Protein AF-0000000070617615 (afdb_homodimer)

Nearest PDB structures (foldseek):
  7n6g-assembly1_6L  TM=9.332E-01  e=1.010E-73  Chlamydomonas reinhardtii
  1yuw-assembly1_A  TM=6.501E-01  e=6.260E-68  Bos taurus
  7fgm-assembly1_A  TM=9.144E-01  e=6.901E-53  Homo sapiens
  7kw7-assembly1_C  TM=7.126E-01  e=1.526E-61  Homo sapiens
  5obu-assembly1_A  TM=6.734E-01  e=2.261E-53  Mycoplasmoides genitalium G37

Organism: Helianthus annuus (NCBI:txid4232)

InterPro domains:
  IPR013126 Heat shock protein 70 family [PF00012] (10-591)
  IPR013126 Heat shock protein 70 family [PTHR19375] (10-581)
  IPR018181 Heat shock protein 70, conserved site [PS00297] (13-20)
  IPR018181 Heat shock protein 70, conserved site [PS00329] (204-217)
  IPR029047 Heat shock protein 70kD, peptide-binding domain superfamily [G3DSA:2.60.34.10] (394-545)
  IPR029047 Heat shock protein 70kD, peptide-binding domain superfamily [SSF100920] (395-550)
  IPR029048 Heat shock protein 70kD, C-terminal domain superfamily [G3DSA:1.20.1270.10] (546-614)
  IPR029048 Heat shock protein 70kD, C-terminal domain superfamily [SSF100934] (544-613)
  IPR043129 ATPase, nucleotide binding domain [SSF53067] (10-191)
  IPR043129 ATPase, nucleotide binding domain [SSF53067] (201-387)

pLDDT: mean 89.24, std 10.09, range [20.23, 98.62]

Foldseek 3Di:
DCCVDPPFFEKEKELAQFKIWIWACDPNAIDTFAFPVRHSIFTLKWFADQQAIDGTPVLLVCCLVRQQGMDGRLLLQFLDFQPPPLNVVVQLVGNYDWDQDPLRRIWTWHQHNNDIDTDGSLLSSLVNVLSSQVSVCVVVVGHHAEYEYEDAQQDAQSSLQSNCLSCVLNRHDHLFYYYLQQLLVLLVCLVCLVVDAAKAWEWEWAAAAAWTKIWIWIDGRQAEIETLAIFIDRGAHNVVLLSLVLVVQQVVCCVVPVDGCSPPSSLSSLSSVLSSVQQLVLLPPQKDWRWDACSDPRDTGIDIDGLVNSCVSCVVSLVVSVVRVVVRCVSSVHDLQRHDAYEYAYDRCSRVVSLVVVCVVSPNDDHDPPGDRDCSSSSSRNLQRCQSSPPPDSSSVSHHYKFWRNWFKAKQDPPQFGDTQGHGRHTPQDKTKDKAWAAAFQDFKDKIWMFIHDDGRRVVTHTQAIDMDGGDGGDGTRPWMKMWMWGAHNNRHIFIWIQIVVPDGGGPGRPSPSNHQDPVRSVVSSVVSVVSVVSNVQVVLQVVLLVVLVVLLVVLVVLLPDPVLVVQDDPVLSVVLVVLSVVLVVVCVVCVPDGNVCSNVSSVVSCVSSVSSD/DPCVDPPFFEKEKELAQFKIWIWACDPNAIDTFAFPVRHSIFTLKWFADQQAIDGTPVLLVCCLVRQQGMDGRLLLQFLDFQPPPLNVVVQLVGNYDWDQDPLRRIWTWHQHNNDIDTDGSLLSSLVNVLSSQVSVCVVVVGHHAEYEYEDAQQDAQSSLVSNCLSCVLSRHDHLFYYYLQQLLVLLVCLVCLVVDAAKAWEWEWAAAAAWTKIWIWIDGRQAEIETLAIFIDRGAHNVVLLSLVLVVQQVVCCVVPVDGCSVPSSLSSLSSVLSSVQQLVLLPPQKDWRWDACSDPRDTGIDIDGLVNSCVSCVVSLVVSVVRVVVRCVSSVHDLQRHDAYEYAYDRCSRVVSLVVVCVVSVNDDHDPPGDRDCSSSSSRNLQRCQSSPPPDSSSVSHHYKFWRNWFKAKQDPPQFGDTQGHGRHTPQDKGKDKDWAAAFQDFKDKIWMFIHDDGRRVVTHTQAIDMDGGDGGDGTRPDMKMWMWGAHNNRHIFIWIQTVVPDGGGPGRPSPSNHQDPVRSVVSSVVSVVSVVSNVQVVLQVVLLVVLVVLLVVLVVLLPDPVLVVQDDPVLSVVLVVLSVVLVVVCVVCVPDGNVCSNVSSVVSCVSSVSSD

Secondary structure (DSSP, 8-state):
---------EEEEE--SSEEEEEEEETTEEEEPP-TTS-SSEE-EEEE-SS-EEETHHHHTTTTT-GGGEEE-GGGTTT--TT-HHHHHHHTT-SSEEEE-GGG-EEEEEEETTEEEEEEHHHHHHHHHHHHHHHHHHHHTS---EEEEEE-TT--HHHHHHHHHHHHHTT-EEEEEEEHHHHHHHHHHHHTGGG--SEEEEEEEEE-SS-EEEEEEEEETTTEEEEEEEEEETT-SHHHHHHHHHHHHHHHHHHHH----TT-HHHHHHHHHHHHHHHHHHTTSSEEEEEEEEEETTEEEEEEEEHHHHHHHTHHHHHHHHHHHHHHHHHHT--GGG--EEEEESGGGGSHHHHHHHHHHTTTPPPB-SS-TTTHHHHHHHHHHHHHTT---HHHHT-EEEEE-SS-EEEEETTTEEEEEE-TT-EESEEEEEEEE--STT--EEEEEEEESS-SBGGGSEEEEEEEEE-PPP--TT-SEEEEEEEE-TTS-EEEEEEETTS-EE-------TTSPPHHHHHHHHHHHHHHHHHHHHHHHHHHHHHHHHHHHHHHHHHHH-HHHHHHS-HHHHHHHHHHHHHHHHHHHH-TT--HHHHHHHHHHHHHHTGGG-/---------EEEEE--SSEEEEEEEETTEEEEPP-TTS-SSEE-EEEE-SS-EEETHHHHTTTTT-GGGEEE-GGGTTT--TT-HHHHHHHTT-SSEEEE-GGG-EEEEEEETTEEEEEEHHHHHHHHHHHHHHHHHHHHTS---EEEEEE-TT--HHHHHHHHHHHHHTT-EEEEEEEHHHHHHHHHHHHTGGG--SEEEEEEEEE-SS-EEEEEEEEETTTEEEEEEEEEETT-SHHHHHHHHHHHHHHHHHHHH----TT-HHHHHHHHHHHHHHHHHHTTSSEEEEEEEEEETTEEEEEEEEHHHHHHHTHHHHHHHHHHHHHHHHHHT--GGG--EEEEESGGGGSHHHHHHHHHHTTTPPPB-SS-TTTHHHHHHHHHHHHHTT---HHHHT-EEEEE-SS-EEEEETTTEEEEEE-TT-EESEEEEEEEE--STT--EEEEEEEESS-SBGGGSEEEEEEEEE-PPP--TT-SEEEEEEEE-TTS-EEEEEEETTS-EE-------SSSPPHHHHHHHHHHHHHHHHHHHHHHHHHHHHHHHHHHHHHHHHHHH-HHHHHHS-HHHHHHHHHHHHHHHHHHHH-TT--HHHHHHHHHHHHHHTGGG-

Structure (mmCIF, N/CA/C/O backbone):
data_AF-0000000070617615-model_v1
#
loop_
_entity.id
_entity.type
_entity.pdbx_description
1 polymer 'Heat shock protein 70 family'
#
loop_
_atom_site.group_PDB
_atom_site.id
_atom_site.type_symbol
_atom_site.label_atom_id
_atom_site.label_alt_id
_atom_site.label_comp_id
_atom_site.label_asym_id
_atom_site.label_entity_id
_atom_site.label_seq_id
_atom_site.pdbx_PDB_ins_code
_atom_site.Cartn_x
_atom_site.Cartn_y
_atom_site.Cartn_z
_atom_site.occupancy
_atom_site.B_iso_or_equiv
_atom_site.auth_seq_id
_atom_site.auth_comp_id
_atom_site.auth_asym_id
_atom_site.auth_atom_id
_atom_site.pdbx_PDB_model_num
ATOM 1 N N . MET A 1 1 ? -36.094 -12.492 24 1 20.7 1 MET A N 1
ATOM 2 C CA . MET A 1 1 ? -36.438 -12.078 22.641 1 20.7 1 MET A CA 1
ATOM 3 C C . MET A 1 1 ? -35.406 -11.133 22.078 1 20.7 1 MET A C 1
ATOM 5 O O . MET A 1 1 ? -35.219 -10.031 22.578 1 20.7 1 MET A O 1
ATOM 9 N N . ALA A 1 2 ? -34.188 -11.594 21.703 1 25.62 2 ALA A N 1
ATOM 10 C CA . ALA A 1 2 ? -32.812 -11.117 21.656 1 25.62 2 ALA A CA 1
ATOM 11 C C . ALA A 1 2 ? -32.688 -9.883 20.766 1 25.62 2 ALA A C 1
ATOM 13 O O . ALA A 1 2 ? -32.719 -9.992 19.547 1 25.62 2 ALA A O 1
ATOM 14 N N . GLY A 1 3 ? -33.469 -8.812 20.75 1 29.61 3 GLY A N 1
ATOM 15 C CA . GLY A 1 3 ? -33.781 -7.625 19.969 1 29.61 3 GLY A CA 1
ATOM 16 C C . GLY A 1 3 ? -32.531 -6.844 19.562 1 29.61 3 GLY A C 1
ATOM 17 O O . GLY A 1 3 ? -32.094 -5.961 20.297 1 29.61 3 GLY A O 1
ATOM 18 N N . SER A 1 4 ? -31.391 -7.289 19.078 1 36.94 4 SER A N 1
ATOM 19 C CA . SER A 1 4 ? -30.031 -7.039 18.609 1 36.94 4 SER A CA 1
ATOM 20 C C . SER A 1 4 ? -30 -5.875 17.625 1 36.94 4 SER A C 1
ATOM 22 O O . SER A 1 4 ? -30.391 -6.016 16.469 1 36.94 4 SER A O 1
ATOM 24 N N . GLY A 1 5 ? -30.531 -4.648 17.797 1 38 5 GLY A N 1
ATOM 25 C CA . GLY A 1 5 ? -30.984 -3.463 17.094 1 38 5 GLY A CA 1
ATOM 26 C C . GLY A 1 5 ? -30.062 -3.027 15.984 1 38 5 GLY A C 1
ATOM 27 O O . GLY A 1 5 ? -28.844 -3.199 16.078 1 38 5 GLY A O 1
ATOM 28 N N . ASN A 1 6 ? -30.406 -3.018 14.68 1 46.53 6 ASN A N 1
ATOM 29 C CA . ASN A 1 6 ? -30 -2.691 13.32 1 46.53 6 ASN A CA 1
ATOM 30 C C . ASN A 1 6 ? -29.203 -1.387 13.281 1 46.53 6 ASN A C 1
ATOM 32 O O . ASN A 1 6 ? -29.719 -0.361 12.828 1 46.53 6 ASN A O 1
ATOM 36 N N . HIS A 1 7 ? -28.594 -0.811 14.281 1 60.88 7 HIS A N 1
ATOM 37 C CA . HIS A 1 7 ? -27.906 0.478 14.25 1 60.88 7 HIS A CA 1
ATOM 38 C C . HIS A 1 7 ? -26.844 0.511 13.164 1 60.88 7 HIS A C 1
ATOM 40 O O . HIS A 1 7 ? -26.156 -0.483 12.938 1 60.88 7 HIS A O 1
ATOM 46 N N . ALA A 1 8 ? -27 1.493 12.227 1 75.06 8 ALA A N 1
ATOM 47 C CA . ALA A 1 8 ? -26.047 1.765 11.156 1 75.06 8 ALA A CA 1
ATOM 48 C C . ALA A 1 8 ? -24.625 1.781 11.688 1 75.06 8 ALA A C 1
ATOM 50 O O . ALA A 1 8 ? -24.359 2.35 12.75 1 75.06 8 ALA A O 1
ATOM 51 N N . PRO A 1 9 ? -23.75 0.992 11.094 1 89.31 9 PRO A N 1
ATOM 52 C CA . PRO A 1 9 ? -22.359 0.94 11.547 1 89.31 9 PRO A CA 1
ATOM 53 C C . PRO A 1 9 ? -21.688 2.312 11.562 1 89.31 9 PRO A C 1
ATOM 55 O O . PRO A 1 9 ? -22.016 3.17 10.734 1 89.31 9 PRO A O 1
ATOM 58 N N . ALA A 1 10 ? -20.938 2.566 12.625 1 95.62 10 ALA A N 1
ATOM 59 C CA . ALA A 1 10 ? -20.125 3.775 12.727 1 95.62 10 ALA A CA 1
ATOM 60 C C . ALA A 1 10 ? -18.672 3.496 12.359 1 95.62 10 ALA A C 1
ATOM 62 O O . ALA A 1 10 ? -18.125 2.457 12.727 1 95.62 10 ALA A O 1
ATOM 63 N N . ILE A 1 11 ? -18.141 4.398 11.547 1 97.81 11 ILE A N 1
ATOM 64 C CA . ILE A 1 11 ? -16.781 4.172 11.078 1 97.81 11 ILE A CA 1
ATOM 65 C C . ILE A 1 11 ? -15.867 5.27 11.617 1 97.81 11 ILE A C 1
ATOM 67 O O . ILE A 1 11 ? -16.328 6.328 12.039 1 97.81 11 ILE A O 1
ATOM 71 N N . GLY A 1 12 ? -14.648 4.949 11.75 1 98.44 12 GLY A N 1
ATOM 72 C CA . GLY A 1 12 ? -13.609 5.922 12.047 1 98.44 12 GLY A CA 1
ATOM 73 C C . GLY A 1 12 ? -12.797 6.316 10.828 1 98.44 12 GLY A C 1
ATOM 74 O O . GLY A 1 12 ? -12.305 5.453 10.094 1 98.44 12 GLY A O 1
ATOM 75 N N . ILE A 1 13 ? -12.664 7.66 10.609 1 98.62 13 ILE A N 1
ATOM 76 C CA . ILE A 1 13 ? -11.969 8.141 9.422 1 98.62 13 ILE A CA 1
ATOM 77 C C . ILE A 1 13 ? -10.797 9.031 9.836 1 98.62 13 ILE A C 1
ATOM 79 O O . ILE A 1 13 ? -10.969 9.969 10.617 1 98.62 13 ILE A O 1
ATOM 83 N N . ASP A 1 14 ? -9.625 8.711 9.398 1 98.25 14 ASP A N 1
ATOM 84 C CA . ASP A 1 14 ? -8.484 9.617 9.406 1 98.25 14 ASP A CA 1
ATOM 85 C C . ASP A 1 14 ? -8.438 10.453 8.133 1 98.25 14 ASP A C 1
ATOM 87 O O . ASP A 1 14 ? -8 9.969 7.082 1 98.25 14 ASP A O 1
ATOM 91 N N . LEU A 1 15 ? -8.945 11.641 8.219 1 97.31 15 LEU A N 1
ATOM 92 C CA . LEU A 1 15 ? -8.828 12.547 7.086 1 97.31 15 LEU A CA 1
ATOM 93 C C . LEU A 1 15 ? -7.43 13.156 7.027 1 97.31 15 LEU A C 1
ATOM 95 O O . LEU A 1 15 ? -7.207 14.258 7.539 1 97.31 15 LEU A O 1
ATOM 99 N N . GLY A 1 16 ? -6.523 12.461 6.359 1 94.31 16 GLY A N 1
ATOM 100 C CA . GLY A 1 16 ? -5.152 12.938 6.27 1 94.31 16 GLY A CA 1
ATOM 101 C C . GLY A 1 16 ? -4.941 13.953 5.164 1 94.31 16 GLY A C 1
ATOM 102 O O . GLY A 1 16 ? -5.754 14.055 4.242 1 94.31 16 GLY A O 1
ATOM 103 N N . THR A 1 17 ? -3.861 14.688 5.27 1 94.5 17 THR A N 1
ATOM 104 C CA . THR A 1 17 ? -3.535 15.68 4.25 1 94.5 17 THR A CA 1
ATOM 105 C C . THR A 1 17 ? -3.148 15 2.939 1 94.5 17 THR A C 1
ATOM 107 O O . THR A 1 17 ? -3.604 15.406 1.867 1 94.5 17 THR A O 1
ATOM 110 N N . THR A 1 18 ? -2.348 13.953 3.027 1 94.56 18 THR A N 1
ATOM 111 C CA . THR A 1 18 ? -1.855 13.281 1.829 1 94.56 18 THR A CA 1
ATOM 112 C C . THR A 1 18 ? -2.555 11.938 1.632 1 94.56 18 THR A C 1
ATOM 114 O O . THR A 1 18 ? -2.854 11.547 0.501 1 94.56 18 THR A O 1
ATOM 117 N N . TYR A 1 19 ? -2.771 11.242 2.734 1 95.56 19 TYR A N 1
ATOM 118 C CA . TYR A 1 19 ? -3.455 9.953 2.693 1 95.56 19 TYR A CA 1
ATOM 119 C C . TYR A 1 19 ? -4.531 9.867 3.771 1 95.56 19 TYR A C 1
ATOM 121 O O . TYR A 1 19 ? -4.332 10.344 4.891 1 95.56 19 TYR A O 1
ATOM 129 N N . SER A 1 20 ? -5.641 9.289 3.4 1 97.75 20 SER A N 1
ATOM 130 C CA . SER A 1 20 ? -6.738 9.047 4.328 1 97.75 20 SER A CA 1
ATOM 131 C C . SER A 1 20 ? -6.93 7.555 4.586 1 97.75 20 SER A C 1
ATOM 133 O O . SER A 1 20 ? -6.445 6.723 3.82 1 97.75 20 SER A O 1
ATOM 135 N N . CYS A 1 21 ? -7.508 7.27 5.715 1 97.5 21 CYS A N 1
ATOM 136 C CA . CYS A 1 21 ? -7.703 5.887 6.145 1 97.5 21 CYS A CA 1
ATOM 137 C C . CYS A 1 21 ? -9.047 5.719 6.84 1 97.5 21 CYS A C 1
ATOM 139 O O . CYS A 1 21 ? -9.516 6.633 7.52 1 97.5 21 CYS A O 1
ATOM 141 N N . VAL A 1 22 ? -9.719 4.586 6.621 1 98 22 VAL A N 1
ATOM 142 C CA . VAL A 1 22 ? -11.008 4.312 7.246 1 98 22 VAL A CA 1
ATOM 143 C C . VAL A 1 22 ? -10.969 2.961 7.957 1 98 22 VAL A C 1
ATOM 145 O O . VAL A 1 22 ? -10.32 2.023 7.477 1 98 22 VAL A O 1
ATOM 148 N N . ALA A 1 23 ? -11.539 2.895 9.133 1 97.12 23 ALA A N 1
ATOM 149 C CA . ALA A 1 23 ? -11.57 1.69 9.961 1 97.12 23 ALA A CA 1
ATOM 150 C C . ALA A 1 23 ? -12.945 1.495 10.594 1 97.12 23 ALA A C 1
ATOM 152 O O . ALA A 1 23 ? -13.742 2.43 10.648 1 97.12 23 ALA A O 1
ATOM 153 N N . VAL A 1 24 ? -13.188 0.275 11.031 1 94.94 24 VAL A N 1
ATOM 154 C CA . VAL A 1 24 ? -14.477 -0.041 11.641 1 94.94 24 VAL A CA 1
ATOM 155 C C . VAL A 1 24 ? -14.281 -1.073 12.75 1 94.94 24 VAL A C 1
ATOM 157 O O . VAL A 1 24 ? -13.312 -1.842 12.727 1 94.94 24 VAL A O 1
ATOM 160 N N . TRP A 1 25 ? -15.094 -0.958 13.75 1 91.38 25 TRP A N 1
ATOM 161 C CA . TRP A 1 25 ? -15.156 -1.97 14.797 1 91.38 25 TRP A CA 1
ATOM 162 C C . TRP A 1 25 ? -16.062 -3.125 14.383 1 91.38 25 TRP A C 1
ATOM 164 O O . TRP A 1 25 ? -17.266 -2.936 14.172 1 91.38 25 TRP A O 1
ATOM 174 N N . LYS A 1 26 ? -15.445 -4.309 14.148 1 81.06 26 LYS A N 1
ATOM 175 C CA . LYS A 1 26 ? -16.172 -5.496 13.711 1 81.06 26 LYS A CA 1
ATOM 176 C C . LYS A 1 26 ? -15.664 -6.746 14.43 1 81.06 26 LYS A C 1
ATOM 178 O O . LYS A 1 26 ? -14.461 -6.988 14.477 1 81.06 26 LYS A O 1
ATOM 183 N N . HIS A 1 27 ? -16.547 -7.547 14.992 1 74.94 27 HIS A N 1
ATOM 184 C CA . HIS A 1 27 ? -16.234 -8.805 15.664 1 74.94 27 HIS A CA 1
ATOM 185 C C . HIS A 1 27 ? -15.234 -8.594 16.797 1 74.94 27 HIS A C 1
ATOM 187 O O . HIS A 1 27 ? -14.234 -9.305 16.875 1 74.94 27 HIS A O 1
ATOM 193 N N . ASN A 1 28 ? -15.453 -7.516 17.578 1 75.88 28 ASN A N 1
ATOM 194 C CA . ASN A 1 28 ? -14.688 -7.188 18.781 1 75.88 28 ASN A CA 1
ATOM 195 C C . ASN A 1 28 ? -13.234 -6.863 18.453 1 75.88 28 ASN A C 1
ATOM 197 O O . ASN A 1 28 ? -12.344 -7.102 19.266 1 75.88 28 ASN A O 1
ATOM 201 N N . ARG A 1 29 ? -13.109 -6.461 17.297 1 80.81 29 ARG A N 1
ATOM 202 C CA . ARG A 1 29 ? -11.781 -6.008 16.891 1 80.81 29 ARG A CA 1
ATOM 203 C C . ARG A 1 29 ? -11.867 -4.883 15.875 1 80.81 29 ARG A C 1
ATOM 205 O O . ARG A 1 29 ? -12.922 -4.664 15.266 1 80.81 29 ARG A O 1
ATOM 212 N N . ILE A 1 30 ? -10.75 -4.191 15.703 1 88.38 30 ILE A N 1
ATOM 213 C CA . ILE A 1 30 ? -10.711 -3.109 14.727 1 88.38 30 ILE A CA 1
ATOM 214 C C . ILE A 1 30 ? -10.188 -3.639 13.391 1 88.38 30 ILE A C 1
ATOM 216 O O . ILE A 1 30 ? -9.203 -4.387 13.352 1 88.38 30 ILE A O 1
ATOM 220 N N . GLU A 1 31 ? -10.883 -3.279 12.422 1 88.62 31 GLU A N 1
ATOM 221 C CA . GLU A 1 31 ? -10.445 -3.631 11.07 1 88.62 31 GLU A CA 1
ATOM 222 C C . GLU A 1 31 ? -10.188 -2.385 10.227 1 88.62 31 GLU A C 1
ATOM 224 O O . GLU A 1 31 ? -11.078 -1.54 10.078 1 88.62 31 GLU A O 1
ATOM 229 N N . ILE A 1 32 ? -8.93 -2.246 9.727 1 93 32 ILE A N 1
ATOM 230 C CA . ILE A 1 32 ? -8.656 -1.228 8.719 1 93 32 ILE A CA 1
ATOM 231 C C . ILE A 1 32 ? -9.188 -1.683 7.367 1 93 32 ILE A C 1
ATOM 233 O O . ILE A 1 32 ? -8.852 -2.77 6.891 1 93 32 ILE A O 1
ATOM 237 N N . ILE A 1 33 ? -9.984 -0.924 6.719 1 92.88 33 ILE A N 1
ATOM 238 C CA . ILE A 1 33 ? -10.672 -1.334 5.496 1 92.88 33 ILE A CA 1
ATOM 239 C C . ILE A 1 33 ? -9.812 -0.986 4.281 1 92.88 33 ILE A C 1
ATOM 241 O O . ILE A 1 33 ? -9.508 0.185 4.047 1 92.88 33 ILE A O 1
ATOM 245 N N . PRO A 1 34 ? -9.43 -2 3.564 1 90.62 34 PRO A N 1
ATOM 246 C CA . PRO A 1 34 ? -8.664 -1.713 2.344 1 90.62 34 PRO A CA 1
ATOM 247 C C . PRO A 1 34 ? -9.523 -1.068 1.256 1 90.62 34 PRO A C 1
ATOM 249 O O . PRO A 1 34 ? -10.719 -1.344 1.163 1 90.62 34 PRO A O 1
ATOM 252 N N . ASN A 1 35 ? -8.961 -0.217 0.431 1 91.06 35 ASN A N 1
ATOM 253 C CA . ASN A 1 35 ? -9.695 0.403 -0.671 1 91.06 35 ASN A CA 1
ATOM 254 C C . ASN A 1 35 ? -9.805 -0.538 -1.866 1 91.06 35 ASN A C 1
ATOM 256 O O . ASN A 1 35 ? -9.469 -1.72 -1.767 1 91.06 35 ASN A O 1
ATOM 260 N N . ASP A 1 36 ? -10.344 -0.05 -2.967 1 84.25 36 ASP A N 1
ATOM 261 C CA . ASP A 1 36 ? -10.641 -0.854 -4.148 1 84.25 36 ASP A CA 1
ATOM 262 C C . ASP A 1 36 ? -9.367 -1.421 -4.766 1 84.25 36 ASP A C 1
ATOM 264 O O . ASP A 1 36 ? -9.414 -2.41 -5.5 1 84.25 36 ASP A O 1
ATOM 268 N N . GLN A 1 37 ? -8.227 -0.822 -4.391 1 85.56 37 GLN A N 1
ATOM 269 C CA . GLN A 1 37 ? -6.953 -1.287 -4.926 1 85.56 37 GLN A CA 1
ATOM 270 C C . GLN A 1 37 ? -6.242 -2.205 -3.934 1 85.56 37 GLN A C 1
ATOM 272 O O . GLN A 1 37 ? -5.148 -2.695 -4.207 1 85.56 37 GLN A O 1
ATOM 277 N N . GLY A 1 38 ? -6.871 -2.367 -2.766 1 84.25 38 GLY A N 1
ATOM 278 C CA . GLY A 1 38 ? -6.32 -3.262 -1.762 1 84.25 38 GLY A CA 1
ATOM 279 C C . GLY A 1 38 ? -5.395 -2.562 -0.782 1 84.25 38 GLY A C 1
ATOM 280 O O . GLY A 1 38 ? -4.844 -3.197 0.118 1 84.25 38 GLY A O 1
ATOM 281 N N . ASN A 1 39 ? -5.227 -1.306 -0.927 1 88.25 39 ASN A N 1
ATOM 282 C CA . ASN A 1 39 ? -4.387 -0.541 -0.01 1 88.25 39 ASN A CA 1
ATOM 283 C C . ASN A 1 39 ? -5.164 -0.114 1.233 1 88.25 39 ASN A C 1
ATOM 285 O O . ASN A 1 39 ? -6.363 0.161 1.158 1 88.25 39 ASN A O 1
ATOM 289 N N . ARG A 1 40 ? -4.469 -0.018 2.316 1 90.62 40 ARG A N 1
ATOM 290 C CA . ARG A 1 40 ? -5.148 0.353 3.555 1 90.62 40 ARG A CA 1
ATOM 291 C C . ARG A 1 40 ? -5.219 1.868 3.709 1 90.62 40 ARG A C 1
ATOM 293 O O . ARG A 1 40 ? -5.914 2.375 4.59 1 90.62 40 ARG A O 1
ATOM 300 N N . THR A 1 41 ? -4.469 2.572 2.916 1 93.81 41 THR A N 1
ATOM 301 C CA . THR A 1 41 ? -4.57 4.027 2.867 1 93.81 41 THR A CA 1
ATOM 302 C C . THR A 1 41 ? -4.984 4.492 1.475 1 93.81 41 THR A C 1
ATOM 304 O O . THR A 1 41 ? -4.738 3.803 0.484 1 93.81 41 THR A O 1
ATOM 307 N N . THR A 1 42 ? -5.688 5.59 1.412 1 96.12 42 THR A N 1
ATOM 308 C CA . THR A 1 42 ? -6.168 6.191 0.173 1 96.12 42 THR A CA 1
ATOM 309 C C . THR A 1 42 ? -5.629 7.609 0.011 1 96.12 42 THR A C 1
ATOM 311 O O . THR A 1 42 ? -5.73 8.43 0.928 1 96.12 42 THR A O 1
ATOM 314 N N . PRO A 1 43 ? -5.031 7.891 -1.16 1 95.94 43 PRO A N 1
ATOM 315 C CA . PRO A 1 43 ? -4.578 9.266 -1.371 1 95.94 43 PRO A CA 1
ATOM 316 C C . PRO A 1 43 ? -5.699 10.289 -1.208 1 95.94 43 PRO A C 1
ATOM 318 O O . PRO A 1 43 ? -6.812 10.078 -1.697 1 95.94 43 PRO A O 1
ATOM 321 N N . SER A 1 44 ? -5.398 11.359 -0.474 1 97.5 44 SER A N 1
ATOM 322 C CA . SER A 1 44 ? -6.352 12.453 -0.302 1 97.5 44 SER A CA 1
ATOM 323 C C . SER A 1 44 ? -6.312 13.406 -1.485 1 97.5 44 SER A C 1
ATOM 325 O O . SER A 1 44 ? -5.977 14.586 -1.327 1 97.5 44 SER A O 1
ATOM 327 N N . SER A 1 45 ? -6.703 12.906 -2.654 1 96.75 45 SER A N 1
ATOM 328 C CA . SER A 1 45 ? -6.641 13.672 -3.895 1 96.75 45 SER A CA 1
ATOM 329 C C . SER A 1 45 ? -7.926 13.516 -4.707 1 96.75 45 SER A C 1
ATOM 331 O O . SER A 1 45 ? -8.578 12.469 -4.652 1 96.75 45 SER A O 1
ATOM 333 N N . VAL A 1 46 ? -8.289 14.562 -5.359 1 97.38 46 VAL A N 1
ATOM 334 C CA . VAL A 1 46 ? -9.438 14.609 -6.262 1 97.38 46 VAL A CA 1
ATOM 335 C C . VAL A 1 46 ? -9 15.148 -7.625 1 97.38 46 VAL A C 1
ATOM 337 O O . VAL A 1 46 ? -8.406 16.219 -7.711 1 97.38 46 VAL A O 1
ATOM 340 N N . ALA A 1 47 ? -9.273 14.422 -8.68 1 95.69 47 ALA A N 1
ATOM 341 C CA . ALA A 1 47 ? -8.938 14.859 -10.023 1 95.69 47 ALA A CA 1
ATOM 342 C C . ALA A 1 47 ? -10.188 15 -10.891 1 95.69 47 ALA A C 1
ATOM 344 O O . ALA A 1 47 ? -11.086 14.164 -10.828 1 95.69 47 ALA A O 1
ATOM 345 N N . PHE A 1 48 ? -10.273 16.109 -11.57 1 94.81 48 PHE A N 1
ATOM 346 C CA . PHE A 1 48 ? -11.352 16.359 -12.516 1 94.81 48 PHE A CA 1
ATOM 347 C C . PHE A 1 48 ? -10.891 16.109 -13.945 1 94.81 48 PHE A C 1
ATOM 349 O O . PHE A 1 48 ? -10.047 16.859 -14.469 1 94.81 48 PHE A O 1
ATOM 356 N N . VAL A 1 49 ? -11.391 15.023 -14.477 1 88.44 49 VAL A N 1
ATOM 357 C CA . VAL A 1 49 ? -11.07 14.703 -15.867 1 88.44 49 VAL A CA 1
ATOM 358 C C . VAL A 1 49 ? -12.281 14.984 -16.75 1 88.44 49 VAL A C 1
ATOM 360 O O . VAL A 1 49 ? -13.328 15.414 -16.266 1 88.44 49 VAL A O 1
ATOM 363 N N . ASP A 1 50 ? -12.227 14.977 -17.984 1 79.81 50 ASP A N 1
ATOM 364 C CA . ASP A 1 50 ? -13.188 15.484 -18.953 1 79.81 50 ASP A CA 1
ATOM 365 C C . ASP A 1 50 ? -14.617 15.07 -18.594 1 79.81 50 ASP A C 1
ATOM 367 O O . ASP A 1 50 ? -15.508 15.914 -18.516 1 79.81 50 ASP A O 1
ATOM 371 N N . GLU A 1 51 ? -14.812 13.742 -18.281 1 79.69 51 GLU A N 1
ATOM 372 C CA . GLU A 1 51 ? -16.219 13.375 -18.078 1 79.69 51 GLU A CA 1
ATOM 373 C C . GLU A 1 51 ? -16.422 12.758 -16.688 1 79.69 51 GLU A C 1
ATOM 375 O O . GLU A 1 51 ? -17.547 12.352 -16.359 1 79.69 51 GLU A O 1
ATOM 380 N N . GLU A 1 52 ? -15.391 12.742 -15.922 1 87.25 52 GLU A N 1
ATOM 381 C CA . GLU A 1 52 ? -15.594 12.094 -14.633 1 87.25 52 GLU A CA 1
ATOM 382 C C . GLU A 1 52 ? -14.688 12.695 -13.562 1 87.25 52 GLU A C 1
ATOM 384 O O . GLU A 1 52 ? -13.719 13.391 -13.883 1 87.25 52 GLU A O 1
ATOM 389 N N . ARG A 1 53 ? -15.102 12.484 -12.328 1 91.38 53 ARG A N 1
ATOM 390 C CA . ARG A 1 53 ? -14.305 12.844 -11.156 1 91.38 53 ARG A CA 1
ATOM 391 C C . ARG A 1 53 ? -13.664 11.609 -10.531 1 91.38 53 ARG A C 1
ATOM 393 O O . ARG A 1 53 ? -14.336 10.609 -10.289 1 91.38 53 ARG A O 1
ATOM 400 N N . LEU A 1 54 ? -12.32 11.727 -10.375 1 91.75 54 LEU A N 1
ATOM 401 C CA . LEU A 1 54 ? -11.578 10.625 -9.766 1 91.75 54 LEU A CA 1
ATOM 402 C C . LEU A 1 54 ? -11.133 10.984 -8.352 1 91.75 54 LEU A C 1
ATOM 404 O O . LEU A 1 54 ? -10.727 12.125 -8.102 1 91.75 54 LEU A O 1
ATOM 408 N N . ILE A 1 55 ? -11.281 10.102 -7.438 1 94.25 55 ILE A N 1
ATOM 409 C CA . ILE A 1 55 ? -10.859 10.312 -6.055 1 94.25 55 ILE A CA 1
ATOM 410 C C . ILE A 1 55 ? -9.906 9.195 -5.633 1 94.25 55 ILE A C 1
ATOM 412 O O . ILE A 1 55 ? -10.031 8.055 -6.082 1 94.25 55 ILE A O 1
ATOM 416 N N . GLY A 1 56 ? -8.914 9.469 -4.777 1 93.75 56 GLY A N 1
ATOM 417 C CA . GLY A 1 56 ? -7.996 8.461 -4.266 1 93.75 56 GLY A CA 1
ATOM 418 C C . GLY A 1 56 ? -6.883 8.117 -5.242 1 93.75 56 GLY A C 1
ATOM 419 O O . GLY A 1 56 ? -6.238 9.008 -5.793 1 93.75 56 GLY A O 1
ATOM 420 N N . ASP A 1 57 ? -6.656 6.836 -5.512 1 89.81 57 ASP A N 1
ATOM 421 C CA . ASP A 1 57 ? -5.559 6.363 -6.348 1 89.81 57 ASP A CA 1
ATOM 422 C C . ASP A 1 57 ? -5.73 6.824 -7.793 1 89.81 57 ASP A C 1
ATOM 424 O O . ASP A 1 57 ? -4.762 7.211 -8.445 1 89.81 57 ASP A O 1
ATOM 428 N N . GLY A 1 58 ? -6.957 6.793 -8.266 1 87.38 58 GLY A N 1
ATOM 429 C CA . GLY A 1 58 ? -7.223 7.277 -9.617 1 87.38 58 GLY A CA 1
ATOM 430 C C . GLY A 1 58 ? -6.848 8.734 -9.812 1 87.38 58 GLY A C 1
ATOM 431 O O . GLY A 1 58 ? -6.312 9.109 -10.859 1 87.38 58 GLY A O 1
ATOM 432 N N . ALA A 1 59 ? -7.137 9.508 -8.766 1 93.25 59 ALA A N 1
ATOM 433 C CA . ALA A 1 59 ? -6.812 10.93 -8.828 1 93.25 59 ALA A CA 1
ATOM 434 C C . ALA A 1 59 ? -5.305 11.156 -8.766 1 93.25 59 ALA A C 1
ATOM 436 O O . ALA A 1 59 ? -4.758 11.953 -9.531 1 93.25 59 ALA A O 1
ATOM 437 N N . LYS A 1 60 ? -4.629 10.461 -7.887 1 91.19 60 LYS A N 1
ATOM 438 C CA . LYS A 1 60 ? -3.188 10.609 -7.723 1 91.19 60 LYS A CA 1
ATOM 439 C C . LYS A 1 60 ? -2.447 10.273 -9.016 1 91.19 60 LYS A C 1
ATOM 441 O O . LYS A 1 60 ? -1.458 10.93 -9.352 1 91.19 60 LYS A O 1
ATOM 446 N N . ASN A 1 61 ? -2.926 9.344 -9.742 1 84.5 61 ASN A N 1
ATOM 447 C CA . ASN A 1 61 ? -2.303 8.914 -10.992 1 84.5 61 ASN A CA 1
ATOM 448 C C . ASN A 1 61 ? -2.461 9.969 -12.086 1 84.5 61 ASN A C 1
ATOM 450 O O . ASN A 1 61 ? -1.718 9.961 -13.07 1 84.5 61 ASN A O 1
ATOM 454 N N . GLN A 1 62 ? -3.396 10.906 -11.945 1 85.62 62 GLN A N 1
ATOM 455 C CA . GLN A 1 62 ? -3.648 11.961 -12.922 1 85.62 62 GLN A CA 1
ATOM 456 C C . GLN A 1 62 ? -2.723 13.148 -12.703 1 85.62 62 GLN A C 1
ATOM 458 O O . GLN A 1 62 ? -2.551 13.984 -13.594 1 85.62 62 GLN A O 1
ATOM 463 N N . ALA A 1 63 ? -2.09 13.211 -11.57 1 86.25 63 ALA A N 1
ATOM 464 C CA . ALA A 1 63 ? -1.406 14.422 -11.102 1 86.25 63 ALA A CA 1
ATOM 465 C C . ALA A 1 63 ? -0.342 14.859 -12.102 1 86.25 63 ALA A C 1
ATOM 467 O O . ALA A 1 63 ? -0.257 16.047 -12.445 1 86.25 63 ALA A O 1
ATOM 468 N N . PRO A 1 64 ? 0.454 13.922 -12.703 1 78.62 64 PRO A N 1
ATOM 469 C CA . PRO A 1 64 ? 1.496 14.367 -13.625 1 78.62 64 PRO A CA 1
ATOM 470 C C . PRO A 1 64 ? 0.931 14.867 -14.953 1 78.62 64 PRO A C 1
ATOM 472 O O . PRO A 1 64 ? 1.464 15.812 -15.539 1 78.62 64 PRO A O 1
ATOM 475 N N . MET A 1 65 ? -0.192 14.375 -15.398 1 81.69 65 MET A N 1
ATOM 476 C CA . MET A 1 65 ? -0.731 14.672 -16.719 1 81.69 65 MET A CA 1
ATOM 477 C C . MET A 1 65 ? -1.774 15.781 -16.641 1 81.69 65 MET A C 1
ATOM 479 O O . MET A 1 65 ? -2.031 16.469 -17.641 1 81.69 65 MET A O 1
ATOM 483 N N . ASN A 1 66 ? -2.4 15.883 -15.508 1 89.5 66 ASN A N 1
ATOM 484 C CA . ASN A 1 66 ? -3.484 16.844 -15.281 1 89.5 66 ASN A CA 1
ATOM 485 C C . ASN A 1 66 ? -3.289 17.609 -13.984 1 89.5 66 ASN A C 1
ATOM 487 O O . ASN A 1 66 ? -4.172 17.625 -13.125 1 89.5 66 ASN A O 1
ATOM 491 N N . PRO A 1 67 ? -2.15 18.312 -13.953 1 91.19 67 PRO A N 1
ATOM 492 C CA . PRO A 1 67 ? -1.805 18.953 -12.68 1 91.19 67 PRO A CA 1
ATOM 493 C C . PRO A 1 67 ? -2.783 20.062 -12.297 1 91.19 67 PRO A C 1
ATOM 495 O O . PRO A 1 67 ? -3.082 20.234 -11.109 1 91.19 67 PRO A O 1
ATOM 498 N N . ALA A 1 68 ? -3.385 20.797 -13.203 1 93.06 68 ALA A N 1
ATOM 499 C CA . ALA A 1 68 ? -4.242 21.938 -12.93 1 93.06 68 ALA A CA 1
ATOM 500 C C . ALA A 1 68 ? -5.59 21.5 -12.375 1 93.06 68 ALA A C 1
ATOM 502 O O . ALA A 1 68 ? -6.27 22.266 -11.688 1 93.06 68 ALA A O 1
ATOM 503 N N . ASN A 1 69 ? -5.926 20.234 -12.672 1 95.75 69 ASN A N 1
ATOM 504 C CA . ASN A 1 69 ? -7.25 19.781 -12.273 1 95.75 69 ASN A CA 1
ATOM 505 C C . ASN A 1 69 ? -7.164 18.609 -11.289 1 95.75 69 ASN A C 1
ATOM 507 O O . ASN A 1 69 ? -8.133 17.875 -11.117 1 95.75 69 ASN A O 1
ATOM 511 N N . THR A 1 70 ? -6.012 18.375 -10.742 1 96 70 THR A N 1
ATOM 512 C CA . THR A 1 70 ? -5.832 17.391 -9.68 1 96 70 THR A CA 1
ATOM 513 C C . THR A 1 70 ? -5.523 18.078 -8.352 1 96 70 THR A C 1
ATOM 515 O O . THR A 1 70 ? -4.441 18.625 -8.164 1 96 70 THR A O 1
ATOM 518 N N . ILE A 1 71 ? -6.473 18.016 -7.438 1 97.44 71 ILE A N 1
ATOM 519 C CA . ILE A 1 71 ? -6.398 18.75 -6.184 1 97.44 71 ILE A CA 1
ATOM 520 C C . ILE A 1 71 ? -5.895 17.828 -5.07 1 97.44 71 ILE A C 1
ATOM 522 O O . ILE A 1 71 ? -6.43 16.734 -4.867 1 97.44 71 ILE A O 1
ATOM 526 N N . PHE A 1 72 ? -4.863 18.297 -4.445 1 94.94 72 PHE A N 1
ATOM 527 C CA . PHE A 1 72 ? -4.328 17.594 -3.277 1 94.94 72 PHE A CA 1
ATOM 528 C C . PHE A 1 72 ? -4.043 18.578 -2.15 1 94.94 72 PHE A C 1
ATOM 530 O O . PHE A 1 72 ? -4.09 19.797 -2.354 1 94.94 72 PHE A O 1
ATOM 537 N N . ASP A 1 73 ? -3.93 18.156 -0.874 1 94.12 73 ASP A N 1
ATOM 538 C CA . ASP A 1 73 ? -3.607 18.922 0.322 1 94.12 73 ASP A CA 1
ATOM 539 C C . ASP A 1 73 ? -4.711 19.938 0.635 1 94.12 73 ASP A C 1
ATOM 541 O O . ASP A 1 73 ? -4.43 21.047 1.101 1 94.12 73 ASP A O 1
ATOM 545 N N . ALA A 1 74 ? -5.926 19.625 0.274 1 95 74 ALA A N 1
ATOM 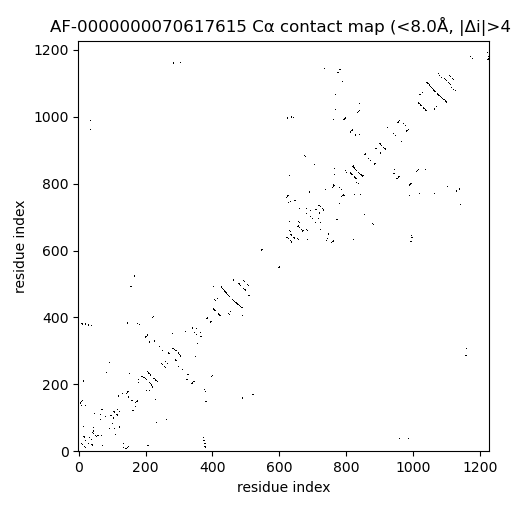546 C CA . ALA A 1 74 ? -7.043 20.531 0.521 1 95 74 ALA A CA 1
ATOM 547 C C . ALA A 1 74 ? -7.234 20.766 2.016 1 95 74 ALA A C 1
ATOM 549 O O . ALA A 1 74 ? -7.738 21.812 2.424 1 95 74 ALA A O 1
ATOM 550 N N . LYS A 1 75 ? -6.801 19.812 2.791 1 93.94 75 LYS A N 1
ATOM 551 C CA . LYS A 1 75 ? -6.93 19.906 4.242 1 93.94 75 LYS A CA 1
ATOM 552 C C . LYS A 1 75 ? -6.18 21.125 4.785 1 93.94 75 LYS A C 1
ATOM 554 O O . LYS A 1 75 ? -6.566 21.688 5.812 1 93.94 75 LYS A O 1
ATOM 559 N N . ARG A 1 76 ? -5.184 21.625 4.125 1 93.44 76 ARG A N 1
ATOM 560 C CA . ARG A 1 76 ? -4.41 22.781 4.562 1 93.44 76 ARG A CA 1
ATOM 561 C C . ARG A 1 76 ? -5.195 24.062 4.363 1 93.44 76 ARG A C 1
ATOM 563 O O . ARG A 1 76 ? -4.852 25.109 4.934 1 93.44 76 ARG A O 1
ATOM 570 N N . LEU A 1 77 ? -6.238 23.938 3.564 1 94.5 77 LEU A N 1
ATOM 571 C CA . LEU A 1 77 ? -7.027 25.125 3.223 1 94.5 77 LEU A CA 1
ATOM 572 C C . LEU A 1 77 ? -8.312 25.172 4.043 1 94.5 77 LEU A C 1
ATOM 574 O O . LEU A 1 77 ? -8.945 26.219 4.148 1 94.5 77 LEU A O 1
ATOM 578 N N . ILE A 1 78 ? -8.625 24.078 4.621 1 93.31 78 ILE A N 1
ATOM 579 C CA . ILE A 1 78 ? -9.953 23.938 5.203 1 93.31 78 ILE A CA 1
ATOM 580 C C . ILE A 1 78 ? -10.109 24.906 6.371 1 93.31 78 ILE A C 1
ATOM 582 O O . ILE A 1 78 ? -9.266 24.953 7.27 1 93.31 78 ILE A O 1
ATOM 586 N N . GLY A 1 79 ? -11.18 25.734 6.32 1 90.88 79 GLY A N 1
ATOM 587 C CA . GLY A 1 79 ? -11.523 26.641 7.398 1 90.88 79 GLY A CA 1
ATOM 588 C C . GLY A 1 79 ? -10.617 27.859 7.461 1 90.88 79 GLY A C 1
ATOM 589 O O . GLY A 1 79 ? -10.688 28.641 8.406 1 90.88 79 GLY A O 1
ATOM 590 N N . ARG A 1 80 ? -9.781 28.047 6.441 1 91.38 80 ARG A N 1
ATOM 591 C CA . ARG A 1 80 ? -8.852 29.172 6.438 1 91.38 80 ARG A CA 1
ATOM 592 C C . ARG A 1 80 ? -9.336 30.281 5.52 1 91.38 80 ARG A C 1
ATOM 594 O O . ARG A 1 80 ? -10.242 30.078 4.707 1 91.38 80 ARG A O 1
ATOM 601 N N . ARG A 1 81 ? -8.742 31.438 5.695 1 90.06 81 ARG A N 1
ATOM 602 C CA . ARG A 1 81 ? -9.031 32.594 4.84 1 90.06 81 ARG A CA 1
ATOM 603 C C . ARG A 1 81 ? -8.016 32.688 3.711 1 90.06 81 ARG A C 1
ATOM 605 O O . ARG A 1 81 ? -6.852 32.344 3.877 1 90.06 81 ARG A O 1
ATOM 612 N N . PHE A 1 82 ? -8.461 33.219 2.594 1 93.44 82 PHE A N 1
ATOM 613 C CA . PHE A 1 82 ? -7.598 33.406 1.429 1 93.44 82 PHE A CA 1
ATOM 614 C C . PHE A 1 82 ? -6.438 34.344 1.747 1 93.44 82 PHE A C 1
ATOM 616 O O . PHE A 1 82 ? -5.316 34.125 1.282 1 93.44 82 PHE A O 1
ATOM 623 N N . SER A 1 83 ? -6.672 35.281 2.584 1 91.38 83 SER A N 1
ATOM 624 C CA . SER A 1 83 ? -5.691 36.312 2.861 1 91.38 83 SER A CA 1
ATOM 625 C C . SER A 1 83 ? -4.664 35.875 3.893 1 91.38 83 SER A C 1
ATOM 627 O O . SER A 1 83 ? -3.666 36.531 4.133 1 91.38 83 SER A O 1
ATOM 629 N N . ASP A 1 84 ? -4.953 34.719 4.504 1 88.81 84 ASP A N 1
ATOM 630 C CA . ASP A 1 84 ? -3.98 34.188 5.453 1 88.81 84 ASP A CA 1
ATOM 631 C C . ASP A 1 84 ? -2.607 34.031 4.805 1 88.81 84 ASP A C 1
ATOM 633 O O . ASP A 1 84 ? -2.498 33.531 3.68 1 88.81 84 ASP A O 1
ATOM 637 N N . SER A 1 85 ? -1.6 34.531 5.492 1 89.56 85 SER A N 1
ATOM 638 C CA . SER A 1 85 ? -0.244 34.5 4.953 1 89.56 85 SER A CA 1
ATOM 639 C C . SER A 1 85 ? 0.183 33.062 4.613 1 89.56 85 SER A C 1
ATOM 641 O O . SER A 1 85 ? 0.842 32.844 3.596 1 89.56 85 SER A O 1
ATOM 643 N N . LYS A 1 86 ? -0.192 32.125 5.461 1 88.94 86 LYS A N 1
ATOM 644 C CA . LYS A 1 86 ? 0.182 30.734 5.219 1 88.94 86 LYS A CA 1
ATOM 645 C C . LYS A 1 86 ? -0.498 30.203 3.963 1 88.94 86 LYS A C 1
ATOM 647 O O . LYS A 1 86 ? 0.094 29.406 3.221 1 88.94 86 LYS A O 1
ATOM 652 N N . VAL A 1 87 ? -1.702 30.578 3.734 1 92.25 87 VAL A N 1
ATOM 653 C CA . VAL A 1 87 ? -2.434 30.141 2.545 1 92.25 87 VAL A CA 1
ATOM 654 C C . VAL A 1 87 ? -1.777 30.734 1.297 1 92.25 87 VAL A C 1
ATOM 656 O O . VAL A 1 87 ? -1.608 30.031 0.293 1 92.25 87 VAL A O 1
ATOM 659 N N . GLN A 1 88 ? -1.367 31.969 1.393 1 93.88 88 GLN A N 1
ATOM 660 C CA . GLN A 1 88 ? -0.711 32.625 0.269 1 93.88 88 GLN A CA 1
ATOM 661 C C . GLN A 1 88 ? 0.612 31.938 -0.073 1 93.88 88 GLN A C 1
ATOM 663 O O . GLN A 1 88 ? 0.968 31.828 -1.246 1 93.88 88 GLN A O 1
ATOM 668 N N . GLU A 1 89 ? 1.263 31.516 0.93 1 90.69 89 GLU A N 1
ATOM 669 C CA . GLU A 1 89 ? 2.516 30.797 0.716 1 90.69 89 GLU A CA 1
ATOM 670 C C . GLU A 1 89 ? 2.27 29.438 0.069 1 90.69 89 GLU A C 1
ATOM 672 O O . GLU A 1 89 ? 3.016 29.016 -0.82 1 90.69 89 GLU A O 1
ATOM 677 N N . ASP A 1 90 ? 1.269 28.75 0.437 1 91.25 90 ASP A N 1
ATOM 678 C CA . ASP A 1 90 ? 0.936 27.438 -0.087 1 91.25 90 ASP A CA 1
ATOM 679 C C . ASP A 1 90 ? 0.54 27.516 -1.56 1 91.25 90 ASP A C 1
ATOM 681 O O . ASP A 1 90 ? 0.852 26.609 -2.34 1 91.25 90 ASP A O 1
ATOM 685 N N . ILE A 1 91 ? -0.139 28.547 -1.895 1 92.38 91 ILE A N 1
ATOM 686 C CA . ILE A 1 91 ? -0.675 28.719 -3.24 1 92.38 91 ILE A CA 1
ATOM 687 C C . ILE A 1 91 ? 0.464 28.703 -4.258 1 92.38 91 ILE A C 1
ATOM 689 O O . ILE A 1 91 ? 0.303 28.188 -5.363 1 92.38 91 ILE A O 1
ATOM 693 N N . LYS A 1 92 ? 1.607 29.125 -3.812 1 87.38 92 LYS A N 1
ATOM 694 C CA . LYS A 1 92 ? 2.754 29.188 -4.715 1 87.38 92 LYS A CA 1
ATOM 695 C C . LYS A 1 92 ? 3.271 27.797 -5.059 1 87.38 92 LYS A C 1
ATOM 697 O O . LYS A 1 92 ? 3.986 27.625 -6.043 1 87.38 92 LYS A O 1
ATOM 702 N N . LEU A 1 93 ? 2.834 26.906 -4.301 1 85.38 93 LEU A N 1
ATOM 703 C CA . LEU A 1 93 ? 3.41 25.578 -4.438 1 85.38 93 LEU A CA 1
ATOM 704 C C . LEU A 1 93 ? 2.461 24.641 -5.191 1 85.38 93 LEU A C 1
ATOM 706 O O . LEU A 1 93 ? 2.871 23.594 -5.668 1 85.38 93 LEU A O 1
ATOM 710 N N . TRP A 1 94 ? 1.239 25 -5.336 1 90.19 94 TRP A N 1
ATOM 711 C CA . TRP A 1 94 ? 0.244 24.125 -5.949 1 90.19 94 TRP A CA 1
ATOM 712 C C . TRP A 1 94 ? 0.097 24.438 -7.438 1 90.19 94 TRP A C 1
ATOM 714 O O . TRP A 1 94 ? 0.187 25.594 -7.852 1 90.19 94 TRP A O 1
ATOM 724 N N . PRO A 1 95 ? -0.128 23.391 -8.242 1 91.19 95 PRO A N 1
ATOM 725 C CA . PRO A 1 95 ? -0.295 23.594 -9.68 1 91.19 95 PRO A CA 1
ATOM 726 C C . PRO A 1 95 ? -1.691 24.094 -10.047 1 91.19 95 PRO A C 1
ATOM 728 O O . PRO A 1 95 ? -1.902 24.609 -11.148 1 91.19 95 PRO A O 1
ATOM 731 N N . PHE A 1 96 ? -2.65 23.953 -9.156 1 93.69 96 PHE A N 1
ATOM 732 C CA . PHE A 1 96 ? -4.012 24.391 -9.445 1 93.69 96 PHE A CA 1
ATOM 733 C C . PHE A 1 96 ? -4.254 25.797 -8.938 1 93.69 96 PHE A C 1
ATOM 735 O O . PHE A 1 96 ? -3.516 26.297 -8.086 1 93.69 96 PHE A O 1
ATOM 742 N N . LYS A 1 97 ? -5.277 26.391 -9.492 1 95.12 97 LYS A N 1
ATOM 743 C CA . LYS A 1 97 ? -5.543 27.812 -9.242 1 95.12 97 LYS A CA 1
ATOM 744 C C . LYS A 1 97 ? -6.461 28 -8.031 1 95.12 97 LYS A C 1
ATOM 746 O O . LYS A 1 97 ? -7.426 27.25 -7.863 1 95.12 97 LYS A O 1
ATOM 751 N N . ILE A 1 98 ? -6.094 28.922 -7.152 1 97 98 ILE A N 1
ATOM 752 C CA . ILE A 1 98 ? -6.91 29.297 -6.004 1 97 98 ILE A CA 1
ATOM 753 C C . ILE A 1 98 ? -7.207 30.797 -6.062 1 97 98 ILE A C 1
ATOM 755 O O . ILE A 1 98 ? -6.309 31.609 -6.285 1 97 98 ILE A O 1
ATOM 759 N N . ILE A 1 99 ? -8.477 31.125 -5.891 1 96.88 99 ILE A N 1
ATOM 760 C CA . ILE A 1 99 ? -8.867 32.531 -5.945 1 96.88 99 ILE A CA 1
ATOM 761 C C . ILE A 1 99 ? -9.602 32.906 -4.664 1 96.88 99 ILE A C 1
ATOM 763 O O . ILE A 1 99 ? -9.984 32.031 -3.873 1 96.88 99 ILE A O 1
ATOM 767 N N . GLN A 1 100 ? -9.758 34.188 -4.477 1 95.62 100 GLN A N 1
ATOM 768 C CA . GLN A 1 100 ? -10.484 34.719 -3.328 1 95.62 100 GLN A CA 1
ATOM 769 C C . GLN A 1 100 ? -11.992 34.656 -3.57 1 95.62 100 GLN A C 1
ATOM 771 O O . GLN A 1 100 ? -12.492 35.25 -4.535 1 95.62 100 GLN A O 1
ATOM 776 N N . GLY A 1 101 ? -12.664 33.906 -2.74 1 91.12 101 GLY A N 1
ATOM 777 C CA . GLY A 1 101 ? -14.117 33.844 -2.822 1 91.12 101 GLY A CA 1
ATOM 778 C C . GLY A 1 101 ? -14.82 34.812 -1.888 1 91.12 101 GLY A C 1
ATOM 779 O O . GLY A 1 101 ? -14.195 35.719 -1.346 1 91.12 101 GLY A O 1
ATOM 780 N N . PRO A 1 102 ? -16.125 34.594 -1.805 1 85.94 102 PRO A N 1
ATOM 781 C CA . PRO A 1 102 ? -16.891 35.438 -0.882 1 85.94 102 PRO A CA 1
ATOM 782 C C . PRO A 1 102 ? -16.438 35.312 0.565 1 85.94 102 PRO A C 1
ATOM 784 O O . PRO A 1 102 ? -16.078 34.219 1.003 1 85.94 102 PRO A O 1
ATOM 787 N N . ALA A 1 103 ? -16.391 36.406 1.334 1 81.88 103 ALA A N 1
ATOM 788 C CA . ALA A 1 103 ? -16.016 36.469 2.742 1 81.88 103 ALA A CA 1
ATOM 789 C C . ALA A 1 103 ? -14.57 35.969 2.928 1 81.88 103 ALA A C 1
ATOM 791 O O . ALA A 1 103 ? -14.258 35.281 3.898 1 81.88 103 ALA A O 1
ATOM 792 N N . ASP A 1 104 ? -13.695 36.125 1.921 1 89.94 104 ASP A N 1
ATOM 793 C CA . ASP A 1 104 ? -12.266 35.875 1.961 1 89.94 104 ASP A CA 1
ATOM 794 C C . ASP A 1 104 ? -11.977 34.375 2.072 1 89.94 104 ASP A C 1
ATOM 796 O O . ASP A 1 104 ? -10.969 33.969 2.656 1 89.94 104 ASP A O 1
ATOM 800 N N . THR A 1 105 ? -12.969 33.625 1.557 1 90.94 105 THR A N 1
ATOM 801 C CA . THR A 1 105 ? -12.766 32.188 1.562 1 90.94 105 THR A CA 1
ATOM 802 C C . THR A 1 105 ? -11.969 31.734 0.343 1 90.94 105 THR A C 1
ATOM 804 O O . THR A 1 105 ? -12.156 32.25 -0.756 1 90.94 105 THR A O 1
ATOM 807 N N . PRO A 1 106 ? -11.031 30.797 0.524 1 94.88 106 PRO A N 1
ATOM 808 C CA . PRO A 1 106 ? -10.312 30.297 -0.645 1 94.88 106 PRO A CA 1
ATOM 809 C C . PRO A 1 106 ? -11.172 29.359 -1.502 1 94.88 106 PRO A C 1
ATOM 811 O O . PRO A 1 106 ? -11.859 28.484 -0.972 1 94.88 106 PRO A O 1
ATOM 814 N N . LYS A 1 107 ? -11.172 29.625 -2.818 1 96.62 107 LYS A N 1
ATOM 815 C CA . LYS A 1 107 ? -11.898 28.781 -3.768 1 96.62 107 LYS A CA 1
ATOM 816 C C . LYS A 1 107 ? -10.945 28.156 -4.777 1 96.62 107 LYS A C 1
ATOM 818 O O . LYS A 1 107 ? -10.094 28.828 -5.348 1 96.62 107 LYS A O 1
ATOM 823 N N . ILE A 1 108 ? -11.07 26.875 -4.941 1 97.38 108 ILE A N 1
ATOM 824 C CA . ILE A 1 108 ? -10.258 26.109 -5.891 1 97.38 108 ILE A CA 1
ATOM 825 C C . ILE A 1 108 ? -10.938 26.109 -7.258 1 97.38 108 ILE A C 1
ATOM 827 O O . ILE A 1 108 ? -12.102 25.734 -7.383 1 97.38 108 ILE A O 1
ATOM 831 N N . VAL A 1 109 ? -10.18 26.547 -8.258 1 97.38 109 VAL A N 1
ATOM 832 C CA . VAL A 1 109 ? -10.727 26.656 -9.602 1 97.38 109 VAL A CA 1
ATOM 833 C C . VAL A 1 109 ? -10.273 25.469 -10.445 1 97.38 109 VAL A C 1
ATOM 835 O O . VAL A 1 109 ? -9.078 25.172 -10.516 1 97.38 109 VAL A O 1
ATOM 838 N N . VAL A 1 110 ? -11.227 24.734 -11.055 1 96.12 110 VAL A N 1
ATOM 839 C CA . VAL A 1 110 ? -10.898 23.609 -11.93 1 96.12 110 VAL A CA 1
ATOM 840 C C . VAL A 1 110 ? -11.742 23.688 -13.203 1 96.12 110 VAL A C 1
ATOM 842 O O . VAL A 1 110 ? -12.75 24.391 -13.242 1 96.12 110 VAL A O 1
ATOM 845 N N . THR A 1 111 ? -11.25 23.109 -14.234 1 94.56 111 THR A N 1
ATOM 846 C CA . THR A 1 111 ? -12.031 22.922 -15.453 1 94.56 111 THR A CA 1
ATOM 847 C C . THR A 1 111 ? -12.672 21.547 -15.477 1 94.56 111 THR A C 1
ATOM 849 O O . THR A 1 111 ? -11.977 20.531 -15.453 1 94.56 111 THR A O 1
ATOM 852 N N . TYR A 1 112 ? -13.961 21.516 -15.398 1 90.19 112 TYR A N 1
ATOM 853 C CA . TYR A 1 112 ? -14.711 20.266 -15.398 1 90.19 112 TYR A CA 1
ATOM 854 C C . TYR A 1 112 ? -15.836 20.297 -16.422 1 90.19 112 TYR A C 1
ATOM 856 O O . TYR A 1 112 ? -16.672 21.203 -16.406 1 90.19 112 TYR A O 1
ATOM 864 N N . LYS A 1 113 ? -15.82 19.406 -17.391 1 87.88 113 LYS A N 1
ATOM 865 C CA . LYS A 1 113 ? -16.797 19.328 -18.484 1 87.88 113 LYS A CA 1
ATOM 866 C C . LYS A 1 113 ? -16.812 20.594 -19.312 1 87.88 113 LYS A C 1
ATOM 868 O O . LYS A 1 113 ? -17.875 21.141 -19.609 1 87.88 113 LYS A O 1
ATOM 873 N N . GLY A 1 114 ? -15.664 21.141 -19.516 1 88.44 114 GLY A N 1
ATOM 874 C CA . GLY A 1 114 ? -15.484 22.312 -20.359 1 88.44 114 GLY A CA 1
ATOM 875 C C . GLY A 1 114 ? -15.844 23.609 -19.672 1 88.44 114 GLY A C 1
ATOM 876 O O . GLY A 1 114 ? -15.828 24.672 -20.312 1 88.44 114 GLY A O 1
ATOM 877 N N . LYS A 1 115 ? -16.172 23.469 -18.453 1 92.75 115 LYS A N 1
ATOM 878 C CA . LYS A 1 115 ? -16.547 24.672 -17.719 1 92.75 115 LYS A CA 1
ATOM 879 C C . LYS A 1 115 ? -15.641 24.906 -16.516 1 92.75 115 LYS A C 1
ATOM 881 O O . LYS A 1 115 ? -15.141 23.938 -15.93 1 92.75 115 LYS A O 1
ATOM 886 N N . GLU A 1 116 ? -15.531 26.109 -16.188 1 95.06 116 GLU A N 1
ATOM 887 C CA . GLU A 1 116 ? -14.789 26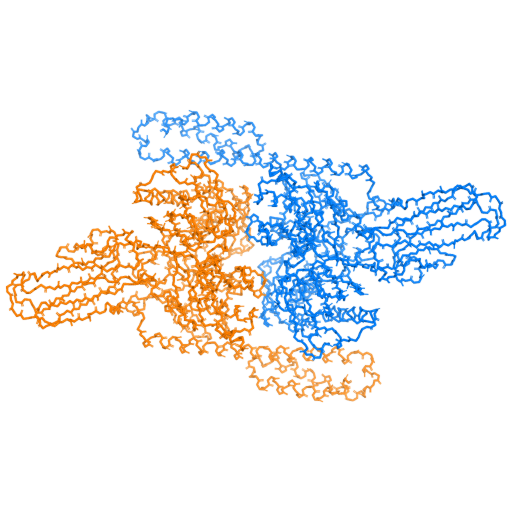.469 -14.984 1 95.06 116 GLU A CA 1
ATOM 888 C C . GLU A 1 116 ? -15.656 26.328 -13.734 1 95.06 116 GLU A C 1
ATOM 890 O O . GLU A 1 116 ? -16.766 26.844 -13.688 1 95.06 116 GLU A O 1
ATOM 895 N N . LYS A 1 117 ? -15.234 25.578 -12.875 1 94.44 117 LYS A N 1
ATOM 896 C CA . LYS A 1 117 ? -15.945 25.375 -11.617 1 94.44 117 LYS A CA 1
ATOM 897 C C . LYS A 1 117 ? -15.102 25.797 -10.422 1 94.44 117 LYS A C 1
ATOM 899 O O . LYS A 1 117 ? -13.867 25.719 -10.469 1 94.44 117 LYS A O 1
ATOM 904 N N . LYS A 1 118 ? -15.805 26.266 -9.422 1 96 118 LYS A N 1
ATOM 905 C CA . LYS A 1 118 ? -15.148 26.688 -8.18 1 96 118 LYS A CA 1
ATOM 906 C C . LYS A 1 118 ? -15.617 25.844 -7 1 96 118 LYS A C 1
ATOM 908 O O . LYS A 1 118 ? -16.812 25.656 -6.805 1 96 118 LYS A O 1
ATOM 913 N N . PHE A 1 119 ? -14.688 25.297 -6.297 1 95.5 119 PHE A N 1
ATOM 914 C CA . PHE A 1 119 ? -15 24.453 -5.141 1 95.5 119 PHE A CA 1
ATOM 915 C C . PHE A 1 119 ? -14.352 25.016 -3.879 1 95.5 119 PHE A C 1
ATOM 917 O O . PHE A 1 119 ? -13.25 25.562 -3.934 1 95.5 119 PHE A O 1
ATOM 924 N N . SER A 1 120 ? -15.039 24.922 -2.768 1 95 120 SER A N 1
ATOM 925 C CA . SER A 1 120 ? -14.422 25.188 -1.473 1 95 120 SER A CA 1
ATOM 926 C C . SER A 1 120 ? -13.578 24 -1.009 1 95 120 SER A C 1
ATOM 928 O O . SER A 1 120 ? -13.695 22.906 -1.554 1 95 120 SER A O 1
ATOM 930 N N . ALA A 1 121 ? -12.664 24.266 -0.046 1 95.69 121 ALA A N 1
ATOM 931 C CA . ALA A 1 121 ? -11.875 23.188 0.538 1 95.69 121 ALA A CA 1
ATOM 932 C C . ALA A 1 121 ? -12.773 22.141 1.207 1 95.69 121 ALA A C 1
ATOM 934 O O . ALA A 1 121 ? -12.469 20.953 1.199 1 95.69 121 ALA A O 1
ATOM 935 N N . GLU A 1 122 ? -13.891 22.594 1.775 1 95.81 122 GLU A N 1
ATOM 936 C CA . GLU A 1 122 ? -14.867 21.719 2.408 1 95.81 122 GLU A CA 1
ATOM 937 C C . GLU A 1 122 ? -15.477 20.75 1.394 1 95.81 122 GLU A C 1
ATOM 939 O O . GLU A 1 122 ? -15.633 19.562 1.675 1 95.81 122 GLU A O 1
ATOM 944 N N . GLU A 1 123 ? -15.719 21.266 0.24 1 96.12 123 GLU A N 1
ATOM 945 C CA . GLU A 1 123 ? -16.297 20.453 -0.814 1 96.12 123 GLU A CA 1
ATOM 946 C C . GLU A 1 123 ? -15.32 19.375 -1.287 1 96.12 123 GLU A C 1
ATOM 948 O O . GLU A 1 123 ? -15.695 18.219 -1.45 1 96.12 123 GLU A O 1
ATOM 953 N N . ILE A 1 124 ? -14.117 19.781 -1.5 1 97.5 124 ILE A N 1
ATOM 954 C CA . ILE A 1 124 ? -13.094 18.828 -1.945 1 97.5 124 ILE A CA 1
ATOM 955 C C . ILE A 1 124 ? -12.891 17.766 -0.883 1 97.5 124 ILE A C 1
ATOM 957 O O . ILE A 1 124 ? -12.828 16.562 -1.199 1 97.5 124 ILE A O 1
ATOM 961 N N . SER A 1 125 ? -12.758 18.188 0.341 1 97.88 125 SER A N 1
ATOM 962 C CA . SER A 1 125 ? -12.578 17.25 1.441 1 97.88 125 SER A CA 1
ATOM 963 C C . SER A 1 125 ? -13.773 16.312 1.57 1 97.88 125 SER A C 1
ATOM 965 O O . SER A 1 125 ? -13.617 15.148 1.941 1 97.88 125 SER A O 1
ATOM 967 N N . SER A 1 126 ? -14.977 16.875 1.294 1 97.69 126 SER A N 1
ATOM 968 C CA . SER A 1 126 ? -16.172 16.047 1.357 1 97.69 126 SER A CA 1
ATOM 969 C C . SER A 1 126 ? -16.141 14.93 0.315 1 97.69 126 SER A C 1
ATOM 971 O O . SER A 1 126 ? -16.656 13.836 0.548 1 97.69 126 SER A O 1
ATOM 973 N N . MET A 1 127 ? -15.531 15.219 -0.821 1 97.44 127 MET A N 1
ATOM 974 C CA . MET A 1 127 ? -15.383 14.188 -1.844 1 97.44 127 MET A CA 1
ATOM 975 C C . MET A 1 127 ? -14.508 13.047 -1.34 1 97.44 127 MET A C 1
ATOM 977 O O . MET A 1 127 ? -14.82 11.875 -1.563 1 97.44 127 MET A O 1
ATOM 981 N N . VAL A 1 128 ? -13.43 13.336 -0.643 1 97.81 128 VAL A N 1
ATOM 982 C CA . VAL A 1 128 ? -12.547 12.328 -0.063 1 97.81 128 VAL A CA 1
ATOM 983 C C . VAL A 1 128 ? -13.289 11.555 1.02 1 97.81 128 VAL A C 1
ATOM 985 O O . VAL A 1 128 ? -13.219 10.32 1.069 1 97.81 128 VAL A O 1
ATOM 988 N N . LEU A 1 129 ? -14.008 12.289 1.867 1 98.19 129 LEU A N 1
ATOM 989 C CA . LEU A 1 129 ? -14.797 11.656 2.914 1 98.19 129 LEU A CA 1
ATOM 990 C C . LEU A 1 129 ? -15.867 10.742 2.312 1 98.19 129 LEU A C 1
ATOM 992 O O . LEU A 1 129 ? -16.141 9.672 2.852 1 98.19 129 LEU A O 1
ATOM 996 N N . GLY A 1 130 ? -16.469 11.258 1.253 1 96.56 130 GLY A N 1
ATOM 997 C CA . GLY A 1 130 ? -17.422 10.422 0.545 1 96.56 130 GLY A CA 1
ATOM 998 C C . GLY A 1 130 ? -16.828 9.117 0.048 1 96.56 130 GLY A C 1
ATOM 999 O O . GLY A 1 130 ? -17.469 8.07 0.116 1 96.56 130 GLY A O 1
ATOM 1000 N N . LYS A 1 131 ? -15.633 9.203 -0.457 1 96.19 131 LYS A N 1
ATOM 1001 C CA . LYS A 1 131 ? -14.938 8.008 -0.914 1 96.19 131 LYS A CA 1
ATOM 1002 C C . LYS A 1 131 ? -14.695 7.039 0.241 1 96.19 131 LYS A C 1
ATOM 1004 O O . LYS A 1 131 ? -14.797 5.82 0.071 1 96.19 131 LYS A O 1
ATOM 1009 N N . MET A 1 132 ? -14.297 7.547 1.411 1 97.69 132 MET A N 1
ATOM 1010 C CA . MET A 1 132 ? -14.133 6.715 2.6 1 97.69 132 MET A CA 1
ATOM 1011 C C . MET A 1 132 ? -15.438 6.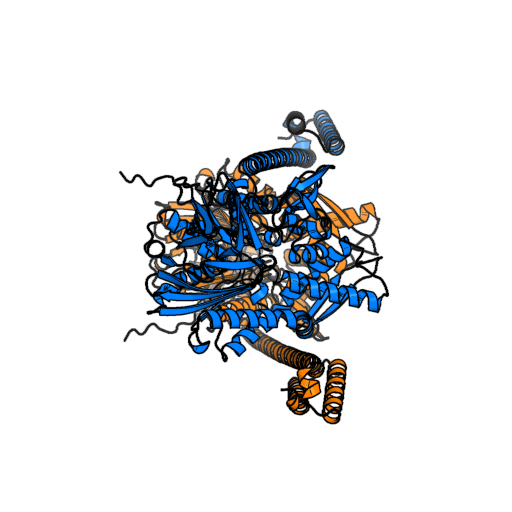02 2.969 1 97.69 132 MET A C 1
ATOM 1013 O O . MET A 1 132 ? -15.438 4.832 3.299 1 97.69 132 MET A O 1
ATOM 1017 N N . LYS A 1 133 ? -16.5 6.762 2.924 1 96.94 133 LYS A N 1
ATOM 1018 C CA . LYS A 1 133 ? -17.828 6.227 3.209 1 96.94 133 LYS A CA 1
ATOM 1019 C C . LYS A 1 133 ? -18.188 5.102 2.242 1 96.94 133 LYS A C 1
ATOM 1021 O O . LYS A 1 133 ? -18.625 4.031 2.662 1 96.94 133 LYS A O 1
ATOM 1026 N N . GLU A 1 134 ? -17.969 5.383 0.984 1 94.25 134 GLU A N 1
ATOM 1027 C CA . GLU A 1 134 ? -18.25 4.387 -0.045 1 94.25 134 GLU A CA 1
ATOM 1028 C C . GLU A 1 134 ? -17.453 3.113 0.173 1 94.25 134 GLU A C 1
ATOM 1030 O O . GLU A 1 134 ? -17.969 2.006 0.01 1 94.25 134 GLU A O 1
ATOM 1035 N N . THR A 1 135 ? -16.188 3.24 0.473 1 93.44 135 THR A N 1
ATOM 1036 C CA . THR A 1 135 ? -15.312 2.105 0.725 1 93.44 135 THR A CA 1
ATOM 1037 C C . THR A 1 135 ? -15.82 1.276 1.901 1 93.44 135 THR A C 1
ATOM 1039 O O . THR A 1 135 ? -15.844 0.046 1.836 1 93.44 135 THR A O 1
ATOM 1042 N N . ALA A 1 136 ? -16.234 1.926 2.941 1 95.25 136 ALA A N 1
ATOM 1043 C CA . ALA A 1 136 ? -16.75 1.24 4.121 1 95.25 136 ALA A CA 1
ATOM 1044 C C . ALA A 1 136 ? -18.062 0.521 3.809 1 95.25 136 ALA A C 1
ATOM 1046 O O . ALA A 1 136 ? -18.281 -0.606 4.258 1 95.25 136 ALA A O 1
ATOM 1047 N N . GLU A 1 137 ? -18.906 1.16 3.057 1 93.88 137 GLU A N 1
ATOM 1048 C CA . GLU A 1 137 ? -20.188 0.558 2.693 1 93.88 137 GLU A CA 1
ATOM 1049 C C . GLU A 1 137 ? -20 -0.69 1.839 1 93.88 137 GLU A C 1
ATOM 1051 O O . GLU A 1 137 ? -20.688 -1.695 2.027 1 93.88 137 GLU A O 1
ATOM 1056 N N . ALA A 1 138 ? -19.094 -0.564 0.933 1 86.75 138 ALA A N 1
ATOM 1057 C CA . ALA A 1 138 ? -18.797 -1.716 0.086 1 86.75 138 ALA A CA 1
ATOM 1058 C C . ALA A 1 138 ? -18.281 -2.887 0.916 1 86.75 138 ALA A C 1
ATOM 1060 O O . ALA A 1 138 ? -18.641 -4.039 0.668 1 86.75 138 ALA A O 1
ATOM 1061 N N . TYR A 1 139 ? -17.438 -2.711 1.875 1 86.12 139 TYR A N 1
ATOM 1062 C CA . TYR A 1 139 ? -16.828 -3.727 2.732 1 86.12 139 TYR A CA 1
ATOM 1063 C C . TYR A 1 139 ? -17.875 -4.332 3.67 1 86.12 139 TYR A C 1
ATOM 1065 O O . TYR A 1 139 ? -17.891 -5.543 3.889 1 86.12 139 TYR A O 1
ATOM 1073 N N . LEU A 1 140 ? -18.781 -3.434 4.188 1 86.81 140 LEU A N 1
ATOM 1074 C CA . LEU A 1 140 ? -19.734 -3.857 5.207 1 86.81 140 LEU A CA 1
ATOM 1075 C C . LEU A 1 140 ? -21.016 -4.395 4.566 1 86.81 140 LEU A C 1
ATOM 1077 O O . LEU A 1 140 ? -21.766 -5.125 5.207 1 86.81 140 LEU A O 1
ATOM 1081 N N . GLY A 1 141 ? -21.312 -3.969 3.32 1 84.19 141 GLY A N 1
ATOM 1082 C CA . GLY A 1 141 ? -22.562 -4.332 2.672 1 84.19 141 GLY A CA 1
ATOM 1083 C C . GLY A 1 141 ? -23.781 -3.627 3.262 1 84.19 141 GLY A C 1
ATOM 1084 O O . GLY A 1 141 ? -24.906 -4.117 3.15 1 84.19 141 GLY A O 1
ATOM 1085 N N . LYS A 1 142 ? -23.484 -2.57 4.055 1 90 142 LYS A N 1
ATOM 1086 C CA . LYS A 1 142 ? -24.516 -1.778 4.703 1 90 142 LYS A CA 1
ATOM 1087 C C . LYS A 1 142 ? -24.266 -0.285 4.512 1 90 142 LYS A C 1
ATOM 1089 O O . LYS A 1 142 ? -23.156 0.132 4.219 1 90 142 LYS A O 1
ATOM 1094 N N . VAL A 1 143 ? -25.312 0.448 4.609 1 93.12 143 VAL A N 1
ATOM 1095 C CA . VAL A 1 143 ? -25.219 1.899 4.508 1 93.12 143 VAL A CA 1
ATOM 1096 C C . VAL A 1 143 ? -24.562 2.461 5.766 1 93.12 143 VAL A C 1
ATOM 1098 O O . VAL A 1 143 ? -24.875 2.039 6.879 1 93.12 143 VAL A O 1
ATOM 1101 N N . VAL A 1 144 ? -23.641 3.332 5.594 1 95.25 144 VAL A N 1
ATOM 1102 C CA . VAL A 1 144 ? -22.938 3.98 6.691 1 95.25 144 VAL A CA 1
ATOM 1103 C C . VAL A 1 144 ? -23.406 5.426 6.832 1 95.25 144 VAL A C 1
ATOM 1105 O O . VAL A 1 144 ? -23.391 6.188 5.859 1 95.25 144 VAL A O 1
ATOM 1108 N N . LYS A 1 145 ? -23.766 5.785 8.016 1 95.12 145 LYS A N 1
ATOM 1109 C CA . LYS A 1 145 ? -24.25 7.145 8.234 1 95.12 145 LYS A CA 1
ATOM 1110 C C . LYS A 1 145 ? -23.422 7.867 9.281 1 95.12 145 LYS A C 1
ATOM 1112 O O . LYS A 1 145 ? -23.25 9.086 9.211 1 95.12 145 LYS A O 1
ATOM 1117 N N . ASN A 1 146 ? -22.984 7.129 10.297 1 96.94 146 ASN A N 1
ATOM 1118 C CA . ASN A 1 146 ? -22.281 7.73 11.43 1 96.94 146 ASN A CA 1
ATOM 1119 C C . ASN A 1 146 ? -20.766 7.57 11.297 1 96.94 146 ASN A C 1
ATOM 1121 O O . ASN A 1 146 ? -20.281 6.527 10.852 1 96.94 146 ASN A O 1
ATOM 1125 N N . ALA A 1 147 ? -20.047 8.672 11.625 1 97.88 147 ALA A N 1
ATOM 1126 C CA . ALA A 1 147 ? -18.594 8.609 11.523 1 97.88 147 ALA A CA 1
ATOM 1127 C C . ALA A 1 147 ? -17.938 9.469 12.594 1 97.88 147 ALA A C 1
ATOM 1129 O O . ALA A 1 147 ? -18.516 10.461 13.047 1 97.88 147 ALA A O 1
ATOM 1130 N N . VAL A 1 148 ? -16.859 9.016 13.078 1 98.06 148 VAL A N 1
ATOM 1131 C CA . VAL A 1 148 ? -15.898 9.828 13.828 1 98.06 148 VAL A CA 1
ATOM 1132 C C . VAL A 1 148 ? -14.766 10.273 12.906 1 98.06 148 VAL A C 1
ATOM 1134 O O . VAL A 1 148 ? -14.141 9.445 12.242 1 98.06 148 VAL A O 1
ATOM 1137 N N . ILE A 1 149 ? -14.523 11.531 12.812 1 98.19 149 ILE A N 1
ATOM 1138 C CA . ILE A 1 149 ? -13.492 12.078 11.93 1 98.19 149 ILE A CA 1
ATOM 1139 C C . ILE A 1 149 ? -12.383 12.703 12.773 1 98.19 149 ILE A C 1
ATOM 1141 O O . ILE A 1 149 ? -12.648 13.375 13.773 1 98.19 149 ILE A O 1
ATOM 1145 N N . THR A 1 150 ? -11.195 12.43 12.391 1 97.5 150 THR A N 1
ATOM 1146 C CA . THR A 1 150 ? -10.055 12.953 13.141 1 97.5 150 THR A CA 1
ATOM 1147 C C . THR A 1 150 ? -9.609 14.297 12.57 1 97.5 150 THR A C 1
ATOM 1149 O O . THR A 1 150 ? -9.836 14.586 11.398 1 97.5 150 THR A O 1
ATOM 1152 N N . VAL A 1 151 ? -9.031 15.102 13.391 1 95.81 151 VAL A N 1
ATOM 1153 C CA . VAL A 1 151 ? -8.484 16.391 13.008 1 95.81 151 VAL A CA 1
ATOM 1154 C C . VAL A 1 151 ? -7.148 16.625 13.719 1 95.81 151 VAL A C 1
ATOM 1156 O O . VAL A 1 151 ? -6.902 16.047 14.781 1 95.81 151 VAL A O 1
ATOM 1159 N N . PRO A 1 152 ? -6.258 17.422 13.07 1 94.12 152 PRO A N 1
ATOM 1160 C CA . PRO A 1 152 ? -5.039 17.781 13.797 1 94.12 152 PRO A CA 1
ATOM 1161 C C . PRO A 1 152 ? -5.336 18.453 15.141 1 94.12 152 PRO A C 1
ATOM 1163 O O . PRO A 1 152 ? -6.305 19.203 15.266 1 94.12 152 PRO A O 1
ATOM 1166 N N . ALA A 1 153 ? -4.539 18.219 16.156 1 91.06 153 ALA A N 1
ATOM 1167 C CA . ALA A 1 153 ? -4.762 18.766 17.484 1 91.06 153 ALA A CA 1
ATOM 1168 C C . ALA A 1 153 ? -4.684 20.297 17.484 1 91.06 153 ALA A C 1
ATOM 1170 O O . ALA A 1 153 ? -5.348 20.953 18.281 1 91.06 153 ALA A O 1
ATOM 1171 N N . TYR A 1 154 ? -3.941 20.844 16.562 1 88.38 154 TYR A N 1
ATOM 1172 C CA . TYR A 1 154 ? -3.678 22.281 16.578 1 88.38 154 TYR A CA 1
ATOM 1173 C C . TYR A 1 154 ? -4.645 23.016 15.656 1 88.38 154 TYR A C 1
ATOM 1175 O O . TYR A 1 154 ? -4.461 24.203 15.375 1 88.38 154 TYR A O 1
ATOM 1183 N N . PHE A 1 155 ? -5.68 22.344 15.133 1 89.69 155 PHE A N 1
ATOM 1184 C CA . PHE A 1 155 ? -6.734 22.984 14.359 1 89.69 155 PHE A CA 1
ATOM 1185 C C . PHE A 1 155 ? -7.5 24 15.219 1 89.69 155 PHE A C 1
ATOM 1187 O O . PHE A 1 155 ? -7.809 23.719 16.375 1 89.69 155 PHE A O 1
ATOM 1194 N N . ASN A 1 156 ? -7.828 25.094 14.688 1 86.31 156 ASN A N 1
ATOM 1195 C CA . ASN A 1 156 ? -8.656 26.078 15.383 1 86.31 156 ASN A CA 1
ATOM 1196 C C . ASN A 1 156 ? -10.141 25.781 15.203 1 86.31 156 ASN A C 1
ATOM 1198 O O . ASN A 1 156 ? -10.516 24.766 14.602 1 86.31 156 ASN A O 1
ATOM 1202 N N . ASP A 1 157 ? -10.922 26.578 15.781 1 86.94 157 ASP A N 1
ATOM 1203 C CA . ASP A 1 157 ? -12.367 26.375 15.797 1 86.94 157 ASP A CA 1
ATOM 1204 C C . ASP A 1 157 ? -12.938 26.359 14.383 1 86.94 157 ASP A C 1
ATOM 1206 O O . ASP A 1 157 ? -13.766 25.516 14.039 1 86.94 157 ASP A O 1
ATOM 1210 N N . SER A 1 158 ? -12.523 27.297 13.578 1 85.94 158 SER A N 1
ATOM 1211 C CA . SER A 1 158 ? -13.023 27.391 12.211 1 85.94 158 SER A CA 1
ATOM 1212 C C . SER A 1 158 ? -12.672 26.156 11.398 1 85.94 158 SER A C 1
ATOM 1214 O O . SER A 1 158 ? -13.484 25.672 10.602 1 85.94 158 SER A O 1
ATOM 1216 N N . GLN A 1 159 ? -11.523 25.719 11.547 1 91.06 159 GLN A N 1
ATOM 1217 C CA . GLN A 1 159 ? -11.055 24.531 10.836 1 91.06 159 GLN A CA 1
ATOM 1218 C C . GLN A 1 159 ? -11.828 23.281 11.273 1 91.06 159 GLN A C 1
ATOM 1220 O O . GLN A 1 159 ? -12.172 22.438 10.445 1 91.06 159 GLN A O 1
ATOM 1225 N N . ARG A 1 160 ? -12.078 23.172 12.5 1 92.19 160 ARG A N 1
ATOM 1226 C CA . ARG A 1 160 ? -12.852 22.062 13.039 1 92.19 160 ARG A CA 1
ATOM 1227 C C . ARG A 1 160 ? -14.281 22.078 12.5 1 92.19 160 ARG A C 1
ATOM 1229 O O . ARG A 1 160 ? -14.781 21.047 12.039 1 92.19 160 ARG A O 1
ATOM 1236 N N . GLN A 1 161 ? -14.875 23.219 12.617 1 90.06 161 GLN A N 1
ATOM 1237 C CA . GLN A 1 161 ? -16.234 23.344 12.109 1 90.06 161 GLN A CA 1
ATOM 1238 C C . GLN A 1 161 ? -16.297 23.016 10.617 1 90.06 161 GLN A C 1
ATOM 1240 O O . GLN A 1 161 ? -17.219 22.328 10.164 1 90.06 161 GLN A O 1
ATOM 1245 N N . ALA A 1 162 ? -15.336 23.578 9.875 1 93.62 162 ALA A N 1
ATOM 1246 C CA . ALA A 1 162 ? -15.297 23.328 8.438 1 93.62 162 ALA A CA 1
ATOM 1247 C C . ALA A 1 162 ? -15.156 21.844 8.141 1 93.62 162 ALA A C 1
ATOM 1249 O O . ALA A 1 162 ? -15.719 21.328 7.172 1 93.62 162 ALA A O 1
ATOM 1250 N N . THR A 1 163 ? -14.359 21.125 8.922 1 95.75 163 THR A N 1
ATOM 1251 C CA . THR A 1 163 ? -14.203 19.672 8.758 1 95.75 163 THR A CA 1
ATOM 1252 C C . THR A 1 163 ? -15.523 18.953 9.023 1 95.75 163 THR A C 1
ATOM 1254 O O . THR A 1 163 ? -15.883 18.031 8.305 1 95.75 163 THR A O 1
ATOM 1257 N N . LYS A 1 164 ? -16.188 19.359 10.094 1 94.38 164 LYS A N 1
ATOM 1258 C CA . LYS A 1 164 ? -17.5 18.781 10.398 1 94.38 164 LYS A CA 1
ATOM 1259 C C . LYS A 1 164 ? -18.469 19.016 9.25 1 94.38 164 LYS A C 1
ATOM 1261 O O . LYS A 1 164 ? -19.219 18.109 8.875 1 94.38 164 LYS A O 1
ATOM 1266 N N . ASP A 1 165 ? -18.438 20.25 8.711 1 94.56 165 ASP A N 1
ATOM 1267 C CA . ASP A 1 165 ? -19.297 20.578 7.566 1 94.56 165 ASP A CA 1
ATOM 1268 C C . ASP A 1 165 ? -18.969 19.672 6.371 1 94.56 165 ASP A C 1
ATOM 1270 O O . ASP A 1 165 ? -19.875 19.234 5.664 1 94.56 165 ASP A O 1
ATOM 1274 N N . ALA A 1 166 ? -17.703 19.484 6.102 1 96.88 166 ALA A N 1
ATOM 1275 C CA . ALA A 1 166 ? -17.312 18.594 5.023 1 96.88 166 ALA A CA 1
ATOM 1276 C C . ALA A 1 166 ? -17.906 17.203 5.211 1 96.88 166 ALA A C 1
ATOM 1278 O O . ALA A 1 166 ? -18.328 16.562 4.246 1 96.88 166 ALA A O 1
ATOM 1279 N N . GLY A 1 167 ? -17.906 16.734 6.453 1 97.25 167 GLY A N 1
ATOM 1280 C CA . GLY A 1 167 ? -18.547 15.461 6.754 1 97.25 167 GLY A CA 1
ATOM 1281 C C . GLY A 1 167 ? -20.016 15.445 6.422 1 97.25 167 GLY A C 1
ATOM 1282 O O . GLY A 1 167 ? -20.516 14.492 5.82 1 97.25 167 GLY A O 1
ATOM 1283 N N . THR A 1 168 ? -20.656 16.5 6.793 1 94.94 168 THR A N 1
ATOM 1284 C CA . THR A 1 168 ? -22.094 16.625 6.52 1 94.94 168 THR A CA 1
ATOM 1285 C C . THR A 1 168 ? -22.359 16.641 5.02 1 94.94 168 THR A C 1
ATOM 1287 O O . THR A 1 168 ? -23.281 15.992 4.539 1 94.94 168 THR A O 1
ATOM 1290 N N . ILE A 1 169 ? -21.562 17.406 4.293 1 95.44 169 ILE A N 1
ATOM 1291 C CA . ILE A 1 169 ? -21.688 17.5 2.844 1 95.44 169 ILE A CA 1
ATOM 1292 C C . ILE A 1 169 ? -21.531 16.109 2.221 1 95.44 169 ILE A C 1
ATOM 1294 O O . ILE A 1 169 ? -22.203 15.789 1.238 1 95.44 169 ILE A O 1
ATOM 1298 N N . ALA A 1 170 ? -20.703 15.266 2.82 1 96.31 170 ALA A N 1
ATOM 1299 C CA . ALA A 1 170 ? -20.438 13.922 2.318 1 96.31 170 ALA A CA 1
ATOM 1300 C C . ALA A 1 170 ? -21.578 12.969 2.668 1 96.31 170 ALA A C 1
ATOM 1302 O O . ALA A 1 170 ? -21.562 11.797 2.277 1 96.31 170 ALA A O 1
ATOM 1303 N N . GLY A 1 171 ? -22.547 13.445 3.428 1 93.69 171 GLY A N 1
ATOM 1304 C CA . GLY A 1 171 ? -23.672 12.609 3.85 1 93.69 171 GLY A CA 1
ATOM 1305 C C . GLY A 1 171 ? -23.391 11.844 5.129 1 93.69 171 GLY A C 1
ATOM 1306 O O . GLY A 1 171 ? -24 10.812 5.387 1 93.69 171 GLY A O 1
ATOM 1307 N N . LEU A 1 172 ? -22.469 12.289 5.879 1 96.38 172 LEU A N 1
ATOM 1308 C CA . LEU A 1 172 ? -22.109 11.641 7.141 1 96.38 172 LEU A CA 1
ATOM 1309 C C . LEU A 1 172 ? -22.625 12.438 8.328 1 96.38 172 LEU A C 1
ATOM 1311 O O . LEU A 1 172 ? -22.641 13.672 8.305 1 96.38 172 LEU A O 1
ATOM 1315 N N . ASN A 1 173 ? -23.109 11.703 9.242 1 96.31 173 ASN A N 1
ATOM 1316 C CA . ASN A 1 173 ? -23.359 12.273 10.562 1 96.31 173 ASN A CA 1
ATOM 1317 C C . ASN A 1 173 ? -22.109 12.188 11.445 1 96.31 173 ASN A C 1
ATOM 1319 O O . ASN A 1 173 ? -21.797 11.125 11.984 1 96.31 173 ASN A O 1
ATOM 1323 N N . VAL A 1 174 ? -21.484 13.32 11.594 1 96.19 174 VAL A N 1
ATOM 1324 C CA . VAL A 1 174 ? -20.266 13.328 12.391 1 96.19 174 VAL A CA 1
ATOM 1325 C C . VAL A 1 174 ? -20.609 13.305 13.875 1 96.19 174 VAL A C 1
ATOM 1327 O O . VAL A 1 174 ? -20.875 14.352 14.477 1 96.19 174 VAL A O 1
ATOM 1330 N N . ILE A 1 175 ? -20.484 12.195 14.469 1 95.25 175 ILE A N 1
ATOM 1331 C CA . ILE A 1 175 ? -20.969 12.008 15.828 1 95.25 175 ILE A CA 1
ATOM 1332 C C . ILE A 1 175 ? -19.938 12.516 16.828 1 95.25 175 ILE A C 1
ATOM 1334 O O . ILE A 1 175 ? -20.266 12.836 17.969 1 95.25 175 ILE A O 1
ATOM 1338 N N . ARG A 1 176 ? -18.703 12.508 16.344 1 95 176 ARG A N 1
ATOM 1339 C CA . ARG A 1 176 ? -17.625 13 17.188 1 95 176 ARG A CA 1
ATOM 1340 C C . ARG A 1 176 ? -16.391 13.344 16.344 1 95 176 ARG A C 1
ATOM 1342 O O . ARG A 1 176 ? -16.141 12.711 15.328 1 95 176 ARG A O 1
ATOM 1349 N N . MET A 1 177 ? -15.742 14.367 16.75 1 95.25 177 MET A N 1
ATOM 1350 C CA . MET A 1 177 ? -14.406 14.664 16.234 1 95.25 177 MET A CA 1
ATOM 1351 C C . MET A 1 177 ? -13.344 14.391 17.297 1 95.25 177 MET A C 1
ATOM 1353 O O . MET A 1 177 ? -13.555 14.656 18.469 1 95.25 177 MET A O 1
ATOM 1357 N N . ILE A 1 178 ? -12.258 13.859 16.875 1 95.12 178 ILE A N 1
ATOM 1358 C CA . ILE A 1 178 ? -11.195 13.531 17.828 1 95.12 178 ILE A CA 1
ATOM 1359 C C . ILE A 1 178 ? -9.852 14 17.281 1 95.12 178 ILE A C 1
ATOM 1361 O O . ILE A 1 178 ? -9.648 14.023 16.062 1 95.12 178 ILE A O 1
ATOM 1365 N N . ASN A 1 179 ? -9 14.461 18.203 1 95.12 179 ASN A N 1
ATOM 1366 C CA . ASN A 1 179 ? -7.66 14.859 17.781 1 95.12 179 ASN A CA 1
ATOM 1367 C C . ASN A 1 179 ? -6.844 13.664 17.297 1 95.12 179 ASN A C 1
ATOM 1369 O O . ASN A 1 179 ? -6.875 12.602 17.906 1 95.12 179 ASN A O 1
ATOM 1373 N N . GLU A 1 180 ? -6.129 13.867 16.203 1 96.06 180 GLU A N 1
ATOM 1374 C CA . GLU A 1 180 ? -5.336 12.812 15.57 1 96.06 180 GLU A CA 1
ATOM 1375 C C . GLU A 1 180 ? -4.375 12.18 16.562 1 96.06 180 GLU A C 1
ATOM 1377 O O . GLU A 1 180 ? -4.363 10.961 16.734 1 96.06 180 GLU A O 1
ATOM 1382 N N . PRO A 1 181 ? -3.549 12.914 17.328 1 95.31 181 PRO A N 1
ATOM 1383 C CA . PRO A 1 181 ? -2.645 12.266 18.281 1 95.31 181 PRO A CA 1
ATOM 1384 C C . PRO A 1 181 ? -3.391 11.508 19.375 1 95.31 181 PRO A C 1
ATOM 1386 O O . PRO A 1 181 ? -2.922 10.461 19.844 1 95.31 181 PRO A O 1
ATOM 1389 N N . THR A 1 182 ? -4.555 12.039 19.812 1 94.81 182 THR A N 1
ATOM 1390 C CA . THR A 1 182 ? -5.355 11.359 20.828 1 94.81 182 THR A CA 1
ATOM 1391 C C . THR A 1 182 ? -5.844 10.008 20.312 1 94.81 182 THR A C 1
ATOM 1393 O O . THR A 1 182 ? -5.793 9.008 21.016 1 94.81 182 THR A O 1
ATOM 1396 N N . ALA A 1 183 ? -6.316 10.047 19.078 1 96 183 ALA A N 1
ATOM 1397 C CA . ALA A 1 183 ? -6.746 8.797 18.453 1 96 183 ALA A CA 1
ATOM 1398 C C . ALA A 1 183 ? -5.609 7.781 18.422 1 96 183 ALA A C 1
ATOM 1400 O O . ALA A 1 183 ? -5.816 6.602 18.719 1 96 183 ALA A O 1
ATOM 1401 N N . ALA A 1 184 ? -4.441 8.203 18.062 1 95 184 ALA A N 1
ATOM 1402 C CA . ALA A 1 184 ? -3.273 7.324 18 1 95 184 ALA A CA 1
ATOM 1403 C C . ALA A 1 184 ? -2.93 6.77 19.375 1 95 184 ALA A C 1
ATOM 1405 O O . ALA A 1 184 ? -2.533 5.605 19.5 1 95 184 ALA A O 1
ATOM 1406 N N . ALA A 1 185 ? -3.078 7.586 20.391 1 93.31 185 ALA A N 1
ATOM 1407 C CA . ALA A 1 185 ? -2.803 7.148 21.75 1 93.31 185 ALA A CA 1
ATOM 1408 C C . ALA A 1 185 ? -3.789 6.074 22.188 1 93.31 185 ALA A C 1
ATOM 1410 O O . ALA A 1 185 ? -3.418 5.141 22.906 1 93.31 185 ALA A O 1
ATOM 1411 N N . ILE A 1 186 ? -5.016 6.301 21.828 1 92.31 186 ILE A N 1
ATOM 1412 C CA . ILE A 1 186 ? -6.043 5.312 22.141 1 92.31 186 ILE A CA 1
ATOM 1413 C C . ILE A 1 186 ? -5.672 3.969 21.516 1 92.31 186 ILE A C 1
ATOM 1415 O O . ILE A 1 186 ? -5.797 2.924 22.156 1 92.31 186 ILE A O 1
ATOM 1419 N N . ALA A 1 187 ? -5.242 3.986 20.281 1 89.69 187 ALA A N 1
ATOM 1420 C CA . ALA A 1 187 ? -4.809 2.766 19.609 1 89.69 187 ALA A CA 1
ATOM 1421 C C . ALA A 1 187 ? -3.693 2.072 20.375 1 89.69 187 ALA A C 1
ATOM 1423 O O . ALA A 1 187 ? -3.736 0.858 20.594 1 89.69 187 ALA A O 1
ATOM 1424 N N . TYR A 1 188 ? -2.727 2.824 20.797 1 87.88 188 TYR A N 1
ATOM 1425 C CA . TYR A 1 188 ? -1.616 2.295 21.594 1 87.88 188 TYR A CA 1
ATOM 1426 C C . TYR A 1 188 ? -2.109 1.713 22.906 1 87.88 188 TYR A C 1
ATOM 1428 O O . TYR A 1 188 ? -1.699 0.619 23.297 1 87.88 188 TYR A O 1
ATOM 1436 N N . GLY A 1 189 ? -2.932 2.391 23.641 1 84.5 189 GLY A N 1
ATOM 1437 C CA . GLY A 1 189 ? -3.414 1.997 24.953 1 84.5 189 GLY A CA 1
ATOM 1438 C C . GLY A 1 189 ? -4.211 0.706 24.938 1 84.5 189 GLY A C 1
ATOM 1439 O O . GLY A 1 189 ? -4.078 -0.123 25.828 1 84.5 189 GLY A O 1
ATOM 1440 N N . LEU A 1 190 ? -4.961 0.58 23.984 1 78.25 190 LEU A N 1
ATOM 1441 C CA . LEU A 1 190 ? -5.801 -0.611 23.891 1 78.25 190 LEU A CA 1
ATOM 1442 C C . LEU A 1 190 ? -4.961 -1.848 23.594 1 78.25 190 LEU A C 1
ATOM 1444 O O . LEU A 1 190 ? -5.215 -2.924 24.141 1 78.25 190 LEU A O 1
ATOM 1448 N N . ASP A 1 191 ? -4.043 -1.685 22.75 1 73.38 191 ASP A N 1
ATOM 1449 C CA . ASP A 1 191 ? -3.205 -2.812 22.344 1 73.38 191 ASP A CA 1
ATOM 1450 C C . ASP A 1 191 ? -2.287 -3.242 23.484 1 73.38 191 ASP A C 1
ATOM 1452 O O . ASP A 1 191 ? -1.904 -4.41 23.578 1 73.38 191 ASP A O 1
ATOM 1456 N N . ASN A 1 192 ? -1.974 -2.279 24.359 1 73.69 192 ASN A N 1
ATOM 1457 C CA . ASN A 1 192 ? -1.021 -2.562 25.422 1 73.69 192 ASN A CA 1
ATOM 1458 C C . ASN A 1 192 ? -1.678 -2.465 26.797 1 73.69 192 ASN A C 1
ATOM 1460 O O . ASN A 1 192 ? -0.995 -2.264 27.812 1 73.69 192 ASN A O 1
ATOM 1464 N N . GLN A 1 193 ? -2.865 -2.525 26.859 1 71.75 193 GLN A N 1
ATOM 1465 C CA . GLN A 1 193 ? -3.615 -2.311 28.094 1 71.75 193 GLN A CA 1
ATOM 1466 C C . GLN A 1 193 ? -3.082 -3.188 29.219 1 71.75 193 GLN A C 1
ATOM 1468 O O . GLN A 1 193 ? -2.941 -2.73 30.359 1 71.75 193 GLN A O 1
ATOM 1473 N N . SER A 1 194 ? -2.752 -4.379 28.859 1 68 194 SER A N 1
ATOM 1474 C CA . SER A 1 194 ? -2.293 -5.316 29.875 1 68 194 SER A CA 1
ATOM 1475 C C . SER A 1 194 ? -0.919 -4.926 30.406 1 68 194 SER A C 1
ATOM 1477 O O . SER A 1 194 ? -0.562 -5.281 31.531 1 68 194 SER A O 1
ATOM 1479 N N . ASP A 1 195 ? -0.293 -4.133 29.672 1 70.25 195 ASP A N 1
ATOM 1480 C CA . ASP A 1 195 ? 1.081 -3.799 30.031 1 70.25 195 ASP A CA 1
ATOM 1481 C C . ASP A 1 195 ? 1.145 -2.48 30.797 1 70.25 195 ASP A C 1
ATOM 1483 O O . ASP A 1 195 ? 2.152 -2.178 31.438 1 70.25 195 ASP A O 1
ATOM 1487 N N . ILE A 1 196 ? 0.074 -1.797 30.734 1 76.75 196 ILE A N 1
ATOM 1488 C CA . ILE A 1 196 ? 0.079 -0.487 31.375 1 76.75 196 ILE A CA 1
ATOM 1489 C C . ILE A 1 196 ? -0.381 -0.62 32.812 1 76.75 196 ILE A C 1
ATOM 1491 O O . ILE A 1 196 ? -1.548 -0.921 33.094 1 76.75 196 ILE A O 1
ATOM 1495 N N . VAL A 1 197 ? 0.658 -0.609 33.719 1 79.12 197 VAL A N 1
ATOM 1496 C CA . VAL A 1 197 ? 0.394 -0.658 35.125 1 79.12 197 VAL A CA 1
ATOM 1497 C C . VAL A 1 197 ? 0.466 0.75 35.719 1 79.12 197 VAL A C 1
ATOM 1499 O O . VAL A 1 197 ? 1.503 1.413 35.625 1 79.12 197 VAL A O 1
ATOM 1502 N N . GLY A 1 198 ? -0.632 1.312 36.219 1 84.44 198 GLY A N 1
ATOM 1503 C CA . GLY A 1 198 ? -0.678 2.648 36.812 1 84.44 198 GLY A CA 1
ATOM 1504 C C . GLY A 1 198 ? -0.793 3.742 35.75 1 84.44 198 GLY A C 1
ATOM 1505 O O . GLY A 1 198 ? -1.646 3.67 34.875 1 84.44 198 GLY A O 1
ATOM 1506 N N . LYS A 1 199 ? 0.02 4.832 36 1 91.12 199 LYS A N 1
ATOM 1507 C CA . LYS A 1 199 ? 0 5.98 35.125 1 91.12 199 LYS A CA 1
ATOM 1508 C C . LYS A 1 199 ? 1.288 6.062 34.312 1 91.12 199 LYS A C 1
ATOM 1510 O O . LYS A 1 199 ? 2.379 5.844 34.844 1 91.12 199 LYS A O 1
ATOM 1515 N N . ILE A 1 200 ? 1.072 6.238 33.031 1 93.38 200 ILE A N 1
ATOM 1516 C CA . ILE A 1 200 ? 2.248 6.418 32.188 1 93.38 200 ILE A CA 1
ATOM 1517 C C . ILE A 1 200 ? 2.084 7.676 31.344 1 93.38 200 ILE A C 1
ATOM 1519 O O . ILE A 1 200 ? 0.98 7.988 30.891 1 93.38 200 ILE A O 1
ATOM 1523 N N . ASN A 1 201 ? 3.164 8.438 31.234 1 95.38 201 ASN A N 1
ATOM 1524 C CA . ASN A 1 201 ? 3.18 9.594 30.344 1 95.38 201 ASN A CA 1
ATOM 1525 C C . ASN A 1 201 ? 3.682 9.227 28.953 1 95.38 201 ASN A C 1
ATOM 1527 O O . ASN A 1 201 ? 4.742 8.617 28.812 1 95.38 201 ASN A O 1
ATOM 1531 N N . VAL A 1 202 ? 2.826 9.578 28.016 1 94.88 202 VAL A N 1
ATOM 1532 C CA . VAL A 1 202 ? 3.129 9.227 26.641 1 94.88 202 VAL A CA 1
ATOM 1533 C C . VAL A 1 202 ? 3.164 10.492 25.781 1 94.88 202 VAL A C 1
ATOM 1535 O O . VAL A 1 202 ? 2.311 11.367 25.922 1 94.88 202 VAL A O 1
ATOM 1538 N N . LEU A 1 203 ? 4.195 10.617 24.969 1 97.19 203 LEU A N 1
ATOM 1539 C CA . LEU A 1 203 ? 4.27 11.688 23.984 1 97.19 203 LEU A CA 1
ATOM 1540 C C . LEU A 1 203 ? 3.949 11.156 22.594 1 97.19 203 LEU A C 1
ATOM 1542 O O . LEU A 1 203 ? 4.566 10.195 22.125 1 97.19 203 LEU A O 1
ATOM 1546 N N . VAL A 1 204 ? 2.945 11.742 21.984 1 96.81 204 VAL A N 1
ATOM 1547 C CA . VAL A 1 204 ? 2.6 11.383 20.609 1 96.81 204 VAL A CA 1
ATOM 1548 C C . VAL A 1 204 ? 3.188 12.406 19.641 1 96.81 204 VAL A C 1
ATOM 1550 O O . VAL A 1 204 ? 2.836 13.586 19.688 1 96.81 204 VAL A O 1
ATOM 1553 N N . PHE A 1 205 ? 4.148 11.984 18.875 1 97.5 205 PHE A N 1
ATOM 1554 C CA . PHE A 1 205 ? 4.797 12.789 17.859 1 97.5 205 PHE A CA 1
ATOM 1555 C C . PHE A 1 205 ? 4.211 12.492 16.484 1 97.5 205 PHE A C 1
ATOM 1557 O O . PHE A 1 205 ? 4.535 11.469 15.875 1 97.5 205 PHE A O 1
ATOM 1564 N N . ASP A 1 206 ? 3.334 13.398 15.969 1 96.81 206 ASP A N 1
ATOM 1565 C CA . ASP A 1 206 ? 2.58 13.172 14.742 1 96.81 206 ASP A CA 1
ATOM 1566 C C . ASP A 1 206 ? 3.086 14.07 13.617 1 96.81 206 ASP A C 1
ATOM 1568 O O . ASP A 1 206 ? 2.719 15.25 13.539 1 96.81 206 ASP A O 1
ATOM 1572 N N . LEU A 1 207 ? 3.934 13.523 12.812 1 97.12 207 LEU A N 1
ATOM 1573 C CA . LEU A 1 207 ? 4.477 14.227 11.648 1 97.12 207 LEU A CA 1
ATOM 1574 C C . LEU A 1 207 ? 3.977 13.602 10.352 1 97.12 207 LEU A C 1
ATOM 1576 O O . LEU A 1 207 ? 4.586 12.664 9.836 1 97.12 207 LEU A O 1
ATOM 1580 N N . GLY A 1 208 ? 2.938 14.242 9.773 1 95 208 GLY A N 1
ATOM 1581 C CA . GLY A 1 208 ? 2.297 13.711 8.578 1 95 208 GLY A CA 1
ATOM 1582 C C . GLY A 1 208 ? 2.73 14.406 7.305 1 95 208 GLY A C 1
ATOM 1583 O O . GLY A 1 208 ? 3.879 14.836 7.188 1 95 208 GLY A O 1
ATOM 1584 N N . GLY A 1 209 ? 1.821 14.398 6.379 1 93.19 209 GLY A N 1
ATOM 1585 C CA . GLY A 1 209 ? 2.125 15.008 5.094 1 93.19 209 GLY A CA 1
ATOM 1586 C C . GLY A 1 209 ? 2.094 16.516 5.133 1 93.19 209 GLY A C 1
ATOM 1587 O O . GLY A 1 209 ? 2.91 17.188 4.484 1 93.19 209 GLY A O 1
ATOM 1588 N N . GLY A 1 210 ? 1.091 17.016 5.891 1 93.19 210 GLY A N 1
ATOM 1589 C CA . GLY A 1 210 ? 0.964 18.453 5.812 1 93.19 210 GLY A CA 1
ATOM 1590 C C . GLY A 1 210 ? 0.939 19.141 7.172 1 93.19 210 GLY A C 1
ATOM 1591 O O . GLY A 1 210 ? 1.002 20.359 7.266 1 93.19 210 GLY A O 1
ATOM 1592 N N . THR A 1 211 ? 0.848 18.375 8.18 1 94.06 211 THR A N 1
ATOM 1593 C CA . THR A 1 211 ? 0.718 18.953 9.516 1 94.06 211 THR A CA 1
ATOM 1594 C C . THR A 1 211 ? 1.655 18.25 10.492 1 94.06 211 THR A C 1
ATOM 1596 O O . THR A 1 211 ? 2.082 17.109 10.258 1 94.06 211 THR A O 1
ATOM 1599 N N . PHE A 1 212 ? 2.012 19.016 11.516 1 96.25 212 PHE A N 1
ATOM 1600 C CA . PHE A 1 212 ? 2.812 18.5 12.617 1 96.25 212 PHE A CA 1
ATOM 1601 C C . PHE A 1 212 ? 2.152 18.812 13.953 1 96.25 212 PHE A C 1
ATOM 1603 O O . PHE A 1 212 ? 1.755 19.938 14.211 1 96.25 212 PHE A O 1
ATOM 1610 N N . ASP A 1 213 ? 1.976 17.672 14.758 1 95.38 213 ASP A N 1
ATOM 1611 C CA . ASP A 1 213 ? 1.384 17.797 16.078 1 95.38 213 ASP A CA 1
ATOM 1612 C C . ASP A 1 213 ? 2.195 17.031 17.125 1 95.38 213 ASP A C 1
ATOM 1614 O O . ASP A 1 213 ? 2.74 15.961 16.812 1 95.38 213 ASP A O 1
ATOM 1618 N N . VAL A 1 214 ? 2.285 17.625 18.25 1 96.56 214 VAL A N 1
ATOM 1619 C CA . VAL A 1 214 ? 2.82 16.922 19.422 1 96.56 214 VAL A CA 1
ATOM 1620 C C . VAL A 1 214 ? 1.832 17.016 20.578 1 96.56 214 VAL A C 1
ATOM 1622 O O . VAL A 1 214 ? 1.31 18.094 20.875 1 96.56 214 VAL A O 1
ATOM 1625 N N . SER A 1 215 ? 1.522 15.891 21.125 1 96.88 215 SER A N 1
ATOM 1626 C CA . SER A 1 215 ? 0.623 15.844 22.266 1 96.88 215 SER A CA 1
ATOM 1627 C C . SER A 1 215 ? 1.226 15.023 23.406 1 96.88 215 SER A C 1
ATOM 1629 O O . SER A 1 215 ? 1.738 13.93 23.188 1 96.88 215 SER A O 1
ATOM 1631 N N . LEU A 1 216 ? 1.226 15.625 24.531 1 96.69 216 LEU A N 1
ATOM 1632 C CA . LEU A 1 216 ? 1.61 14.914 25.734 1 96.69 216 LEU A CA 1
ATOM 1633 C C . LEU A 1 216 ? 0.379 14.438 26.5 1 96.69 216 LEU A C 1
ATOM 1635 O O . LEU A 1 216 ? -0.515 15.227 26.812 1 96.69 216 LEU A O 1
ATOM 1639 N N . MET A 1 217 ? 0.407 13.125 26.766 1 95.62 217 MET A N 1
ATOM 1640 C CA . MET A 1 217 ? -0.771 12.539 27.406 1 95.62 217 MET A CA 1
ATOM 1641 C C . MET A 1 217 ? -0.37 11.641 28.562 1 95.62 217 MET A C 1
ATOM 1643 O O . MET A 1 217 ? 0.736 11.094 28.594 1 95.62 217 MET A O 1
ATOM 1647 N N . THR A 1 218 ? -1.29 11.547 29.5 1 94.94 218 THR A N 1
ATOM 1648 C CA . THR A 1 218 ? -1.185 10.578 30.578 1 94.94 218 THR A CA 1
ATOM 1649 C C . THR A 1 218 ? -2.238 9.484 30.438 1 94.94 218 THR A C 1
ATOM 1651 O O . THR A 1 218 ? -3.426 9.773 30.281 1 94.94 218 THR A O 1
ATOM 1654 N N . ILE A 1 219 ? -1.799 8.305 30.328 1 92.56 219 ILE A N 1
ATOM 1655 C CA . ILE A 1 219 ? -2.682 7.145 30.25 1 92.56 219 ILE A CA 1
ATOM 1656 C C . ILE A 1 219 ? -2.721 6.426 31.594 1 92.56 219 ILE A C 1
ATOM 1658 O O . ILE A 1 219 ? -1.675 6.082 32.156 1 92.56 219 ILE A O 1
ATOM 1662 N N . GLU A 1 220 ? -3.818 6.312 32.156 1 89.25 220 GLU A N 1
ATOM 1663 C CA . GLU A 1 220 ? -3.992 5.59 33.406 1 89.25 220 GLU A CA 1
ATOM 1664 C C . GLU A 1 220 ? -4.582 4.203 33.156 1 89.25 220 GLU A C 1
ATOM 1666 O O . GLU A 1 220 ? -5.426 4.023 32.281 1 89.25 220 GLU A O 1
ATOM 1671 N N . GLY A 1 221 ? -4.082 3.279 34.062 1 79.69 221 GLY A N 1
ATOM 1672 C CA . GLY A 1 221 ? -4.598 1.923 34 1 79.69 221 GLY A CA 1
ATOM 1673 C C . GLY A 1 221 ? -6.109 1.854 34.062 1 79.69 221 GLY A C 1
ATOM 1674 O O . GLY A 1 221 ? -6.73 2.643 34.781 1 79.69 221 GLY A O 1
ATOM 1675 N N . GLY A 1 222 ? -6.953 1.357 33.156 1 75.75 222 GLY A N 1
ATOM 1676 C CA . GLY A 1 222 ? -8.406 1.281 33.125 1 75.75 222 GLY A CA 1
ATOM 1677 C C . GLY A 1 222 ? -9.023 1.965 31.922 1 75.75 222 GLY A C 1
ATOM 1678 O O . GLY A 1 222 ? -10.242 1.92 31.734 1 75.75 222 GLY A O 1
ATOM 1679 N N . GLY A 1 223 ? -8.219 2.662 31.281 1 82.62 223 GLY A N 1
ATOM 1680 C CA . GLY A 1 223 ? -8.727 3.197 30.031 1 82.62 223 GLY A CA 1
ATOM 1681 C C . GLY A 1 223 ? -8.953 4.699 30.078 1 82.62 223 GLY A C 1
ATOM 1682 O O . GLY A 1 223 ? -9.844 5.215 29.391 1 82.62 223 GLY A O 1
ATOM 1683 N N . ILE A 1 224 ? -8.266 5.469 30.984 1 88.94 224 ILE A N 1
ATOM 1684 C CA . ILE A 1 224 ? -8.398 6.918 31.078 1 88.94 224 ILE A CA 1
ATOM 1685 C C . ILE A 1 224 ? -7.266 7.598 30.312 1 88.94 224 ILE A C 1
ATOM 1687 O O . ILE A 1 224 ? -6.09 7.328 30.562 1 88.94 224 ILE A O 1
ATOM 1691 N N . PHE A 1 225 ? -7.629 8.461 29.422 1 92.69 225 PHE A N 1
ATOM 1692 C CA . PHE A 1 225 ? -6.684 9.219 28.609 1 92.69 225 PHE A CA 1
ATOM 1693 C C . PHE A 1 225 ? -6.824 10.719 28.859 1 92.69 225 PHE A C 1
ATOM 1695 O O . PHE A 1 225 ? -7.891 11.289 28.641 1 92.69 225 PHE A O 1
ATOM 1702 N N . GLU A 1 226 ? -5.766 11.289 29.344 1 93.5 226 GLU A N 1
ATOM 1703 C CA . GLU A 1 226 ? -5.789 12.711 29.641 1 93.5 226 GLU A CA 1
ATOM 1704 C C . GLU A 1 226 ? -4.711 13.461 28.875 1 93.5 226 GLU A C 1
ATOM 1706 O O . GLU A 1 226 ? -3.521 13.172 29.016 1 93.5 226 GLU A O 1
ATOM 1711 N N . VAL A 1 227 ? -5.141 14.445 28.109 1 94.44 227 VAL A N 1
ATOM 1712 C CA . VAL A 1 227 ? -4.191 15.281 27.391 1 94.44 227 VAL A CA 1
ATOM 1713 C C . VAL A 1 227 ? -3.67 16.375 28.312 1 94.44 227 VAL A C 1
ATOM 1715 O O . VAL A 1 227 ? -4.453 17.109 28.922 1 94.44 227 VAL A O 1
ATOM 1718 N N . LYS A 1 228 ? -2.375 16.5 28.375 1 94.44 228 LYS A N 1
ATOM 1719 C CA . LYS A 1 228 ? -1.753 17.484 29.266 1 94.44 228 LYS A CA 1
ATOM 1720 C C . LYS A 1 228 ? -1.399 18.766 28.5 1 94.44 228 LYS A C 1
ATOM 1722 O O . LYS A 1 228 ? -1.506 19.859 29.047 1 94.44 228 LYS A O 1
ATOM 1727 N N . ALA A 1 229 ? -0.93 18.578 27.344 1 94.56 229 ALA A N 1
ATOM 1728 C CA . ALA A 1 229 ? -0.538 19.719 26.531 1 94.56 229 ALA A CA 1
ATOM 1729 C C . ALA A 1 229 ? -0.501 19.359 25.047 1 94.56 229 ALA A C 1
ATOM 1731 O O . ALA A 1 229 ? -0.291 18.188 24.688 1 94.56 229 ALA A O 1
ATOM 1732 N N . VAL A 1 230 ? -0.709 20.344 24.266 1 94.19 230 VAL A N 1
ATOM 1733 C CA . VAL A 1 230 ? -0.681 20.172 22.812 1 94.19 230 VAL A CA 1
ATOM 1734 C C . VAL A 1 230 ? 0.073 21.328 22.156 1 94.19 230 VAL A C 1
ATOM 1736 O O . VAL A 1 230 ? -0.01 22.469 22.625 1 94.19 230 VAL A O 1
ATOM 1739 N N . ALA A 1 231 ? 0.868 21.031 21.172 1 93.94 231 ALA A N 1
ATOM 1740 C CA . ALA A 1 231 ? 1.525 22.016 20.312 1 93.94 231 ALA A CA 1
ATOM 1741 C C . ALA A 1 231 ? 1.577 21.516 18.859 1 93.94 231 ALA A C 1
ATOM 1743 O O . ALA A 1 231 ? 1.424 20.312 18.609 1 93.94 231 ALA A O 1
ATOM 1744 N N . GLY A 1 232 ? 1.704 22.469 17.953 1 93.38 232 GLY A N 1
ATOM 1745 C CA . GLY A 1 232 ? 1.743 21.984 16.578 1 93.38 232 GLY A CA 1
ATOM 1746 C C . GLY A 1 232 ? 1.92 23.094 15.562 1 93.38 232 GLY A C 1
ATOM 1747 O O . GLY A 1 232 ? 2.129 24.25 15.93 1 93.38 232 GLY A O 1
ATOM 1748 N N . ASP A 1 233 ? 2.053 22.672 14.328 1 91.19 233 ASP A N 1
ATOM 1749 C CA . ASP A 1 233 ? 2.156 23.5 13.125 1 91.19 233 ASP A CA 1
ATOM 1750 C C . ASP A 1 233 ? 1.353 22.906 11.977 1 91.19 233 ASP A C 1
ATOM 1752 O O . ASP A 1 233 ? 1.658 21.797 11.508 1 91.19 233 ASP A O 1
ATOM 1756 N N . THR A 1 234 ? 0.389 23.625 11.5 1 87 234 THR A N 1
ATOM 1757 C CA . THR A 1 234 ? -0.542 23.078 10.516 1 87 234 THR A CA 1
ATOM 1758 C C . THR A 1 234 ? 0.037 23.188 9.109 1 87 234 THR A C 1
ATOM 1760 O O . THR A 1 234 ? -0.61 22.812 8.133 1 87 234 THR A O 1
ATOM 1763 N N . HIS A 1 235 ? 1.264 23.766 8.891 1 90.19 235 HIS A N 1
ATOM 1764 C CA . HIS A 1 235 ? 1.917 23.875 7.59 1 90.19 235 HIS A CA 1
ATOM 1765 C C . HIS A 1 235 ? 3.342 23.328 7.645 1 90.19 235 HIS A C 1
ATOM 1767 O O . HIS A 1 235 ? 4.27 23.969 7.129 1 90.19 235 HIS A O 1
ATOM 1773 N N . LEU A 1 236 ? 3.484 22.328 8.289 1 93.56 236 LEU A N 1
ATOM 1774 C CA . LEU A 1 236 ? 4.754 21.609 8.383 1 93.56 236 LEU A CA 1
ATOM 1775 C C . LEU A 1 236 ? 4.551 20.109 8.258 1 93.56 236 LEU A C 1
ATOM 1777 O O . LEU A 1 236 ? 3.824 19.5 9.055 1 93.56 236 LEU A O 1
ATOM 1781 N N . GLY A 1 237 ? 5.176 19.562 7.254 1 94.94 237 GLY A N 1
ATOM 1782 C CA . GLY A 1 237 ? 5.062 18.125 7.066 1 94.94 237 GLY A CA 1
ATOM 1783 C C . GLY A 1 237 ? 5.809 17.625 5.848 1 94.94 237 GLY A C 1
ATOM 1784 O O . GLY A 1 237 ? 6.688 18.312 5.324 1 94.94 237 GLY A O 1
ATOM 1785 N N . GLY A 1 238 ? 5.508 16.422 5.441 1 95.38 238 GLY A N 1
ATOM 1786 C CA . GLY A 1 238 ? 6.207 15.758 4.352 1 95.38 238 GLY A CA 1
ATOM 1787 C C . GLY A 1 238 ? 6.148 16.531 3.049 1 95.38 238 GLY A C 1
ATOM 1788 O O . GLY A 1 238 ? 7.09 16.484 2.254 1 95.38 238 GLY A O 1
ATOM 1789 N N . GLU A 1 239 ? 5.055 17.219 2.812 1 93.94 239 GLU A N 1
ATOM 1790 C CA . GLU A 1 239 ? 4.895 18 1.593 1 93.94 239 GLU A CA 1
ATOM 1791 C C . GLU A 1 239 ? 5.926 19.125 1.521 1 93.94 239 GLU A C 1
ATOM 1793 O O . GLU A 1 239 ? 6.398 19.469 0.437 1 93.94 239 GLU A O 1
ATOM 1798 N N . ASP A 1 240 ? 6.199 19.641 2.615 1 95.69 240 ASP A N 1
ATOM 1799 C CA . ASP A 1 240 ? 7.195 20.703 2.66 1 95.69 240 ASP A CA 1
ATOM 1800 C C . ASP A 1 240 ? 8.594 20.172 2.35 1 95.69 240 ASP A C 1
ATOM 1802 O O . ASP A 1 240 ? 9.391 20.828 1.687 1 95.69 240 ASP A O 1
ATOM 1806 N N . PHE A 1 241 ? 8.828 18.953 2.816 1 97.38 241 PHE A N 1
ATOM 1807 C CA . PHE A 1 241 ? 10.102 18.312 2.518 1 97.38 241 PHE A CA 1
ATOM 1808 C C . PHE A 1 241 ? 10.234 18.031 1.025 1 97.38 241 PHE A C 1
ATOM 1810 O O . PHE A 1 241 ? 11.297 18.234 0.442 1 97.38 241 PHE A O 1
ATOM 1817 N N . ASP A 1 242 ? 9.141 17.594 0.446 1 95.88 242 ASP A N 1
ATOM 1818 C CA . ASP A 1 242 ? 9.117 17.328 -0.989 1 95.88 242 ASP A CA 1
ATOM 1819 C C . ASP A 1 242 ? 9.406 18.594 -1.79 1 95.88 242 ASP A C 1
ATOM 1821 O O . ASP A 1 242 ? 10.172 18.562 -2.76 1 95.88 242 ASP A O 1
ATOM 1825 N N . ASN A 1 243 ? 8.82 19.656 -1.359 1 94.38 243 ASN A N 1
ATOM 1826 C CA . ASN A 1 243 ? 8.969 20.906 -2.088 1 94.38 243 ASN A CA 1
ATOM 1827 C C . ASN A 1 243 ? 10.414 21.406 -2.066 1 94.38 243 ASN A C 1
ATOM 1829 O O . ASN A 1 243 ? 10.898 21.953 -3.057 1 94.38 243 ASN A O 1
ATOM 1833 N N . ARG A 1 244 ? 11.07 21.25 -0.969 1 96.38 244 ARG A N 1
ATOM 1834 C CA . ARG A 1 244 ? 12.469 21.672 -0.893 1 96.38 244 ARG A CA 1
ATOM 1835 C C . ARG A 1 244 ? 13.336 20.828 -1.817 1 96.38 244 ARG A C 1
ATOM 1837 O O . ARG A 1 244 ? 14.297 21.328 -2.402 1 96.38 244 ARG A O 1
ATOM 1844 N N . MET A 1 245 ? 13.008 19.578 -1.897 1 96.5 245 MET A N 1
ATOM 1845 C CA . MET A 1 245 ? 13.727 18.703 -2.824 1 96.5 245 MET A CA 1
ATOM 1846 C C . MET A 1 245 ? 13.453 19.109 -4.27 1 96.5 245 MET A C 1
ATOM 1848 O O . MET A 1 245 ? 14.359 19.094 -5.105 1 96.5 245 MET A O 1
ATOM 1852 N N . VAL A 1 246 ? 12.219 19.422 -4.574 1 95.69 246 VAL A N 1
ATOM 1853 C CA . VAL A 1 246 ? 11.852 19.875 -5.91 1 95.69 246 VAL A CA 1
ATOM 1854 C C . VAL A 1 246 ? 12.641 21.125 -6.262 1 95.69 246 VAL A C 1
ATOM 1856 O O . VAL A 1 246 ? 13.203 21.234 -7.355 1 95.69 246 VAL A O 1
ATOM 1859 N N . ASP A 1 247 ? 12.703 22.047 -5.297 1 95.5 247 ASP A N 1
ATOM 1860 C CA . ASP A 1 247 ? 13.453 23.281 -5.504 1 95.5 247 ASP A CA 1
ATOM 1861 C C . ASP A 1 247 ? 14.922 22.984 -5.797 1 95.5 247 ASP A C 1
ATOM 1863 O O . ASP A 1 247 ? 15.516 23.609 -6.676 1 95.5 247 ASP A O 1
ATOM 1867 N N . HIS A 1 248 ? 15.445 22.094 -5.062 1 96.69 248 HIS A N 1
ATOM 1868 C CA . HIS A 1 248 ? 16.828 21.703 -5.27 1 96.69 248 HIS A CA 1
ATOM 1869 C C . HIS A 1 248 ? 17.047 21.141 -6.668 1 96.69 248 HIS A C 1
ATOM 1871 O O . HIS A 1 248 ? 18.016 21.484 -7.344 1 96.69 248 HIS A O 1
ATOM 1877 N N . CYS A 1 249 ? 16.156 20.281 -7.102 1 96.81 249 CYS A N 1
ATOM 1878 C CA . CYS A 1 249 ? 16.266 19.656 -8.422 1 96.81 249 CYS A CA 1
ATOM 1879 C C . CYS A 1 249 ? 16.125 20.703 -9.523 1 96.81 249 CYS A C 1
ATOM 1881 O O . CYS A 1 249 ? 16.812 20.641 -10.539 1 96.81 249 CYS A O 1
ATOM 1883 N N . VAL A 1 250 ? 15.242 21.688 -9.312 1 95.94 250 VAL A N 1
ATOM 1884 C CA . VAL A 1 250 ? 15.039 22.75 -10.281 1 95.94 250 VAL A CA 1
ATOM 1885 C C . VAL A 1 250 ? 16.312 23.578 -10.422 1 95.94 250 VAL A C 1
ATOM 1887 O O . VAL A 1 250 ? 16.719 23.906 -11.531 1 95.94 250 VAL A O 1
ATOM 1890 N N . GLN A 1 251 ? 16.922 23.875 -9.297 1 96.25 251 GLN A N 1
ATOM 1891 C CA . GLN A 1 251 ? 18.172 24.641 -9.305 1 96.25 251 GLN A CA 1
ATOM 1892 C C . GLN A 1 251 ? 19.281 23.859 -9.992 1 96.25 251 GLN A C 1
ATOM 1894 O O . GLN A 1 251 ? 20.062 24.438 -10.766 1 96.25 251 GLN A O 1
ATOM 1899 N N . GLU A 1 252 ? 19.359 22.594 -9.703 1 96.19 252 GLU A N 1
ATOM 1900 C CA . GLU A 1 252 ? 20.344 21.734 -10.344 1 96.19 252 GLU A CA 1
ATOM 1901 C C . GLU A 1 252 ? 20.141 21.672 -11.852 1 96.19 252 GLU A C 1
ATOM 1903 O O . GLU A 1 252 ? 21.094 21.688 -12.617 1 96.19 252 GLU A O 1
ATOM 1908 N N . PHE A 1 253 ? 18.938 21.578 -12.25 1 95.94 253 PHE A N 1
ATOM 1909 C CA . PHE A 1 253 ? 18.609 21.547 -13.672 1 95.94 253 PHE A CA 1
ATOM 1910 C C . PHE A 1 253 ? 19.031 22.844 -14.359 1 95.94 253 PHE A C 1
ATOM 1912 O O . PHE A 1 253 ? 19.609 22.812 -15.445 1 95.94 253 PHE A O 1
ATOM 1919 N N . LYS A 1 254 ? 18.734 23.969 -13.711 1 95.5 254 LYS A N 1
ATOM 1920 C CA . LYS A 1 254 ? 19.094 25.281 -14.242 1 95.5 254 LYS A CA 1
ATOM 1921 C C . LYS A 1 254 ? 20.609 25.422 -14.344 1 95.5 254 LYS A C 1
ATOM 1923 O O . LYS A 1 254 ? 21.125 25.953 -15.344 1 95.5 254 LYS A O 1
ATOM 1928 N N . MET A 1 255 ? 21.297 24.969 -13.375 1 95.44 255 MET A N 1
ATOM 1929 C CA . MET A 1 255 ? 22.75 25.078 -13.344 1 95.44 255 MET A CA 1
ATOM 1930 C C . MET A 1 255 ? 23.391 24.219 -14.438 1 95.44 255 MET A C 1
ATOM 1932 O O . MET A 1 255 ? 24.344 24.656 -15.102 1 95.44 255 MET A O 1
ATOM 1936 N N . ARG A 1 256 ? 22.906 23.016 -14.688 1 93.81 256 ARG A N 1
ATOM 1937 C CA . ARG A 1 256 ? 23.516 22.078 -15.617 1 93.81 256 ARG A CA 1
ATOM 1938 C C . ARG A 1 256 ? 23.156 22.422 -17.062 1 93.81 256 ARG A C 1
ATOM 1940 O O . ARG A 1 256 ? 23.984 22.281 -17.969 1 93.81 256 ARG A O 1
ATOM 1947 N N . TRP A 1 257 ? 21.938 22.922 -17.25 1 94.69 257 TRP A N 1
ATOM 1948 C CA . TRP A 1 257 ? 21.484 23.062 -18.641 1 94.69 257 TRP A CA 1
ATOM 1949 C C . TRP A 1 257 ? 21.078 24.516 -18.922 1 94.69 257 TRP A C 1
ATOM 1951 O O . TRP A 1 257 ? 20.734 24.844 -20.062 1 94.69 257 TRP A O 1
ATOM 1961 N N . ASN A 1 258 ? 21.141 25.406 -17.984 1 93.75 258 ASN A N 1
ATOM 1962 C CA . ASN A 1 258 ? 20.797 26.828 -18.109 1 93.75 258 ASN A CA 1
ATOM 1963 C C . ASN A 1 258 ? 19.375 27.016 -18.625 1 93.75 258 ASN A C 1
ATOM 1965 O O . ASN A 1 258 ? 19.141 27.828 -19.531 1 93.75 258 ASN A O 1
ATOM 1969 N N . LYS A 1 259 ? 18.484 26.141 -18.188 1 93.81 259 LYS A N 1
ATOM 1970 C CA . LYS A 1 259 ? 17.062 26.219 -18.516 1 93.81 259 LYS A CA 1
ATOM 1971 C C . LYS A 1 259 ? 16.203 26.203 -17.266 1 93.81 259 LYS A C 1
ATOM 1973 O O . LYS A 1 259 ? 16.516 25.516 -16.297 1 93.81 259 LYS A O 1
ATOM 1978 N N . ASP A 1 260 ? 15.18 27.047 -17.328 1 91.75 260 ASP A N 1
ATOM 1979 C CA . ASP A 1 260 ? 14.289 27.156 -16.172 1 91.75 260 ASP A CA 1
ATOM 1980 C C . ASP A 1 260 ? 13.031 26.328 -16.359 1 91.75 260 ASP A C 1
ATOM 1982 O O . ASP A 1 260 ? 12.25 26.562 -17.281 1 91.75 260 ASP A O 1
ATOM 1986 N N . LEU A 1 261 ? 12.836 25.375 -15.508 1 90.31 261 LEU A N 1
ATOM 1987 C CA . LEU A 1 261 ? 11.703 24.469 -15.641 1 90.31 261 LEU A CA 1
ATOM 1988 C C . LEU A 1 261 ? 10.531 24.938 -14.789 1 90.31 261 LEU A C 1
ATOM 1990 O O . LEU A 1 261 ? 9.461 24.312 -14.805 1 90.31 261 LEU A O 1
ATOM 1994 N N . SER A 1 262 ? 10.555 26.078 -14.141 1 87.19 262 SER A N 1
ATOM 1995 C CA . SER A 1 262 ? 9.547 26.531 -13.188 1 87.19 262 SER A CA 1
ATOM 1996 C C . SER A 1 262 ? 8.242 26.891 -13.891 1 87.19 262 SER A C 1
ATOM 1998 O O . SER A 1 262 ? 7.168 26.859 -13.289 1 87.19 262 SER A O 1
ATOM 2000 N N . GLY A 1 263 ? 8.328 27.172 -15.172 1 85.31 263 GLY A N 1
ATOM 2001 C CA . GLY A 1 263 ? 7.145 27.547 -15.922 1 85.31 263 GLY A CA 1
ATOM 2002 C C . GLY A 1 263 ? 6.406 26.375 -16.516 1 85.31 263 GLY A C 1
ATOM 2003 O O . GLY A 1 263 ? 5.297 26.516 -17.031 1 85.31 263 GLY A O 1
ATOM 2004 N N . ASN A 1 264 ? 6.98 25.219 -16.453 1 89.5 264 ASN A N 1
ATOM 2005 C CA . ASN A 1 264 ? 6.395 24 -17 1 89.5 264 ASN A CA 1
ATOM 2006 C C . ASN A 1 264 ? 5.711 23.172 -15.914 1 89.5 264 ASN A C 1
ATOM 2008 O O . ASN A 1 264 ? 6.344 22.328 -15.281 1 89.5 264 ASN A O 1
ATOM 2012 N N . GLN A 1 265 ? 4.363 23.266 -15.836 1 86.38 265 GLN A N 1
ATOM 2013 C CA . GLN A 1 265 ? 3.607 22.641 -14.758 1 86.38 265 GLN A CA 1
ATOM 2014 C C . GLN A 1 265 ? 3.668 21.109 -14.852 1 86.38 265 GLN A C 1
ATOM 2016 O O . GLN A 1 265 ? 3.691 20.422 -13.828 1 86.38 265 GLN A O 1
ATOM 2021 N N . ARG A 1 266 ? 3.666 20.688 -16 1 86.25 266 ARG A N 1
ATOM 2022 C CA . ARG A 1 266 ? 3.746 19.234 -16.172 1 86.25 266 ARG A CA 1
ATOM 2023 C C . ARG A 1 266 ? 5.086 18.703 -15.68 1 86.25 266 ARG A C 1
ATOM 2025 O O . ARG A 1 266 ? 5.129 17.688 -14.984 1 86.25 266 ARG A O 1
ATOM 2032 N N . ALA A 1 267 ? 6.145 19.359 -16.078 1 91.44 267 ALA A N 1
ATOM 2033 C CA . ALA A 1 267 ? 7.477 18.969 -15.641 1 91.44 267 ALA A CA 1
ATOM 2034 C C . ALA A 1 267 ? 7.594 19.031 -14.125 1 91.44 267 ALA A C 1
ATOM 2036 O O . ALA A 1 267 ? 8.156 18.125 -13.5 1 91.44 267 ALA A O 1
ATOM 2037 N N . LEU A 1 268 ? 7.02 20.031 -13.562 1 91.31 268 LEU A N 1
ATOM 2038 C CA . LEU A 1 268 ? 7.07 20.203 -12.109 1 91.31 268 LEU A CA 1
ATOM 2039 C C . LEU A 1 268 ? 6.27 19.109 -11.406 1 91.31 268 LEU A C 1
ATOM 2041 O O . LEU A 1 268 ? 6.668 18.625 -10.344 1 91.31 268 LEU A O 1
ATOM 2045 N N . GLY A 1 269 ? 5.125 18.828 -12.016 1 88.38 269 GLY A N 1
ATOM 2046 C CA . GLY A 1 269 ? 4.328 17.75 -11.453 1 88.38 269 GLY A CA 1
ATOM 2047 C C . GLY A 1 269 ? 5.051 16.406 -11.43 1 88.38 269 GLY A C 1
ATOM 2048 O O . GLY A 1 269 ? 5.02 15.703 -10.422 1 88.38 269 GLY A O 1
ATOM 2049 N N . ARG A 1 270 ? 5.691 16.062 -12.516 1 89.88 270 ARG A N 1
ATOM 2050 C CA . ARG A 1 270 ? 6.465 14.836 -12.609 1 89.88 270 ARG A CA 1
ATOM 2051 C C . ARG A 1 270 ? 7.621 14.836 -11.609 1 89.88 270 ARG A C 1
ATOM 2053 O O . ARG A 1 270 ? 7.898 13.82 -10.969 1 89.88 270 ARG A O 1
ATOM 2060 N N . LEU A 1 271 ? 8.219 15.961 -11.555 1 93.44 271 LEU A N 1
ATOM 2061 C CA . LEU A 1 271 ? 9.344 16.109 -10.641 1 93.44 271 LEU A CA 1
ATOM 2062 C C . LEU A 1 271 ? 8.891 15.938 -9.195 1 93.44 271 LEU A C 1
ATOM 2064 O O . LEU A 1 271 ? 9.586 15.312 -8.391 1 93.44 271 LEU A O 1
ATOM 2068 N N . ARG A 1 272 ? 7.773 16.484 -8.836 1 92.19 272 ARG A N 1
ATOM 2069 C CA . ARG A 1 272 ? 7.238 16.375 -7.48 1 92.19 272 ARG A CA 1
ATOM 2070 C C . ARG A 1 272 ? 6.98 14.914 -7.117 1 92.19 272 ARG A C 1
ATOM 2072 O O . ARG A 1 272 ? 7.312 14.477 -6.016 1 92.19 272 ARG A O 1
ATOM 2079 N N . PHE A 1 273 ? 6.426 14.219 -8 1 89.38 273 PHE A N 1
ATOM 2080 C CA . PHE A 1 273 ? 6.152 12.805 -7.777 1 89.38 273 PHE A CA 1
ATOM 2081 C C . PHE A 1 273 ? 7.449 12.031 -7.574 1 89.38 273 PHE A C 1
ATOM 2083 O O . PHE A 1 273 ? 7.539 11.18 -6.684 1 89.38 273 PHE A O 1
ATOM 2090 N N . ALA A 1 274 ? 8.391 12.289 -8.367 1 91.62 274 ALA A N 1
ATOM 2091 C CA . ALA A 1 274 ? 9.68 11.617 -8.273 1 91.62 274 ALA A CA 1
ATOM 2092 C C . ALA A 1 274 ? 10.375 11.953 -6.953 1 91.62 274 ALA A C 1
ATOM 2094 O O . ALA A 1 274 ? 11.039 11.094 -6.363 1 91.62 274 ALA A O 1
ATOM 2095 N N . CYS A 1 275 ? 10.227 13.195 -6.527 1 95.25 275 CYS A N 1
ATOM 2096 C CA . CYS A 1 275 ? 10.859 13.633 -5.285 1 95.25 275 CYS A CA 1
ATOM 2097 C C . CYS A 1 275 ? 10.195 12.977 -4.078 1 95.25 275 CYS A C 1
ATOM 2099 O O . CYS A 1 275 ? 10.875 12.609 -3.117 1 95.25 275 CYS A O 1
ATOM 2101 N N . GLU A 1 276 ? 8.891 12.898 -4.098 1 92.81 276 GLU A N 1
ATOM 2102 C CA . GLU A 1 276 ? 8.203 12.188 -3.025 1 92.81 276 GLU A CA 1
ATOM 2103 C C . GLU A 1 276 ? 8.688 10.742 -2.916 1 92.81 276 GLU A C 1
ATOM 2105 O O . GLU A 1 276 ? 8.945 10.25 -1.814 1 92.81 276 GLU A O 1
ATOM 2110 N N . LYS A 1 277 ? 8.789 10.117 -4.039 1 90.25 277 LYS A N 1
ATOM 2111 C CA . LYS A 1 277 ? 9.281 8.742 -4.066 1 90.25 277 LYS A CA 1
ATOM 2112 C C . LYS A 1 277 ? 10.703 8.656 -3.52 1 90.25 277 LYS A C 1
ATOM 2114 O O . LYS A 1 277 ? 11.031 7.746 -2.754 1 90.25 277 LYS A O 1
ATOM 2119 N N . ALA A 1 278 ? 11.547 9.516 -3.957 1 94.25 278 ALA A N 1
ATOM 2120 C CA . ALA A 1 278 ? 12.938 9.555 -3.498 1 94.25 278 ALA A CA 1
ATOM 2121 C C . ALA A 1 278 ? 13.008 9.711 -1.982 1 94.25 278 ALA A C 1
ATOM 2123 O O . ALA A 1 278 ? 13.82 9.062 -1.32 1 94.25 278 ALA A O 1
ATOM 2124 N N . LYS A 1 279 ? 12.195 10.633 -1.472 1 95.31 279 LYS A N 1
ATOM 2125 C CA . LYS A 1 279 ? 12.141 10.836 -0.027 1 95.31 279 LYS A CA 1
ATOM 2126 C C . LYS A 1 279 ? 11.82 9.539 0.703 1 95.31 279 LYS A C 1
ATOM 2128 O O . LYS A 1 279 ? 12.469 9.203 1.699 1 95.31 279 LYS A O 1
ATOM 2133 N N . ARG A 1 280 ? 10.852 8.836 0.256 1 92.19 280 ARG A N 1
ATOM 2134 C CA . ARG A 1 280 ? 10.461 7.582 0.889 1 92.19 280 ARG A CA 1
ATOM 2135 C C . ARG A 1 280 ? 11.586 6.559 0.826 1 92.19 280 ARG A C 1
ATOM 2137 O O . ARG A 1 280 ? 11.859 5.863 1.808 1 92.19 280 ARG A O 1
ATOM 2144 N N . ILE A 1 281 ? 12.25 6.508 -0.276 1 89.44 281 ILE A N 1
ATOM 2145 C CA . ILE A 1 281 ? 13.344 5.559 -0.461 1 89.44 281 ILE A CA 1
ATOM 2146 C C . ILE A 1 281 ? 14.5 5.914 0.474 1 89.44 281 ILE A C 1
ATOM 2148 O O . ILE A 1 281 ? 15.125 5.027 1.063 1 89.44 281 ILE A O 1
ATOM 2152 N N . LEU A 1 282 ? 14.734 7.164 0.6 1 93.19 282 LEU A N 1
ATOM 2153 C CA . LEU A 1 282 ? 15.836 7.645 1.424 1 93.19 282 LEU A CA 1
ATOM 2154 C C . LEU A 1 282 ? 15.594 7.34 2.898 1 93.19 282 LEU A C 1
ATOM 2156 O O . LEU A 1 282 ? 16.516 7.402 3.713 1 93.19 282 LEU A O 1
ATOM 2160 N N . SER A 1 283 ? 14.359 7.055 3.25 1 91 283 SER A N 1
ATOM 2161 C CA . SER A 1 283 ? 14.055 6.68 4.629 1 91 283 SER A CA 1
ATOM 2162 C C . SER A 1 283 ? 14.594 5.289 4.953 1 91 283 SER A C 1
ATOM 2164 O O . SER A 1 283 ? 14.758 4.945 6.125 1 91 283 SER A O 1
ATOM 2166 N N . CYS A 1 284 ? 14.961 4.523 3.902 1 83.69 284 CYS A N 1
ATOM 2167 C CA . CYS A 1 284 ? 15.445 3.168 4.141 1 83.69 284 CYS A CA 1
ATOM 2168 C C . CYS A 1 284 ? 16.828 2.965 3.537 1 83.69 284 CYS A C 1
ATOM 2170 O O . CYS A 1 284 ? 17.531 2.029 3.904 1 83.69 284 CYS A O 1
ATOM 2172 N N . THR A 1 285 ? 17.203 3.867 2.66 1 84.5 285 THR A N 1
ATOM 2173 C CA . THR A 1 285 ? 18.516 3.799 2.029 1 84.5 285 THR A CA 1
ATOM 2174 C C . THR A 1 285 ? 19.25 5.125 2.174 1 84.5 285 THR A C 1
ATOM 2176 O O . THR A 1 285 ? 18.641 6.156 2.467 1 84.5 285 THR A O 1
ATOM 2179 N N . THR A 1 286 ? 20.547 5.055 1.969 1 89.56 286 THR A N 1
ATOM 2180 C CA . THR A 1 286 ? 21.344 6.246 2.211 1 89.56 286 THR A CA 1
ATOM 2181 C C . THR A 1 286 ? 21.453 7.098 0.948 1 89.56 286 THR A C 1
ATOM 2183 O O . THR A 1 286 ? 21.859 8.258 1.005 1 89.56 286 THR A O 1
ATOM 2186 N N . HIS A 1 287 ? 21.156 6.512 -0.142 1 88.94 287 HIS A N 1
ATOM 2187 C CA . HIS A 1 287 ? 21.188 7.277 -1.384 1 88.94 287 HIS A CA 1
ATOM 2188 C C . HIS A 1 287 ? 20.156 6.742 -2.385 1 88.94 287 HIS A C 1
ATOM 2190 O O . HIS A 1 287 ? 19.703 5.605 -2.264 1 88.94 287 HIS A O 1
ATOM 2196 N N . THR A 1 288 ? 19.719 7.566 -3.26 1 90.25 288 THR A N 1
ATOM 2197 C CA . THR A 1 288 ? 18.844 7.223 -4.367 1 90.25 288 THR A CA 1
ATOM 2198 C C . THR A 1 288 ? 19.031 8.188 -5.535 1 90.25 288 THR A C 1
ATOM 2200 O O . THR A 1 288 ? 19.938 9.023 -5.508 1 90.25 288 THR A O 1
ATOM 2203 N N . SER A 1 289 ? 18.359 7.918 -6.652 1 90 289 SER A N 1
ATOM 2204 C CA . SER A 1 289 ? 18.453 8.805 -7.809 1 90 289 SER A CA 1
ATOM 2205 C C . SER A 1 289 ? 17.078 9.234 -8.289 1 90 289 SER A C 1
ATOM 2207 O O . SER A 1 289 ? 16.125 8.453 -8.234 1 90 289 SER A O 1
ATOM 2209 N N . VAL A 1 290 ? 16.922 10.453 -8.602 1 92.75 290 VAL A N 1
ATOM 2210 C CA . VAL A 1 290 ? 15.75 10.992 -9.281 1 92.75 290 VAL A CA 1
ATOM 2211 C C . VAL A 1 290 ? 15.977 11 -10.789 1 92.75 290 VAL A C 1
ATOM 2213 O O . VAL A 1 290 ? 16.812 11.75 -11.289 1 92.75 290 VAL A O 1
ATOM 2216 N N . GLU A 1 291 ? 15.289 10.102 -11.492 1 89.06 291 GLU A N 1
ATOM 2217 C CA . GLU A 1 291 ? 15.469 9.969 -12.938 1 89.06 291 GLU A CA 1
ATOM 2218 C C . GLU A 1 291 ? 14.156 10.227 -13.68 1 89.06 291 GLU A C 1
ATOM 2220 O O . GLU A 1 291 ? 13.164 9.539 -13.453 1 89.06 291 GLU A O 1
ATOM 2225 N N . LEU A 1 292 ? 14.156 11.188 -14.57 1 89.94 292 LEU A N 1
ATOM 2226 C CA . LEU A 1 292 ? 13 11.531 -15.375 1 89.94 292 LEU A CA 1
ATOM 2227 C C . LEU A 1 292 ? 13.391 11.742 -16.828 1 89.94 292 LEU A C 1
ATOM 2229 O O . LEU A 1 292 ? 14.188 12.633 -17.141 1 89.94 292 LEU A O 1
ATOM 2233 N N . ASP A 1 293 ? 12.812 10.984 -17.703 1 86.19 293 ASP A N 1
ATOM 2234 C CA . ASP A 1 293 ? 13.094 11.125 -19.125 1 86.19 293 ASP A CA 1
ATOM 2235 C C . ASP A 1 293 ? 12.367 12.328 -19.719 1 86.19 293 ASP A C 1
ATOM 2237 O O . ASP A 1 293 ? 11.227 12.609 -19.344 1 86.19 293 ASP A O 1
ATOM 2241 N N . CYS A 1 294 ? 13.047 13.07 -20.562 1 87.56 294 CYS A N 1
ATOM 2242 C CA . CYS A 1 294 ? 12.469 14.195 -21.281 1 87.56 294 CYS A CA 1
ATOM 2243 C C . CYS A 1 294 ? 11.688 15.109 -20.344 1 87.56 294 CYS A C 1
ATOM 2245 O O . CYS A 1 294 ? 10.516 15.391 -20.578 1 87.56 294 CYS A O 1
ATOM 2247 N N . LEU A 1 295 ? 12.32 15.531 -19.312 1 90.62 295 LEU A N 1
ATOM 2248 C CA . LEU A 1 295 ? 11.664 16.328 -18.281 1 90.62 295 LEU A CA 1
ATOM 2249 C C . LEU A 1 295 ? 11.258 17.703 -18.828 1 90.62 295 LEU A C 1
ATOM 2251 O O . LEU A 1 295 ? 10.148 18.172 -18.578 1 90.62 295 LEU A O 1
ATOM 2255 N N . HIS A 1 296 ? 12.234 18.328 -19.578 1 90.19 296 HIS A N 1
ATOM 2256 C CA . HIS A 1 296 ? 11.984 19.656 -20.125 1 90.19 296 HIS A CA 1
ATOM 2257 C C . HIS A 1 296 ? 12.742 19.844 -21.438 1 90.19 296 HIS A C 1
ATOM 2259 O O . HIS A 1 296 ? 13.969 19.719 -21.484 1 90.19 296 HIS A O 1
ATOM 2265 N N . GLU A 1 297 ? 12.023 20.141 -22.484 1 88.44 297 GLU A N 1
ATOM 2266 C CA . GLU A 1 297 ? 12.594 20.422 -23.812 1 88.44 297 GLU A CA 1
ATOM 2267 C C . GLU A 1 297 ? 13.477 19.266 -24.266 1 88.44 297 GLU A C 1
ATOM 2269 O O . GLU A 1 297 ? 14.594 19.484 -24.734 1 88.44 297 GLU A O 1
ATOM 2274 N N . GLY A 1 298 ? 13.031 18.016 -23.969 1 85 298 GLY A N 1
ATOM 2275 C CA . GLY A 1 298 ? 13.703 16.844 -24.484 1 85 298 GLY A CA 1
ATOM 2276 C C . GLY A 1 298 ? 14.914 16.438 -23.656 1 85 298 GLY A C 1
ATOM 2277 O O . GLY A 1 298 ? 15.602 15.477 -23.984 1 85 298 GLY A O 1
ATOM 2278 N N . ILE A 1 299 ? 15.195 17.141 -22.594 1 90.75 299 ILE A N 1
ATOM 2279 C CA . ILE A 1 299 ? 16.375 16.875 -21.781 1 90.75 299 ILE A CA 1
ATOM 2280 C C . ILE A 1 299 ? 16.016 15.891 -20.656 1 90.75 299 ILE A C 1
ATOM 2282 O O . ILE A 1 299 ? 15.039 16.078 -19.938 1 90.75 299 ILE A O 1
ATOM 2286 N N . ASP A 1 300 ? 16.828 14.844 -20.547 1 89.88 300 ASP A N 1
ATOM 2287 C CA . ASP A 1 300 ? 16.703 13.891 -19.453 1 89.88 300 ASP A CA 1
ATOM 2288 C C . ASP A 1 300 ? 17.312 14.438 -18.156 1 89.88 300 ASP A C 1
ATOM 2290 O O . ASP A 1 300 ? 18.312 15.164 -18.203 1 89.88 300 ASP A O 1
ATOM 2294 N N . PHE A 1 301 ? 16.656 14.156 -17.141 1 92.81 301 PHE A N 1
ATOM 2295 C CA . PHE A 1 301 ? 17.156 14.617 -15.844 1 92.81 301 PHE A CA 1
ATOM 2296 C C . PHE A 1 301 ? 17.547 13.43 -14.969 1 92.81 301 PHE A C 1
ATOM 2298 O O . PHE A 1 301 ? 16.797 12.461 -14.844 1 92.81 301 PHE A O 1
ATOM 2305 N N . SER A 1 302 ? 18.75 13.398 -14.469 1 92.06 302 SER A N 1
ATOM 2306 C CA . SER A 1 302 ? 19.234 12.406 -13.516 1 92.06 302 SER A CA 1
ATOM 2307 C C . SER A 1 302 ? 20.062 13.062 -12.414 1 92.06 302 SER A C 1
ATOM 2309 O O . SER A 1 302 ? 21.031 13.766 -12.688 1 92.06 302 SER A O 1
ATOM 2311 N N . LEU A 1 303 ? 19.641 12.867 -11.188 1 94.56 303 LEU A N 1
ATOM 2312 C CA . LEU A 1 303 ? 20.344 13.438 -10.039 1 94.56 303 LEU A CA 1
ATOM 2313 C C . LEU A 1 303 ? 20.453 12.43 -8.906 1 94.56 303 LEU A C 1
ATOM 2315 O O . LEU A 1 303 ? 19.438 11.906 -8.438 1 94.56 303 LEU A O 1
ATOM 2319 N N . LYS A 1 304 ? 21.641 12.164 -8.516 1 91.62 304 LYS A N 1
ATOM 2320 C CA . LYS A 1 304 ? 21.859 11.344 -7.332 1 91.62 304 LYS A CA 1
ATOM 2321 C C . LYS A 1 304 ? 21.688 12.156 -6.055 1 91.62 304 LYS A C 1
ATOM 2323 O O . LYS A 1 304 ? 22.234 13.266 -5.941 1 91.62 304 LYS A O 1
ATOM 2328 N N . ILE A 1 305 ? 20.875 11.688 -5.176 1 94.69 305 ILE A N 1
ATOM 2329 C CA . ILE A 1 305 ? 20.625 12.391 -3.924 1 94.69 305 ILE A CA 1
ATOM 2330 C C . ILE A 1 305 ? 20.922 11.469 -2.746 1 94.69 305 ILE A C 1
ATOM 2332 O O . ILE A 1 305 ? 20.531 10.305 -2.742 1 94.69 305 ILE A O 1
ATOM 2336 N N . THR A 1 306 ? 21.688 12.008 -1.807 1 94.31 306 THR A N 1
ATOM 2337 C CA . THR A 1 306 ? 22 11.25 -0.6 1 94.31 306 THR A CA 1
ATOM 2338 C C . THR A 1 306 ? 21.047 11.625 0.533 1 94.31 306 THR A C 1
ATOM 2340 O O . THR A 1 306 ? 20.422 12.688 0.505 1 94.31 306 THR A O 1
ATOM 2343 N N . ARG A 1 307 ? 20.875 10.75 1.497 1 94.94 307 ARG A N 1
ATOM 2344 C CA . ARG A 1 307 ? 20.078 11.047 2.688 1 94.94 307 ARG A CA 1
ATOM 2345 C C . ARG A 1 307 ? 20.609 12.281 3.402 1 94.94 307 ARG A C 1
ATOM 2347 O O . ARG A 1 307 ? 19.828 13.117 3.869 1 94.94 307 ARG A O 1
ATOM 2354 N N . ALA A 1 308 ? 21.953 12.43 3.467 1 95.38 308 ALA A N 1
ATOM 2355 C CA . ALA A 1 308 ? 22.562 13.578 4.121 1 95.38 308 ALA A CA 1
ATOM 2356 C C . ALA A 1 308 ? 22.156 14.883 3.445 1 95.38 308 ALA A C 1
ATOM 2358 O O . ALA A 1 308 ? 21.844 15.867 4.117 1 95.38 308 ALA A O 1
ATOM 2359 N N . LYS A 1 309 ? 22.234 14.844 2.135 1 95.12 309 LYS A N 1
ATOM 2360 C CA . LYS A 1 309 ? 21.844 16.031 1.397 1 95.12 309 LYS A CA 1
ATOM 2361 C C . LYS A 1 309 ? 20.375 16.375 1.654 1 95.12 309 LYS A C 1
ATOM 2363 O O . LYS A 1 309 ? 20.031 17.531 1.896 1 95.12 309 LYS A O 1
ATOM 2368 N N . PHE A 1 310 ? 19.5 15.359 1.589 1 97.25 310 PHE A N 1
ATOM 2369 C CA . PHE A 1 310 ? 18.094 15.547 1.861 1 97.25 310 PHE A CA 1
ATOM 2370 C C . PHE A 1 310 ? 17.875 16.125 3.254 1 97.25 310 PHE A C 1
ATOM 2372 O O . PHE A 1 310 ? 17.094 17.062 3.43 1 97.25 310 PHE A O 1
ATOM 2379 N N . GLU A 1 311 ? 18.5 15.531 4.238 1 96.44 311 GLU A N 1
ATOM 2380 C CA . GLU A 1 311 ? 18.359 15.977 5.621 1 96.44 311 GLU A CA 1
ATOM 2381 C C . GLU A 1 311 ? 18.859 17.406 5.789 1 96.44 311 GLU A C 1
ATOM 2383 O O . GLU A 1 311 ? 18.25 18.203 6.5 1 96.44 311 GLU A O 1
ATOM 2388 N N . ASN A 1 312 ? 19.922 17.734 5.094 1 95.69 312 ASN A N 1
ATOM 2389 C CA . ASN A 1 312 ? 20.438 19.094 5.156 1 95.69 312 ASN A CA 1
ATOM 2390 C C . ASN A 1 312 ? 19.469 20.109 4.574 1 95.69 312 ASN A C 1
ATOM 2392 O O . ASN A 1 312 ? 19.297 21.203 5.113 1 95.69 312 ASN A O 1
ATOM 2396 N N . LEU A 1 313 ? 18.859 19.719 3.459 1 96.25 313 LEU A N 1
ATOM 2397 C CA . LEU A 1 313 ? 17.891 20.578 2.812 1 96.25 313 LEU A CA 1
ATOM 2398 C C . LEU A 1 313 ? 16.734 20.891 3.756 1 96.25 313 LEU A C 1
ATOM 2400 O O . LEU A 1 313 ? 16.109 21.953 3.648 1 96.25 313 LEU A O 1
ATOM 2404 N N . ASN A 1 314 ? 16.469 19.969 4.723 1 96.62 314 ASN A N 1
ATOM 2405 C CA . ASN A 1 314 ? 15.266 20.094 5.535 1 96.62 314 ASN A CA 1
ATOM 2406 C C . ASN A 1 314 ? 15.602 20.281 7.012 1 96.62 314 ASN A C 1
ATOM 2408 O O . ASN A 1 314 ? 14.734 20.141 7.871 1 96.62 314 ASN A O 1
ATOM 2412 N N . MET A 1 315 ? 16.781 20.656 7.352 1 95.44 315 MET A N 1
ATOM 2413 C CA . MET A 1 315 ? 17.234 20.734 8.734 1 95.44 315 MET A CA 1
ATOM 2414 C C . MET A 1 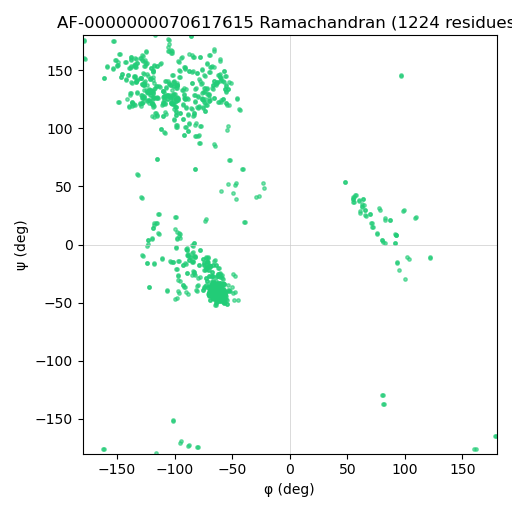315 ? 16.453 21.797 9.5 1 95.44 315 MET A C 1
ATOM 2416 O O . MET A 1 315 ? 16.141 21.609 10.68 1 95.44 315 MET A O 1
ATOM 2420 N N . GLY A 1 316 ? 16.234 22.906 8.812 1 94.69 316 GLY A N 1
ATOM 2421 C CA . GLY A 1 316 ? 15.453 23.953 9.445 1 94.69 316 GLY A CA 1
ATOM 2422 C C . GLY A 1 316 ? 14.094 23.453 9.914 1 94.69 316 GLY A C 1
ATOM 2423 O O . GLY A 1 316 ? 13.664 23.766 11.031 1 94.69 316 GLY A O 1
ATOM 2424 N N . SER A 1 317 ? 13.445 22.703 9.094 1 95.94 317 SER A N 1
ATOM 2425 C CA . SER A 1 317 ? 12.133 22.156 9.414 1 95.94 317 SER A CA 1
ATOM 2426 C C . SER A 1 317 ? 12.219 21.125 10.539 1 95.94 317 SER A C 1
ATOM 2428 O O . SER A 1 317 ? 11.336 21.062 11.398 1 95.94 317 SER A O 1
ATOM 2430 N N . PHE A 1 318 ? 13.258 20.281 10.539 1 96.81 318 PHE A N 1
ATOM 2431 C CA . PHE A 1 318 ? 13.438 19.297 11.594 1 96.81 318 PHE A CA 1
ATOM 2432 C C . PHE A 1 318 ? 13.641 19.969 12.945 1 96.81 318 PHE A C 1
ATOM 2434 O O . PHE A 1 318 ? 13.07 19.547 13.953 1 96.81 318 PHE A O 1
ATOM 2441 N N . ASN A 1 319 ? 14.398 21.016 12.938 1 95.62 319 ASN A N 1
ATOM 2442 C CA . ASN A 1 319 ? 14.633 21.766 14.164 1 95.62 319 ASN A CA 1
ATOM 2443 C C . ASN A 1 319 ? 13.344 22.406 14.695 1 95.62 319 ASN A C 1
ATOM 2445 O O . ASN A 1 319 ? 13.133 22.469 15.906 1 95.62 319 ASN A O 1
ATOM 2449 N N . LYS A 1 320 ? 12.547 22.844 13.766 1 96.19 320 LYS A N 1
ATOM 2450 C CA . LYS A 1 320 ? 11.266 23.422 14.156 1 96.19 320 LYS A CA 1
ATOM 2451 C C . LYS A 1 320 ? 10.398 22.406 14.883 1 96.19 320 LYS A C 1
ATOM 2453 O O . LYS A 1 320 ? 9.641 22.75 15.789 1 96.19 320 LYS A O 1
ATOM 2458 N N . CYS A 1 321 ? 10.469 21.172 14.469 1 96.75 321 CYS A N 1
ATOM 2459 C CA . CYS A 1 321 ? 9.719 20.109 15.141 1 96.75 321 CYS A CA 1
ATOM 2460 C C . CYS A 1 321 ? 10.172 19.938 16.578 1 96.75 321 CYS A C 1
ATOM 2462 O O . CYS A 1 321 ? 9.344 19.797 17.484 1 96.75 321 CYS A O 1
ATOM 2464 N N . ILE A 1 322 ? 11.492 20.031 16.797 1 96.69 322 ILE A N 1
ATOM 2465 C CA . ILE A 1 322 ? 12.047 19.844 18.141 1 96.69 322 ILE A CA 1
ATOM 2466 C C . ILE A 1 322 ? 11.68 21.047 19.016 1 96.69 322 ILE A C 1
ATOM 2468 O O . ILE A 1 322 ? 11.375 20.875 20.203 1 96.69 322 ILE A O 1
ATOM 2472 N N . GLU A 1 323 ? 11.68 22.172 18.391 1 96.31 323 GLU A N 1
ATOM 2473 C CA . GLU A 1 323 ? 11.281 23.375 19.125 1 96.31 323 GLU A CA 1
ATOM 2474 C C . GLU A 1 323 ? 9.828 23.266 19.594 1 96.31 323 GLU A C 1
ATOM 2476 O O . GLU A 1 323 ? 9.492 23.672 20.703 1 96.31 323 GLU A O 1
ATOM 2481 N N . THR A 1 324 ? 9.008 22.781 18.75 1 95.81 324 THR A N 1
ATOM 2482 C CA . THR A 1 324 ? 7.594 22.594 19.078 1 95.81 324 THR A CA 1
ATOM 2483 C C . THR A 1 324 ? 7.426 21.578 20.203 1 95.81 324 THR A C 1
ATOM 2485 O O . THR A 1 324 ? 6.582 21.75 21.078 1 95.81 324 THR A O 1
ATOM 2488 N N . LEU A 1 325 ? 8.234 20.562 20.125 1 96.94 325 LEU A N 1
ATOM 2489 C CA . LEU A 1 325 ? 8.234 19.547 21.156 1 96.94 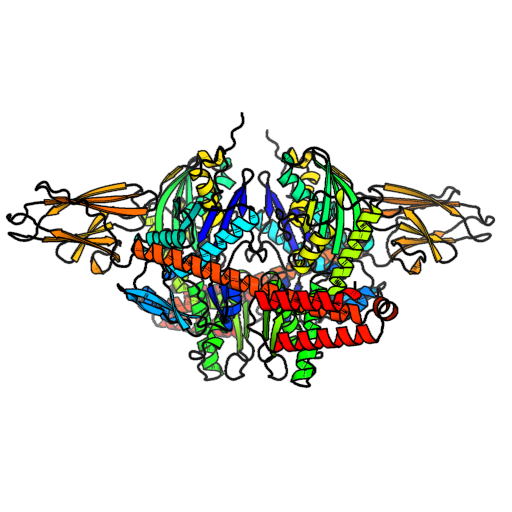325 LEU A CA 1
ATOM 2490 C C . LEU A 1 325 ? 8.625 20.156 22.516 1 96.94 325 LEU A C 1
ATOM 2492 O O . LEU A 1 325 ? 7.996 19.859 23.531 1 96.94 325 LEU A O 1
ATOM 2496 N N . LYS A 1 326 ? 9.617 21.016 22.547 1 96.62 326 LYS A N 1
ATOM 2497 C CA . LYS A 1 326 ? 10.039 21.688 23.781 1 96.62 326 LYS A CA 1
ATOM 2498 C C . LYS A 1 326 ? 8.93 22.562 24.344 1 96.62 326 LYS A C 1
ATOM 2500 O O . LYS A 1 326 ? 8.719 22.609 25.547 1 96.62 326 LYS A O 1
ATOM 2505 N N . THR A 1 327 ? 8.266 23.203 23.422 1 94.5 327 THR A N 1
ATOM 2506 C CA . THR A 1 327 ? 7.145 24.047 23.828 1 94.5 327 THR A CA 1
ATOM 2507 C C . THR A 1 327 ? 6.062 23.219 24.516 1 94.5 327 THR A C 1
ATOM 2509 O O . THR A 1 327 ? 5.508 23.625 25.531 1 94.5 327 THR A O 1
ATOM 2512 N N . CYS A 1 328 ? 5.801 22.062 23.953 1 95.38 328 CYS A N 1
ATOM 2513 C CA . CYS A 1 328 ? 4.781 21.188 24.516 1 95.38 328 CYS A CA 1
ATOM 2514 C C . CYS A 1 328 ? 5.168 20.703 25.906 1 95.38 328 CYS A C 1
ATOM 2516 O O . CYS A 1 328 ? 4.348 20.734 26.828 1 95.38 328 CYS A O 1
ATOM 2518 N N . LEU A 1 329 ? 6.387 20.312 26.094 1 96.69 329 LEU A N 1
ATOM 2519 C CA . LEU A 1 329 ? 6.875 19.859 27.406 1 96.69 329 LEU A CA 1
ATOM 2520 C C . LEU A 1 329 ? 6.863 21 28.406 1 96.69 329 LEU A C 1
ATOM 2522 O O . LEU A 1 329 ? 6.504 20.797 29.578 1 96.69 329 LEU A O 1
ATOM 2526 N N . GLY A 1 330 ? 7.297 22.156 27.938 1 95.62 330 GLY A N 1
ATOM 2527 C CA . GLY A 1 330 ? 7.266 23.328 28.797 1 95.62 330 GLY A CA 1
ATOM 2528 C C . GLY A 1 330 ? 5.867 23.688 29.266 1 95.62 330 GLY A C 1
ATOM 2529 O O . GLY A 1 330 ? 5.664 24.016 30.438 1 95.62 330 GLY A O 1
ATOM 2530 N N . ASP A 1 331 ? 4.898 23.594 28.375 1 92.81 331 ASP A N 1
ATOM 2531 C CA . ASP A 1 331 ? 3.508 23.906 28.688 1 92.81 331 ASP A CA 1
ATOM 2532 C C . ASP A 1 331 ? 2.945 22.922 29.719 1 92.81 331 ASP A C 1
ATOM 2534 O O . ASP A 1 331 ? 2.127 23.297 30.547 1 92.81 331 ASP A O 1
ATOM 2538 N N . ALA A 1 332 ? 3.385 21.703 29.609 1 94.62 332 ALA A N 1
ATOM 2539 C CA . ALA A 1 332 ? 2.928 20.672 30.531 1 94.62 332 ALA A CA 1
ATOM 2540 C C . ALA A 1 332 ? 3.715 20.719 31.844 1 94.62 332 ALA A C 1
ATOM 2542 O O . ALA A 1 332 ? 3.352 20.047 32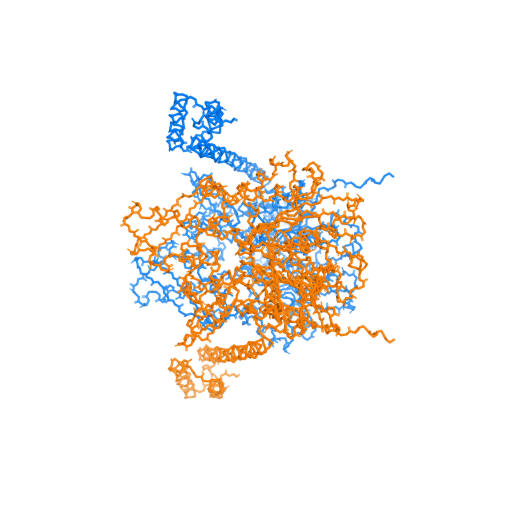.812 1 94.62 332 ALA A O 1
ATOM 2543 N N . LYS A 1 333 ? 4.766 21.484 31.891 1 95.06 333 LYS A N 1
ATOM 2544 C CA . LYS A 1 333 ? 5.664 21.547 33.031 1 95.06 333 LYS A CA 1
ATOM 2545 C C . LYS A 1 333 ? 6.188 20.156 33.375 1 95.06 333 LYS A C 1
ATOM 2547 O O . LYS A 1 333 ? 6.164 19.75 34.562 1 95.06 333 LYS A O 1
ATOM 2552 N N . MET A 1 334 ? 6.484 19.453 32.406 1 94.81 334 MET A N 1
ATOM 2553 C CA . MET A 1 334 ? 6.988 18.094 32.562 1 94.81 334 MET A CA 1
ATOM 2554 C C . MET A 1 334 ? 8.422 17.984 32.062 1 94.81 334 MET A C 1
ATOM 2556 O O . MET A 1 334 ? 8.758 18.547 31.016 1 94.81 334 MET A O 1
ATOM 2560 N N . LYS A 1 335 ? 9.203 17.312 32.812 1 94.94 335 LYS A N 1
ATOM 2561 C CA . LYS A 1 335 ? 10.562 17.016 32.375 1 94.94 335 LYS A CA 1
ATOM 2562 C C . LYS A 1 335 ? 10.578 15.898 31.344 1 94.94 335 LYS A C 1
ATOM 2564 O O . LYS A 1 335 ? 9.711 15.023 31.359 1 94.94 335 LYS A O 1
ATOM 2569 N N . LYS A 1 336 ? 11.555 15.969 30.516 1 94.5 336 LYS A N 1
ATOM 2570 C CA . LYS A 1 336 ? 11.648 14.961 29.453 1 94.5 336 LYS A CA 1
ATOM 2571 C C . LYS A 1 336 ? 11.828 13.562 30.047 1 94.5 336 LYS A C 1
ATOM 2573 O O . LYS A 1 336 ? 11.398 12.57 29.469 1 94.5 336 LYS A O 1
ATOM 2578 N N . SER A 1 337 ? 12.406 13.461 31.25 1 94.88 337 SER A N 1
ATOM 2579 C CA . SER A 1 337 ? 12.641 12.18 31.906 1 94.88 337 SER A CA 1
ATOM 2580 C C . SER A 1 337 ? 11.336 11.539 32.344 1 94.88 337 SER A C 1
ATOM 2582 O O . SER A 1 337 ? 11.281 10.328 32.562 1 94.88 337 SER A O 1
ATOM 2584 N N . CYS A 1 338 ? 10.312 12.305 32.438 1 94.69 338 CYS A N 1
ATOM 2585 C CA . CYS A 1 338 ? 9.023 11.805 32.906 1 94.69 338 CYS A CA 1
ATOM 2586 C C . CYS A 1 338 ? 8.242 11.156 31.766 1 94.69 338 CYS A C 1
ATOM 2588 O O . CYS A 1 338 ? 7.258 10.461 32 1 94.69 338 CYS A O 1
ATOM 2590 N N . VAL A 1 339 ? 8.656 11.398 30.609 1 95.94 339 VAL A N 1
ATOM 2591 C CA . VAL A 1 339 ? 8 10.781 29.453 1 95.94 339 VAL A CA 1
ATOM 2592 C C . VAL A 1 339 ? 8.461 9.336 29.297 1 95.94 339 VAL A C 1
ATOM 2594 O O . VAL A 1 339 ? 9.633 9.078 29.031 1 95.94 339 VAL A O 1
ATOM 2597 N N . GLU A 1 340 ? 7.605 8.414 29.375 1 92.88 340 GLU A N 1
ATOM 2598 C CA . GLU A 1 340 ? 7.961 6.996 29.391 1 92.88 340 GLU A CA 1
ATOM 2599 C C . GLU A 1 340 ? 7.969 6.422 27.969 1 92.88 340 GLU A C 1
ATOM 2601 O O . GLU A 1 340 ? 8.742 5.508 27.672 1 92.88 340 GLU A O 1
ATOM 2606 N N . GLN A 1 341 ? 7.02 6.914 27.188 1 93.38 341 GLN A N 1
ATOM 2607 C CA . GLN A 1 341 ? 6.914 6.391 25.828 1 93.38 341 GLN A CA 1
ATOM 2608 C C . GLN A 1 341 ? 6.762 7.52 24.812 1 93.38 341 GLN A C 1
ATOM 2610 O O . GLN A 1 341 ? 6.078 8.508 25.078 1 93.38 341 GLN A O 1
ATOM 2615 N N . VAL A 1 342 ? 7.406 7.355 23.688 1 96.31 342 VAL A N 1
ATOM 2616 C CA . VAL A 1 342 ? 7.266 8.258 22.547 1 96.31 342 VAL A CA 1
ATOM 2617 C C . VAL A 1 342 ? 6.676 7.504 21.359 1 96.31 342 VAL A C 1
ATOM 2619 O O . VAL A 1 342 ? 7.324 6.621 20.797 1 96.31 342 VAL A O 1
ATOM 2622 N N . ILE A 1 343 ? 5.484 7.883 21.016 1 94.81 343 ILE A N 1
ATOM 2623 C CA . ILE A 1 343 ? 4.773 7.207 19.922 1 94.81 343 ILE A CA 1
ATOM 2624 C C . ILE A 1 343 ? 4.902 8.023 18.641 1 94.81 343 ILE A C 1
ATOM 2626 O O . ILE A 1 343 ? 4.574 9.211 18.609 1 94.81 343 ILE A O 1
ATOM 2630 N N . LEU A 1 344 ? 5.414 7.379 17.625 1 95.69 344 LEU A N 1
ATOM 2631 C CA . LEU A 1 344 ? 5.559 8.023 16.312 1 95.69 344 LEU A CA 1
ATOM 2632 C C . LEU A 1 344 ? 4.328 7.781 15.453 1 95.69 344 LEU A C 1
ATOM 2634 O O . LEU A 1 344 ? 3.906 6.633 15.273 1 95.69 344 LEU A O 1
ATOM 2638 N N . VAL A 1 345 ? 3.742 8.852 14.969 1 95.19 345 VAL A N 1
ATOM 2639 C CA . VAL A 1 345 ? 2.561 8.789 14.109 1 95.19 345 VAL A CA 1
ATOM 2640 C C . VAL A 1 345 ? 2.793 9.625 12.852 1 95.19 345 VAL A C 1
ATOM 2642 O O . VAL A 1 345 ? 3.439 10.672 12.906 1 95.19 345 VAL A O 1
ATOM 2645 N N . GLY A 1 346 ? 2.279 9.133 11.719 1 94.69 346 GLY A N 1
ATOM 2646 C CA . GLY A 1 346 ? 2.48 9.828 10.461 1 94.69 346 GLY A CA 1
ATOM 2647 C C . GLY A 1 346 ? 3.643 9.273 9.656 1 94.69 346 GLY A C 1
ATOM 2648 O O . GLY A 1 346 ? 4.688 8.93 10.211 1 94.69 346 GLY A O 1
ATOM 2649 N N . GLY A 1 347 ? 3.537 9.289 8.438 1 93.38 347 GLY A N 1
ATOM 2650 C CA . GLY A 1 347 ? 4.508 8.656 7.562 1 93.38 347 GLY A CA 1
ATOM 2651 C C . GLY A 1 347 ? 5.871 9.32 7.605 1 93.38 347 GLY A C 1
ATOM 2652 O O . GLY A 1 347 ? 6.898 8.648 7.453 1 93.38 347 GLY A O 1
ATOM 2653 N N . SER A 1 348 ? 5.93 10.578 7.789 1 96.19 348 SER A N 1
ATOM 2654 C CA . SER A 1 348 ? 7.188 11.32 7.734 1 96.19 348 SER A CA 1
ATOM 2655 C C . SER A 1 348 ? 8.047 11.047 8.961 1 96.19 348 SER A C 1
ATOM 2657 O O . SER A 1 348 ? 9.234 11.391 8.984 1 96.19 348 SER A O 1
ATOM 2659 N N . THR A 1 349 ? 7.496 10.398 9.992 1 95.94 349 THR A N 1
ATOM 2660 C CA . THR A 1 349 ? 8.281 10.031 11.164 1 95.94 349 THR A CA 1
ATOM 2661 C C . THR A 1 349 ? 9.266 8.914 10.828 1 95.94 349 THR A C 1
ATOM 2663 O O . THR A 1 349 ? 10.172 8.625 11.609 1 95.94 349 THR A O 1
ATOM 2666 N N . ARG A 1 350 ? 9.133 8.305 9.688 1 93.62 350 ARG A N 1
ATOM 2667 C CA . ARG A 1 350 ? 10.039 7.246 9.258 1 93.62 350 ARG A CA 1
ATOM 2668 C C . ARG A 1 350 ? 11.391 7.816 8.836 1 93.62 350 ARG A C 1
ATOM 2670 O O . ARG A 1 350 ? 12.375 7.082 8.711 1 93.62 350 ARG A O 1
ATOM 2677 N N . ILE A 1 351 ? 11.422 9.141 8.578 1 96 351 ILE A N 1
ATOM 2678 C CA . ILE A 1 351 ? 12.688 9.773 8.219 1 96 351 ILE A CA 1
ATOM 2679 C C . ILE A 1 351 ? 13.711 9.562 9.328 1 96 351 ILE A C 1
ATOM 2681 O O . ILE A 1 351 ? 13.477 9.938 10.477 1 96 351 ILE A O 1
ATOM 2685 N N . PRO A 1 352 ? 14.828 9.023 9.023 1 94.75 352 PRO A N 1
ATOM 2686 C CA . PRO A 1 352 ? 15.812 8.641 10.047 1 94.75 352 PRO A CA 1
ATOM 2687 C C . PRO A 1 352 ? 16.281 9.836 10.883 1 94.75 352 PRO A C 1
ATOM 2689 O O . PRO A 1 352 ? 16.438 9.719 12.102 1 94.75 352 PRO A O 1
ATOM 2692 N N . LYS A 1 353 ? 16.484 10.953 10.266 1 95.94 353 LYS A N 1
ATOM 2693 C CA . LYS A 1 353 ? 16.953 12.125 10.984 1 95.94 353 LYS A CA 1
ATOM 2694 C C . LYS A 1 353 ? 15.969 12.531 12.078 1 95.94 353 LYS A C 1
ATOM 2696 O O . LYS A 1 353 ? 16.375 12.93 13.172 1 95.94 353 LYS A O 1
ATOM 2701 N N . VAL A 1 354 ? 14.68 12.445 11.812 1 96.38 354 VAL A N 1
ATOM 2702 C CA . VAL A 1 354 ? 13.648 12.773 12.781 1 96.38 354 VAL A CA 1
ATOM 2703 C C . VAL A 1 354 ? 13.734 11.82 13.969 1 96.38 354 VAL A C 1
ATOM 2705 O O . VAL A 1 354 ? 13.695 12.25 15.125 1 96.38 354 VAL A O 1
ATOM 2708 N N . GLN A 1 355 ? 13.875 10.594 13.727 1 95.81 355 GLN A N 1
ATOM 2709 C CA . GLN A 1 355 ? 13.977 9.586 14.781 1 95.81 355 GLN A CA 1
ATOM 2710 C C . GLN A 1 355 ? 15.234 9.797 15.625 1 95.81 355 GLN A C 1
ATOM 2712 O O . GLN A 1 355 ? 15.18 9.719 16.844 1 95.81 355 GLN A O 1
ATOM 2717 N N . HIS A 1 356 ? 16.328 10.094 14.945 1 95.06 356 HIS A N 1
ATOM 2718 C CA . HIS A 1 356 ? 17.594 10.312 15.641 1 95.06 356 HIS A CA 1
ATOM 2719 C C . HIS A 1 356 ? 17.516 11.523 16.562 1 95.06 356 HIS A C 1
ATOM 2721 O O . HIS A 1 356 ? 17.984 11.477 17.703 1 95.06 356 HIS A O 1
ATOM 2727 N N . MET A 1 357 ? 16.969 12.531 16.047 1 96.06 357 MET A N 1
ATOM 2728 C CA . MET A 1 357 ? 16.844 13.758 16.828 1 96.06 357 MET A CA 1
ATOM 2729 C C . MET A 1 357 ? 15.961 13.539 18.047 1 96.06 357 MET A C 1
ATOM 2731 O O . MET A 1 357 ? 16.25 14.055 19.141 1 96.06 357 MET A O 1
ATOM 2735 N N . LEU A 1 358 ? 14.891 12.789 17.891 1 96.88 358 LEU A N 1
ATOM 2736 C CA . LEU A 1 358 ? 14.008 12.469 19.016 1 96.88 358 LEU A CA 1
ATOM 2737 C C . LEU A 1 358 ? 14.734 11.617 20.047 1 96.88 358 LEU A C 1
ATOM 2739 O O . LEU A 1 358 ? 14.602 11.852 21.25 1 96.88 358 LEU A O 1
ATOM 2743 N N . GLN A 1 359 ? 15.461 10.602 19.609 1 96.25 359 GLN A N 1
ATOM 2744 C CA . GLN A 1 359 ? 16.219 9.75 20.516 1 96.25 359 GLN A CA 1
ATOM 2745 C C . GLN A 1 359 ? 17.266 10.562 21.297 1 96.25 359 GLN A C 1
ATOM 2747 O O . GLN A 1 359 ? 17.438 10.359 22.5 1 96.25 359 GLN A O 1
ATOM 2752 N N . GLU A 1 360 ? 17.906 11.406 20.562 1 95.06 360 GLU A N 1
ATOM 2753 C CA . GLU A 1 360 ? 18.891 12.273 21.203 1 95.06 360 GLU A CA 1
ATOM 2754 C C . GLU A 1 360 ? 18.234 13.195 22.234 1 95.06 360 GLU A C 1
ATOM 2756 O O . GLU A 1 360 ? 18.75 13.375 23.328 1 95.06 360 GLU A O 1
ATOM 2761 N N . PHE A 1 361 ? 17.141 13.773 21.859 1 96.44 361 PHE A N 1
ATOM 2762 C CA . PHE A 1 361 ? 16.422 14.688 22.75 1 96.44 361 PHE A CA 1
ATOM 2763 C C . PHE A 1 361 ? 16 13.984 24.031 1 96.44 361 PHE A C 1
ATOM 2765 O O . PHE A 1 361 ? 16.062 14.562 25.109 1 96.44 361 PHE A O 1
ATOM 2772 N N . PHE A 1 362 ? 15.648 12.758 23.891 1 96.81 362 PHE A N 1
ATOM 2773 C CA . PHE A 1 362 ? 15.172 12.008 25.047 1 96.81 362 PHE A CA 1
ATOM 2774 C C . PHE A 1 362 ? 16.281 11.133 25.609 1 96.81 362 PHE A C 1
ATOM 2776 O O . PHE A 1 362 ? 16.016 10.07 26.172 1 96.81 362 PHE A O 1
ATOM 2783 N N . ASP A 1 363 ? 17.484 11.406 25.422 1 94.56 363 ASP A N 1
ATOM 2784 C CA . ASP A 1 363 ? 18.672 10.82 26.047 1 94.56 363 ASP A CA 1
ATOM 2785 C C . ASP A 1 363 ? 18.797 9.344 25.688 1 94.56 363 ASP A C 1
ATOM 2787 O O . ASP A 1 363 ? 19.047 8.508 26.547 1 94.56 363 ASP A O 1
ATOM 2791 N N . GLY A 1 364 ? 18.484 9.039 24.484 1 91.62 364 GLY A N 1
ATOM 2792 C CA . GLY A 1 364 ? 18.734 7.699 23.969 1 91.62 364 GLY A CA 1
ATOM 2793 C C . GLY A 1 364 ? 17.547 6.758 24.172 1 91.62 364 GLY A C 1
ATOM 2794 O O . GLY A 1 364 ? 17.656 5.559 23.906 1 91.62 364 GLY A O 1
ATOM 2795 N N . ARG A 1 365 ? 16.5 7.277 24.562 1 90.81 365 ARG A N 1
ATOM 2796 C CA . ARG A 1 365 ? 15.312 6.445 24.766 1 90.81 365 ARG A CA 1
ATOM 2797 C C . ARG A 1 365 ? 14.852 5.832 23.438 1 90.81 365 ARG A C 1
ATOM 2799 O O . ARG A 1 365 ? 14.859 6.492 22.406 1 90.81 365 ARG A O 1
ATOM 2806 N N . GLU A 1 366 ? 14.461 4.547 23.562 1 89.44 366 GLU A N 1
ATOM 2807 C CA . GLU A 1 366 ? 13.945 3.871 22.375 1 89.44 366 GLU A CA 1
ATOM 2808 C C . GLU A 1 366 ? 12.539 4.359 22.016 1 89.44 366 GLU A C 1
ATOM 2810 O O . GLU A 1 366 ? 11.711 4.574 22.906 1 89.44 366 GLU A O 1
ATOM 2815 N N . LEU A 1 367 ? 12.328 4.621 20.797 1 92.38 367 LEU A N 1
ATOM 2816 C CA . LEU A 1 367 ? 11.031 5.074 20.312 1 92.38 367 LEU A CA 1
ATOM 2817 C C . LEU A 1 367 ? 10.07 3.9 20.125 1 92.38 367 LEU A C 1
ATOM 2819 O O . LEU A 1 367 ? 10.508 2.777 19.859 1 92.38 367 LEU A O 1
ATOM 2823 N N . CYS A 1 368 ? 8.836 4.172 20.344 1 87.5 368 CYS A N 1
ATOM 2824 C CA . CYS A 1 368 ? 7.824 3.125 20.234 1 87.5 368 CYS A CA 1
ATOM 2825 C C . CYS A 1 368 ? 7.617 2.717 18.781 1 87.5 368 CYS A C 1
ATOM 2827 O O . CYS A 1 368 ? 7.281 3.551 17.938 1 87.5 368 CYS A O 1
ATOM 2829 N N . LYS A 1 369 ? 7.781 1.455 18.438 1 76.25 369 LYS A N 1
ATOM 2830 C CA . LYS A 1 369 ? 7.645 0.957 17.078 1 76.25 369 LYS A CA 1
ATOM 2831 C C . LYS A 1 369 ? 6.449 0.011 16.953 1 76.25 369 LYS A C 1
ATOM 2833 O O . LYS A 1 369 ? 6.199 -0.542 15.883 1 76.25 369 LYS A O 1
ATOM 2838 N N . SER A 1 370 ? 5.629 -0.102 17.938 1 75.5 370 SER A N 1
ATOM 2839 C CA . SER A 1 370 ? 4.57 -1.105 17.969 1 75.5 370 SER A CA 1
ATOM 2840 C C . SER A 1 370 ? 3.314 -0.605 17.266 1 75.5 370 SER A C 1
ATOM 2842 O O . SER A 1 370 ? 2.391 -1.38 17 1 75.5 370 SER A O 1
ATOM 2844 N N . VAL A 1 371 ? 3.273 0.616 16.953 1 83.44 371 VAL A N 1
ATOM 2845 C CA . VAL A 1 371 ? 2.102 1.2 16.312 1 83.44 371 VAL A CA 1
ATOM 2846 C C . VAL A 1 371 ? 2.43 1.556 14.859 1 83.44 371 VAL A C 1
ATOM 2848 O O . VAL A 1 371 ? 3.5 2.096 14.57 1 83.44 371 VAL A O 1
ATOM 2851 N N . ASN A 1 372 ? 1.521 1.145 13.891 1 86.88 372 ASN A N 1
ATOM 2852 C CA . ASN A 1 372 ? 1.703 1.562 12.5 1 86.88 372 ASN A CA 1
ATOM 2853 C C . ASN A 1 372 ? 1.359 3.037 12.312 1 86.88 372 ASN A C 1
ATOM 2855 O O . ASN A 1 372 ? 0.194 3.424 12.406 1 86.88 372 ASN A O 1
ATOM 2859 N N . PRO A 1 373 ? 2.307 3.807 11.977 1 92.19 373 PRO A N 1
ATOM 2860 C CA . PRO A 1 373 ? 2.107 5.258 11.922 1 92.19 373 PRO A CA 1
ATOM 2861 C C . PRO A 1 373 ? 1.05 5.664 10.898 1 92.19 373 PRO A C 1
ATOM 2863 O O . PRO A 1 373 ? 0.481 6.754 10.992 1 92.19 373 PRO A O 1
ATOM 2866 N N . ASP A 1 374 ? 0.729 4.852 9.953 1 92.62 374 ASP A N 1
ATOM 2867 C CA . ASP A 1 374 ? -0.193 5.23 8.883 1 92.62 374 ASP A CA 1
ATOM 2868 C C . ASP A 1 374 ? -1.627 4.832 9.234 1 92.62 374 ASP A C 1
ATOM 2870 O O . ASP A 1 374 ? -2.578 5.344 8.641 1 92.62 374 ASP A O 1
ATOM 2874 N N . GLU A 1 375 ? -1.781 3.957 10.18 1 93.88 375 GLU A N 1
ATOM 2875 C CA . GLU A 1 375 ? -3.102 3.385 10.438 1 93.88 375 GLU A CA 1
ATOM 2876 C C . GLU A 1 375 ? -3.594 3.73 11.836 1 93.88 375 GLU A C 1
ATOM 2878 O O . GLU A 1 375 ? -4.789 3.631 12.125 1 93.88 375 GLU A O 1
ATOM 2883 N N . ALA A 1 376 ? -2.742 4.156 12.727 1 94.12 376 ALA A N 1
ATOM 2884 C CA . ALA A 1 376 ? -3.025 4.328 14.156 1 94.12 376 ALA A CA 1
ATOM 2885 C C . ALA A 1 376 ? -4.176 5.309 14.367 1 94.12 376 ALA A C 1
ATOM 2887 O O . ALA A 1 376 ? -5.02 5.098 15.242 1 94.12 376 ALA A O 1
ATOM 2888 N N . VAL A 1 377 ? -4.172 6.312 13.547 1 97 377 VAL A N 1
ATOM 2889 C CA . VAL A 1 377 ? -5.156 7.375 13.727 1 97 377 VAL A CA 1
ATOM 2890 C C . VAL A 1 377 ? -6.551 6.852 13.398 1 97 377 VAL A C 1
ATOM 2892 O O . VAL A 1 377 ? -7.492 7.043 14.18 1 97 377 VAL A O 1
ATOM 2895 N N . ALA A 1 378 ? -6.668 6.184 12.273 1 97.62 378 ALA A N 1
ATOM 2896 C CA . ALA A 1 378 ? -7.957 5.598 11.906 1 97.62 378 ALA A CA 1
ATOM 2897 C C . ALA A 1 378 ? -8.375 4.527 12.906 1 97.62 378 ALA A C 1
ATOM 2899 O O . ALA A 1 378 ? -9.562 4.387 13.211 1 97.62 378 ALA A O 1
ATOM 2900 N N . TYR A 1 379 ? -7.414 3.762 13.406 1 94.88 379 TYR A N 1
ATOM 2901 C CA . TYR A 1 379 ? -7.652 2.73 14.414 1 94.88 379 TYR A CA 1
ATOM 2902 C C . TYR A 1 379 ? -8.297 3.324 15.656 1 94.88 379 TYR A C 1
ATOM 2904 O O . TYR A 1 379 ? -9.328 2.836 16.125 1 94.88 379 TYR A O 1
ATOM 2912 N N . GLY A 1 380 ? -7.73 4.387 16.172 1 95.88 380 GLY A N 1
ATOM 2913 C CA . GLY A 1 380 ? -8.273 5.055 17.344 1 95.88 380 GLY A CA 1
ATOM 2914 C C . GLY A 1 380 ? -9.633 5.676 17.094 1 95.88 380 GLY A C 1
ATOM 2915 O O . GLY A 1 380 ? -10.5 5.637 17.969 1 95.88 380 GLY A O 1
ATOM 2916 N N . ALA A 1 381 ? -9.773 6.27 15.922 1 97.5 381 ALA A N 1
ATOM 2917 C CA . ALA A 1 381 ? -11.055 6.871 15.578 1 97.5 381 ALA A CA 1
ATOM 2918 C C . ALA A 1 381 ? -12.164 5.824 15.562 1 97.5 381 ALA A C 1
ATOM 2920 O O . ALA A 1 381 ? -13.297 6.105 15.969 1 97.5 381 ALA A O 1
ATOM 2921 N N . ALA A 1 382 ? -11.859 4.637 15.078 1 96.81 382 ALA A N 1
ATOM 2922 C CA . ALA A 1 382 ? -12.844 3.557 15.031 1 96.81 382 ALA A CA 1
ATOM 2923 C C . ALA A 1 382 ? -13.227 3.105 16.438 1 96.81 382 ALA A C 1
ATOM 2925 O O . ALA A 1 382 ? -14.383 2.748 16.688 1 96.81 382 ALA A O 1
ATOM 2926 N N . ILE A 1 383 ? -12.289 3.08 17.344 1 94.19 383 ILE A N 1
ATOM 2927 C CA . ILE A 1 383 ? -12.578 2.746 18.734 1 94.19 383 ILE A CA 1
ATOM 2928 C C . ILE A 1 383 ? -13.547 3.77 19.312 1 94.19 383 ILE A C 1
ATOM 2930 O O . ILE A 1 383 ? -14.523 3.402 19.984 1 94.19 383 ILE A O 1
ATOM 2934 N N . MET A 1 384 ? -13.273 5.004 19.047 1 94.81 384 MET A N 1
ATOM 2935 C CA . MET A 1 384 ? -14.148 6.062 19.531 1 94.81 384 MET A CA 1
ATOM 2936 C C . MET A 1 384 ? -15.547 5.934 18.922 1 94.81 384 MET A C 1
ATOM 2938 O O . MET A 1 384 ? -16.547 6.172 19.594 1 94.81 384 MET A O 1
ATOM 2942 N N . ALA A 1 385 ? -15.531 5.621 17.641 1 96.12 385 ALA A N 1
ATOM 2943 C CA . ALA A 1 385 ? -16.812 5.43 16.984 1 96.12 385 ALA A CA 1
ATOM 2944 C C . ALA A 1 385 ? -17.625 4.309 17.641 1 96.12 385 ALA A C 1
ATOM 2946 O O . ALA A 1 385 ? -18.828 4.43 17.828 1 96.12 385 ALA A O 1
ATOM 2947 N N . ALA A 1 386 ? -16.953 3.264 17.969 1 93.56 386 ALA A N 1
ATOM 2948 C CA . ALA A 1 386 ? -17.609 2.146 18.641 1 93.56 386 ALA A CA 1
ATOM 2949 C C . ALA A 1 386 ? -18.125 2.566 20.016 1 93.56 386 ALA A C 1
ATOM 2951 O O . ALA A 1 386 ? -19.234 2.193 20.406 1 93.56 386 ALA A O 1
ATOM 2952 N N . LYS A 1 387 ? -17.422 3.305 20.719 1 91.94 387 LYS A N 1
ATOM 2953 C CA . LYS A 1 387 ? -17.797 3.758 22.047 1 91.94 387 LYS A CA 1
ATOM 2954 C C . LYS A 1 387 ? -19.031 4.648 22 1 91.94 387 LYS A C 1
ATOM 2956 O O . LYS A 1 387 ? -20 4.426 22.734 1 91.94 387 LYS A O 1
ATOM 2961 N N . VAL A 1 388 ? -18.938 5.648 21.141 1 92.19 388 VAL A N 1
ATOM 2962 C CA . VAL A 1 388 ? -20 6.637 21.062 1 92.19 388 VAL A CA 1
ATOM 2963 C C . VAL A 1 388 ? -21.266 5.988 20.531 1 92.19 388 VAL A C 1
ATOM 2965 O O . VAL A 1 388 ? -22.375 6.418 20.859 1 92.19 388 VAL A O 1
ATOM 2968 N N . SER A 1 389 ? -21.047 4.922 19.734 1 90.38 389 SER A N 1
ATOM 2969 C CA . SER A 1 389 ? -22.203 4.23 19.156 1 90.38 389 SER A CA 1
ATOM 2970 C C . SER A 1 389 ? -22.766 3.203 20.141 1 90.38 389 SER A C 1
ATOM 2972 O O . SER A 1 389 ? -23.766 2.547 19.844 1 90.38 389 SER A O 1
ATOM 2974 N N . GLY A 1 390 ? -22.172 2.932 21.234 1 84.62 390 GLY A N 1
ATOM 2975 C CA . GLY A 1 390 ? -22.75 2.109 22.281 1 84.62 390 GLY A CA 1
ATOM 2976 C C . GLY A 1 390 ? -22.25 0.678 22.266 1 84.62 390 GLY A C 1
ATOM 2977 O O . GLY A 1 390 ? -22.984 -0.248 22.609 1 84.62 390 GLY A O 1
ATOM 2978 N N . SER A 1 391 ? -21.062 0.505 21.812 1 81.81 391 SER A N 1
ATOM 2979 C CA . SER A 1 391 ? -20.5 -0.843 21.844 1 81.81 391 SER A CA 1
ATOM 2980 C C . SER A 1 391 ? -20.422 -1.365 23.281 1 81.81 391 SER A C 1
ATOM 2982 O O . SER A 1 391 ? -20.125 -0.608 24.203 1 81.81 391 SER A O 1
ATOM 2984 N N . ASN A 1 392 ? -20.672 -2.715 23.438 1 78.81 392 ASN A N 1
ATOM 2985 C CA . ASN A 1 392 ? -20.703 -3.324 24.766 1 78.81 392 ASN A CA 1
ATOM 2986 C C . ASN A 1 392 ? -19.375 -4.004 25.109 1 78.81 392 ASN A C 1
ATOM 2988 O O . ASN A 1 392 ? -19.234 -4.609 26.172 1 78.81 392 ASN A O 1
ATOM 2992 N N . ASP A 1 393 ? -18.531 -3.867 24.312 1 79.31 393 ASP A N 1
ATOM 2993 C CA . ASP A 1 393 ? -17.234 -4.473 24.609 1 79.31 393 ASP A CA 1
ATOM 2994 C C . ASP A 1 393 ? -16.531 -3.748 25.766 1 79.31 393 ASP A C 1
ATOM 2996 O O . ASP A 1 393 ? -16.469 -2.518 25.766 1 79.31 393 ASP A O 1
ATOM 3000 N N . LYS A 1 394 ? -16.156 -4.523 26.828 1 73.5 394 LYS A N 1
ATOM 3001 C CA . LYS A 1 394 ? -15.633 -3.975 28.078 1 73.5 394 LYS A CA 1
ATOM 3002 C C . LYS A 1 394 ? -14.453 -3.033 27.828 1 73.5 394 LYS A C 1
ATOM 3004 O O . LYS A 1 394 ? -14.352 -1.975 28.438 1 73.5 394 LYS A O 1
ATOM 3009 N N . GLY A 1 395 ? -13.477 -3.375 26.797 1 75.5 395 GLY A N 1
ATOM 3010 C CA . GLY A 1 395 ? -12.32 -2.549 26.5 1 75.5 395 GLY A CA 1
ATOM 3011 C C . GLY A 1 395 ? -12.68 -1.212 25.875 1 75.5 395 GLY A C 1
ATOM 3012 O O . GLY A 1 395 ? -11.969 -0.222 26.078 1 75.5 395 GLY A O 1
ATOM 3013 N N . VAL A 1 396 ? -13.766 -1.102 25.281 1 84.12 396 VAL A N 1
ATOM 3014 C CA . VAL A 1 396 ? -14.227 0.106 24.609 1 84.12 396 VAL A CA 1
ATOM 3015 C C . VAL A 1 396 ? -15.07 0.949 25.562 1 84.12 396 VAL A C 1
ATOM 3017 O O . VAL A 1 396 ? -14.961 2.178 25.578 1 84.12 396 VAL A O 1
ATOM 3020 N N . GLN A 1 397 ? -15.766 0.342 26.375 1 83.69 397 GLN A N 1
ATOM 3021 C CA . GLN A 1 397 ? -16.688 1.041 27.266 1 83.69 397 GLN A CA 1
ATOM 3022 C C . GLN A 1 397 ? -15.938 1.805 28.359 1 83.69 397 GLN A C 1
ATOM 3024 O O . GLN A 1 397 ? -16.391 2.865 28.797 1 83.69 397 GLN A O 1
ATOM 3029 N N . ASN A 1 398 ? -14.859 1.345 28.766 1 84.31 398 ASN A N 1
ATOM 3030 C CA . ASN A 1 398 ? -14.117 1.943 29.875 1 84.31 398 ASN A CA 1
ATOM 3031 C C . ASN A 1 398 ? -13.266 3.117 29.406 1 84.31 398 ASN A C 1
ATOM 3033 O O . ASN A 1 398 ? -12.664 3.814 30.219 1 84.31 398 ASN A O 1
ATOM 3037 N N . LEU A 1 399 ? -13.336 3.404 28.203 1 88.94 399 LEU A N 1
ATOM 3038 C CA . LEU A 1 399 ? -12.508 4.473 27.656 1 88.94 399 LEU A CA 1
ATOM 3039 C C . LEU A 1 399 ? -13.047 5.84 28.062 1 88.94 399 LEU A C 1
ATOM 3041 O O . LEU A 1 399 ? -14.227 6.129 27.859 1 88.94 399 LEU A O 1
ATOM 3045 N N . VAL A 1 400 ? -12.25 6.605 28.797 1 88.44 400 VAL A N 1
ATOM 3046 C CA . VAL A 1 400 ? -12.57 7.98 29.172 1 88.44 400 VAL A CA 1
ATOM 3047 C C . VAL A 1 400 ? -11.516 8.93 28.609 1 88.44 400 VAL A C 1
ATOM 3049 O O . VAL A 1 400 ? -10.312 8.75 28.844 1 88.44 400 VAL A O 1
ATOM 3052 N N . LEU A 1 401 ? -11.992 9.922 27.859 1 91.06 401 LEU A N 1
ATOM 3053 C CA . LEU A 1 401 ? -11.086 10.859 27.203 1 91.06 401 LEU A CA 1
ATOM 3054 C C . LEU A 1 401 ? -11.266 12.266 27.766 1 91.06 401 LEU A C 1
ATOM 3056 O O . LEU A 1 401 ? -12.391 12.766 27.844 1 91.06 401 LEU A O 1
ATOM 3060 N N . ARG A 1 402 ? -10.195 12.805 28.172 1 89.19 402 ARG A N 1
ATOM 3061 C CA . ARG A 1 402 ? -10.148 14.211 28.562 1 89.19 402 ARG A CA 1
ATOM 3062 C C . ARG A 1 402 ? -9.25 15.008 27.625 1 89.19 402 ARG A C 1
ATOM 3064 O O . ARG A 1 402 ? -8.023 14.906 27.703 1 89.19 402 ARG A O 1
ATOM 3071 N N . GLU A 1 403 ? -9.883 15.906 26.797 1 91 403 GLU A N 1
ATOM 3072 C CA . GLU A 1 403 ? -9.156 16.703 25.828 1 91 403 GLU A CA 1
ATOM 3073 C C . GLU A 1 403 ? -8.953 18.141 26.312 1 91 403 GLU A C 1
ATOM 3075 O O . GLU A 1 403 ? -9.531 18.531 27.312 1 91 403 GLU A O 1
ATOM 3080 N N . VAL A 1 404 ? -8.078 18.812 25.625 1 89.88 404 VAL A N 1
ATOM 3081 C CA . VAL A 1 404 ? -7.832 20.203 25.969 1 89.88 404 VAL A CA 1
ATOM 3082 C C . VAL A 1 404 ? -7.938 21.078 24.719 1 89.88 404 VAL A C 1
ATOM 3084 O O . VAL A 1 404 ? -7.895 20.578 23.594 1 89.88 404 VAL A O 1
ATOM 3087 N N . THR A 1 405 ? -8.141 22.375 24.859 1 89.44 405 THR A N 1
ATOM 3088 C CA . THR A 1 405 ? -8.117 23.312 23.734 1 89.44 405 THR A CA 1
ATOM 3089 C C . THR A 1 405 ? -6.68 23.688 23.375 1 89.44 405 THR A C 1
ATOM 3091 O O . THR A 1 405 ? -5.875 23.984 24.25 1 89.44 405 THR A O 1
ATOM 3094 N N . PRO A 1 406 ? -6.355 23.688 22.156 1 86.31 406 PRO A N 1
ATOM 3095 C CA . PRO A 1 406 ? -4.961 23.906 21.766 1 86.31 406 PRO A CA 1
ATOM 3096 C C . PRO A 1 406 ? -4.57 25.375 21.797 1 86.31 406 PRO A C 1
ATOM 3098 O O . PRO A 1 406 ? -3.387 25.703 21.906 1 86.31 406 PRO A O 1
ATOM 3101 N N . LEU A 1 407 ? -5.555 26.25 21.562 1 88.88 407 LEU A N 1
ATOM 3102 C CA . LEU A 1 407 ? -5.293 27.688 21.469 1 88.88 407 LEU A CA 1
ATOM 3103 C C . LEU A 1 407 ? -6.172 28.469 22.438 1 88.88 407 LEU A C 1
ATOM 3105 O O . LEU A 1 407 ? -7.262 28.016 22.797 1 88.88 407 LEU A O 1
ATOM 3109 N N . SER A 1 408 ? -5.68 29.594 22.812 1 91.25 408 SER A N 1
ATOM 3110 C CA . SER A 1 408 ? -6.445 30.469 23.703 1 91.25 408 SER A CA 1
ATOM 3111 C C . SER A 1 408 ? -7.598 31.141 22.969 1 91.25 408 SER A C 1
ATOM 3113 O O . SER A 1 408 ? -7.504 31.406 21.766 1 91.25 408 SER A O 1
ATOM 3115 N N . LEU A 1 409 ? -8.656 31.312 23.703 1 91.94 409 LEU A N 1
ATOM 3116 C CA . LEU A 1 409 ? -9.828 32.031 23.188 1 91.94 409 LEU A CA 1
ATOM 3117 C C . LEU A 1 409 ? -10.094 33.281 23.984 1 91.94 409 LEU A C 1
ATOM 3119 O O . LEU A 1 409 ? -9.922 33.312 25.203 1 91.94 409 LEU A O 1
ATOM 3123 N N . GLY A 1 410 ? -10.352 34.344 23.25 1 92 410 GLY A N 1
ATOM 3124 C CA . GLY A 1 410 ? -10.57 35.625 23.953 1 92 410 GLY A CA 1
ATOM 3125 C C . GLY A 1 410 ? -11.273 36.656 23.109 1 92 410 GLY A C 1
ATOM 3126 O O . GLY A 1 410 ? -11.773 36.344 22.016 1 92 410 GLY A O 1
ATOM 3127 N N . VAL A 1 411 ? -11.422 37.906 23.703 1 91.94 411 VAL A N 1
ATOM 3128 C CA . VAL A 1 411 ? -12.102 39 23.062 1 91.94 411 VAL A CA 1
ATOM 3129 C C . VAL A 1 411 ? -11.133 40.188 22.906 1 91.94 411 VAL A C 1
ATOM 3131 O O . VAL A 1 411 ? -10.203 40.344 23.703 1 91.94 411 VAL A O 1
ATOM 3134 N N . GLU A 1 412 ? -11.352 40.812 21.781 1 92.19 412 GLU A N 1
ATOM 3135 C CA . GLU A 1 412 ? -10.57 42.031 21.578 1 92.19 412 GLU A CA 1
ATOM 3136 C C . GLU A 1 412 ? -11.031 43.156 22.516 1 92.19 412 GLU A C 1
ATOM 3138 O O . GLU A 1 412 ? -12.234 43.438 22.609 1 92.19 412 GLU A O 1
ATOM 3143 N N . VAL A 1 413 ? -10.117 43.781 23.25 1 90.69 413 VAL A N 1
ATOM 3144 C CA . VAL A 1 413 ? -10.422 44.906 24.125 1 90.69 413 VAL A CA 1
ATOM 3145 C C . VAL A 1 413 ? -9.695 46.156 23.625 1 90.69 413 VAL A C 1
ATOM 3147 O O . VAL A 1 413 ? -9.062 46.125 22.562 1 90.69 413 VAL A O 1
ATOM 3150 N N . ARG A 1 414 ? -9.914 47.188 24.359 1 86 414 ARG A N 1
ATOM 3151 C CA . ARG A 1 414 ? -9.328 48.469 23.953 1 86 414 ARG A CA 1
ATOM 3152 C C . ARG A 1 414 ? -7.824 48.344 23.734 1 86 414 ARG A C 1
ATOM 3154 O O . ARG A 1 414 ? -7.129 47.688 24.516 1 86 414 ARG A O 1
ATOM 3161 N N . GLY A 1 415 ? -7.359 48.875 22.672 1 85 415 GLY A N 1
ATOM 3162 C CA . GLY A 1 415 ? -5.945 48.812 22.328 1 85 415 GLY A CA 1
ATOM 3163 C C . GLY A 1 415 ? -5.594 47.625 21.453 1 85 415 GLY A C 1
ATOM 3164 O O . GLY A 1 415 ? -4.418 47.312 21.266 1 85 415 GLY A O 1
ATOM 3165 N N . GLU A 1 416 ? -6.566 46.906 20.984 1 90.56 416 GLU A N 1
ATOM 3166 C CA . GLU A 1 416 ? -6.371 45.781 20.094 1 90.56 416 GLU A CA 1
ATOM 3167 C C . GLU A 1 416 ? -5.594 44.656 20.797 1 90.56 416 GLU A C 1
ATOM 3169 O O . GLU A 1 416 ? -4.656 44.094 20.219 1 90.56 416 GLU A O 1
ATOM 3174 N N . VAL A 1 417 ? -5.945 44.656 22.031 1 91.06 417 VAL A N 1
ATOM 3175 C CA . VAL A 1 417 ? -5.32 43.594 22.844 1 91.06 417 VAL A CA 1
ATOM 3176 C C . VAL A 1 417 ? -6.297 42.438 23.031 1 91.06 417 VAL A C 1
ATOM 3178 O O . VAL A 1 417 ? -7.5 42.656 23.188 1 91.06 417 VAL A O 1
ATOM 3181 N N . LEU A 1 418 ? -5.754 41.25 22.953 1 92.5 418 LEU A N 1
ATOM 3182 C CA . LEU A 1 418 ? -6.57 40.062 23.172 1 92.5 418 LEU A CA 1
ATOM 3183 C C . LEU A 1 418 ? -6.707 39.75 24.672 1 92.5 418 LEU A C 1
ATOM 3185 O O . LEU A 1 418 ? -5.711 39.531 25.344 1 92.5 418 LEU A O 1
ATOM 3189 N N . ASP A 1 419 ? -7.879 39.875 25.188 1 94 419 ASP A N 1
ATOM 3190 C CA . ASP A 1 419 ? -8.172 39.438 26.547 1 94 419 ASP A CA 1
ATOM 3191 C C . ASP A 1 419 ? -8.594 37.969 26.578 1 94 419 ASP A C 1
ATOM 3193 O O . ASP A 1 419 ? -9.703 37.656 26.156 1 94 419 ASP A O 1
ATOM 3197 N N . ILE A 1 420 ? -7.762 37.125 27.156 1 94.25 420 ILE A N 1
ATOM 3198 C CA . ILE A 1 420 ? -7.965 35.688 27.125 1 94.25 420 ILE A CA 1
ATOM 3199 C C . ILE A 1 420 ? -9.055 35.281 28.109 1 94.25 420 ILE A C 1
ATOM 3201 O O . ILE A 1 420 ? -8.984 35.656 29.297 1 94.25 420 ILE A O 1
ATOM 3205 N N . VAL A 1 421 ? -10.109 34.562 27.672 1 94.75 421 VAL A N 1
ATOM 3206 C CA . VAL A 1 421 ? -11.188 34.062 28.5 1 94.75 421 VAL A CA 1
ATOM 3207 C C . VAL A 1 421 ? -10.93 32.594 28.812 1 94.75 421 VAL A C 1
ATOM 3209 O O . VAL A 1 421 ? -11.055 32.156 29.969 1 94.75 421 VAL A O 1
ATOM 3212 N N . ILE A 1 422 ? -10.586 31.844 27.797 1 94.12 422 ILE A N 1
ATOM 3213 C CA . ILE A 1 422 ? -10.203 30.453 27.953 1 94.12 422 ILE A CA 1
ATOM 3214 C C . ILE A 1 422 ? -8.758 30.25 27.5 1 94.12 422 ILE A C 1
ATOM 3216 O O . ILE A 1 422 ? -8.469 30.312 26.297 1 94.12 422 ILE A O 1
ATOM 3220 N N . PRO A 1 423 ? -7.867 30 28.375 1 92.38 423 PRO A N 1
ATOM 3221 C CA . PRO A 1 423 ? -6.465 29.812 28 1 92.38 423 PRO A CA 1
ATOM 3222 C C . PRO A 1 423 ? -6.223 28.484 27.281 1 92.38 423 PRO A C 1
ATOM 3224 O O . PRO A 1 423 ? -6.988 27.531 27.453 1 92.38 423 PRO A O 1
ATOM 3227 N N . ARG A 1 424 ? -5.172 28.5 26.516 1 90.19 424 ARG A N 1
ATOM 3228 C CA . ARG A 1 424 ? -4.766 27.266 25.828 1 90.19 424 ARG A CA 1
ATOM 3229 C C . ARG A 1 424 ? -4.531 26.156 26.844 1 90.19 424 ARG A C 1
ATOM 3231 O O . ARG A 1 424 ? -4.141 26.406 27.984 1 90.19 424 ARG A O 1
ATOM 3238 N N . ASN A 1 425 ? -4.781 24.875 26.453 1 88.5 425 ASN A N 1
ATOM 3239 C CA . ASN A 1 425 ? -4.586 23.625 27.203 1 88.5 425 ASN A CA 1
ATOM 3240 C C . ASN A 1 425 ? -5.602 23.484 28.328 1 88.5 425 ASN A C 1
ATOM 3242 O O . ASN A 1 425 ? -5.398 22.703 29.25 1 88.5 425 ASN A O 1
ATOM 3246 N N . THR A 1 426 ? -6.711 24.234 28.266 1 91.81 426 THR A N 1
ATOM 3247 C CA . THR A 1 426 ? -7.832 24.062 29.188 1 91.81 426 THR A CA 1
ATOM 3248 C C . THR A 1 426 ? -8.641 22.812 28.812 1 91.81 426 THR A C 1
ATOM 3250 O O . THR A 1 426 ? -8.953 22.609 27.641 1 91.81 426 THR A O 1
ATOM 3253 N N . PRO A 1 427 ? -8.914 22 29.797 1 91.56 427 PRO A N 1
ATOM 3254 C CA . PRO A 1 427 ? -9.719 20.812 29.5 1 91.56 427 PRO A CA 1
ATOM 3255 C C . PRO A 1 427 ? -11.078 21.156 28.891 1 91.56 427 PRO A C 1
ATOM 3257 O O . PRO A 1 427 ? -11.703 22.141 29.297 1 91.56 427 PRO A O 1
ATOM 3260 N N . ILE A 1 428 ? -11.492 20.438 27.984 1 90.69 428 ILE A N 1
ATOM 3261 C CA . ILE A 1 428 ? -12.797 20.625 27.375 1 90.69 428 ILE A CA 1
ATOM 3262 C C . ILE A 1 428 ? -13.664 19.391 27.594 1 90.69 428 ILE A C 1
ATOM 3264 O O . ILE A 1 428 ? -13.148 18.281 27.719 1 90.69 428 ILE A O 1
ATOM 3268 N N . PRO A 1 429 ? -14.93 19.453 27.625 1 91.75 429 PRO A N 1
ATOM 3269 C CA . PRO A 1 429 ? -15.711 20.688 27.484 1 91.75 429 PRO A CA 1
ATOM 3270 C C . PRO A 1 429 ? -15.562 21.625 28.672 1 91.75 429 PRO A C 1
ATOM 3272 O O . PRO A 1 429 ? -15.211 21.188 29.766 1 91.75 429 PRO A O 1
ATOM 3275 N N . THR A 1 430 ? -15.742 22.891 28.406 1 93.38 430 THR A N 1
ATOM 3276 C CA . THR A 1 430 ? -15.602 23.875 29.469 1 93.38 430 THR A CA 1
ATOM 3277 C C . THR A 1 430 ? -16.438 25.109 29.156 1 93.38 430 THR A C 1
ATOM 3279 O O . THR A 1 430 ? -16.859 25.328 28.016 1 93.38 430 THR A O 1
ATOM 3282 N N . SER A 1 431 ? -16.875 25.797 30.219 1 93.31 431 SER A N 1
ATOM 3283 C CA . SER A 1 431 ? -17.609 27.047 30.125 1 93.31 431 SER A CA 1
ATOM 3284 C C . SER A 1 431 ? -16.984 28.109 31.031 1 93.31 431 SER A C 1
ATOM 3286 O O . SER A 1 431 ? -16.703 27.859 32.219 1 93.31 431 SER A O 1
ATOM 3288 N N . ARG A 1 432 ? -16.594 29.203 30.422 1 94.31 432 ARG A N 1
ATOM 3289 C CA . ARG A 1 432 ? -16.047 30.328 31.172 1 94.31 432 ARG A CA 1
ATOM 3290 C C . ARG A 1 432 ? -16.734 31.641 30.781 1 94.31 432 ARG A C 1
ATOM 3292 O O . ARG A 1 432 ? -17.109 31.812 29.625 1 94.31 432 ARG A O 1
ATOM 3299 N N . SER A 1 433 ? -16.922 32.469 31.766 1 91.94 433 SER A N 1
ATOM 3300 C CA . SER A 1 433 ? -17.562 33.75 31.5 1 91.94 433 SER A CA 1
ATOM 3301 C C . SER A 1 433 ? -16.719 34.906 32.031 1 91.94 433 SER A C 1
ATOM 3303 O O . SER A 1 433 ? -15.984 34.75 33 1 91.94 433 SER A O 1
ATOM 3305 N N . LYS A 1 434 ? -16.781 35.969 31.359 1 91.5 434 LYS A N 1
ATOM 3306 C CA . LYS A 1 434 ? -16.078 37.219 31.75 1 91.5 434 LYS A CA 1
ATOM 3307 C C . LYS A 1 434 ? -16.953 38.438 31.484 1 91.5 434 LYS A C 1
ATOM 3309 O O . LYS A 1 434 ? -17.703 38.469 30.516 1 91.5 434 LYS A O 1
ATOM 3314 N N . GLN A 1 435 ? -16.797 39.375 32.344 1 88.75 435 GLN A N 1
ATOM 3315 C CA . GLN A 1 435 ? -17.578 40.594 32.25 1 88.75 435 GLN A CA 1
ATOM 3316 C C . GLN A 1 435 ? -16.781 41.719 31.562 1 88.75 435 GLN A C 1
ATOM 3318 O O . GLN A 1 435 ? -15.594 41.875 31.828 1 88.75 435 GLN A O 1
ATOM 3323 N N . TYR A 1 436 ? -17.438 42.406 30.703 1 88.06 436 TYR A N 1
ATOM 3324 C CA . TYR A 1 436 ? -16.844 43.531 30.016 1 88.06 436 TYR A CA 1
ATOM 3325 C C . TYR A 1 436 ? -17.719 44.781 30.156 1 88.06 436 TYR A C 1
ATOM 3327 O O . TYR A 1 436 ? -18.922 44.656 30.375 1 88.06 436 TYR A O 1
ATOM 3335 N N . TYR A 1 437 ? -17.062 45.875 29.969 1 84 437 TYR A N 1
ATOM 3336 C CA . TYR A 1 437 ? -17.781 47.125 30.234 1 84 437 TYR A CA 1
ATOM 3337 C C . TYR A 1 437 ? -17.719 48.062 29.016 1 84 437 TYR A C 1
ATOM 3339 O O . TYR A 1 437 ? -16.859 47.906 28.156 1 84 437 TYR A O 1
ATOM 3347 N N . THR A 1 438 ? -18.656 48.969 28.984 1 84.12 438 THR A N 1
ATOM 3348 C CA . THR A 1 438 ? -18.688 49.938 27.906 1 84.12 438 THR A CA 1
ATOM 3349 C C . THR A 1 438 ? -17.484 50.875 28 1 84.12 438 THR A C 1
ATOM 3351 O O . THR A 1 438 ? -16.969 51.125 29.094 1 84.12 438 THR A O 1
AT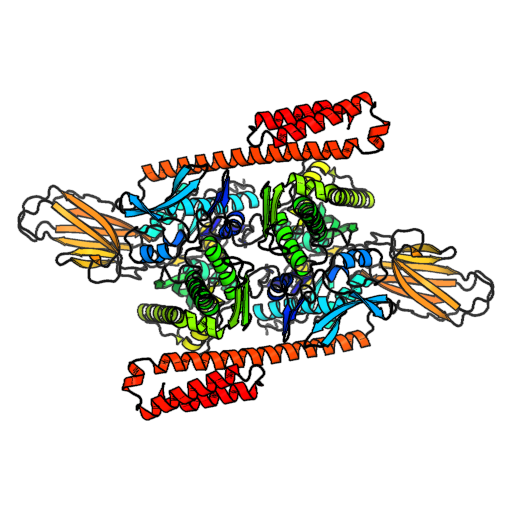OM 3354 N N . ILE A 1 439 ? -17.078 51.406 26.938 1 82.5 439 ILE A N 1
ATOM 3355 C CA . ILE A 1 439 ? -15.82 52.156 26.922 1 82.5 439 ILE A CA 1
ATOM 3356 C C . ILE A 1 439 ? -16.109 53.656 26.719 1 82.5 439 ILE A C 1
ATOM 3358 O O . ILE A 1 439 ? -15.203 54.469 26.828 1 82.5 439 ILE A O 1
ATOM 3362 N N . CYS A 1 440 ? -17.328 53.969 26.359 1 83.94 440 CYS A N 1
ATOM 3363 C CA . CYS A 1 440 ? -17.688 55.375 26.188 1 83.94 440 CYS A CA 1
ATOM 3364 C C . CYS A 1 440 ? -19.047 55.688 26.766 1 83.94 440 CYS A C 1
ATOM 3366 O O . CYS A 1 440 ? -19.844 54.781 27 1 83.94 440 CYS A O 1
ATOM 3368 N N . ASP A 1 441 ? -19.203 57 27.016 1 86.56 441 ASP A N 1
ATOM 3369 C CA . ASP A 1 441 ? -20.5 57.438 27.531 1 86.56 441 ASP A CA 1
ATOM 3370 C C . ASP A 1 441 ? -21.594 57.281 26.484 1 86.56 441 ASP A C 1
ATOM 3372 O O . ASP A 1 441 ? -21.406 57.625 25.328 1 86.56 441 ASP A O 1
ATOM 3376 N N . ASN A 1 442 ? -22.703 56.75 26.922 1 86.81 442 ASN A N 1
ATOM 3377 C CA . ASN A 1 442 ? -23.891 56.594 26.078 1 86.81 442 ASN A CA 1
ATOM 3378 C C . ASN A 1 442 ? -23.625 55.656 24.891 1 86.81 442 ASN A C 1
ATOM 3380 O O . ASN A 1 442 ? -24.109 55.906 23.797 1 86.81 442 ASN A O 1
ATOM 3384 N N . GLN A 1 443 ? -22.766 54.719 25.156 1 84.38 443 GLN A N 1
ATOM 3385 C CA . GLN A 1 443 ? -22.484 53.719 24.125 1 84.38 443 GLN A CA 1
ATOM 3386 C C . GLN A 1 443 ? -23.734 52.938 23.766 1 84.38 443 GLN A C 1
ATOM 3388 O O . GLN A 1 443 ? -24.344 52.281 24.641 1 84.38 443 GLN A O 1
ATOM 3393 N N . SER A 1 444 ? -24.156 52.938 22.469 1 81.25 444 SER A N 1
ATOM 3394 C CA . SER A 1 444 ? -25.406 52.312 22.062 1 81.25 444 SER A CA 1
ATOM 3395 C C . SER A 1 444 ? -25.172 50.906 21.469 1 81.25 444 SER A C 1
ATOM 3397 O O . SER A 1 444 ? -26.109 50.125 21.344 1 81.25 444 SER A O 1
ATOM 3399 N N . VAL A 1 445 ? -23.953 50.719 21.047 1 82.88 445 VAL A N 1
ATOM 3400 C CA . VAL A 1 445 ? -23.656 49.406 20.438 1 82.88 445 VAL A CA 1
ATOM 3401 C C . VAL A 1 445 ? -22.375 48.844 21.016 1 82.88 445 VAL A C 1
ATOM 3403 O O . VAL A 1 445 ? -21.391 49.594 21.234 1 82.88 445 VAL A O 1
ATOM 3406 N N . ILE A 1 446 ? -22.406 47.656 21.422 1 81.25 446 ILE A N 1
ATOM 3407 C CA . ILE A 1 446 ? -21.203 46.938 21.844 1 81.25 446 ILE A CA 1
ATOM 3408 C C . ILE A 1 446 ? -20.828 45.875 20.797 1 81.25 446 ILE A C 1
ATOM 3410 O O . ILE A 1 446 ? -21.578 44.938 20.578 1 81.25 446 ILE A O 1
ATOM 3414 N N . THR A 1 447 ? -19.719 46.125 20.156 1 82.88 447 THR A N 1
ATOM 3415 C CA . THR A 1 447 ? -19.203 45.156 19.172 1 82.88 447 THR A CA 1
ATOM 3416 C C . THR A 1 447 ? -18.094 44.312 19.766 1 82.88 447 THR A C 1
ATOM 3418 O O . THR A 1 447 ? -17.125 44.844 20.312 1 82.88 447 THR A O 1
ATOM 3421 N N . THR A 1 448 ? -18.344 43.031 19.75 1 85.62 448 THR A N 1
ATOM 3422 C CA . THR A 1 448 ? -17.375 42.094 20.297 1 85.62 448 THR A CA 1
ATOM 3423 C C . THR A 1 448 ? -16.719 41.281 19.188 1 85.62 448 THR A C 1
ATOM 3425 O O . THR A 1 448 ? -17.422 40.656 18.375 1 85.62 448 THR A O 1
ATOM 3428 N N . LYS A 1 449 ? -15.453 41.25 19.156 1 87.19 449 LYS A N 1
ATOM 3429 C CA . LYS A 1 449 ? -14.664 40.438 18.266 1 87.19 449 LYS A CA 1
ATOM 3430 C C . LYS A 1 449 ? -13.984 39.281 19.016 1 87.19 449 LYS A C 1
ATOM 3432 O O . LYS A 1 449 ? -13.203 39.531 19.938 1 87.19 449 LYS A O 1
ATOM 3437 N N . VAL A 1 450 ? -14.281 38.094 18.609 1 88.56 450 VAL A N 1
ATOM 3438 C CA . VAL A 1 450 ? -13.734 36.938 19.266 1 88.56 450 VAL A CA 1
ATOM 3439 C C . VAL A 1 450 ? -12.555 36.375 18.453 1 88.56 450 VAL A C 1
ATOM 3441 O O . VAL A 1 450 ? -12.656 36.219 17.25 1 88.56 450 VAL A O 1
ATOM 3444 N N . TYR A 1 451 ? -11.43 36.156 19.141 1 87.19 451 TYR A N 1
ATOM 3445 C CA . TYR A 1 451 ? -10.211 35.656 18.5 1 87.19 451 TYR A CA 1
ATOM 3446 C C . TYR A 1 451 ? -9.719 34.375 19.156 1 87.19 451 TYR A C 1
ATOM 3448 O O . TYR A 1 451 ? -10.094 34.094 20.297 1 87.19 451 TYR A O 1
ATOM 3456 N N . GLN A 1 452 ? -9 33.656 18.406 1 89.38 452 GLN A N 1
ATOM 3457 C CA . GLN A 1 452 ? -8.297 32.469 18.891 1 89.38 452 GLN A CA 1
ATOM 3458 C C . GLN A 1 452 ? -6.82 32.5 18.516 1 89.38 452 GLN A C 1
ATOM 3460 O O . GLN A 1 452 ? -6.484 32.75 17.344 1 89.38 452 GLN A O 1
ATOM 3465 N N . GLY A 1 453 ? -5.941 32.438 19.438 1 88.44 453 GLY A N 1
ATOM 3466 C CA . GLY A 1 453 ? -4.512 32.5 19.172 1 88.44 453 GLY A CA 1
ATOM 3467 C C . GLY A 1 453 ? -3.697 32.844 20.406 1 88.44 453 GLY A C 1
ATOM 3468 O O . GLY A 1 453 ? -4.242 32.938 21.5 1 88.44 453 GLY A O 1
ATOM 3469 N N . GLU A 1 454 ? -2.395 33 20.25 1 87.44 454 GLU A N 1
ATOM 3470 C CA . GLU A 1 454 ? -1.51 33.156 21.406 1 87.44 454 GLU A CA 1
ATOM 3471 C C . GLU A 1 454 ? -0.79 34.5 21.344 1 87.44 454 GLU A C 1
ATOM 3473 O O . GLU A 1 454 ? 0.023 34.812 22.219 1 87.44 454 GLU A O 1
ATOM 3478 N N . ARG A 1 455 ? -1.139 35.281 20.375 1 86.44 455 ARG A N 1
ATOM 3479 C CA . ARG A 1 455 ? -0.483 36.594 20.25 1 86.44 455 ARG A CA 1
ATOM 3480 C C . ARG A 1 455 ? -1.203 37.656 21.078 1 86.44 455 ARG A C 1
ATOM 3482 O O . ARG A 1 455 ? -2.418 37.562 21.266 1 86.44 455 ARG A O 1
ATOM 3489 N N . SER A 1 456 ? -0.488 38.594 21.547 1 88 456 SER A N 1
ATOM 3490 C CA . SER A 1 456 ? -1.06 39.625 22.391 1 88 456 SER A CA 1
ATOM 3491 C C . SER A 1 456 ? -1.955 40.562 21.594 1 88 456 SER A C 1
ATOM 3493 O O . SER A 1 456 ? -3.039 40.938 22.047 1 88 456 SER A O 1
ATOM 3495 N N . LYS A 1 457 ? -1.465 40.906 20.453 1 88.44 457 LYS A N 1
ATOM 3496 C CA . LYS A 1 457 ? -2.264 41.75 19.562 1 88.44 457 LYS A CA 1
ATOM 3497 C C . LYS A 1 457 ? -3.393 40.938 18.906 1 88.44 457 LYS A C 1
ATOM 3499 O O . LYS A 1 457 ? -3.15 39.906 18.281 1 88.44 457 LYS A O 1
ATOM 3504 N N . SER A 1 458 ? -4.621 41.375 19.094 1 88.12 458 SER A N 1
ATOM 3505 C CA . SER A 1 458 ? -5.789 40.625 18.625 1 88.12 458 SER A CA 1
ATOM 3506 C C . SER A 1 458 ? -5.727 40.375 17.125 1 88.12 458 SER A C 1
ATOM 3508 O O . SER A 1 458 ? -6.062 39.281 16.656 1 88.12 458 SER A O 1
ATOM 3510 N N . THR A 1 459 ? -5.168 41.312 16.359 1 83.19 459 THR A N 1
ATOM 3511 C CA . THR A 1 459 ? -5.188 41.219 14.906 1 83.19 459 THR A CA 1
ATOM 3512 C C . THR A 1 459 ? -4.195 40.188 14.398 1 83.19 459 THR A C 1
ATOM 3514 O O . THR A 1 459 ? -4.262 39.781 13.242 1 83.19 459 THR A O 1
ATOM 3517 N N . ASP A 1 460 ? -3.355 39.781 15.32 1 82.12 460 ASP A N 1
ATOM 3518 C CA . ASP A 1 460 ? -2.361 38.781 14.945 1 82.12 460 ASP A CA 1
ATOM 3519 C C . ASP A 1 460 ? -2.898 37.344 15.164 1 82.12 460 ASP A C 1
ATOM 3521 O O . ASP A 1 460 ? -2.223 36.375 14.844 1 82.12 460 ASP A O 1
ATOM 3525 N N . ASN A 1 461 ? -4.047 37.312 15.672 1 86.75 461 ASN A N 1
ATOM 3526 C CA . ASN A 1 461 ? -4.695 36.031 15.93 1 86.75 461 ASN A CA 1
ATOM 3527 C C . ASN A 1 461 ? -5.805 35.75 14.922 1 86.75 461 ASN A C 1
ATOM 3529 O O . ASN A 1 461 ? -6.035 36.562 14.008 1 86.75 461 ASN A O 1
ATOM 3533 N N . HIS A 1 462 ? -6.367 34.625 15.039 1 83 462 HIS A N 1
ATOM 3534 C CA . HIS A 1 462 ? -7.418 34.219 14.117 1 83 462 HIS A CA 1
ATOM 3535 C C . HIS A 1 462 ? -8.781 34.719 14.57 1 83 462 HIS A C 1
ATOM 3537 O O . HIS A 1 462 ? -9.258 34.375 15.648 1 83 462 HIS A O 1
ATOM 3543 N N . LEU A 1 463 ? -9.352 35.562 13.734 1 83.38 463 LEU A N 1
ATOM 3544 C CA . LEU A 1 463 ? -10.688 36.062 14.039 1 83.38 463 LEU A CA 1
ATOM 3545 C C . LEU A 1 463 ? -11.734 34.969 13.828 1 83.38 463 LEU A C 1
ATOM 3547 O O . LEU A 1 463 ? -11.836 34.406 12.734 1 83.38 463 LEU A O 1
ATOM 3551 N N . LEU A 1 464 ? -12.43 34.625 14.836 1 82.31 464 LEU A N 1
ATOM 3552 C CA . LEU A 1 464 ? -13.438 33.594 14.75 1 82.31 464 LEU A CA 1
ATOM 3553 C C . LEU A 1 464 ? -14.789 34.188 14.344 1 82.31 464 LEU A C 1
ATOM 3555 O O . LEU A 1 464 ? -15.547 33.562 13.594 1 82.31 464 LEU A O 1
ATOM 3559 N N . GLY A 1 465 ? -15.07 35.312 14.953 1 81 465 GLY A N 1
ATOM 3560 C CA . GLY A 1 465 ? -16.344 35.938 14.641 1 81 465 GLY A CA 1
ATOM 3561 C C . GLY A 1 465 ? -16.562 37.25 15.359 1 81 465 GLY A C 1
ATOM 3562 O O . GLY A 1 465 ? -15.789 37.594 16.266 1 81 465 GLY A O 1
ATOM 3563 N N . THR A 1 466 ? -17.516 38.094 14.789 1 81.81 466 THR A N 1
ATOM 3564 C CA . THR A 1 466 ? -17.891 39.375 15.359 1 81.81 466 THR A CA 1
ATOM 3565 C C . THR A 1 466 ? -19.391 39.469 15.586 1 81.81 466 THR A C 1
ATOM 3567 O O . THR A 1 466 ? -20.172 39 14.758 1 81.81 466 THR A O 1
ATOM 3570 N N . PHE A 1 467 ? -19.734 39.906 16.703 1 78.62 467 PHE A N 1
ATOM 3571 C CA . PHE A 1 467 ? -21.156 40.156 16.922 1 78.62 467 PHE A CA 1
ATOM 3572 C C . PHE A 1 467 ? -21.359 41.469 17.672 1 78.62 467 PHE A C 1
ATOM 3574 O O . PHE A 1 467 ? -20.438 41.938 18.328 1 78.62 467 PHE A O 1
ATOM 3581 N N . SER A 1 468 ? -22.578 42.031 17.406 1 80.31 468 SER A N 1
ATOM 3582 C CA . SER A 1 468 ? -22.875 43.312 18 1 80.31 468 SER A CA 1
ATOM 3583 C C . SER A 1 468 ? -24.188 43.281 18.781 1 80.31 468 SER A C 1
ATOM 3585 O O . SER A 1 468 ? -25.141 42.594 18.375 1 80.31 468 SER A O 1
ATOM 3587 N N . ILE A 1 469 ? -24.156 43.875 19.906 1 77.75 469 ILE A N 1
ATOM 3588 C CA . ILE A 1 469 ? -25.344 44.094 20.719 1 77.75 469 ILE A CA 1
ATOM 3589 C C . ILE A 1 469 ? -25.828 45.531 20.578 1 77.75 469 ILE A C 1
ATOM 3591 O O . ILE A 1 469 ? -25.078 46.469 20.859 1 77.75 469 ILE A O 1
ATOM 3595 N N . TYR A 1 470 ? -27.031 45.531 20.141 1 77.06 470 TYR A N 1
ATOM 3596 C CA . TYR A 1 470 ? -27.578 46.875 19.891 1 77.06 470 TYR A CA 1
ATOM 3597 C C . TYR A 1 470 ? -28.578 47.25 20.969 1 77.06 470 TYR A C 1
ATOM 3599 O O . TYR A 1 470 ? -29.062 46.406 21.719 1 77.06 470 TYR A O 1
ATOM 3607 N N . GLY A 1 471 ? -28.984 48.531 21.078 1 75.06 471 GLY A N 1
ATOM 3608 C CA . GLY A 1 471 ? -30.062 49.031 21.922 1 75.06 471 GLY A CA 1
ATOM 3609 C C . GLY A 1 471 ? -29.656 49.156 23.375 1 75.06 471 GLY A C 1
ATOM 3610 O O . GLY A 1 471 ? -30.469 48.906 24.281 1 75.06 471 GLY A O 1
ATOM 3611 N N . ILE A 1 472 ? -28.406 49.406 23.578 1 77.19 472 ILE A N 1
ATOM 3612 C CA . ILE A 1 472 ? -27.922 49.594 24.953 1 77.19 472 ILE A CA 1
ATOM 3613 C C . ILE A 1 472 ? -28.375 50.938 25.484 1 77.19 472 ILE A C 1
ATOM 3615 O O . ILE A 1 472 ? -28.188 51.969 24.844 1 77.19 472 ILE A O 1
ATOM 3619 N N . PRO A 1 473 ? -29.047 50.906 26.641 1 78.38 473 PRO A N 1
ATOM 3620 C CA . PRO A 1 473 ? -29.5 52.188 27.219 1 78.38 473 PRO A CA 1
ATOM 3621 C C . PRO A 1 473 ? -28.344 53.125 27.531 1 78.38 473 PRO A C 1
ATOM 3623 O O . PRO A 1 473 ? -27.266 52.688 27.906 1 78.38 473 PRO A O 1
ATOM 3626 N N . PRO A 1 474 ? -28.656 54.406 27.359 1 83.19 474 PRO A N 1
ATOM 3627 C CA . PRO A 1 474 ? -27.594 55.375 27.672 1 83.19 474 PRO A CA 1
ATOM 3628 C C . PRO A 1 474 ? -27.141 55.281 29.125 1 83.19 474 PRO A C 1
ATOM 3630 O O . PRO A 1 474 ? -27.984 55.25 30.031 1 83.19 474 PRO A O 1
ATOM 3633 N N . ALA A 1 475 ? -25.953 55.094 29.375 1 83.19 475 ALA A N 1
ATOM 3634 C CA . ALA A 1 475 ? -25.344 55 30.703 1 83.19 475 ALA A CA 1
ATOM 3635 C C . ALA A 1 475 ? -23.906 55.5 30.672 1 83.19 475 ALA A C 1
ATOM 3637 O O . ALA A 1 475 ? -23.297 55.625 29.609 1 83.19 475 ALA A O 1
ATOM 3638 N N . PRO A 1 476 ? -23.438 55.969 31.859 1 86.44 476 PRO A N 1
ATOM 3639 C CA . PRO A 1 476 ? -22.031 56.375 31.891 1 86.44 476 PRO A CA 1
ATOM 3640 C C . PRO A 1 476 ? -21.078 55.219 31.547 1 86.44 476 PRO A C 1
ATOM 3642 O O . PRO A 1 476 ? -21.438 54.062 31.656 1 86.44 476 PRO A O 1
ATOM 3645 N N . LYS A 1 477 ? -19.906 55.656 31.125 1 86.62 477 LYS A N 1
ATOM 3646 C CA . LYS A 1 477 ? -18.859 54.656 30.859 1 86.62 477 LYS A CA 1
ATOM 3647 C C . LYS A 1 477 ? -18.672 53.719 32.031 1 86.62 477 LYS A C 1
ATOM 3649 O O . LYS A 1 477 ? -18.719 54.156 33.188 1 86.62 477 LYS A O 1
ATOM 3654 N N . GLY A 1 478 ? -18.5 52.469 31.797 1 80.31 478 GLY A N 1
ATOM 3655 C CA . GLY A 1 478 ? -18.328 51.469 32.844 1 80.31 478 GLY A CA 1
ATOM 3656 C C . GLY A 1 478 ? -19.641 50.812 33.25 1 80.31 478 GLY A C 1
ATOM 3657 O O . GLY A 1 478 ? -19.641 49.812 33.938 1 80.31 478 GLY A O 1
ATOM 3658 N N . ALA A 1 479 ? -20.781 51.375 32.875 1 72.56 479 ALA A N 1
ATOM 3659 C CA . ALA A 1 479 ? -22.125 50.844 33.094 1 72.56 479 ALA A CA 1
ATOM 3660 C C . ALA A 1 479 ? -23.031 51.094 31.891 1 72.56 479 ALA A C 1
ATOM 3662 O O . ALA A 1 479 ? -22.984 52.156 31.297 1 72.56 479 ALA A O 1
ATOM 3663 N N . PRO A 1 480 ? -23.688 49.969 31.312 1 72.69 480 PRO A N 1
ATOM 3664 C CA . PRO A 1 480 ? -23.906 48.594 31.781 1 72.69 480 PRO A CA 1
ATOM 3665 C C . PRO A 1 480 ? -22.75 47.656 31.422 1 72.69 480 PRO A C 1
ATOM 3667 O O . PRO A 1 480 ? -21.891 48 30.609 1 72.69 480 PRO A O 1
ATOM 3670 N N . SER A 1 481 ? -22.766 46.594 32.062 1 79.62 481 SER A N 1
ATOM 3671 C CA . SER A 1 481 ? -21.75 45.594 31.812 1 79.62 481 SER A CA 1
ATOM 3672 C C . SER A 1 481 ? -22.344 44.438 31.016 1 79.62 481 SER A C 1
ATOM 3674 O O . SER A 1 481 ? -23.562 44.219 30.984 1 79.62 481 SER A O 1
ATOM 3676 N N . SER A 1 482 ? -21.562 43.938 30.078 1 82.62 482 SER A N 1
ATOM 3677 C CA . SER A 1 482 ? -21.953 42.75 29.328 1 82.62 482 SER A CA 1
ATOM 3678 C C . SER A 1 482 ? -21.172 41.531 29.766 1 82.62 482 SER A C 1
ATOM 3680 O O . SER A 1 482 ? -19.953 41.594 29.953 1 82.62 482 SER A O 1
ATOM 3682 N N . MET A 1 483 ? -21.953 40.5 30.062 1 86.19 483 MET A N 1
ATOM 3683 C CA . MET A 1 483 ? -21.344 39.219 30.391 1 86.19 483 MET A CA 1
ATOM 3684 C C . MET A 1 483 ? -21.203 38.344 29.156 1 86.19 483 MET A C 1
ATOM 3686 O O . MET A 1 483 ? -22.172 38.125 28.438 1 86.19 483 MET A O 1
ATOM 3690 N N . LYS A 1 484 ? -20 38 28.875 1 87.81 484 LYS A N 1
ATOM 3691 C CA . LYS A 1 484 ? -19.75 37.094 27.766 1 87.81 484 LYS A CA 1
ATOM 3692 C C . LYS A 1 484 ? -19.375 35.688 28.25 1 87.81 484 LYS A C 1
ATOM 3694 O O . LYS A 1 484 ? -18.453 35.531 29.047 1 87.81 484 LYS A O 1
ATOM 3699 N N . CYS A 1 485 ? -20.141 34.719 27.75 1 89.12 485 CYS A N 1
ATOM 3700 C CA . CYS A 1 485 ? -19.922 33.344 28.141 1 89.12 485 CYS A CA 1
ATOM 3701 C C . CYS A 1 485 ? -19.344 32.531 26.969 1 89.12 485 CYS A C 1
ATOM 3703 O O . CYS A 1 485 ? -19.938 32.5 25.891 1 89.12 485 CYS A O 1
ATOM 3705 N N . PHE A 1 486 ? -18.188 31.938 27.188 1 90.62 486 PHE A N 1
ATOM 3706 C CA . PHE A 1 486 ? -17.516 31.062 26.234 1 90.62 486 PHE A CA 1
ATOM 3707 C C . PHE A 1 486 ? -17.766 29.609 26.578 1 90.62 486 PHE A C 1
ATOM 3709 O O . PHE A 1 486 ? -17.359 29.141 27.641 1 90.62 486 PHE A O 1
ATOM 3716 N N . ASP A 1 487 ? -18.422 28.938 25.609 1 90.31 487 ASP A N 1
ATOM 3717 C CA . ASP A 1 487 ? -18.688 27.516 25.797 1 90.31 487 ASP A CA 1
ATOM 3718 C C . ASP A 1 487 ? -18.031 26.688 24.703 1 90.31 487 ASP A C 1
ATOM 3720 O O . ASP A 1 487 ? -18.312 26.859 23.516 1 90.31 487 ASP A O 1
ATOM 3724 N N . ILE A 1 488 ? -17.125 25.75 25.094 1 89.19 488 ILE A N 1
ATOM 3725 C CA . ILE A 1 488 ? -16.516 24.812 24.172 1 89.19 488 ILE A CA 1
ATOM 3726 C C . ILE A 1 488 ? -17.047 23.406 24.438 1 89.19 488 ILE A C 1
ATOM 3728 O O . ILE A 1 488 ? -17 22.906 25.562 1 89.19 488 ILE A O 1
ATOM 3732 N N . ASP A 1 489 ? -17.531 22.781 23.453 1 89.38 489 ASP A N 1
ATOM 3733 C CA . ASP A 1 489 ? -18.109 21.438 23.625 1 89.38 489 ASP A CA 1
ATOM 3734 C C . ASP A 1 489 ? -17.031 20.359 23.484 1 89.38 489 ASP A C 1
ATOM 3736 O O . ASP A 1 489 ? -15.836 20.672 23.438 1 89.38 489 ASP A O 1
ATOM 3740 N N . ALA A 1 490 ? -17.5 19.094 23.469 1 85.88 490 ALA A N 1
ATOM 3741 C CA . ALA A 1 490 ? -16.594 17.953 23.438 1 85.88 490 ALA A CA 1
ATOM 3742 C C . ALA A 1 490 ? -15.867 17.844 22.109 1 85.88 490 ALA A C 1
ATOM 3744 O O . ALA A 1 490 ? -14.828 17.203 22 1 85.88 490 ALA A O 1
ATOM 3745 N N . ASN A 1 491 ? -16.375 18.5 21.078 1 85.38 491 ASN A N 1
ATOM 3746 C CA . ASN A 1 491 ? -15.75 18.484 19.75 1 85.38 491 ASN A CA 1
ATOM 3747 C C . ASN A 1 491 ? -14.75 19.625 19.594 1 85.38 491 ASN A C 1
ATOM 3749 O O . ASN A 1 491 ? -14.094 19.734 18.562 1 85.38 491 ASN A O 1
ATOM 3753 N N . GLY A 1 492 ? -14.672 20.469 20.609 1 82.69 492 GLY A N 1
ATOM 3754 C CA . GLY A 1 492 ? -13.773 21.609 20.547 1 82.69 492 GLY A CA 1
ATOM 3755 C C . GLY A 1 492 ? -14.359 22.797 19.797 1 82.69 492 GLY A C 1
ATOM 3756 O O . GLY A 1 492 ? -13.617 23.625 19.281 1 82.69 492 GLY A O 1
ATOM 3757 N N . ILE A 1 493 ? -15.578 22.812 19.703 1 83.56 493 ILE A N 1
ATOM 3758 C CA . ILE A 1 493 ? -16.234 23.891 18.969 1 83.56 493 ILE A CA 1
ATOM 3759 C C . ILE A 1 493 ? -16.781 24.922 19.953 1 83.56 493 ILE A C 1
ATOM 3761 O O . ILE A 1 493 ? -17.438 24.578 20.938 1 83.56 493 ILE A O 1
ATOM 3765 N N . LEU A 1 494 ? -16.625 26.156 19.703 1 87.06 494 LEU A N 1
ATOM 3766 C CA . LEU A 1 494 ? -16.906 27.266 20.609 1 87.06 494 LEU A CA 1
ATOM 3767 C C . LEU A 1 494 ? -18.281 27.859 20.312 1 87.06 494 LEU A C 1
ATOM 3769 O O . LEU A 1 494 ? -18.656 28 19.156 1 87.06 494 LEU A O 1
ATOM 3773 N N . THR A 1 495 ? -18.969 28.109 21.391 1 85.12 495 THR A N 1
ATOM 3774 C CA . THR A 1 495 ? -20.172 28.953 21.344 1 85.12 495 THR A CA 1
ATOM 3775 C C . THR A 1 495 ? -20.047 30.125 22.312 1 85.12 495 THR A C 1
ATOM 3777 O O . THR A 1 495 ? -19.734 29.938 23.5 1 85.12 495 THR A O 1
ATOM 3780 N N . VAL A 1 496 ? -20.188 31.344 21.828 1 87.56 496 VAL A N 1
ATOM 3781 C CA . VAL A 1 496 ? -20.078 32.531 22.672 1 87.56 496 VAL A CA 1
ATOM 3782 C C . VAL A 1 496 ? -21.469 33.156 22.844 1 87.56 496 VAL A C 1
ATOM 3784 O O . VAL A 1 496 ? -22.156 33.438 21.844 1 87.56 496 VAL A O 1
ATOM 3787 N N . THR A 1 497 ? -21.844 33.312 24.062 1 85.38 497 THR A N 1
ATOM 3788 C CA . THR A 1 497 ? -23.109 33.969 24.391 1 85.38 497 THR A CA 1
ATOM 3789 C C . THR A 1 497 ? -22.859 35.25 25.203 1 85.38 497 THR A C 1
ATOM 3791 O O . THR A 1 497 ? -21.953 35.281 26.031 1 85.38 497 THR A O 1
ATOM 3794 N N . ALA A 1 498 ? -23.625 36.344 24.875 1 83.81 498 ALA A N 1
ATOM 3795 C CA . ALA A 1 498 ? -23.469 37.594 25.594 1 83.81 498 ALA A CA 1
ATOM 3796 C C . ALA A 1 498 ? -24.781 38 26.266 1 83.81 498 ALA A C 1
ATOM 3798 O O . ALA A 1 498 ? -25.859 37.781 25.703 1 83.81 498 ALA A O 1
ATOM 3799 N N . ALA A 1 499 ? -24.703 38.344 27.516 1 78.62 499 ALA A N 1
ATOM 3800 C CA . ALA A 1 499 ? -25.859 38.844 28.266 1 78.62 499 ALA A CA 1
ATOM 3801 C C . ALA A 1 499 ? -25.578 40.25 28.797 1 78.62 499 ALA A C 1
ATOM 3803 O O . ALA A 1 499 ? -24.453 40.531 29.234 1 78.62 499 ALA A O 1
ATOM 3804 N N . ILE A 1 500 ? -26.625 41.125 28.547 1 76.38 500 ILE A N 1
ATOM 3805 C CA . ILE A 1 500 ? -26.469 42.469 29.062 1 76.38 500 ILE A CA 1
ATOM 3806 C C . ILE A 1 500 ? -27.328 42.656 30.312 1 76.38 500 ILE A C 1
ATOM 3808 O O . ILE A 1 500 ? -28.406 42.094 30.422 1 76.38 500 ILE A O 1
ATOM 3812 N N . SER A 1 501 ? -26.828 43.125 31.391 1 66.56 501 SER A N 1
ATOM 3813 C CA . SER A 1 501 ? -27.5 43.344 32.656 1 66.56 501 SER A CA 1
ATOM 3814 C C . SER A 1 501 ? -28.812 44.094 32.469 1 66.56 501 SER A C 1
ATOM 3816 O O . SER A 1 501 ? -29.609 44.219 33.406 1 66.56 501 SER A O 1
ATOM 3818 N N . THR A 1 502 ? -29.016 44.875 31.453 1 57.69 502 THR A N 1
ATOM 3819 C CA . THR A 1 502 ? -30.281 45.594 31.406 1 57.69 502 THR A CA 1
ATOM 3820 C C . THR A 1 502 ? -31.438 44.656 31.062 1 57.69 502 THR A C 1
ATOM 3822 O O . THR A 1 502 ? -32.531 45.094 30.703 1 57.69 502 THR A O 1
ATOM 3825 N N . GLY A 1 503 ? -31.234 43.375 31.312 1 53.44 503 GLY A N 1
ATOM 3826 C CA . GLY A 1 503 ? -32.312 42.406 31.203 1 53.44 503 GLY A CA 1
ATOM 3827 C C . GLY A 1 503 ? -32.281 41.625 29.891 1 53.44 503 GLY A C 1
ATOM 3828 O O . GLY A 1 503 ? -33.031 40.656 29.719 1 53.44 503 GLY A O 1
ATOM 3829 N N . LYS A 1 504 ? -31.812 42.156 28.828 1 50.69 504 LYS A N 1
ATOM 3830 C CA . LYS A 1 504 ? -32 41.438 27.578 1 50.69 504 LYS A CA 1
ATOM 3831 C C . LYS A 1 504 ? -30.812 40.531 27.297 1 50.69 504 LYS A C 1
ATOM 3833 O O . LYS A 1 504 ? -29.656 40.969 27.297 1 50.69 504 LYS A O 1
ATOM 3838 N N . MET A 1 505 ? -30.906 39.312 27.688 1 51.38 505 MET A N 1
ATOM 3839 C CA . MET A 1 505 ? -29.922 38.281 27.375 1 51.38 505 MET A CA 1
ATOM 3840 C C . MET A 1 505 ? -29.859 38 25.891 1 51.38 505 MET A C 1
ATOM 3842 O O . MET A 1 505 ? -30.891 37.656 25.266 1 51.38 505 MET A O 1
ATOM 3846 N N . GLU A 1 506 ? -29.094 38.781 25.141 1 50.03 506 GLU A N 1
ATOM 3847 C CA . GLU A 1 506 ? -29.016 38.344 23.75 1 50.03 506 GLU A CA 1
ATOM 3848 C C . GLU A 1 506 ? -28 37.219 23.578 1 50.03 506 GLU A C 1
ATOM 3850 O O . GLU A 1 506 ? -26.875 37.312 24.078 1 50.03 506 GLU A O 1
ATOM 3855 N N . LYS A 1 507 ? -28.547 36 23.656 1 49.97 507 LYS A N 1
ATOM 3856 C CA . LYS A 1 507 ? -27.766 34.812 23.359 1 49.97 507 LYS A CA 1
ATOM 3857 C C . LYS A 1 507 ? -27.094 34.938 21.984 1 49.97 507 LYS A C 1
ATOM 3859 O O . LYS A 1 507 ? -27.766 35.125 20.969 1 49.97 507 LYS A O 1
ATOM 3864 N N . LEU A 1 508 ? -26.062 35.781 21.844 1 47.72 508 LEU A N 1
ATOM 3865 C CA . LEU A 1 508 ? -25.469 35.75 20.516 1 47.72 508 LEU A CA 1
ATOM 3866 C C . LEU A 1 508 ? -24.547 34.562 20.344 1 47.72 508 LEU A C 1
ATOM 3868 O O . LEU A 1 508 ? -23.672 34.312 21.172 1 47.72 508 LEU A O 1
ATOM 3872 N N . ILE A 1 509 ? -25.062 33.531 19.844 1 50.41 509 ILE A N 1
ATOM 3873 C CA . ILE A 1 509 ? -24.328 32.375 19.359 1 50.41 509 ILE A CA 1
ATOM 3874 C C . ILE A 1 509 ? -23.281 32.844 18.328 1 50.41 509 ILE A C 1
ATOM 3876 O O . ILE A 1 509 ? -23.594 33.562 17.406 1 50.41 509 ILE A O 1
ATOM 3880 N N . ILE A 1 510 ? -22.125 33 18.656 1 51.09 510 ILE A N 1
ATOM 3881 C CA . ILE A 1 510 ? -21.094 33.188 17.656 1 51.09 510 ILE A CA 1
ATOM 3882 C C . ILE A 1 510 ? -21.547 32.594 16.328 1 51.09 510 ILE A C 1
ATOM 3884 O O . ILE A 1 510 ? -21.688 31.375 16.219 1 51.09 510 ILE A O 1
ATOM 3888 N N . SER A 1 511 ? -22.656 32.875 15.766 1 45.41 511 SER A N 1
ATOM 3889 C CA . SER A 1 511 ? -22.812 32.5 14.367 1 45.41 511 SER A CA 1
ATOM 3890 C C . SER A 1 511 ? -21.547 32.781 13.57 1 45.41 511 SER A C 1
ATOM 3892 O O . SER A 1 511 ? -21.125 33.938 13.477 1 45.41 511 SER A O 1
ATOM 3894 N N . ASN A 1 512 ? -20.531 32.156 13.844 1 45.84 512 ASN A N 1
ATOM 3895 C CA . ASN A 1 512 ? -19.312 32.219 13.047 1 45.84 512 ASN A CA 1
ATOM 3896 C C . ASN A 1 512 ? -19.609 32.562 11.594 1 45.84 512 ASN A C 1
ATOM 3898 O O . ASN A 1 512 ? -19.75 31.672 10.75 1 45.84 512 ASN A O 1
ATOM 3902 N N . GLU A 1 513 ? -20.484 33.469 11.375 1 46.38 513 GLU A N 1
ATOM 3903 C CA . GLU A 1 513 ? -20.844 33.812 10 1 46.38 513 GLU A CA 1
ATOM 3904 C C . GLU A 1 513 ? -19.594 34.062 9.148 1 46.38 513 GLU A C 1
ATOM 3906 O O . GLU A 1 513 ? -19.578 33.719 7.961 1 46.38 513 GLU A O 1
ATOM 3911 N N . SER A 1 514 ? -18.578 34.781 9.742 1 49.28 514 SER A N 1
ATOM 3912 C CA . SER A 1 514 ? -17.594 35.25 8.766 1 49.28 514 SER A CA 1
ATOM 3913 C C . SER A 1 514 ? -16.594 34.125 8.43 1 49.28 514 SER A C 1
ATOM 3915 O O . SER A 1 514 ? -15.891 33.625 9.305 1 49.28 514 SER A O 1
ATOM 3917 N N . GLY A 1 515 ? -16.781 33.531 7.238 1 58.03 515 GLY A N 1
ATOM 3918 C CA . GLY A 1 515 ? -15.898 32.531 6.613 1 58.03 515 GLY A CA 1
ATOM 3919 C C . GLY A 1 515 ? -16.406 31.125 6.742 1 58.03 515 GLY A C 1
ATOM 3920 O O . GLY A 1 515 ? -15.844 30.203 6.148 1 5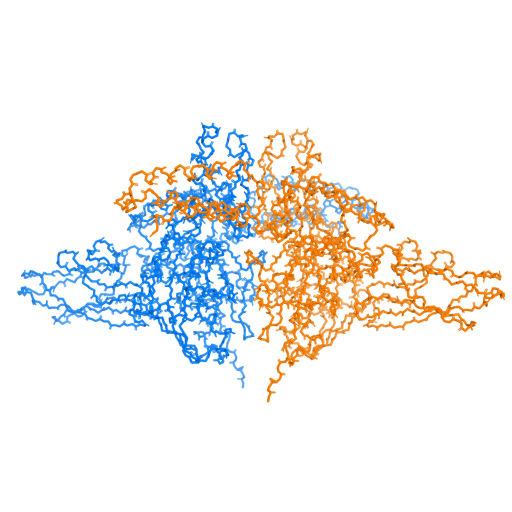8.03 515 GLY A O 1
ATOM 3921 N N . ARG A 1 516 ? -17.531 31.078 7.688 1 68.88 516 ARG A N 1
ATOM 3922 C CA . ARG A 1 516 ? -18.125 29.75 7.805 1 68.88 516 ARG A CA 1
ATOM 3923 C C . ARG A 1 516 ? -19.266 29.578 6.816 1 68.88 516 ARG A C 1
ATOM 3925 O O . ARG A 1 516 ? -19.906 30.562 6.41 1 68.88 516 ARG A O 1
ATOM 3932 N N . LEU A 1 517 ? -19.453 28.375 6.441 1 75.75 517 LEU A N 1
ATOM 3933 C CA . LEU A 1 517 ? -20.562 28.062 5.555 1 75.75 517 LEU A CA 1
ATOM 3934 C C . LEU A 1 517 ? -21.891 28.172 6.293 1 75.75 517 LEU A C 1
ATOM 3936 O O . LEU A 1 517 ? -22 27.75 7.449 1 75.75 517 LEU A O 1
ATOM 3940 N N . SER A 1 518 ? -22.812 28.891 5.723 1 76.94 518 SER A N 1
ATOM 3941 C CA . SER A 1 518 ? -24.156 28.969 6.277 1 76.94 518 SER A CA 1
ATOM 3942 C C . SER A 1 518 ? -24.906 27.641 6.121 1 76.94 518 SER A C 1
ATOM 3944 O O . SER A 1 518 ? -24.469 26.781 5.367 1 76.94 518 SER A O 1
ATOM 3946 N N . LYS A 1 519 ? -25.969 27.5 6.883 1 81.5 519 LYS A N 1
ATOM 3947 C CA . LYS A 1 519 ? -26.797 26.297 6.758 1 81.5 519 LYS A CA 1
ATOM 3948 C C . LYS A 1 519 ? -27.328 26.141 5.336 1 81.5 519 LYS A C 1
ATOM 3950 O O . LYS A 1 519 ? -27.406 25.031 4.816 1 81.5 519 LYS A O 1
ATOM 3955 N N . GLU A 1 520 ? -27.656 27.266 4.738 1 81.88 520 GLU A N 1
ATOM 3956 C CA . GLU A 1 520 ? -28.156 27.234 3.367 1 81.88 520 GLU A CA 1
ATOM 3957 C C . GLU A 1 520 ? -27.078 26.812 2.387 1 81.88 520 GLU A C 1
ATOM 3959 O O . GLU A 1 520 ? -27.328 26.047 1.455 1 81.88 520 GLU A O 1
ATOM 3964 N N . GLU A 1 521 ? -25.922 27.328 2.689 1 86 521 GLU A N 1
ATOM 3965 C CA . GLU A 1 521 ? -24.812 26.953 1.83 1 86 521 GLU A CA 1
ATOM 3966 C C . GLU A 1 521 ? -24.5 25.469 1.969 1 86 521 GLU A C 1
ATOM 3968 O O . GLU A 1 521 ? -24.219 24.781 0.976 1 86 521 GLU A O 1
ATOM 3973 N N . ILE A 1 522 ? -24.547 25.016 3.166 1 87.38 522 ILE A N 1
ATOM 3974 C CA . ILE A 1 522 ? -24.281 23.609 3.42 1 87.38 522 ILE A CA 1
ATOM 3975 C C . ILE A 1 522 ? -25.328 22.75 2.721 1 87.38 522 ILE A C 1
ATOM 3977 O O . ILE A 1 522 ? -25 21.75 2.088 1 87.38 522 ILE A O 1
ATOM 3981 N N . GLU A 1 523 ? -26.531 23.109 2.867 1 88 523 GLU A N 1
ATOM 3982 C CA . GLU A 1 523 ? -27.609 22.375 2.209 1 88 523 GLU A CA 1
ATOM 3983 C C . GLU A 1 523 ? -27.422 22.359 0.695 1 88 523 GLU A C 1
ATOM 3985 O O . GLU A 1 523 ? -27.656 21.344 0.042 1 88 523 GLU A O 1
ATOM 3990 N N . LYS A 1 524 ? -27.078 23.531 0.199 1 89.06 524 LYS A N 1
ATOM 3991 C CA . LYS A 1 524 ? -26.797 23.609 -1.233 1 89.06 524 LYS A CA 1
ATOM 3992 C C . LYS A 1 524 ? -25.656 22.672 -1.62 1 89.06 524 LYS A C 1
ATOM 3994 O O . LYS A 1 524 ? -25.719 21.984 -2.637 1 89.06 524 LYS A O 1
ATOM 3999 N N . MET A 1 525 ? -24.625 22.688 -0.81 1 88.62 525 MET A N 1
ATOM 4000 C CA . MET A 1 525 ? -23.469 21.859 -1.1 1 88.62 525 MET A CA 1
ATOM 4001 C C . MET A 1 525 ? -23.797 20.375 -0.964 1 88.62 525 MET A C 1
ATOM 4003 O O . MET A 1 525 ? -23.25 19.547 -1.683 1 88.62 525 MET A O 1
ATOM 4007 N N . VAL A 1 526 ? -24.656 20.109 -0.033 1 89.56 526 VAL A N 1
ATOM 4008 C CA . VAL A 1 526 ? -25.125 18.734 0.103 1 89.56 526 VAL A CA 1
ATOM 4009 C C . VAL A 1 526 ? -25.875 18.312 -1.16 1 89.56 526 VAL A C 1
ATOM 4011 O O . VAL A 1 526 ? -25.672 17.219 -1.681 1 89.56 526 VAL A O 1
ATOM 4014 N N . ASN A 1 527 ? -26.719 19.188 -1.638 1 89.12 527 ASN A N 1
ATOM 4015 C CA . ASN A 1 527 ? -27.469 18.906 -2.859 1 89.12 527 ASN A CA 1
ATOM 4016 C C . ASN A 1 527 ? -26.547 18.797 -4.07 1 89.12 527 ASN A C 1
ATOM 4018 O O . ASN A 1 527 ? -26.75 17.938 -4.926 1 89.12 527 ASN A O 1
ATOM 4022 N N . ASP A 1 528 ? -25.625 19.672 -4.098 1 89.5 528 ASP A N 1
ATOM 4023 C CA . ASP A 1 528 ? -24.672 19.609 -5.188 1 89.5 528 ASP A CA 1
ATOM 4024 C C . ASP A 1 528 ? -23.875 18.297 -5.145 1 89.5 528 ASP A C 1
ATOM 4026 O O . ASP A 1 528 ? -23.609 17.703 -6.188 1 89.5 528 ASP A O 1
ATOM 4030 N N . ALA A 1 529 ? -23.453 18 -3.93 1 87.69 529 ALA A N 1
ATOM 4031 C CA . ALA A 1 529 ? -22.719 16.75 -3.768 1 87.69 529 ALA A CA 1
ATOM 4032 C C . ALA A 1 529 ? -23.547 15.562 -4.242 1 87.69 529 ALA A C 1
ATOM 4034 O O . ALA A 1 529 ? -23.016 14.633 -4.863 1 87.69 529 ALA A O 1
ATOM 4035 N N . GLU A 1 530 ? -24.781 15.555 -3.945 1 89.06 530 GLU A N 1
ATOM 4036 C CA . GLU A 1 530 ? -25.672 14.492 -4.398 1 89.06 530 GLU A CA 1
ATOM 4037 C C . GLU A 1 530 ? -25.812 14.508 -5.918 1 89.06 530 GLU A C 1
ATOM 4039 O O . GLU A 1 530 ? -25.859 13.453 -6.551 1 89.06 530 GLU A O 1
ATOM 4044 N N . LYS A 1 531 ? -25.891 15.703 -6.402 1 88.88 531 LYS A N 1
ATOM 4045 C CA . LYS A 1 531 ? -25.969 15.836 -7.852 1 88.88 531 LYS A CA 1
ATOM 4046 C C . LYS A 1 531 ? -24.734 15.258 -8.523 1 88.88 531 LYS A C 1
ATOM 4048 O O . LYS A 1 531 ? -24.844 14.516 -9.508 1 88.88 531 LYS A O 1
ATOM 4053 N N . TYR A 1 532 ? -23.625 15.641 -8.008 1 86.12 532 TYR A N 1
ATOM 4054 C CA . TYR A 1 532 ? -22.375 15.109 -8.562 1 86.12 532 TYR A CA 1
ATOM 4055 C C . TYR A 1 532 ? -22.312 13.594 -8.414 1 86.12 532 TYR A C 1
ATOM 4057 O O . TYR A 1 532 ? -21.828 12.898 -9.305 1 86.12 532 TYR A O 1
ATOM 4065 N N . ARG A 1 533 ? -22.734 13.148 -7.297 1 86.25 533 ARG A N 1
ATOM 4066 C CA . ARG A 1 533 ? -22.766 11.711 -7.07 1 86.25 533 ARG A CA 1
ATOM 4067 C C . ARG A 1 533 ? -23.641 11.016 -8.117 1 86.25 533 ARG A C 1
ATOM 4069 O O . ARG A 1 533 ? -23.25 9.977 -8.664 1 86.25 533 ARG A O 1
ATOM 4076 N N . LEU A 1 534 ? -24.781 11.555 -8.391 1 87.56 534 LEU A N 1
ATOM 4077 C CA . LEU A 1 534 ? -25.688 10.992 -9.375 1 87.56 534 LEU A CA 1
ATOM 4078 C C . LEU A 1 534 ? -25.094 11.055 -10.773 1 87.56 534 LEU A C 1
ATOM 4080 O O . LEU A 1 534 ? -25.25 10.117 -11.562 1 87.56 534 LEU A O 1
ATOM 4084 N N . GLU A 1 535 ? -24.469 12.18 -11.008 1 87.12 535 GLU A N 1
ATOM 4085 C CA . GLU A 1 535 ? -23.797 12.305 -12.297 1 87.12 535 GLU A CA 1
ATOM 4086 C C . GLU A 1 535 ? -22.703 11.258 -12.453 1 87.12 535 GLU A C 1
ATOM 4088 O O . GLU A 1 535 ? -22.516 10.688 -13.531 1 87.12 535 GLU A O 1
ATOM 4093 N N . ASP A 1 536 ? -22.016 11.117 -11.391 1 86.06 536 ASP A N 1
ATOM 4094 C CA . ASP A 1 536 ? -20.969 10.102 -11.406 1 86.06 536 ASP A CA 1
ATOM 4095 C C . ASP A 1 536 ? -21.562 8.711 -11.648 1 86.06 536 ASP A C 1
ATOM 4097 O O . ASP A 1 536 ? -20.984 7.91 -12.383 1 86.06 536 ASP A O 1
ATOM 4101 N N . GLN A 1 537 ? -22.625 8.438 -11.008 1 86.75 537 GLN A N 1
ATOM 4102 C CA . GLN A 1 537 ? -23.297 7.148 -11.172 1 86.75 537 GLN A CA 1
ATOM 4103 C C . GLN A 1 537 ? -23.797 6.965 -12.609 1 86.75 537 GLN A C 1
ATOM 4105 O O . GLN A 1 537 ? -23.688 5.875 -13.172 1 86.75 537 GLN A O 1
ATOM 4110 N N . GLU A 1 538 ? -24.312 8.023 -13.102 1 87.06 538 GLU A N 1
ATOM 4111 C CA . GLU A 1 538 ? -24.781 7.969 -14.484 1 87.06 538 GLU A CA 1
ATOM 4112 C C . GLU A 1 538 ? -23.641 7.738 -15.453 1 87.06 538 GLU A C 1
ATOM 4114 O O . GLU A 1 538 ? -23.781 6.988 -16.422 1 87.06 538 GLU A O 1
ATOM 4119 N N . PHE A 1 539 ? -22.672 8.43 -15.172 1 86.44 539 PHE A N 1
ATOM 4120 C CA . PHE A 1 539 ? -21.484 8.234 -16.016 1 86.44 539 PHE A CA 1
ATOM 4121 C C . PHE A 1 539 ? -20.984 6.805 -15.922 1 86.44 539 PHE A C 1
ATOM 4123 O O . PHE A 1 539 ? -20.625 6.195 -16.938 1 86.44 539 PHE A O 1
ATOM 4130 N N . LYS A 1 540 ? -20.891 6.379 -14.734 1 86.75 540 LYS A N 1
ATOM 4131 C CA . LYS A 1 540 ? -20.438 5.012 -14.516 1 86.75 540 LYS A CA 1
ATOM 4132 C C . LYS A 1 540 ? -21.328 4.012 -15.258 1 86.75 540 LYS A C 1
ATOM 4134 O O . LYS A 1 540 ? -20.828 3.062 -15.859 1 86.75 540 LYS A O 1
ATOM 4139 N N . LYS A 1 541 ? -22.594 4.211 -15.203 1 89 541 LYS A N 1
ATOM 4140 C CA . LYS A 1 541 ? -23.531 3.344 -15.898 1 89 541 LYS A CA 1
ATOM 4141 C C . LYS A 1 541 ? -23.312 3.391 -17.406 1 89 541 LYS A C 1
ATOM 4143 O O . LYS A 1 541 ? -23.344 2.355 -18.078 1 89 541 LYS A O 1
ATOM 4148 N N . LYS A 1 542 ? -23.125 4.621 -17.828 1 90.31 542 LYS A N 1
ATOM 4149 C CA . LYS A 1 542 ? -22.875 4.805 -19.25 1 90.31 542 LYS A CA 1
ATOM 4150 C C . LYS A 1 542 ? -21.578 4.121 -19.672 1 90.31 542 LYS A C 1
ATOM 4152 O O . LYS A 1 542 ? -21.547 3.439 -20.703 1 90.31 542 LYS A O 1
ATOM 4157 N N . ALA A 1 543 ? -20.578 4.402 -18.906 1 88.75 543 ALA A N 1
ATOM 4158 C CA . ALA A 1 543 ? -19.281 3.807 -19.188 1 88.75 543 ALA A CA 1
ATOM 4159 C C . ALA A 1 543 ? -19.359 2.283 -19.141 1 88.75 543 ALA A C 1
ATOM 4161 O O . ALA A 1 543 ? -18.75 1.6 -19.969 1 88.75 543 ALA A O 1
ATOM 4162 N N . GLU A 1 544 ? -20.078 1.745 -18.188 1 91.25 544 GLU A N 1
ATOM 4163 C CA . GLU A 1 544 ? -20.266 0.302 -18.078 1 91.25 544 GLU A CA 1
ATOM 4164 C C . GLU A 1 544 ? -21.047 -0.254 -19.266 1 91.25 544 GLU A C 1
ATOM 4166 O O . GLU A 1 544 ? -20.75 -1.348 -19.75 1 91.25 544 GLU A O 1
ATOM 4171 N N . ALA A 1 545 ? -22.062 0.475 -19.656 1 92.94 545 ALA A N 1
ATOM 4172 C CA . ALA A 1 545 ? -22.828 0.056 -20.812 1 92.94 545 ALA A CA 1
ATOM 4173 C C . ALA A 1 545 ? -21.969 0.039 -22.078 1 92.94 545 ALA A C 1
ATOM 4175 O O . ALA A 1 545 ? -22.094 -0.861 -22.906 1 92.94 545 ALA A O 1
ATOM 4176 N N . ARG A 1 546 ? -21.234 1.097 -22.188 1 92.75 546 ARG A N 1
ATOM 4177 C CA . ARG A 1 546 ? -20.312 1.144 -23.328 1 92.75 546 ARG A CA 1
ATOM 4178 C C . ARG A 1 546 ? -19.344 -0.031 -23.297 1 92.75 546 ARG A C 1
ATOM 4180 O O . ARG A 1 546 ? -19.094 -0.665 -24.328 1 92.75 546 ARG A O 1
ATOM 4187 N N . ASN A 1 547 ? -18.812 -0.255 -22.172 1 92.06 547 ASN A N 1
ATOM 4188 C CA . ASN A 1 547 ? -17.906 -1.391 -22 1 92.06 547 ASN A CA 1
ATOM 4189 C C . ASN A 1 547 ? -18.609 -2.713 -22.297 1 92.06 547 ASN A C 1
ATOM 4191 O O . ASN A 1 547 ? -18.016 -3.611 -22.891 1 92.06 547 ASN A O 1
ATOM 4195 N N . ALA A 1 548 ? -19.797 -2.828 -21.859 1 93.38 548 ALA A N 1
ATOM 4196 C CA . ALA A 1 548 ? -20.562 -4.043 -22.109 1 93.38 548 ALA A CA 1
ATOM 4197 C C . ALA A 1 548 ? -20.797 -4.25 -23.609 1 93.38 548 ALA A C 1
ATOM 4199 O O . ALA A 1 548 ? -20.75 -5.379 -24.094 1 93.38 548 ALA A O 1
ATOM 4200 N N . LEU A 1 549 ? -21.125 -3.125 -24.25 1 94.81 549 LEU A N 1
ATOM 4201 C CA . LEU A 1 549 ? -21.312 -3.199 -25.703 1 94.81 549 LEU A CA 1
ATOM 4202 C C . LEU A 1 549 ? -20.016 -3.605 -26.391 1 94.81 549 LEU A C 1
ATOM 4204 O O . LEU A 1 549 ? -20.031 -4.465 -27.281 1 94.81 549 LEU A O 1
ATOM 4208 N N . GLU A 1 550 ? -18.984 -2.934 -26 1 94.31 550 GLU A N 1
ATOM 4209 C CA . GLU A 1 550 ? -17.672 -3.273 -26.562 1 94.31 550 GLU A CA 1
ATOM 4210 C C . GLU A 1 550 ? -17.328 -4.734 -26.297 1 94.31 550 GLU A C 1
ATOM 4212 O O . GLU A 1 550 ? -16.812 -5.43 -27.188 1 94.31 550 GLU A O 1
ATOM 4217 N N . ASP A 1 551 ? -17.609 -5.145 -25.172 1 93.44 551 ASP A N 1
ATOM 4218 C CA . ASP A 1 551 ? -17.375 -6.535 -24.781 1 93.44 551 ASP A CA 1
ATOM 4219 C C . ASP A 1 551 ? -18.219 -7.484 -25.641 1 93.44 551 ASP A C 1
ATOM 4221 O O . ASP A 1 551 ? -17.734 -8.547 -26.047 1 93.44 551 ASP A O 1
ATOM 4225 N N . CYS A 1 552 ? -19.422 -7.094 -25.828 1 94.38 552 CYS A N 1
ATOM 4226 C CA . CYS A 1 552 ? -20.312 -7.883 -26.672 1 94.38 552 CYS A CA 1
ATOM 4227 C C . CYS A 1 552 ? -19.766 -8 -28.094 1 94.38 552 CYS A C 1
ATOM 4229 O O . CYS A 1 552 ? -19.781 -9.086 -28.672 1 94.38 552 CYS A O 1
ATOM 4231 N N . ILE A 1 553 ? -19.312 -6.891 -28.578 1 95.12 553 ILE A N 1
ATOM 4232 C CA . ILE A 1 553 ? -18.734 -6.867 -29.922 1 95.12 553 ILE A CA 1
ATOM 4233 C C . ILE A 1 553 ? -17.562 -7.844 -30 1 95.12 553 ILE A C 1
ATOM 4235 O O . ILE A 1 553 ? -17.5 -8.68 -30.906 1 95.12 553 ILE A O 1
ATOM 4239 N N . TYR A 1 554 ? -16.688 -7.77 -29.062 1 92.81 554 TYR A N 1
ATOM 4240 C CA . TYR A 1 554 ? -15.516 -8.641 -29.047 1 92.81 554 TYR A CA 1
ATOM 4241 C C . TYR A 1 554 ? -15.93 -10.102 -28.922 1 92.81 554 TYR A C 1
ATOM 4243 O O . TYR A 1 554 ? -15.367 -10.977 -29.578 1 92.81 554 TYR A O 1
ATOM 4251 N N . ASN A 1 555 ? -16.875 -10.375 -28.078 1 91.38 555 ASN A N 1
ATOM 4252 C CA . ASN A 1 555 ? -17.359 -11.734 -27.875 1 91.38 555 ASN A CA 1
ATOM 4253 C C . ASN A 1 555 ? -17.938 -12.32 -29.172 1 91.38 555 ASN A C 1
ATOM 4255 O O . ASN A 1 555 ? -17.688 -13.477 -29.484 1 91.38 555 ASN A O 1
ATOM 4259 N N . MET A 1 556 ? -18.672 -11.477 -29.859 1 93.75 556 MET A N 1
ATOM 4260 C CA . MET A 1 556 ? -19.281 -11.914 -31.125 1 93.75 556 MET A CA 1
ATOM 4261 C C . MET A 1 556 ? -18.219 -12.125 -32.188 1 93.75 556 MET A C 1
ATOM 4263 O O . MET A 1 556 ? -18.297 -13.062 -32.969 1 93.75 556 MET A O 1
ATOM 4267 N N . LYS A 1 557 ? -17.266 -11.25 -32.188 1 92.44 557 LYS A N 1
ATOM 4268 C CA . LYS A 1 557 ? -16.172 -11.383 -33.156 1 92.44 557 LYS A CA 1
ATOM 4269 C C . LYS A 1 557 ? -15.398 -12.68 -32.938 1 92.44 557 LYS A C 1
ATOM 4271 O O . LYS A 1 557 ? -15 -13.344 -33.875 1 92.44 557 LYS A O 1
ATOM 4276 N N . ASN A 1 558 ? -15.242 -13.062 -31.688 1 89.5 558 ASN A N 1
ATOM 4277 C CA . ASN A 1 558 ? -14.508 -14.273 -31.344 1 89.5 558 ASN A CA 1
ATOM 4278 C C . ASN A 1 558 ? -15.312 -15.523 -31.656 1 89.5 558 ASN A C 1
ATOM 4280 O O . ASN A 1 558 ? -14.766 -16.531 -32.125 1 89.5 558 ASN A O 1
ATOM 4284 N N . LYS A 1 559 ? -16.594 -15.43 -31.422 1 89.94 559 LYS A N 1
ATOM 4285 C CA . LYS A 1 559 ? -17.453 -16.594 -31.625 1 89.94 559 LYS A CA 1
ATOM 4286 C C . LYS A 1 559 ? -17.656 -16.891 -33.094 1 89.94 559 LYS A C 1
ATOM 4288 O O . LYS A 1 559 ? -17.75 -18.047 -33.5 1 89.94 559 LYS A O 1
ATOM 4293 N N . ILE A 1 560 ? -17.719 -15.836 -33.906 1 90.88 560 ILE A N 1
ATOM 4294 C CA . ILE A 1 560 ? -18.016 -15.992 -35.312 1 90.88 560 ILE A CA 1
ATOM 4295 C C . ILE A 1 560 ? -16.875 -16.719 -36.031 1 90.88 560 ILE A C 1
ATOM 4297 O O . ILE A 1 560 ? -17.094 -17.406 -37.031 1 90.88 560 ILE A O 1
ATOM 4301 N N . VAL A 1 561 ? -15.656 -16.594 -35.5 1 87.75 561 VAL A N 1
ATOM 4302 C CA . VAL A 1 561 ? -14.484 -17.172 -36.156 1 87.75 561 VAL A CA 1
ATOM 4303 C C . VAL A 1 561 ? -14.281 -18.609 -35.656 1 87.75 561 VAL A C 1
ATOM 4305 O O . VAL A 1 561 ? -13.516 -19.359 -36.25 1 87.75 561 VAL A O 1
ATOM 4308 N N . GLU A 1 562 ? -15.016 -18.969 -34.656 1 88 562 GLU A N 1
ATOM 4309 C CA . GLU A 1 562 ? -14.891 -20.312 -34.125 1 88 562 GLU A CA 1
ATOM 4310 C C . GLU A 1 562 ? -15.367 -21.344 -35.156 1 88 562 GLU A C 1
ATOM 4312 O O . GLU A 1 562 ? -16.391 -21.156 -35.812 1 88 562 GLU A O 1
ATOM 4317 N N . HIS A 1 563 ? -14.703 -22.406 -35.25 1 82.5 563 HIS A N 1
ATOM 4318 C CA . HIS A 1 563 ? -14.977 -23.469 -36.219 1 82.5 563 HIS A CA 1
ATOM 4319 C C . HIS A 1 563 ? -16.328 -24.125 -35.969 1 82.5 563 HIS A C 1
ATOM 4321 O O . HIS A 1 563 ? -17.047 -24.484 -36.906 1 82.5 563 HIS A O 1
ATOM 4327 N N . SER A 1 564 ? -16.594 -24.234 -34.75 1 85.75 564 SER A N 1
ATOM 4328 C CA . SER A 1 564 ? -17.844 -24.891 -34.375 1 85.75 564 SER A CA 1
ATOM 4329 C C . SER A 1 564 ? -19.047 -24.078 -34.875 1 85.75 564 SER A C 1
ATOM 4331 O O . SER A 1 564 ? -20.062 -24.656 -35.25 1 85.75 564 SER A O 1
ATOM 4333 N N . VAL A 1 565 ? -18.906 -22.766 -34.938 1 87.75 565 VAL A N 1
ATOM 4334 C CA . VAL A 1 565 ? -20 -21.891 -35.344 1 87.75 565 VAL A CA 1
ATOM 4335 C C . VAL A 1 565 ? -20.109 -21.844 -36.844 1 87.75 565 VAL A C 1
ATOM 4337 O O . VAL A 1 565 ? -21.203 -21.844 -37.406 1 87.75 565 VAL A O 1
ATOM 4340 N N . LYS A 1 566 ? -18.953 -21.828 -37.531 1 85.62 566 LYS A N 1
ATOM 4341 C CA . LYS A 1 566 ? -18.922 -21.781 -38.969 1 85.62 566 LYS A CA 1
ATOM 4342 C C . LYS A 1 566 ? -19.594 -23.016 -39.594 1 85.62 566 LYS A C 1
ATOM 4344 O O . LYS A 1 566 ? -20.172 -22.953 -40.656 1 85.62 566 LYS A O 1
ATOM 4349 N N . LYS A 1 567 ? -19.594 -24.125 -38.812 1 85.69 567 LYS A N 1
ATOM 4350 C CA . LYS A 1 567 ? -20.203 -25.375 -39.281 1 85.69 567 LYS A CA 1
ATOM 4351 C C . LYS A 1 567 ? -21.719 -25.375 -39 1 85.69 567 LYS A C 1
ATOM 4353 O O . LYS A 1 567 ? -22.469 -26.016 -39.75 1 85.69 567 LYS A O 1
ATOM 4358 N N . ARG A 1 568 ? -22.094 -24.672 -38.062 1 88.88 568 ARG A N 1
ATOM 4359 C CA . ARG A 1 568 ? -23.469 -24.766 -37.594 1 88.88 568 ARG A CA 1
ATOM 4360 C C . ARG A 1 568 ? -24.328 -23.688 -38.25 1 88.88 568 ARG A C 1
ATOM 4362 O O . ARG A 1 568 ? -25.547 -23.828 -38.344 1 88.88 568 ARG A O 1
ATOM 4369 N N . VAL A 1 569 ? -23.75 -22.516 -38.562 1 90.06 569 VAL A N 1
ATOM 4370 C CA . VAL A 1 569 ? -24.516 -21.359 -39.031 1 90.06 569 VAL A CA 1
ATOM 4371 C C . VAL A 1 569 ? -24.359 -21.188 -40.531 1 90.06 569 VAL A C 1
ATOM 4373 O O . VAL A 1 569 ? -23.25 -21.359 -41.062 1 90.06 569 VAL A O 1
ATOM 4376 N N . GLN A 1 570 ? -25.438 -20.891 -41.219 1 90.38 570 GLN A N 1
ATOM 4377 C CA . GLN A 1 570 ? -25.422 -20.688 -42.688 1 90.38 570 GLN A CA 1
ATOM 4378 C C . GLN A 1 570 ? -24.531 -19.5 -43.062 1 90.38 570 GLN A C 1
ATOM 4380 O O . GLN A 1 570 ? -24.484 -18.5 -42.344 1 90.38 570 GLN A O 1
ATOM 4385 N N . PRO A 1 571 ? -23.891 -19.609 -44.188 1 90.38 571 PRO A N 1
ATOM 4386 C CA . PRO A 1 571 ? -22.938 -18.594 -44.625 1 90.38 571 PRO A CA 1
ATOM 4387 C C . PRO A 1 571 ? -23.578 -17.219 -44.781 1 90.38 571 PRO A C 1
ATOM 4389 O O . PRO A 1 571 ? -22.953 -16.188 -44.469 1 90.38 571 PRO A O 1
ATOM 4392 N N . ASP A 1 572 ? -24.797 -17.234 -45.281 1 90.69 572 ASP A N 1
ATOM 4393 C CA . ASP A 1 572 ? -25.484 -15.953 -45.5 1 90.69 572 ASP A CA 1
ATOM 4394 C C . ASP A 1 572 ? -25.75 -15.25 -44.156 1 90.69 572 ASP A C 1
ATOM 4396 O O . ASP A 1 572 ? -25.609 -14.031 -44.062 1 90.69 572 ASP A O 1
ATOM 4400 N N . ILE A 1 573 ? -26.156 -16.078 -43.219 1 92.69 573 ILE A N 1
ATOM 4401 C CA . ILE A 1 573 ? -26.422 -15.547 -41.875 1 92.69 573 ILE A CA 1
ATOM 4402 C C . ILE A 1 573 ? -25.125 -15.07 -41.219 1 92.69 573 ILE A C 1
ATOM 4404 O O . ILE A 1 573 ? -25.109 -14.039 -40.562 1 92.69 573 ILE A O 1
ATOM 4408 N N . LEU A 1 574 ? -24.109 -15.781 -41.5 1 93.38 574 LEU A N 1
ATOM 4409 C CA . LEU A 1 574 ? -22.797 -15.422 -40.969 1 93.38 574 LEU A CA 1
ATOM 4410 C C . LEU A 1 574 ? -22.344 -14.078 -41.531 1 93.38 574 LEU A C 1
ATOM 4412 O O . LEU A 1 574 ? -21.781 -13.258 -40.781 1 93.38 574 LEU A O 1
ATOM 4416 N N . LYS A 1 575 ? -22.547 -13.93 -42.75 1 93.06 575 LYS A N 1
ATOM 4417 C CA . LYS A 1 575 ? -22.172 -12.672 -43.406 1 93.06 575 LYS A CA 1
ATOM 4418 C C . LYS A 1 575 ? -22.984 -11.508 -42.844 1 93.06 575 LYS A C 1
ATOM 4420 O O . LYS A 1 575 ? -22.469 -10.398 -42.688 1 93.06 575 LYS A O 1
ATOM 4425 N N . GLN A 1 576 ? -24.203 -11.789 -42.562 1 93.38 576 GLN A N 1
ATOM 4426 C CA . GLN A 1 576 ? -25.062 -10.766 -42 1 93.38 576 GLN A CA 1
ATOM 4427 C C . GLN A 1 576 ? -24.578 -10.375 -40.594 1 93.38 576 GLN A C 1
ATOM 4429 O O . GLN A 1 576 ? -24.594 -9.203 -40.219 1 93.38 576 GLN A O 1
ATOM 4434 N N . MET A 1 577 ? -24.203 -11.359 -39.875 1 94.5 577 MET A N 1
ATOM 4435 C CA . MET A 1 577 ? -23.719 -11.102 -38.5 1 94.5 577 MET A CA 1
ATOM 4436 C C . MET A 1 577 ? -22.391 -10.352 -38.562 1 94.5 577 MET A C 1
ATOM 4438 O O . MET A 1 577 ? -22.156 -9.445 -37.75 1 94.5 577 MET A O 1
ATOM 4442 N N . GLU A 1 578 ? -21.547 -10.727 -39.469 1 94.69 578 GLU A N 1
ATOM 4443 C CA . GLU A 1 578 ? -20.266 -10.031 -39.625 1 94.69 578 GLU A CA 1
ATOM 4444 C C . GLU A 1 578 ? -20.484 -8.555 -39.969 1 94.69 578 GLU A C 1
ATOM 4446 O O . GLU A 1 578 ? -19.766 -7.684 -39.469 1 94.69 578 GLU A O 1
ATOM 4451 N N . LYS A 1 579 ? -21.422 -8.375 -40.812 1 94.81 579 LYS A N 1
ATOM 4452 C CA . LYS A 1 579 ? -21.75 -7.004 -41.219 1 94.81 579 LYS A CA 1
ATOM 4453 C C . LYS A 1 579 ? -22.312 -6.223 -40.031 1 94.81 579 LYS A C 1
ATOM 4455 O O . LYS A 1 579 ? -21.969 -5.055 -39.812 1 94.81 579 LYS A O 1
ATOM 4460 N N . ALA A 1 580 ? -23.188 -6.855 -39.25 1 95.38 580 ALA A N 1
ATOM 4461 C CA . ALA A 1 580 ? -23.766 -6.211 -38.062 1 95.38 580 ALA A CA 1
ATOM 4462 C C . ALA A 1 580 ? -22.688 -5.863 -37.062 1 95.38 580 ALA A C 1
ATOM 4464 O O . ALA A 1 580 ? -22.734 -4.801 -36.438 1 95.38 580 ALA A O 1
ATOM 4465 N N . ILE A 1 581 ? -21.781 -6.754 -36.844 1 96.25 581 ILE A N 1
ATOM 4466 C CA . ILE A 1 581 ? -20.688 -6.547 -35.906 1 96.25 581 ILE A CA 1
ATOM 4467 C C . ILE A 1 581 ? -19.812 -5.383 -36.375 1 96.25 581 ILE A C 1
ATOM 4469 O O . ILE A 1 581 ? -19.438 -4.523 -35.594 1 96.25 581 ILE A O 1
ATOM 4473 N N . ALA A 1 582 ? -19.562 -5.355 -37.656 1 95.5 582 ALA A N 1
ATOM 4474 C CA . ALA A 1 582 ? -18.734 -4.289 -38.219 1 95.5 582 ALA A CA 1
ATOM 4475 C C . ALA A 1 582 ? -19.438 -2.939 -38.125 1 95.5 582 ALA A C 1
ATOM 4477 O O . ALA A 1 582 ? -18.812 -1.927 -37.812 1 95.5 582 ALA A O 1
ATOM 4478 N N . GLU A 1 583 ? -20.688 -2.961 -38.406 1 95 583 GLU A N 1
ATOM 4479 C CA . GLU A 1 583 ? -21.469 -1.727 -38.312 1 95 583 GLU A CA 1
ATOM 4480 C C . GLU A 1 583 ? -21.547 -1.22 -36.875 1 95 583 GLU A C 1
ATOM 4482 O O . GLU A 1 583 ? -21.469 -0.015 -36.625 1 95 583 GLU A O 1
ATOM 4487 N N . THR A 1 584 ? -21.75 -2.141 -36 1 96.06 584 THR A N 1
ATOM 4488 C CA . THR A 1 584 ? -21.828 -1.761 -34.594 1 96.06 584 THR A CA 1
ATOM 4489 C C . THR A 1 584 ? -20.484 -1.247 -34.094 1 96.06 584 THR A C 1
ATOM 4491 O O . THR A 1 584 ? -20.422 -0.314 -33.281 1 96.06 584 THR A O 1
ATOM 4494 N N . THR A 1 585 ? -19.422 -1.879 -34.531 1 94.94 585 THR A N 1
ATOM 4495 C CA . THR A 1 585 ? -18.078 -1.441 -34.188 1 94.94 585 THR A CA 1
ATOM 4496 C C . THR A 1 585 ? -17.828 -0.022 -34.688 1 94.94 585 THR A C 1
ATOM 4498 O O . THR A 1 585 ? -17.297 0.812 -33.938 1 94.94 585 THR A O 1
ATOM 4501 N N . LYS A 1 586 ? -18.219 0.192 -35.875 1 94.56 586 LYS A N 1
ATOM 4502 C CA . LYS A 1 586 ? -18.078 1.525 -36.438 1 94.56 586 LYS A CA 1
ATOM 4503 C C . LYS A 1 586 ? -18.969 2.535 -35.719 1 94.56 586 LYS A C 1
ATOM 4505 O O . LYS A 1 586 ? -18.547 3.668 -35.469 1 94.56 586 LYS A O 1
ATOM 4510 N N . TRP A 1 587 ? -20.125 2.061 -35.406 1 94.88 587 TRP A N 1
ATOM 4511 C CA . TRP A 1 587 ? -21.047 2.926 -34.688 1 94.88 587 TRP A CA 1
ATOM 4512 C C . TRP A 1 587 ? -20.469 3.348 -33.344 1 94.88 587 TRP A C 1
ATOM 4514 O O . TRP A 1 587 ? -20.578 4.512 -32.938 1 94.88 587 TRP A O 1
ATOM 4524 N N . LEU A 1 588 ? -19.922 2.434 -32.625 1 93.94 588 LEU A N 1
ATOM 4525 C CA . LEU A 1 588 ? -19.344 2.695 -31.312 1 93.94 588 LEU A CA 1
ATOM 4526 C C . LEU A 1 588 ? -18.188 3.684 -31.406 1 93.94 588 LEU A C 1
ATOM 4528 O O . LEU A 1 588 ? -18.031 4.539 -30.531 1 93.94 588 LEU A O 1
ATOM 4532 N N . LYS A 1 589 ? -17.422 3.596 -32.438 1 90.56 589 LYS A N 1
ATOM 4533 C CA . LYS A 1 589 ? -16.297 4.5 -32.656 1 90.56 589 LYS A CA 1
ATOM 4534 C C . LYS A 1 589 ? -16.781 5.914 -32.969 1 90.56 589 LYS A C 1
ATOM 4536 O O . LYS A 1 589 ? -16.188 6.895 -32.531 1 90.56 589 LYS A O 1
ATOM 4541 N N . ASP A 1 590 ? -17.891 5.926 -33.688 1 90.5 590 ASP A N 1
ATOM 4542 C CA . ASP A 1 590 ? -18.391 7.211 -34.156 1 90.5 590 ASP A CA 1
ATOM 4543 C C . ASP A 1 590 ? -19.234 7.906 -33.094 1 90.5 590 ASP A C 1
ATOM 4545 O O . ASP A 1 590 ? -19.406 9.125 -33.125 1 90.5 590 ASP A O 1
ATOM 4549 N N . ASN A 1 591 ? -19.766 7.039 -32.156 1 89.44 591 ASN A N 1
ATOM 4550 C CA . ASN A 1 591 ? -20.641 7.594 -31.141 1 89.44 591 ASN A CA 1
ATOM 4551 C C . ASN A 1 591 ? -20.031 7.465 -29.75 1 89.44 591 ASN A C 1
ATOM 4553 O O . ASN A 1 591 ? -20.578 6.785 -28.891 1 89.44 591 ASN A O 1
ATOM 4557 N N . GLN A 1 592 ? -19.078 8.242 -29.5 1 82.25 592 GLN A N 1
ATOM 4558 C CA . GLN A 1 592 ? -18.359 8.172 -28.234 1 82.25 592 GLN A CA 1
ATOM 4559 C C . GLN A 1 592 ? -19.188 8.703 -27.078 1 82.25 592 GLN A C 1
ATOM 4561 O O . GLN A 1 592 ? -19.031 8.273 -25.938 1 82.25 592 GLN A O 1
ATOM 4566 N N . GLY A 1 593 ? -20.172 9.477 -27.422 1 82.44 593 GLY A N 1
ATOM 4567 C CA . GLY A 1 593 ? -20.969 10.078 -26.359 1 82.44 593 GLY A CA 1
ATOM 4568 C C . GLY A 1 593 ? -22.406 9.57 -26.359 1 82.44 593 GLY A C 1
ATOM 4569 O O . GLY A 1 593 ? -23.297 10.234 -25.844 1 82.44 593 GLY A O 1
ATOM 4570 N N . ALA A 1 594 ? -22.578 8.359 -26.875 1 90.81 594 ALA A N 1
ATOM 4571 C CA . ALA A 1 594 ? -23.938 7.816 -26.953 1 90.81 594 ALA A CA 1
ATOM 4572 C C . ALA A 1 594 ? -24.516 7.609 -25.562 1 90.81 594 ALA A C 1
ATOM 4574 O O . ALA A 1 594 ? -23.812 7.223 -24.625 1 90.81 594 ALA A O 1
ATOM 4575 N N . PRO A 1 595 ? -25.781 7.98 -25.438 1 91.69 595 PRO A N 1
ATOM 4576 C CA . PRO A 1 595 ? -26.438 7.785 -24.141 1 91.69 595 PRO A CA 1
ATOM 4577 C C . PRO A 1 595 ? -26.594 6.312 -23.766 1 91.69 595 PRO A C 1
ATOM 4579 O O . PRO A 1 595 ? -26.469 5.441 -24.641 1 91.69 595 PRO A O 1
ATOM 4582 N N . PHE A 1 596 ? -26.906 6.137 -22.562 1 92.19 596 PHE A N 1
ATOM 4583 C CA . PHE A 1 596 ? -27.031 4.801 -22 1 92.19 596 PHE A CA 1
ATOM 4584 C C . PHE A 1 596 ? -28.047 3.973 -22.781 1 92.19 596 PHE A C 1
ATOM 4586 O O . PHE A 1 596 ? -27.781 2.82 -23.125 1 92.19 596 PHE A O 1
ATOM 4593 N N . THR A 1 597 ? -29.172 4.52 -23.062 1 93.25 597 THR A N 1
ATOM 4594 C CA . THR A 1 597 ? -30.266 3.805 -23.688 1 93.25 597 THR A CA 1
ATOM 4595 C C . THR A 1 597 ? -29.875 3.311 -25.078 1 93.25 597 THR A C 1
ATOM 4597 O O . THR A 1 597 ? -30.188 2.178 -25.453 1 93.25 597 THR A O 1
ATOM 4600 N N . MET A 1 598 ? -29.141 4.184 -25.75 1 94 598 MET A N 1
ATOM 4601 C CA . MET A 1 598 ? -28.719 3.814 -27.094 1 94 598 MET A CA 1
ATOM 4602 C C . MET A 1 598 ? -27.672 2.701 -27.047 1 94 598 MET A C 1
ATOM 4604 O O . MET A 1 598 ? -27.688 1.803 -27.891 1 94 598 MET A O 1
ATOM 4608 N N . LEU A 1 599 ? -26.812 2.879 -26.109 1 95 599 LEU A N 1
ATOM 4609 C CA . LEU A 1 599 ? -25.781 1.855 -25.938 1 95 599 LEU A CA 1
ATOM 4610 C C . LEU A 1 599 ? -26.406 0.505 -25.609 1 95 599 LEU A C 1
ATOM 4612 O O . LEU A 1 599 ? -26.031 -0.518 -26.188 1 95 599 LEU A O 1
ATOM 4616 N N . HIS A 1 600 ? -27.375 0.552 -24.734 1 94.06 600 HIS A N 1
ATOM 4617 C CA . HIS A 1 600 ? -28.062 -0.663 -24.312 1 94.06 600 HIS A CA 1
ATOM 4618 C C . HIS A 1 600 ? -28.859 -1.276 -25.453 1 94.06 600 HIS A C 1
ATOM 4620 O O . HIS A 1 600 ? -28.828 -2.492 -25.656 1 94.06 600 HIS A O 1
ATOM 4626 N N . LEU A 1 601 ? -29.547 -0.444 -26.172 1 93.62 601 LEU A N 1
ATOM 4627 C CA . LEU A 1 601 ? -30.359 -0.915 -27.281 1 93.62 601 LEU A CA 1
ATOM 4628 C C . LEU A 1 601 ? -29.484 -1.494 -28.391 1 93.62 601 LEU A C 1
ATOM 4630 O O . LEU A 1 601 ? -29.859 -2.498 -29.016 1 93.62 601 LEU A O 1
ATOM 4634 N N . THR A 1 602 ? -28.469 -0.722 -28.656 1 95.06 602 THR A N 1
ATOM 4635 C CA . THR A 1 602 ? -27.547 -1.208 -29.688 1 95.06 602 THR A CA 1
ATOM 4636 C C . THR A 1 602 ? -26.984 -2.578 -29.297 1 95.06 602 THR A C 1
ATOM 4638 O O . THR A 1 602 ? -26.828 -3.449 -30.156 1 95.06 602 THR A O 1
ATOM 4641 N N . LYS A 1 603 ? -26.672 -2.758 -28.031 1 95.5 603 LYS A N 1
ATOM 4642 C CA . LYS A 1 603 ? -26.172 -4.039 -27.547 1 95.5 603 LYS A CA 1
ATOM 4643 C C . LYS A 1 603 ? -27.219 -5.137 -27.703 1 95.5 603 LYS A C 1
ATOM 4645 O O . LYS A 1 603 ? -26.906 -6.227 -28.203 1 95.5 603 LYS A O 1
ATOM 4650 N N . VAL A 1 604 ? -28.453 -4.824 -27.344 1 94.69 604 VAL A N 1
ATOM 4651 C CA . VAL A 1 604 ? -29.547 -5.785 -27.422 1 94.69 604 VAL A CA 1
ATOM 4652 C C . VAL A 1 604 ? -29.797 -6.16 -28.875 1 94.69 604 VAL A C 1
ATOM 4654 O O . VAL A 1 604 ? -30.047 -7.328 -29.203 1 94.69 604 VAL A O 1
ATOM 4657 N N . HIS A 1 605 ? -29.75 -5.168 -29.688 1 94.5 605 HIS A N 1
ATOM 4658 C CA . HIS A 1 605 ? -29.938 -5.395 -31.109 1 94.5 605 HIS A CA 1
ATOM 4659 C C . HIS A 1 605 ? -28.859 -6.316 -31.672 1 94.5 605 HIS A C 1
ATOM 4661 O O . HIS A 1 605 ? -29.156 -7.238 -32.438 1 94.5 605 HIS A O 1
ATOM 4667 N N . LEU A 1 606 ? -27.641 -5.996 -31.328 1 95.75 606 LEU A N 1
ATOM 4668 C CA . LEU A 1 606 ? -26.547 -6.836 -31.781 1 95.75 606 LEU A CA 1
ATOM 4669 C C . LEU A 1 606 ? -26.703 -8.266 -31.281 1 95.75 606 LEU A C 1
ATOM 4671 O O . LEU A 1 606 ? -26.453 -9.219 -32.031 1 95.75 606 LEU A O 1
ATOM 4675 N N . GLU A 1 607 ? -27.109 -8.414 -30.031 1 94.75 607 GLU A N 1
ATOM 4676 C CA . GLU A 1 607 ? -27.328 -9.734 -29.438 1 94.75 607 GLU A CA 1
ATOM 4677 C C . GLU A 1 607 ? -28.438 -10.484 -30.172 1 94.75 607 GLU A C 1
ATOM 4679 O O . GLU A 1 607 ? -28.359 -11.703 -30.344 1 94.75 607 GLU A O 1
ATOM 4684 N N . PHE A 1 608 ? -29.391 -9.664 -30.578 1 93.12 608 PHE A N 1
ATOM 4685 C CA . PHE A 1 608 ? -30.516 -10.258 -31.281 1 93.12 608 PHE A CA 1
ATOM 4686 C C . PHE A 1 608 ? -30.094 -10.758 -32.656 1 93.12 608 PHE A C 1
ATOM 4688 O O . PHE A 1 608 ? -30.438 -11.875 -33.062 1 93.12 608 PHE A O 1
ATOM 4695 N N . VAL A 1 609 ? -29.344 -9.969 -33.312 1 93.12 609 VAL A N 1
ATOM 4696 C CA . VAL A 1 609 ? -28.891 -10.312 -34.656 1 93.12 609 VAL A CA 1
ATOM 4697 C C . VAL A 1 609 ? -27.938 -11.508 -34.594 1 93.12 609 VAL A C 1
ATOM 4699 O O . VAL A 1 609 ? -27.922 -12.352 -35.5 1 93.12 609 VAL A O 1
ATOM 4702 N N . CYS A 1 610 ? -27.156 -11.609 -33.5 1 93.94 610 CYS A N 1
ATOM 4703 C CA . CYS A 1 610 ? -26.125 -12.641 -33.375 1 93.94 610 CYS A CA 1
ATOM 4704 C C . CYS A 1 610 ? -26.625 -13.82 -32.562 1 93.94 610 CYS A C 1
ATOM 4706 O O . CYS A 1 610 ? -25.828 -14.648 -32.125 1 93.94 610 CYS A O 1
ATOM 4708 N N . LYS A 1 611 ? -27.828 -13.906 -32.281 1 90.12 611 LYS A N 1
ATOM 4709 C CA . LYS A 1 611 ? -28.438 -14.969 -31.5 1 90.12 611 LYS A CA 1
ATOM 4710 C C . LYS A 1 611 ? -28.031 -16.344 -32.031 1 90.12 611 LYS A C 1
ATOM 4712 O O . LYS A 1 611 ? -27.828 -17.281 -31.25 1 90.12 611 LYS A O 1
ATOM 4717 N N . PRO A 1 612 ? -27.922 -16.422 -33.312 1 86.56 612 PRO A N 1
ATOM 4718 C CA . PRO A 1 612 ? -27.594 -17.75 -33.875 1 86.56 612 PRO A CA 1
ATOM 4719 C C . PRO A 1 612 ? -26.188 -18.219 -33.469 1 86.56 612 PRO A C 1
ATOM 4721 O O . PRO A 1 612 ? -25.859 -19.391 -33.656 1 86.56 612 PRO A O 1
ATOM 4724 N N . LEU A 1 613 ? -25.375 -17.375 -32.969 1 88 613 LEU A N 1
ATOM 4725 C CA . LEU A 1 613 ? -24.016 -17.75 -32.562 1 88 613 LEU A CA 1
ATOM 4726 C C . LEU A 1 613 ? -24.047 -18.609 -31.297 1 88 613 LEU A C 1
ATOM 4728 O O . LEU A 1 613 ? -23.062 -19.266 -30.969 1 88 613 LEU A O 1
ATOM 4732 N N . PHE A 1 614 ? -25.078 -18.609 -30.531 1 80.56 614 PHE A N 1
ATOM 4733 C CA . PHE A 1 614 ? -25.156 -19.312 -29.25 1 80.56 614 PHE A CA 1
ATOM 4734 C C . PHE A 1 614 ? -26.094 -20.516 -29.359 1 80.56 614 PHE A C 1
ATOM 4736 O O . PHE A 1 614 ? -25.828 -21.547 -28.75 1 80.56 614 PHE A O 1
ATOM 4743 N N . MET B 1 1 ? 5.984 -20.109 40.062 1 20.23 1 MET B N 1
ATOM 4744 C CA . MET B 1 1 ? 7.18 -19.75 39.312 1 20.23 1 MET B CA 1
ATOM 4745 C C . MET B 1 1 ? 6.887 -19.75 37.812 1 20.23 1 MET B C 1
ATOM 4747 O O . MET B 1 1 ? 6.668 -20.797 37.188 1 20.23 1 MET B O 1
ATOM 4751 N N . ALA B 1 2 ? 6.043 -18.859 37.281 1 25.44 2 ALA B N 1
ATOM 4752 C CA . ALA B 1 2 ? 5.23 -18.781 36.062 1 25.44 2 ALA B CA 1
ATOM 4753 C C . ALA B 1 2 ? 6.074 -19 34.812 1 25.44 2 ALA B C 1
ATOM 4755 O O . ALA B 1 2 ? 6.887 -18.141 34.438 1 25.44 2 ALA B O 1
ATOM 4756 N N . GLY B 1 3 ? 6.898 -19.984 34.562 1 29.17 3 GLY B N 1
ATOM 4757 C CA . GLY B 1 3 ? 7.941 -20.422 33.625 1 29.17 3 GLY B CA 1
ATOM 4758 C C . GLY B 1 3 ? 7.57 -20.234 32.188 1 29.17 3 GLY B C 1
ATOM 4759 O O . GLY B 1 3 ? 7.004 -21.141 31.547 1 29.17 3 GLY B O 1
ATOM 4760 N N . SER B 1 4 ? 6.934 -19.25 31.609 1 36.78 4 SER B N 1
ATOM 4761 C CA . SER B 1 4 ? 6.379 -18.656 30.391 1 36.78 4 SER B CA 1
ATOM 4762 C C . SER B 1 4 ? 7.379 -18.719 29.234 1 36.78 4 SER B C 1
ATOM 4764 O O . SER B 1 4 ? 8.359 -17.969 29.219 1 36.78 4 SER B O 1
ATOM 4766 N N . GLY B 1 5 ? 8.016 -19.812 28.781 1 37.75 5 GLY B N 1
ATOM 4767 C CA . GLY B 1 5 ? 9.18 -20.25 28.031 1 37.75 5 GLY B CA 1
ATOM 4768 C C . GLY B 1 5 ? 9.422 -19.438 26.766 1 37.75 5 GLY B C 1
ATOM 4769 O O . GLY B 1 5 ? 8.477 -18.984 26.125 1 37.75 5 GLY B O 1
ATOM 4770 N N . ASN B 1 6 ? 10.516 -18.688 26.562 1 46.25 6 ASN B N 1
ATOM 4771 C CA . ASN B 1 6 ? 11.234 -17.828 25.625 1 46.25 6 ASN B CA 1
ATOM 4772 C C . ASN B 1 6 ? 11.156 -18.359 24.203 1 46.25 6 ASN B C 1
ATOM 4774 O O . ASN B 1 6 ? 12.141 -18.891 23.672 1 46.25 6 ASN B O 1
ATOM 4778 N N . HIS B 1 7 ? 10.258 -19.219 23.75 1 60.34 7 HIS B N 1
ATOM 4779 C CA . HIS B 1 7 ? 10.242 -19.797 22.406 1 60.34 7 HIS B CA 1
ATOM 4780 C C . HIS B 1 7 ? 10.242 -18.703 21.344 1 60.34 7 HIS B C 1
ATOM 4782 O O . HIS B 1 7 ? 9.594 -17.672 21.5 1 60.34 7 HIS B O 1
ATOM 4788 N N . ALA B 1 8 ? 11.266 -18.734 20.453 1 75.25 8 ALA B N 1
ATOM 4789 C CA . ALA B 1 8 ? 11.406 -17.859 19.297 1 75.25 8 ALA B CA 1
ATOM 4790 C C . ALA B 1 8 ? 10.094 -17.75 18.531 1 75.25 8 ALA B C 1
ATOM 4792 O O . ALA B 1 8 ? 9.406 -18.75 18.312 1 75.25 8 ALA B O 1
ATOM 4793 N N . PRO B 1 9 ? 9.633 -16.547 18.328 1 89.19 9 PRO B N 1
ATOM 4794 C CA . PRO B 1 9 ? 8.375 -16.359 17.609 1 89.19 9 PRO B CA 1
ATOM 4795 C C . PRO B 1 9 ? 8.367 -17.016 16.234 1 89.19 9 PRO B C 1
ATOM 4797 O O . PRO B 1 9 ? 9.414 -17.125 15.586 1 89.19 9 PRO B O 1
ATOM 4800 N N . ALA B 1 10 ? 7.25 -17.672 15.93 1 95.62 10 ALA B N 1
ATOM 4801 C CA . ALA B 1 10 ? 7.035 -18.234 14.609 1 95.62 10 ALA B CA 1
ATOM 4802 C C . ALA B 1 10 ? 6.188 -17.312 13.742 1 95.62 10 ALA B C 1
ATOM 4804 O O . ALA B 1 10 ? 5.219 -16.719 14.219 1 95.62 10 ALA B O 1
ATOM 4805 N N . ILE B 1 11 ? 6.645 -17.156 12.516 1 97.81 11 ILE B N 1
ATOM 4806 C CA . ILE B 1 11 ? 5.941 -16.219 11.633 1 97.81 11 ILE B CA 1
ATOM 4807 C C . ILE B 1 11 ? 5.328 -16.984 10.461 1 97.81 11 ILE B C 1
ATOM 4809 O O . ILE B 1 11 ? 5.727 -18.125 10.172 1 97.81 11 ILE B O 1
ATOM 4813 N N . GLY B 1 12 ? 4.312 -16.469 9.93 1 98.44 12 GLY B N 1
ATOM 4814 C CA . GLY B 1 12 ? 3.732 -16.938 8.688 1 98.44 12 GLY B CA 1
ATOM 4815 C C . GLY B 1 12 ? 4.098 -16.094 7.488 1 98.44 12 GLY B C 1
ATOM 4816 O O . GLY B 1 12 ? 3.939 -14.867 7.523 1 98.44 12 GLY B O 1
ATOM 4817 N N . ILE B 1 13 ? 4.602 -16.766 6.41 1 98.62 13 ILE B N 1
ATOM 4818 C CA . ILE B 1 13 ? 5.055 -16.016 5.238 1 98.62 13 ILE B CA 1
ATOM 4819 C C . ILE B 1 13 ? 4.281 -16.484 4.004 1 98.62 13 ILE B C 1
ATOM 4821 O O . ILE B 1 13 ? 4.199 -17.688 3.732 1 98.62 13 ILE B O 1
ATOM 4825 N N . ASP B 1 14 ? 3.652 -15.578 3.322 1 98.25 14 ASP B N 1
ATOM 4826 C CA . ASP B 1 14 ? 3.174 -15.789 1.959 1 98.25 14 ASP B CA 1
ATOM 4827 C C . ASP B 1 14 ? 4.25 -15.43 0.938 1 98.25 14 ASP B C 1
ATOM 4829 O O . ASP B 1 14 ? 4.469 -14.25 0.65 1 98.25 14 ASP B O 1
ATOM 4833 N N . LEU B 1 15 ? 4.938 -16.422 0.479 1 97.38 15 LEU B N 1
ATOM 4834 C CA . LEU B 1 15 ? 5.898 -16.188 -0.595 1 97.38 15 LEU B CA 1
ATOM 4835 C C . LEU B 1 15 ? 5.191 -16.078 -1.94 1 97.38 15 LEU B C 1
ATOM 4837 O O . LEU B 1 15 ? 5.082 -17.062 -2.676 1 97.38 15 LEU B O 1
ATOM 4841 N N . GLY B 1 16 ? 4.758 -14.875 -2.26 1 94.38 16 GLY B N 1
ATOM 4842 C CA . GLY B 1 16 ? 4.039 -14.656 -3.508 1 94.38 16 GLY B CA 1
ATOM 4843 C C . GLY B 1 16 ? 4.957 -14.477 -4.699 1 94.38 16 GLY B C 1
ATOM 4844 O O . GLY B 1 16 ? 6.145 -14.188 -4.539 1 94.38 16 GLY B O 1
ATOM 4845 N N . THR B 1 17 ? 4.406 -14.648 -5.871 1 94.62 17 THR B N 1
ATOM 4846 C CA . THR B 1 17 ? 5.176 -14.477 -7.098 1 94.62 17 THR B CA 1
ATOM 4847 C C . THR B 1 17 ? 5.535 -13.016 -7.309 1 94.62 17 THR B C 1
ATOM 4849 O O . THR B 1 17 ? 6.68 -12.688 -7.641 1 94.62 17 THR B O 1
ATOM 4852 N N . THR B 1 18 ? 4.578 -12.133 -7.074 1 94.62 18 THR B N 1
ATOM 4853 C CA . THR B 1 18 ? 4.793 -10.711 -7.332 1 94.62 18 THR B CA 1
ATOM 4854 C C . THR B 1 18 ? 4.953 -9.945 -6.02 1 94.62 18 THR B C 1
ATOM 4856 O O . THR B 1 18 ? 5.758 -9.016 -5.93 1 94.62 18 THR B O 1
ATOM 4859 N N . TYR B 1 19 ? 4.156 -10.32 -5.035 1 95.56 19 TYR B N 1
ATOM 4860 C CA . TYR B 1 19 ? 4.219 -9.688 -3.719 1 95.56 19 TYR B CA 1
ATOM 4861 C C . TYR B 1 19 ? 4.227 -10.734 -2.613 1 95.56 19 TYR B C 1
ATOM 4863 O O . TYR B 1 19 ? 3.525 -11.75 -2.703 1 95.56 19 TYR B O 1
ATOM 4871 N N . SER B 1 20 ? 5.023 -10.484 -1.615 1 97.81 20 SER B N 1
ATOM 4872 C CA . SER B 1 20 ? 5.094 -11.336 -0.433 1 97.81 20 SER B CA 1
ATOM 4873 C C . SER B 1 20 ? 4.555 -10.617 0.799 1 97.81 20 SER B C 1
ATOM 4875 O O . SER B 1 20 ? 4.445 -9.391 0.811 1 97.81 20 SER B O 1
ATOM 4877 N N . CYS B 1 21 ? 4.121 -11.406 1.74 1 97.56 21 CYS B N 1
ATOM 4878 C CA . CYS B 1 21 ? 3.508 -10.875 2.955 1 97.56 21 CYS B CA 1
ATOM 4879 C C . CYS B 1 21 ? 3.916 -11.695 4.172 1 97.56 21 CYS B C 1
ATOM 4881 O O . CYS B 1 21 ? 4.102 -12.914 4.07 1 97.56 21 CYS B O 1
ATOM 4883 N N . VAL B 1 22 ? 4.145 -11.047 5.312 1 98.06 22 VAL B N 1
ATOM 4884 C CA . VAL B 1 22 ? 4.527 -11.734 6.539 1 98.06 22 VAL B CA 1
ATOM 4885 C C . VAL B 1 22 ? 3.586 -11.336 7.672 1 98.06 22 VAL B C 1
ATOM 4887 O O . VAL B 1 22 ? 3.143 -10.188 7.746 1 98.06 22 VAL B O 1
ATOM 4890 N N . ALA B 1 23 ? 3.193 -12.297 8.469 1 97.12 23 ALA B N 1
ATOM 4891 C CA . ALA B 1 23 ? 2.273 -12.102 9.594 1 97.12 23 ALA B CA 1
ATOM 4892 C C . ALA B 1 23 ? 2.736 -12.875 10.82 1 97.12 23 ALA B C 1
ATOM 4894 O O . ALA B 1 23 ? 3.564 -13.789 10.719 1 97.12 23 ALA B O 1
ATOM 4895 N N . VAL B 1 24 ? 2.215 -12.477 11.961 1 94.94 24 VAL B N 1
ATOM 4896 C CA . VAL B 1 24 ? 2.588 -13.125 13.211 1 94.94 24 VAL B CA 1
ATOM 4897 C C . VAL B 1 24 ? 1.388 -13.156 14.156 1 94.94 24 VAL B C 1
ATOM 4899 O O . VAL B 1 24 ? 0.487 -12.32 14.055 1 94.94 24 VAL B O 1
ATOM 4902 N N . TRP B 1 25 ? 1.33 -14.195 14.93 1 91.38 25 TRP B N 1
ATOM 4903 C CA . TRP B 1 25 ? 0.356 -14.289 16.016 1 91.38 25 TRP B CA 1
ATOM 4904 C C . TRP B 1 25 ? 0.858 -13.578 17.266 1 91.38 25 TRP B C 1
ATOM 4906 O O . TRP B 1 25 ? 1.88 -13.961 17.828 1 91.38 25 TRP B O 1
ATOM 4916 N N . LYS B 1 26 ? 0.2 -12.43 17.594 1 81.25 26 LYS B N 1
ATOM 4917 C CA . LYS B 1 26 ? 0.583 -11.625 18.75 1 81.25 26 LYS B CA 1
ATOM 4918 C C . LYS B 1 26 ? -0.646 -11.133 19.516 1 81.25 26 LYS B C 1
ATOM 4920 O O . LYS B 1 26 ? -1.585 -10.609 18.922 1 81.25 26 LYS B O 1
ATOM 4925 N N . HIS B 1 27 ? -0.679 -11.305 20.812 1 75.12 27 HIS B N 1
ATOM 4926 C CA . HIS B 1 27 ? -1.747 -10.852 21.703 1 75.12 27 HIS B CA 1
ATOM 4927 C C . HIS B 1 27 ? -3.094 -11.43 21.281 1 75.12 27 HIS B C 1
ATOM 4929 O O . HIS B 1 27 ? -4.074 -10.688 21.141 1 75.12 27 HIS B O 1
ATOM 4935 N N . ASN B 1 28 ? -3.098 -12.727 20.922 1 75.94 28 ASN B N 1
ATOM 4936 C CA . ASN B 1 28 ? -4.285 -13.508 20.609 1 75.94 28 ASN B CA 1
ATOM 4937 C C . ASN B 1 28 ? -4.957 -13 19.328 1 75.94 28 ASN B C 1
ATOM 4939 O O . ASN B 1 28 ? -6.18 -13.102 19.188 1 75.94 28 ASN B O 1
ATOM 4943 N N . ARG B 1 29 ? -4.141 -12.422 18.594 1 80.81 29 ARG B N 1
ATOM 4944 C CA . ARG B 1 29 ? -4.641 -11.992 17.281 1 80.81 29 ARG B CA 1
ATOM 4945 C C . ARG B 1 29 ? -3.541 -12.039 16.234 1 80.81 29 ARG B C 1
ATOM 4947 O O . ARG B 1 29 ? -2.357 -12.125 16.562 1 80.81 29 ARG B O 1
ATOM 4954 N N . ILE B 1 30 ? -3.979 -11.992 14.984 1 88.44 30 ILE B N 1
ATOM 4955 C CA . ILE B 1 30 ? -3.012 -12 13.891 1 88.44 30 ILE B CA 1
ATOM 4956 C C . ILE B 1 30 ? -2.676 -10.562 13.492 1 88.44 30 ILE B C 1
ATOM 4958 O O . ILE B 1 30 ? -3.57 -9.719 13.359 1 88.44 30 ILE B O 1
ATOM 4962 N N . GLU B 1 31 ? -1.448 -10.367 13.375 1 88.62 31 GLU B N 1
ATOM 4963 C CA . GLU B 1 31 ? -0.992 -9.07 12.898 1 88.62 31 GLU B CA 1
ATOM 4964 C C . GLU B 1 31 ? -0.199 -9.203 11.602 1 88.62 31 GLU B C 1
ATOM 4966 O O . GLU B 1 31 ? 0.781 -9.945 11.539 1 88.62 31 GLU B O 1
ATOM 4971 N N . ILE B 1 32 ? -0.694 -8.508 10.523 1 93 32 ILE B N 1
ATOM 4972 C CA . ILE B 1 32 ? 0.108 -8.383 9.312 1 93 32 ILE B CA 1
ATOM 4973 C C . ILE B 1 32 ? 1.202 -7.34 9.523 1 93 32 ILE B C 1
ATOM 4975 O O . ILE B 1 32 ? 0.917 -6.199 9.898 1 93 32 ILE B O 1
ATOM 4979 N N . ILE B 1 33 ? 2.436 -7.656 9.312 1 92.94 33 ILE B N 1
ATOM 4980 C CA . ILE B 1 33 ? 3.559 -6.781 9.641 1 92.94 33 ILE B CA 1
ATOM 4981 C C . ILE B 1 33 ? 3.877 -5.887 8.445 1 92.94 33 ILE B C 1
ATOM 4983 O O . ILE B 1 33 ? 4.211 -6.379 7.363 1 92.94 33 ILE B O 1
ATOM 4987 N N . PRO B 1 34 ? 3.732 -4.609 8.648 1 90.69 34 PRO B N 1
ATOM 4988 C CA . PRO B 1 34 ? 4.102 -3.705 7.555 1 90.69 34 PRO B CA 1
ATOM 4989 C C . PRO B 1 34 ? 5.609 -3.664 7.309 1 90.69 34 PRO B C 1
ATOM 4991 O O . PRO B 1 34 ? 6.395 -3.828 8.242 1 90.69 34 PRO B O 1
ATOM 4994 N N . ASN B 1 35 ? 6.043 -3.461 6.094 1 91.06 35 ASN B N 1
ATOM 4995 C CA . ASN B 1 35 ? 7.461 -3.35 5.773 1 91.06 35 ASN B CA 1
ATOM 4996 C C . ASN B 1 35 ? 8 -1.961 6.105 1 91.06 35 ASN B C 1
ATOM 4998 O O . ASN B 1 35 ? 7.316 -1.155 6.734 1 91.06 35 ASN B O 1
ATOM 5002 N N . ASP B 1 36 ? 9.242 -1.699 5.754 1 84.12 36 ASP B N 1
ATOM 5003 C CA . ASP B 1 36 ? 9.945 -0.472 6.117 1 84.12 36 ASP B CA 1
ATOM 5004 C C . ASP B 1 36 ? 9.289 0.748 5.48 1 84.12 36 ASP B C 1
ATOM 5006 O O . ASP B 1 36 ? 9.461 1.873 5.953 1 84.12 36 ASP B O 1
ATOM 5010 N N . GLN B 1 37 ? 8.477 0.498 4.457 1 85.56 37 GLN B N 1
ATOM 5011 C CA . GLN B 1 37 ? 7.793 1.596 3.777 1 85.56 37 GLN B CA 1
ATOM 5012 C C . GLN B 1 37 ? 6.355 1.742 4.27 1 85.56 37 GLN B C 1
ATOM 5014 O O . GLN B 1 37 ? 5.621 2.615 3.805 1 85.56 37 GLN B O 1
ATOM 5019 N N . GLY B 1 38 ? 5.969 0.838 5.172 1 84.12 38 GLY B N 1
ATOM 5020 C CA . GLY B 1 38 ? 4.641 0.91 5.758 1 84.12 38 GLY B CA 1
ATOM 5021 C C . GLY B 1 38 ? 3.609 0.098 4.996 1 84.12 38 GLY B C 1
ATOM 5022 O O . GLY B 1 38 ? 2.434 0.076 5.367 1 84.12 38 GLY B O 1
ATOM 5023 N N . ASN B 1 39 ? 4.008 -0.551 3.977 1 88.12 39 ASN B N 1
ATOM 5024 C CA . ASN B 1 39 ? 3.096 -1.389 3.205 1 88.12 39 ASN B CA 1
ATOM 5025 C C . ASN B 1 39 ? 2.955 -2.777 3.82 1 88.12 39 ASN B C 1
ATOM 5027 O O . ASN B 1 39 ? 3.91 -3.309 4.391 1 88.12 39 ASN B O 1
ATOM 5031 N N . ARG B 1 40 ? 1.81 -3.35 3.654 1 90.56 40 ARG B N 1
ATOM 5032 C CA . ARG B 1 40 ? 1.584 -4.664 4.246 1 90.56 40 ARG B CA 1
ATOM 5033 C C . ARG B 1 40 ? 2.043 -5.773 3.305 1 90.56 40 ARG B C 1
ATOM 5035 O O . ARG B 1 40 ? 2.115 -6.941 3.697 1 90.56 40 ARG B O 1
ATOM 5042 N N . THR B 1 41 ? 2.291 -5.438 2.078 1 93.88 41 THR B N 1
ATOM 5043 C CA . THR B 1 41 ? 2.883 -6.375 1.133 1 93.88 41 THR B CA 1
ATOM 5044 C C . THR B 1 41 ? 4.227 -5.859 0.628 1 93.88 41 THR B C 1
ATOM 5046 O O . THR B 1 41 ? 4.473 -4.652 0.623 1 93.88 41 THR B O 1
ATOM 5049 N N . THR B 1 42 ? 5.113 -6.762 0.302 1 96.19 42 THR B N 1
ATOM 5050 C CA . THR B 1 42 ? 6.449 -6.457 -0.202 1 96.19 42 THR B CA 1
ATOM 5051 C C . THR B 1 42 ? 6.66 -7.078 -1.58 1 96.19 42 THR B C 1
ATOM 5053 O O . THR B 1 42 ? 6.406 -8.273 -1.775 1 96.19 42 THR B O 1
ATOM 5056 N N . PRO B 1 43 ? 7.109 -6.258 -2.543 1 95.94 43 PRO B N 1
ATOM 5057 C CA . PRO B 1 43 ? 7.395 -6.848 -3.854 1 95.94 43 PRO B CA 1
ATOM 5058 C C . PRO B 1 43 ? 8.398 -7.996 -3.775 1 95.94 43 PRO B C 1
ATOM 5060 O O . PRO B 1 43 ? 9.406 -7.895 -3.072 1 95.94 43 PRO B O 1
ATOM 5063 N N . SER B 1 44 ? 8.07 -9.094 -4.461 1 97.56 44 SER B N 1
ATOM 5064 C CA . SER B 1 44 ? 8.977 -10.242 -4.535 1 97.56 44 SER B CA 1
ATOM 5065 C C . SER B 1 44 ? 10.039 -10.031 -5.609 1 97.56 44 SER B C 1
ATOM 5067 O O . SER B 1 44 ? 10.102 -10.789 -6.578 1 97.56 44 SER B O 1
ATOM 5069 N N . SER B 1 45 ? 10.891 -9.023 -5.391 1 96.81 45 SER B N 1
ATOM 5070 C CA . SER B 1 45 ? 11.906 -8.648 -6.367 1 96.81 45 SER B CA 1
ATOM 5071 C C . SER B 1 45 ? 13.258 -8.422 -5.695 1 96.81 45 SER B C 1
ATOM 5073 O O . SER B 1 45 ? 13.32 -8.008 -4.539 1 96.81 45 SER B O 1
ATOM 5075 N N . VAL B 1 46 ? 14.289 -8.773 -6.398 1 97.38 46 VAL B N 1
ATOM 5076 C CA . VAL B 1 46 ? 15.672 -8.562 -5.98 1 97.38 46 VAL B CA 1
ATOM 5077 C C . VAL B 1 46 ? 16.438 -7.828 -7.082 1 97.38 46 VAL B C 1
ATOM 5079 O O . VAL B 1 46 ? 16.438 -8.266 -8.234 1 97.38 46 VAL B O 1
ATOM 5082 N N . ALA B 1 47 ? 17.062 -6.73 -6.75 1 95.69 47 ALA B N 1
ATOM 5083 C CA . ALA B 1 47 ? 17.844 -5.973 -7.719 1 95.69 47 ALA B CA 1
ATOM 5084 C C . ALA B 1 47 ? 19.312 -5.891 -7.285 1 95.69 47 ALA B C 1
ATOM 5086 O O . ALA B 1 47 ? 19.609 -5.684 -6.105 1 95.69 47 ALA B O 1
ATOM 5087 N N . PHE B 1 48 ? 20.188 -6.168 -8.211 1 94.88 48 PHE B N 1
ATOM 5088 C CA . PHE B 1 48 ? 21.625 -6.043 -7.992 1 94.88 48 PHE B CA 1
ATOM 5089 C C . PHE B 1 48 ? 22.156 -4.75 -8.602 1 94.88 48 PHE B C 1
ATOM 5091 O O . PHE B 1 48 ? 22.156 -4.59 -9.82 1 94.88 48 PHE B O 1
ATOM 5098 N N . VAL B 1 49 ? 22.469 -3.844 -7.719 1 88.56 49 VAL B N 1
ATOM 5099 C CA . VAL B 1 49 ? 23.047 -2.58 -8.164 1 88.56 49 VAL B CA 1
ATOM 5100 C C . VAL B 1 49 ? 24.547 -2.568 -7.871 1 88.56 49 VAL B C 1
ATOM 5102 O O . VAL B 1 49 ? 25.094 -3.551 -7.371 1 88.56 49 VAL B O 1
ATOM 5105 N N . ASP B 1 50 ? 25.297 -1.666 -8.266 1 80.25 50 ASP B N 1
ATOM 5106 C CA . ASP B 1 50 ? 26.75 -1.652 -8.305 1 80.25 50 ASP B CA 1
ATOM 5107 C C . ASP B 1 50 ? 27.344 -2.115 -6.977 1 80.25 50 ASP B C 1
ATOM 5109 O O . ASP B 1 50 ? 28.203 -2.996 -6.945 1 80.25 50 ASP B O 1
ATOM 5113 N N . GLU B 1 51 ? 26.828 -1.542 -5.832 1 79.75 51 GLU B N 1
ATOM 5114 C CA . GLU B 1 51 ? 27.531 -1.899 -4.605 1 79.75 51 GLU B CA 1
ATOM 5115 C C . GLU B 1 51 ? 26.578 -2.533 -3.592 1 79.75 51 GLU B C 1
ATOM 5117 O O . GLU B 1 51 ? 26.984 -2.865 -2.477 1 79.75 51 GLU B O 1
ATOM 5122 N N . GLU B 1 52 ? 25.375 -2.719 -4.004 1 87.44 52 GLU B N 1
ATOM 5123 C CA . GLU B 1 52 ? 24.469 -3.271 -3.004 1 87.44 52 GLU B CA 1
ATOM 5124 C C . GLU B 1 52 ? 23.344 -4.082 -3.656 1 87.44 52 GLU B C 1
ATOM 5126 O O . GLU B 1 52 ? 23.125 -3.98 -4.867 1 87.44 52 GLU B O 1
ATOM 5131 N N . ARG B 1 53 ? 22.766 -4.945 -2.842 1 91.31 53 ARG B N 1
ATOM 5132 C CA . ARG B 1 53 ? 21.578 -5.715 -3.217 1 91.31 53 ARG B CA 1
ATOM 5133 C C . ARG B 1 53 ? 20.328 -5.133 -2.582 1 91.31 53 ARG B C 1
ATOM 5135 O O . ARG B 1 53 ? 20.297 -4.883 -1.376 1 91.31 53 ARG B O 1
ATOM 5142 N N . LEU B 1 54 ? 19.344 -4.863 -3.486 1 91.75 54 LEU B N 1
ATOM 5143 C CA . LEU B 1 54 ? 18.078 -4.32 -3.01 1 91.75 54 LEU B CA 1
ATOM 5144 C C . LEU B 1 54 ? 16.969 -5.367 -3.09 1 91.75 54 LEU B C 1
ATOM 5146 O O . LEU B 1 54 ? 16.906 -6.137 -4.051 1 91.75 54 LEU B O 1
ATOM 5150 N N . ILE B 1 55 ? 16.203 -5.48 -2.074 1 94.25 55 ILE B N 1
ATOM 5151 C CA . ILE B 1 55 ? 15.086 -6.422 -2.035 1 94.25 55 ILE B CA 1
ATOM 5152 C C . ILE B 1 55 ? 13.781 -5.676 -1.744 1 94.25 55 ILE B C 1
ATOM 5154 O O . ILE B 1 55 ? 13.781 -4.68 -1.013 1 94.25 55 ILE B O 1
ATOM 5158 N N . GLY B 1 56 ? 12.648 -6.094 -2.305 1 93.81 56 GLY B N 1
ATOM 5159 C CA . GLY B 1 56 ? 11.352 -5.492 -2.033 1 93.81 56 GLY B CA 1
ATOM 5160 C C . GLY B 1 56 ? 11.102 -4.227 -2.834 1 93.81 56 GLY B C 1
ATOM 5161 O O . GLY B 1 56 ? 11.305 -4.207 -4.051 1 93.81 56 GLY B O 1
ATOM 5162 N N . ASP B 1 57 ? 10.695 -3.141 -2.188 1 89.88 57 ASP B N 1
ATOM 5163 C CA . ASP B 1 57 ? 10.32 -1.893 -2.846 1 89.88 57 ASP B CA 1
ATOM 5164 C C . ASP B 1 57 ? 11.531 -1.252 -3.529 1 89.88 57 ASP B C 1
ATOM 5166 O O . ASP B 1 57 ? 11.414 -0.73 -4.641 1 89.88 57 ASP B O 1
ATOM 5170 N N . GLY B 1 58 ? 12.672 -1.318 -2.877 1 87.38 58 GLY B N 1
ATOM 5171 C CA . GLY B 1 58 ? 13.883 -0.793 -3.486 1 87.38 58 GLY B CA 1
ATOM 5172 C C . GLY B 1 58 ? 14.234 -1.474 -4.793 1 87.38 58 GLY B C 1
ATOM 5173 O O . GLY B 1 58 ? 14.664 -0.816 -5.746 1 87.38 58 GLY B O 1
ATOM 5174 N N . ALA B 1 59 ? 14.016 -2.781 -4.793 1 93.31 59 ALA B N 1
ATOM 5175 C CA . ALA B 1 59 ? 14.305 -3.553 -5.996 1 93.31 59 ALA B CA 1
ATOM 5176 C C . ALA B 1 59 ? 13.312 -3.234 -7.109 1 93.31 59 ALA B C 1
ATOM 5178 O O . ALA B 1 59 ? 13.695 -3.043 -8.266 1 93.31 59 ALA B O 1
ATOM 5179 N N . LYS B 1 60 ? 12.047 -3.162 -6.777 1 91.31 60 LYS B N 1
ATOM 5180 C CA . LYS B 1 60 ? 11 -2.889 -7.758 1 91.31 60 LYS B CA 1
ATOM 5181 C C . LYS B 1 60 ? 11.219 -1.537 -8.438 1 91.31 60 LYS B C 1
ATOM 5183 O O . LYS B 1 60 ? 10.977 -1.392 -9.633 1 91.31 60 LYS B O 1
ATOM 5188 N N . ASN B 1 61 ? 11.703 -0.598 -7.719 1 84.56 61 ASN B N 1
ATOM 5189 C CA . ASN B 1 61 ? 11.945 0.744 -8.242 1 84.56 61 ASN B CA 1
ATOM 5190 C C . ASN B 1 61 ? 13.109 0.764 -9.227 1 84.56 61 ASN B C 1
ATOM 5192 O O . ASN B 1 61 ? 13.234 1.693 -10.023 1 84.56 61 ASN B O 1
ATOM 5196 N N . GLN B 1 62 ? 13.984 -0.25 -9.219 1 85.94 62 GLN B N 1
ATOM 5197 C CA . GLN B 1 62 ? 15.141 -0.339 -10.102 1 85.94 62 GLN B CA 1
ATOM 5198 C C . GLN B 1 62 ? 14.766 -0.955 -11.445 1 85.94 62 GLN B C 1
ATOM 5200 O O . GLN B 1 62 ? 15.5 -0.824 -12.422 1 85.94 62 GLN B O 1
ATOM 5205 N N . ALA B 1 63 ? 13.617 -1.562 -11.523 1 86.81 63 ALA B N 1
ATOM 5206 C CA . ALA B 1 63 ? 13.25 -2.426 -12.648 1 86.81 63 ALA B CA 1
ATOM 5207 C C . ALA B 1 63 ? 13.32 -1.67 -13.969 1 86.81 63 ALA B C 1
ATOM 5209 O O . ALA B 1 63 ? 13.875 -2.17 -14.953 1 86.81 63 ALA B O 1
ATOM 5210 N N . PRO B 1 64 ? 12.844 -0.384 -14.031 1 79 64 PRO B N 1
ATOM 5211 C CA . PRO B 1 64 ? 12.875 0.313 -15.32 1 79 64 PRO B CA 1
ATOM 5212 C C . PRO B 1 64 ? 14.289 0.717 -15.734 1 79 64 PRO B C 1
ATOM 5214 O O . PRO B 1 64 ? 14.625 0.693 -16.922 1 79 64 PRO B O 1
ATOM 5217 N N . MET B 1 65 ? 15.18 0.963 -14.805 1 81.81 65 MET B N 1
ATOM 5218 C CA . MET B 1 65 ? 16.516 1.502 -15.102 1 81.81 65 MET B CA 1
ATOM 5219 C C . MET B 1 65 ? 17.547 0.387 -15.164 1 81.81 65 MET B C 1
ATOM 5221 O O . MET B 1 65 ? 18.594 0.542 -15.797 1 81.81 65 MET B O 1
ATOM 5225 N N . ASN B 1 66 ? 17.266 -0.669 -14.461 1 89.56 66 ASN B N 1
ATOM 5226 C CA . ASN B 1 66 ? 18.188 -1.796 -14.344 1 89.56 66 ASN B CA 1
ATOM 5227 C C . ASN B 1 66 ? 17.469 -3.127 -14.578 1 89.56 66 ASN B C 1
ATOM 5229 O O . ASN B 1 66 ? 17.531 -4.02 -13.734 1 89.56 66 ASN B O 1
ATOM 5233 N N . PRO B 1 67 ? 16.922 -3.221 -15.781 1 91.31 67 PRO B N 1
ATOM 5234 C CA . PRO B 1 67 ? 16.078 -4.391 -16.031 1 91.31 67 PRO B CA 1
ATOM 5235 C C . PRO B 1 67 ? 16.859 -5.699 -16.031 1 91.31 67 PRO B C 1
ATOM 5237 O O . PRO B 1 67 ? 16.359 -6.727 -15.562 1 91.31 67 PRO B O 1
ATOM 5240 N N . ALA B 1 68 ? 18.109 -5.742 -16.438 1 93.12 68 ALA B N 1
ATOM 5241 C CA . ALA B 1 68 ? 18.891 -6.961 -16.578 1 93.12 68 ALA B CA 1
ATOM 5242 C C . ALA B 1 68 ? 19.312 -7.516 -15.227 1 93.12 68 ALA B C 1
ATOM 5244 O O . ALA B 1 68 ? 19.594 -8.711 -15.094 1 93.12 68 ALA B O 1
ATOM 5245 N N . ASN B 1 69 ? 19.312 -6.609 -14.242 1 95.81 69 ASN B N 1
ATOM 5246 C CA . ASN B 1 69 ? 19.797 -7.035 -12.938 1 95.81 69 ASN B CA 1
ATOM 5247 C C . ASN B 1 69 ? 18.719 -6.93 -11.867 1 95.81 69 ASN B C 1
ATOM 5249 O O . ASN B 1 69 ? 19.016 -6.891 -10.672 1 95.81 69 ASN B O 1
ATOM 5253 N N . THR B 1 70 ? 17.5 -6.766 -12.266 1 96.06 70 THR B N 1
ATOM 5254 C CA . THR B 1 70 ? 16.359 -6.797 -11.359 1 96.06 70 THR B CA 1
ATOM 5255 C C . THR B 1 70 ? 15.516 -8.047 -11.586 1 96.06 70 THR B C 1
ATOM 5257 O O . THR B 1 70 ? 14.836 -8.164 -12.609 1 96.06 70 THR B O 1
ATOM 5260 N N . ILE B 1 71 ? 15.547 -8.953 -10.625 1 97.5 71 ILE B N 1
ATOM 5261 C CA . ILE B 1 71 ? 14.93 -10.266 -10.773 1 97.5 71 ILE B CA 1
ATOM 5262 C C . ILE B 1 71 ? 13.555 -10.273 -10.102 1 97.5 71 ILE B C 1
ATOM 5264 O O . ILE B 1 71 ? 13.422 -9.883 -8.938 1 97.5 71 ILE B O 1
ATOM 5268 N N . PHE B 1 72 ? 12.594 -10.648 -10.883 1 95 72 PHE B N 1
ATOM 5269 C CA . PHE B 1 72 ? 11.242 -10.82 -10.375 1 95 72 PHE B CA 1
ATOM 5270 C C . PHE B 1 72 ? 10.641 -12.133 -10.867 1 95 72 PHE B C 1
ATOM 5272 O O . PHE B 1 72 ? 11.211 -12.789 -11.742 1 95 72 PHE B O 1
ATOM 5279 N N . ASP B 1 73 ? 9.602 -12.688 -10.227 1 94.19 73 ASP B N 1
ATOM 5280 C CA . ASP B 1 73 ? 8.867 -13.898 -10.57 1 94.19 73 ASP B CA 1
ATOM 5281 C C . ASP B 1 73 ? 9.75 -15.133 -10.445 1 94.19 73 ASP B C 1
ATOM 5283 O O . ASP B 1 73 ? 9.625 -16.078 -11.234 1 94.19 73 ASP B O 1
ATOM 5287 N N . ALA B 1 74 ? 10.711 -15.094 -9.562 1 95.12 74 ALA B N 1
ATOM 5288 C CA . ALA B 1 74 ? 11.617 -16.219 -9.383 1 95.12 74 ALA B CA 1
ATOM 5289 C C . ALA B 1 74 ? 10.859 -17.469 -8.93 1 95.12 74 ALA B C 1
ATOM 5291 O O . ALA B 1 74 ? 11.289 -18.594 -9.195 1 95.12 74 ALA B O 1
ATOM 5292 N N . LYS B 1 75 ? 9.75 -17.234 -8.305 1 94.06 75 LYS B N 1
ATOM 5293 C CA . LYS B 1 75 ? 8.93 -18.328 -7.805 1 94.06 75 LYS B CA 1
ATOM 5294 C C . LYS B 1 75 ? 8.469 -19.234 -8.945 1 94.06 75 LYS B C 1
ATOM 5296 O O . LYS B 1 75 ? 8.258 -20.438 -8.742 1 94.06 75 LYS B O 1
ATOM 5301 N N . ARG B 1 76 ? 8.375 -18.781 -10.148 1 93.56 76 ARG B N 1
ATOM 5302 C CA . ARG B 1 76 ? 7.949 -19.562 -11.305 1 93.56 76 ARG B CA 1
ATOM 5303 C C . ARG B 1 76 ? 9.047 -20.516 -11.75 1 93.56 76 ARG B C 1
ATOM 5305 O O . ARG B 1 76 ? 8.789 -21.469 -12.492 1 93.56 76 ARG B O 1
ATOM 5312 N N . LEU B 1 77 ? 10.242 -20.234 -11.25 1 94.62 77 LEU B N 1
ATOM 5313 C CA . LEU B 1 77 ? 11.391 -21.031 -11.664 1 94.62 77 LEU B CA 1
ATOM 5314 C C . LEU B 1 77 ? 11.758 -22.062 -10.594 1 94.62 77 LEU B C 1
ATOM 5316 O O . LEU B 1 77 ? 12.469 -23.031 -10.875 1 94.62 77 LEU B O 1
ATOM 5320 N N . ILE B 1 78 ? 11.219 -21.859 -9.445 1 93.44 78 ILE B N 1
ATOM 5321 C CA . ILE B 1 78 ? 11.703 -22.609 -8.297 1 93.44 78 ILE B CA 1
ATOM 5322 C C . ILE B 1 78 ? 11.383 -24.094 -8.477 1 93.44 78 ILE B C 1
ATOM 5324 O O . ILE B 1 78 ? 10.234 -24.453 -8.758 1 93.44 78 ILE B O 1
ATOM 5328 N N . GLY B 1 79 ? 12.43 -24.953 -8.375 1 90.94 79 GLY B N 1
ATOM 5329 C CA . GLY B 1 79 ? 12.266 -26.406 -8.43 1 90.94 79 GLY B CA 1
ATOM 5330 C C . GLY B 1 79 ? 12.016 -26.922 -9.828 1 90.94 79 GLY B C 1
ATOM 5331 O O . GLY B 1 79 ? 11.727 -28.109 -10.016 1 90.94 79 GLY B O 1
ATOM 5332 N N . ARG B 1 80 ? 12.164 -26.047 -10.836 1 91.44 80 ARG B N 1
ATOM 5333 C CA . ARG B 1 80 ? 11.906 -26.453 -12.219 1 91.44 80 ARG B CA 1
ATOM 5334 C C . ARG B 1 80 ? 13.203 -26.719 -12.969 1 91.44 80 ARG B C 1
ATOM 5336 O O . ARG B 1 80 ? 14.281 -26.328 -12.5 1 91.44 80 ARG B O 1
ATOM 5343 N N . ARG B 1 81 ? 13.078 -27.375 -14.086 1 90.12 81 ARG B N 1
ATOM 5344 C CA . ARG B 1 81 ? 14.219 -27.625 -14.969 1 90.12 81 ARG B CA 1
ATOM 5345 C C . ARG B 1 81 ? 14.289 -26.578 -16.078 1 90.12 81 ARG B C 1
ATOM 5347 O O . ARG B 1 81 ? 13.266 -26.062 -16.516 1 90.12 81 ARG B O 1
ATOM 5354 N N . PHE B 1 82 ? 15.484 -26.312 -16.516 1 93.56 82 PHE B N 1
ATOM 5355 C CA . PHE B 1 82 ? 15.703 -25.344 -17.578 1 93.56 82 PHE B CA 1
ATOM 5356 C C . PHE B 1 82 ? 15.016 -25.766 -18.875 1 93.56 82 PHE B C 1
ATOM 5358 O O . PHE B 1 82 ? 14.469 -24.938 -19.594 1 93.56 82 PHE B O 1
ATOM 5365 N N . SER B 1 83 ? 14.961 -27.016 -19.094 1 91.44 83 SER B N 1
ATOM 5366 C CA . SER B 1 83 ? 14.453 -27.562 -20.344 1 91.44 83 SER B CA 1
ATOM 5367 C C . SER B 1 83 ? 12.93 -27.625 -20.344 1 91.44 83 SER B C 1
ATOM 5369 O O . SER B 1 83 ? 12.32 -27.891 -21.391 1 91.44 83 SER B O 1
ATOM 5371 N N . ASP B 1 84 ? 12.352 -27.406 -19.188 1 88.88 84 ASP B N 1
ATOM 5372 C CA . ASP B 1 84 ? 10.898 -27.391 -19.125 1 88.88 84 ASP B CA 1
ATOM 5373 C C . ASP B 1 84 ? 10.32 -26.375 -20.125 1 88.88 84 ASP B C 1
ATOM 5375 O O . ASP B 1 84 ? 10.805 -25.25 -20.219 1 88.88 84 ASP B O 1
ATOM 5379 N N . SER B 1 85 ? 9.352 -26.812 -20.875 1 89.56 85 SER B N 1
ATOM 5380 C CA . SER B 1 85 ? 8.758 -25.969 -21.906 1 89.56 85 SER B CA 1
ATOM 5381 C C . SER B 1 85 ? 8.211 -24.672 -21.312 1 89.56 85 SER B C 1
ATOM 5383 O O . SER B 1 85 ? 8.336 -23.609 -21.922 1 89.56 85 SER B O 1
ATOM 5385 N N . LYS B 1 86 ? 7.605 -24.797 -20.156 1 89 86 LYS B N 1
ATOM 5386 C CA . LYS B 1 86 ? 7.043 -23.594 -19.516 1 89 86 LYS B CA 1
ATOM 5387 C C . LYS B 1 86 ? 8.141 -22.625 -19.125 1 89 86 LYS B C 1
ATOM 5389 O O . LYS B 1 86 ? 7.957 -21.406 -19.203 1 89 86 LYS B O 1
ATOM 5394 N N . VAL B 1 87 ? 9.242 -23.109 -18.672 1 92.38 87 VAL B N 1
ATOM 5395 C CA . VAL B 1 87 ? 10.367 -22.266 -18.297 1 92.38 87 VAL B CA 1
ATOM 5396 C C . VAL B 1 87 ? 10.922 -21.562 -19.547 1 92.38 87 VAL B C 1
ATOM 5398 O O . VAL B 1 87 ? 11.227 -20.359 -19.5 1 92.38 87 VAL B O 1
ATOM 5401 N N . GLN B 1 88 ? 10.984 -22.281 -20.625 1 93.88 88 GLN B N 1
ATOM 5402 C CA . GLN B 1 88 ? 11.484 -21.719 -21.875 1 93.88 88 GLN B CA 1
ATOM 5403 C C . GLN B 1 88 ? 10.57 -20.609 -22.375 1 93.88 88 GLN B C 1
ATOM 5405 O O . GLN B 1 88 ? 11.047 -19.594 -22.906 1 93.88 88 GLN B O 1
ATOM 5410 N N . GLU B 1 89 ? 9.336 -20.797 -22.156 1 90.62 89 GLU B N 1
ATOM 5411 C CA . GLU B 1 89 ? 8.375 -19.766 -22.547 1 90.62 89 GLU B CA 1
ATOM 5412 C C . GLU B 1 89 ? 8.508 -18.531 -21.672 1 90.62 89 GLU B C 1
ATOM 5414 O O . GLU B 1 89 ? 8.438 -17.406 -22.156 1 90.62 89 GLU B O 1
ATOM 5419 N N . ASP B 1 90 ? 8.727 -18.688 -20.438 1 91.25 90 ASP B N 1
ATOM 5420 C CA . ASP B 1 90 ? 8.852 -17.578 -19.484 1 91.25 90 ASP B CA 1
ATOM 5421 C C . ASP B 1 90 ? 10.102 -16.75 -19.766 1 91.25 90 ASP B C 1
ATOM 5423 O O . ASP B 1 90 ? 10.086 -15.531 -19.594 1 91.25 90 ASP B O 1
ATOM 5427 N N . ILE B 1 91 ? 11.133 -17.406 -20.141 1 92.44 91 ILE B N 1
ATOM 5428 C CA . ILE B 1 91 ? 12.43 -16.781 -20.359 1 92.44 91 ILE B CA 1
ATOM 5429 C C . ILE B 1 91 ? 12.297 -15.68 -21.422 1 92.44 91 ILE B C 1
ATOM 5431 O O . ILE B 1 91 ? 12.953 -14.641 -21.312 1 92.44 91 ILE B O 1
ATOM 5435 N N . LYS B 1 92 ? 11.375 -15.883 -22.297 1 87.25 92 LYS B N 1
ATOM 5436 C CA . LYS B 1 92 ? 11.195 -14.922 -23.391 1 87.25 92 LYS B CA 1
ATOM 5437 C C . LYS B 1 92 ? 10.594 -13.617 -22.875 1 87.25 92 LYS B C 1
ATOM 5439 O O . LYS B 1 92 ? 10.68 -12.586 -23.547 1 87.25 92 LYS B O 1
ATOM 5444 N N . LEU B 1 93 ? 10.109 -13.711 -21.734 1 85.06 93 LEU B N 1
ATOM 5445 C CA . LEU B 1 93 ? 9.359 -12.562 -21.234 1 85.06 93 LEU B CA 1
ATOM 5446 C C . LEU B 1 93 ? 10.188 -11.773 -20.219 1 85.06 93 LEU B C 1
ATOM 5448 O O . LEU B 1 93 ? 9.859 -10.625 -19.906 1 85.06 93 LEU B O 1
ATOM 5452 N N . TRP B 1 94 ? 11.242 -12.305 -19.734 1 90.06 94 TRP B N 1
ATOM 5453 C CA . TRP B 1 94 ? 12.031 -11.656 -18.688 1 90.06 94 TRP B CA 1
ATOM 5454 C C . TRP B 1 94 ? 13.203 -10.883 -19.297 1 90.06 94 TRP B C 1
ATOM 5456 O O . TRP B 1 94 ? 13.797 -11.312 -20.281 1 90.06 94 TRP B O 1
ATOM 5466 N N . PRO B 1 95 ? 13.523 -9.727 -18.688 1 91.19 95 PRO B N 1
ATOM 5467 C CA . PRO B 1 95 ? 14.641 -8.938 -19.203 1 91.19 95 PRO B CA 1
ATOM 5468 C C . PRO B 1 95 ? 16 -9.477 -18.766 1 91.19 95 PRO B C 1
ATOM 5470 O O . PRO B 1 95 ? 17.031 -9.117 -19.344 1 91.19 95 PRO B O 1
ATOM 5473 N N . PHE B 1 96 ? 16.031 -10.312 -17.75 1 93.69 96 PHE B N 1
ATOM 5474 C CA . PHE B 1 96 ? 17.297 -10.852 -17.266 1 93.69 96 PHE B CA 1
ATOM 5475 C C . PHE B 1 96 ? 17.609 -12.188 -17.922 1 93.69 96 PHE B C 1
ATOM 5477 O O . PHE B 1 96 ? 16.719 -12.844 -18.453 1 93.69 96 PHE B O 1
ATOM 5484 N N . LYS B 1 97 ? 18.859 -12.539 -17.844 1 95.12 97 LYS B N 1
ATOM 5485 C CA . LYS B 1 97 ? 19.344 -13.711 -18.578 1 95.12 97 LYS B CA 1
ATOM 5486 C C . LYS B 1 97 ? 19.25 -14.969 -17.703 1 95.12 97 LYS B C 1
ATOM 5488 O O . LYS B 1 97 ? 19.562 -14.93 -16.516 1 95.12 97 LYS B O 1
ATOM 5493 N N . ILE B 1 98 ? 18.75 -16.047 -18.281 1 97 98 ILE B N 1
ATOM 5494 C CA . ILE B 1 98 ? 18.688 -17.344 -17.641 1 97 98 ILE B CA 1
ATOM 5495 C C . ILE B 1 98 ? 19.422 -18.375 -18.5 1 97 98 ILE B C 1
ATOM 5497 O O . ILE B 1 98 ? 19.234 -18.438 -19.719 1 97 98 ILE B O 1
ATOM 5501 N N . ILE B 1 99 ? 20.297 -19.125 -17.844 1 96.88 99 ILE B N 1
ATOM 5502 C CA . ILE B 1 99 ? 21.062 -20.125 -18.578 1 96.88 99 ILE B CA 1
ATOM 5503 C C . ILE B 1 99 ? 20.875 -21.5 -17.953 1 96.88 99 ILE B C 1
ATOM 5505 O O . ILE B 1 99 ? 20.328 -21.609 -16.844 1 96.88 99 ILE B O 1
ATOM 5509 N N . GLN B 1 100 ? 21.266 -22.5 -18.672 1 95.62 100 GLN B N 1
ATOM 5510 C CA . GLN B 1 100 ? 21.203 -23.875 -18.188 1 95.62 100 GLN B CA 1
ATOM 5511 C C . GLN B 1 100 ? 22.375 -24.188 -17.266 1 95.62 100 GLN B C 1
ATOM 5513 O O . GLN B 1 100 ? 23.531 -24.062 -17.656 1 95.62 100 GLN B O 1
ATOM 5518 N N . GLY B 1 101 ? 22.047 -24.5 -16.031 1 91.19 101 GLY B N 1
ATOM 5519 C CA . GLY B 1 101 ? 23.078 -24.875 -15.062 1 91.19 101 GLY B CA 1
ATOM 5520 C C . GLY B 1 101 ? 23.266 -26.375 -14.961 1 91.19 101 GLY B C 1
ATOM 5521 O O . GLY B 1 101 ? 22.797 -27.125 -15.812 1 91.19 101 GLY B O 1
ATOM 5522 N N . PRO B 1 102 ? 24.047 -26.75 -13.953 1 86.25 102 PRO B N 1
ATOM 5523 C CA . PRO B 1 102 ? 24.25 -28.172 -13.734 1 86.25 102 PRO B CA 1
ATOM 5524 C C . PRO B 1 102 ? 22.953 -28.922 -13.469 1 86.25 102 PRO B C 1
ATOM 5526 O O . PRO B 1 102 ? 22.062 -28.406 -12.797 1 86.25 102 PRO B O 1
ATOM 5529 N N . ALA B 1 103 ? 22.812 -30.172 -14.008 1 82.12 103 ALA B N 1
ATOM 5530 C CA . ALA B 1 103 ? 21.641 -31.031 -13.82 1 82.12 103 ALA B CA 1
ATOM 5531 C C . ALA B 1 103 ? 20.375 -30.359 -14.367 1 82.12 103 ALA B C 1
ATOM 5533 O O . ALA B 1 103 ? 19.297 -30.469 -13.766 1 82.12 103 ALA B O 1
ATOM 5534 N N . ASP B 1 104 ? 20.484 -29.469 -15.359 1 90.06 104 ASP B N 1
ATOM 5535 C CA . ASP B 1 104 ? 19.391 -28.844 -16.094 1 90.06 104 ASP B CA 1
ATOM 5536 C C . ASP B 1 104 ? 18.625 -27.859 -15.211 1 90.06 104 ASP B C 1
ATOM 5538 O O . ASP B 1 104 ? 17.422 -27.656 -15.391 1 90.06 104 ASP B O 1
ATOM 5542 N N . THR B 1 105 ? 19.391 -27.359 -14.227 1 91.06 105 THR B N 1
ATOM 5543 C CA . THR B 1 105 ? 18.766 -26.375 -13.352 1 91.06 105 THR B CA 1
ATOM 5544 C C . THR B 1 105 ? 18.859 -24.984 -13.969 1 91.06 105 THR B C 1
ATOM 5546 O O . THR B 1 105 ? 19.875 -24.625 -14.57 1 91.06 105 THR B O 1
ATOM 5549 N N . PRO B 1 106 ? 17.781 -24.188 -13.867 1 94.94 106 PRO B N 1
ATOM 5550 C CA . PRO B 1 106 ? 17.875 -22.812 -14.367 1 94.94 106 PRO B CA 1
ATOM 5551 C C . PRO B 1 106 ? 18.703 -21.922 -13.453 1 94.94 106 PRO B C 1
ATOM 5553 O O . PRO B 1 106 ? 18.547 -21.953 -12.227 1 94.94 106 PRO B O 1
ATOM 5556 N N . LYS B 1 107 ? 19.641 -21.172 -14.062 1 96.62 107 LYS B N 1
ATOM 5557 C CA . LYS B 1 107 ? 20.484 -20.234 -13.328 1 96.62 107 LYS B CA 1
ATOM 5558 C C . LYS B 1 107 ? 20.266 -18.812 -13.836 1 96.62 107 LYS B C 1
ATOM 5560 O O . LYS B 1 107 ? 20.281 -18.562 -15.047 1 96.62 107 LYS B O 1
ATOM 5565 N N . ILE B 1 108 ? 20.047 -17.922 -12.938 1 97.44 108 ILE B N 1
ATOM 5566 C CA . ILE B 1 108 ? 19.844 -16.516 -13.258 1 97.44 108 ILE B CA 1
ATOM 5567 C C . ILE B 1 108 ? 21.188 -15.789 -13.266 1 97.44 108 ILE B C 1
ATOM 5569 O O . ILE B 1 108 ? 21.953 -15.859 -12.289 1 97.44 108 ILE B O 1
ATOM 5573 N N . VAL B 1 109 ? 21.469 -15.125 -14.367 1 97.38 109 VAL B N 1
ATOM 5574 C CA . VAL B 1 109 ? 22.75 -14.453 -14.531 1 97.38 109 VAL B CA 1
ATOM 5575 C C . VAL B 1 109 ? 22.578 -12.953 -14.281 1 97.38 109 VAL B C 1
ATOM 5577 O O . VAL B 1 109 ? 21.719 -12.312 -14.867 1 97.38 109 VAL B O 1
ATOM 5580 N N . VAL B 1 110 ? 23.391 -12.391 -13.359 1 96.12 110 VAL B N 1
ATOM 5581 C CA . VAL B 1 110 ? 23.359 -10.953 -13.086 1 96.12 110 VAL B CA 1
ATOM 5582 C C . VAL B 1 110 ? 24.781 -10.414 -13.008 1 96.12 110 VAL B C 1
ATOM 5584 O O . VAL B 1 110 ? 25.734 -11.18 -12.852 1 96.12 110 VAL B O 1
ATOM 5587 N N . THR B 1 111 ? 24.922 -9.172 -13.273 1 94.62 111 THR B N 1
ATOM 5588 C CA . THR B 1 111 ? 26.188 -8.477 -13.039 1 94.62 111 THR B CA 1
ATOM 5589 C C . THR B 1 111 ? 26.172 -7.785 -11.68 1 94.62 111 THR B C 1
ATOM 5591 O O . THR B 1 111 ? 25.344 -6.906 -11.43 1 94.62 111 THR B O 1
ATOM 5594 N N . TYR B 1 112 ? 27 -8.258 -10.805 1 90.38 112 TYR B N 1
ATOM 5595 C CA . TYR B 1 112 ? 27.094 -7.699 -9.461 1 90.38 112 TYR B CA 1
ATOM 5596 C C . TYR B 1 112 ? 28.531 -7.395 -9.102 1 90.38 112 TYR B C 1
ATOM 5598 O O . TYR B 1 112 ? 29.406 -8.273 -9.172 1 90.38 112 TYR B O 1
ATOM 5606 N N . LYS B 1 113 ? 28.859 -6.148 -8.797 1 88 113 LYS B N 1
ATOM 5607 C CA . LYS B 1 113 ? 30.203 -5.672 -8.461 1 88 113 LYS B CA 1
ATOM 5608 C C . LYS B 1 113 ? 31.172 -5.926 -9.609 1 88 113 LYS B C 1
ATOM 5610 O O . LYS B 1 113 ? 32.281 -6.422 -9.398 1 88 113 LYS B O 1
ATOM 5615 N N . GLY B 1 114 ? 30.688 -5.762 -10.789 1 88.44 114 GLY B N 1
ATOM 5616 C CA . GLY B 1 114 ? 31.5 -5.863 -11.984 1 88.44 114 GLY B CA 1
ATOM 5617 C C . GLY B 1 114 ? 31.75 -7.293 -12.43 1 88.44 114 GLY B C 1
ATOM 5618 O O . GLY B 1 114 ? 32.5 -7.539 -13.375 1 88.44 114 GLY B O 1
ATOM 5619 N N . LYS B 1 115 ? 31.141 -8.148 -11.719 1 92.88 115 LYS B N 1
ATOM 5620 C CA . LYS B 1 115 ? 31.328 -9.562 -12.062 1 92.88 115 LYS B CA 1
ATOM 5621 C C . LYS B 1 115 ? 30 -10.227 -12.406 1 92.88 115 LYS B C 1
ATOM 5623 O O . LYS B 1 115 ? 28.953 -9.844 -11.875 1 92.88 115 LYS B O 1
ATOM 5628 N N . GLU B 1 116 ? 30.125 -11.203 -13.211 1 95.12 116 GLU B N 1
ATOM 5629 C CA . GLU B 1 116 ? 28.953 -12.008 -13.531 1 95.12 116 GLU B CA 1
ATOM 5630 C C . GLU B 1 116 ? 28.688 -13.062 -12.461 1 95.12 116 GLU B C 1
ATOM 5632 O O . GLU B 1 116 ? 29.609 -13.805 -12.086 1 95.12 116 GLU B O 1
ATOM 5637 N N . LYS B 1 117 ? 27.578 -13.031 -11.938 1 94.5 117 LYS B N 1
ATOM 5638 C CA . LYS B 1 117 ? 27.188 -14.008 -10.922 1 94.5 117 LYS B CA 1
ATOM 5639 C C . LYS B 1 117 ? 25.984 -14.82 -11.383 1 94.5 117 LYS B C 1
ATOM 5641 O O . LYS B 1 117 ? 25.141 -14.328 -12.141 1 94.5 117 LYS B O 1
ATOM 5646 N N . LYS B 1 118 ? 25.969 -16.047 -10.906 1 96.06 118 LYS B N 1
ATOM 5647 C CA . LYS B 1 118 ? 24.859 -16.938 -11.219 1 96.06 118 LYS B CA 1
ATOM 5648 C C . LYS B 1 118 ? 24.125 -17.375 -9.953 1 96.06 118 LYS B C 1
ATOM 5650 O O . LYS B 1 118 ? 24.75 -17.797 -8.977 1 96.06 118 LYS B O 1
ATOM 5655 N N . PHE B 1 119 ? 22.859 -17.188 -9.945 1 95.5 119 PHE B N 1
ATOM 5656 C CA . PHE B 1 119 ? 22.047 -17.547 -8.789 1 95.5 119 PHE B CA 1
ATOM 5657 C C . PHE B 1 119 ? 20.969 -18.547 -9.18 1 95.5 119 PHE B C 1
ATOM 5659 O O . PHE B 1 119 ? 20.438 -18.5 -10.297 1 95.5 119 PHE B O 1
ATOM 5666 N N . SER B 1 120 ? 20.688 -19.484 -8.305 1 95 120 SER B N 1
ATOM 5667 C CA . SER B 1 120 ? 19.516 -20.328 -8.461 1 95 120 SER B CA 1
ATOM 5668 C C . SER B 1 120 ? 18.234 -19.609 -8.039 1 95 120 SER B C 1
ATOM 5670 O O . SER B 1 120 ? 18.297 -18.562 -7.387 1 95 120 SER B O 1
ATOM 5672 N N . ALA B 1 121 ? 17.062 -20.125 -8.492 1 95.75 121 ALA B N 1
ATOM 5673 C CA . ALA B 1 121 ? 15.789 -19.562 -8.07 1 95.75 121 ALA B CA 1
ATOM 5674 C C . ALA B 1 121 ? 15.625 -19.656 -6.559 1 95.75 121 ALA B C 1
ATOM 5676 O O . ALA B 1 121 ? 15.016 -18.781 -5.938 1 95.75 121 ALA B O 1
ATOM 5677 N N . GLU B 1 122 ? 16.172 -20.719 -5.961 1 95.88 122 GLU B N 1
ATOM 5678 C CA . GLU B 1 122 ? 16.125 -20.906 -4.516 1 95.88 122 GLU B CA 1
ATOM 5679 C C . GLU B 1 122 ? 16.891 -19.797 -3.789 1 95.88 122 GLU B C 1
ATOM 5681 O O . GLU B 1 122 ? 16.406 -19.281 -2.777 1 95.88 122 GLU B O 1
ATOM 5686 N N . GLU B 1 123 ? 17.984 -19.422 -4.367 1 96.12 123 GLU B N 1
ATOM 5687 C CA . GLU B 1 123 ? 18.781 -18.359 -3.766 1 96.12 123 GLU B CA 1
ATOM 5688 C C . GLU B 1 123 ? 18.062 -17.016 -3.822 1 96.12 123 GLU B C 1
ATOM 5690 O O . GLU B 1 123 ? 18.031 -16.281 -2.836 1 96.12 123 GLU B O 1
ATOM 5695 N N . ILE B 1 124 ? 17.5 -16.734 -4.949 1 97.56 124 ILE B N 1
ATOM 5696 C CA . ILE B 1 124 ? 16.781 -15.477 -5.109 1 97.56 124 ILE B CA 1
ATOM 5697 C C . ILE B 1 124 ? 15.594 -15.445 -4.152 1 97.56 124 ILE B C 1
ATOM 5699 O O . ILE B 1 124 ? 15.352 -14.438 -3.479 1 97.56 124 ILE B O 1
ATOM 5703 N N . SER B 1 125 ? 14.852 -16.516 -4.137 1 97.94 125 SER B N 1
ATOM 5704 C CA . SER B 1 125 ? 13.703 -16.609 -3.244 1 97.94 125 SER B CA 1
ATOM 5705 C C . SER B 1 125 ? 14.125 -16.5 -1.783 1 97.94 125 SER B C 1
ATOM 5707 O O . SER B 1 125 ? 13.391 -15.953 -0.959 1 97.94 125 SER B O 1
ATOM 5709 N N . SER B 1 126 ? 15.305 -17.062 -1.475 1 97.69 126 SER B N 1
ATOM 5710 C CA . SER B 1 126 ? 15.812 -16.984 -0.108 1 97.69 126 SER B CA 1
ATOM 5711 C C . SER B 1 126 ? 16.094 -15.539 0.293 1 97.69 126 SER B C 1
ATOM 5713 O O . SER B 1 126 ? 15.922 -15.172 1.458 1 97.69 126 SER B O 1
ATOM 5715 N N . MET B 1 127 ? 16.5 -14.742 -0.672 1 97.44 127 MET B N 1
ATOM 5716 C CA . MET B 1 127 ? 16.719 -13.32 -0.394 1 97.44 127 MET B CA 1
ATOM 5717 C C . MET B 1 127 ? 15.414 -12.641 -0.007 1 97.44 127 MET B C 1
ATOM 5719 O O . MET B 1 127 ? 15.383 -11.836 0.929 1 97.44 127 MET B O 1
ATOM 5723 N N . VAL B 1 128 ? 14.32 -12.953 -0.685 1 97.81 128 VAL B N 1
ATOM 5724 C CA . VAL B 1 128 ? 13.008 -12.406 -0.376 1 97.81 128 VAL B CA 1
ATOM 5725 C C . VAL B 1 128 ? 12.547 -12.898 0.996 1 97.81 128 VAL B C 1
ATOM 5727 O O . VAL B 1 128 ? 12.055 -12.109 1.811 1 97.81 128 VAL B O 1
ATOM 5730 N N . LEU B 1 129 ? 12.742 -14.188 1.235 1 98.19 129 LEU B N 1
ATOM 5731 C CA . LEU B 1 129 ? 12.391 -14.766 2.529 1 98.19 129 LEU B CA 1
ATOM 5732 C C . LEU B 1 129 ? 13.203 -14.125 3.648 1 98.19 129 LEU B C 1
ATOM 5734 O O . LEU B 1 129 ? 12.688 -13.898 4.742 1 98.19 129 LEU B O 1
ATOM 5738 N N . GLY B 1 130 ? 14.469 -13.922 3.336 1 96.56 130 GLY B N 1
ATOM 5739 C CA . GLY B 1 130 ? 15.305 -13.227 4.297 1 96.56 130 GLY B CA 1
ATOM 5740 C C . GLY B 1 130 ? 14.781 -11.844 4.645 1 96.56 130 GLY B C 1
ATOM 5741 O O . GLY B 1 130 ? 14.828 -11.43 5.809 1 96.56 130 GLY B O 1
ATOM 5742 N N . LYS B 1 131 ? 14.32 -11.156 3.639 1 96.25 131 LYS B N 1
ATOM 5743 C CA . LYS B 1 131 ? 13.742 -9.828 3.865 1 96.25 131 LYS B CA 1
ATOM 5744 C C . LYS B 1 131 ? 12.508 -9.914 4.75 1 96.25 131 LYS B C 1
ATOM 5746 O O . LYS B 1 131 ? 12.281 -9.055 5.602 1 96.25 131 LYS B O 1
ATOM 5751 N N . MET B 1 132 ? 11.648 -10.914 4.535 1 97.69 132 MET B N 1
ATOM 5752 C CA . MET B 1 132 ? 10.484 -11.133 5.383 1 97.69 132 MET B CA 1
ATOM 5753 C C . MET B 1 132 ? 10.898 -11.383 6.828 1 97.69 132 MET B C 1
ATOM 5755 O O . MET B 1 132 ? 10.297 -10.852 7.758 1 97.69 132 MET B O 1
ATOM 5759 N N . LYS B 1 133 ? 11.906 -12.188 6.996 1 96.94 133 LYS B N 1
ATOM 5760 C CA . LYS B 1 133 ? 12.453 -12.492 8.32 1 96.94 133 LYS B CA 1
ATOM 5761 C C . LYS B 1 133 ? 12.945 -11.219 9.008 1 96.94 133 LYS B C 1
ATOM 5763 O O . LYS B 1 133 ? 12.617 -10.969 10.172 1 96.94 133 LYS B O 1
ATOM 5768 N N . GLU B 1 134 ? 13.703 -10.461 8.258 1 94.31 134 GLU B N 1
ATOM 5769 C CA . GLU B 1 134 ? 14.234 -9.211 8.797 1 94.31 134 GLU B CA 1
ATOM 5770 C C . GLU B 1 134 ? 13.117 -8.273 9.219 1 94.31 134 GLU B C 1
ATOM 5772 O O . GLU B 1 134 ? 13.203 -7.625 10.266 1 94.31 134 GLU B O 1
ATOM 5777 N N . THR B 1 135 ? 12.109 -8.141 8.422 1 93.5 135 THR B N 1
ATOM 5778 C CA . THR B 1 135 ? 10.961 -7.285 8.711 1 93.5 135 THR B CA 1
ATOM 5779 C C . THR B 1 135 ? 10.266 -7.734 9.992 1 93.5 135 THR B C 1
ATOM 5781 O O . THR B 1 135 ? 9.914 -6.906 10.836 1 93.5 135 THR B O 1
ATOM 5784 N N . ALA B 1 136 ? 10.094 -9 10.156 1 95.25 136 ALA B N 1
ATOM 5785 C CA . ALA B 1 136 ? 9.445 -9.547 11.352 1 95.25 136 ALA B CA 1
ATOM 5786 C C . ALA B 1 136 ? 10.305 -9.312 12.586 1 95.25 136 ALA B C 1
ATOM 5788 O O . ALA B 1 136 ? 9.789 -8.969 13.656 1 95.25 136 ALA B O 1
ATOM 5789 N N . GLU B 1 137 ? 11.594 -9.492 12.453 1 93.88 137 GLU B N 1
ATOM 5790 C CA . GLU B 1 137 ? 12.5 -9.289 13.578 1 93.88 137 GLU B CA 1
ATOM 5791 C C . GLU B 1 137 ? 12.5 -7.832 14.031 1 93.88 137 GLU B C 1
ATOM 5793 O O . GLU B 1 137 ? 12.508 -7.547 15.234 1 93.88 137 GLU B O 1
ATOM 5798 N N . ALA B 1 138 ? 12.523 -6.984 13.07 1 86.75 138 ALA B N 1
ATOM 5799 C CA . ALA B 1 138 ? 12.484 -5.559 13.398 1 86.75 138 ALA B CA 1
ATOM 5800 C C . ALA B 1 138 ? 11.195 -5.199 14.141 1 86.75 138 ALA B C 1
ATOM 5802 O O . ALA B 1 138 ? 11.219 -4.41 15.086 1 86.75 138 ALA B O 1
ATOM 5803 N N . TYR B 1 139 ? 10.055 -5.691 13.781 1 86.19 139 TYR B N 1
ATOM 5804 C CA . TYR B 1 139 ? 8.75 -5.422 14.375 1 86.19 139 TYR B CA 1
ATOM 5805 C C . TYR B 1 139 ? 8.648 -6.031 15.766 1 86.19 139 TYR B C 1
ATOM 5807 O O . TYR B 1 139 ? 8.117 -5.406 16.688 1 86.19 139 TYR B O 1
ATOM 5815 N N . LEU B 1 140 ? 9.234 -7.266 15.906 1 86.88 140 LEU B N 1
ATOM 5816 C CA . LEU B 1 140 ? 9.086 -8.016 17.141 1 86.88 140 LEU B CA 1
ATOM 5817 C C . LEU B 1 140 ? 10.195 -7.664 18.141 1 86.88 140 LEU B C 1
ATOM 5819 O O . LEU B 1 140 ? 10.055 -7.891 19.344 1 86.88 140 LEU B O 1
ATOM 5823 N N . GLY B 1 141 ? 11.352 -7.188 17.641 1 84.06 141 GLY B N 1
ATOM 5824 C CA . GLY B 1 141 ? 12.508 -6.934 18.484 1 84.06 141 GLY B CA 1
ATOM 5825 C C . GLY B 1 141 ? 13.18 -8.203 18.969 1 84.06 141 GLY B C 1
ATOM 5826 O O . GLY B 1 141 ? 13.867 -8.195 20 1 84.06 141 GLY B O 1
ATOM 5827 N N . LYS B 1 142 ? 12.82 -9.328 18.312 1 90 142 LYS B N 1
ATOM 5828 C CA . LYS B 1 142 ? 13.375 -10.641 18.641 1 90 142 LYS B CA 1
ATOM 5829 C C . LYS B 1 142 ? 13.828 -11.383 17.391 1 90 142 LYS B C 1
ATOM 5831 O O . LYS B 1 142 ? 13.391 -11.07 16.281 1 90 142 LYS B O 1
ATOM 5836 N N . VAL B 1 143 ? 14.719 -12.266 17.594 1 93.19 143 VAL B N 1
ATOM 5837 C CA . VAL B 1 143 ? 15.203 -13.094 16.5 1 93.19 143 VAL B CA 1
ATOM 5838 C C . VAL B 1 143 ? 14.125 -14.102 16.094 1 93.19 143 VAL B C 1
ATOM 5840 O O . VAL B 1 143 ? 13.484 -14.703 16.953 1 93.19 143 VAL B O 1
ATOM 5843 N N . VAL B 1 144 ? 13.906 -14.242 14.844 1 95.31 144 VAL B N 1
ATOM 5844 C CA . VAL B 1 144 ? 12.93 -15.172 14.297 1 95.31 144 VAL B CA 1
ATOM 5845 C C . VAL B 1 144 ? 13.641 -16.359 13.656 1 95.31 144 VAL B C 1
ATOM 5847 O O . VAL B 1 144 ? 14.516 -16.172 12.805 1 95.31 144 VAL B O 1
ATOM 5850 N N . LYS B 1 145 ? 13.242 -17.516 14.031 1 95.19 145 LYS B N 1
ATOM 5851 C CA . LYS B 1 145 ? 13.883 -18.703 13.477 1 95.19 145 LYS B CA 1
ATOM 5852 C C . LYS B 1 145 ? 12.875 -19.609 12.781 1 95.19 145 LYS B C 1
ATOM 5854 O O . LYS B 1 145 ? 13.203 -20.297 11.812 1 95.19 145 LYS B O 1
ATOM 5859 N N . ASN B 1 146 ? 11.672 -19.688 13.352 1 97 146 ASN B N 1
ATOM 5860 C CA . ASN B 1 146 ? 10.656 -20.609 12.852 1 97 146 ASN B CA 1
ATOM 5861 C C . ASN B 1 146 ? 9.656 -19.906 11.938 1 97 146 ASN B C 1
ATOM 5863 O O . ASN B 1 146 ? 9.266 -18.766 12.203 1 97 146 ASN B O 1
ATOM 5867 N N . ALA B 1 147 ? 9.328 -20.609 10.82 1 97.88 147 ALA B N 1
ATOM 5868 C CA . ALA B 1 147 ? 8.375 -20 9.891 1 97.88 147 ALA B CA 1
ATOM 5869 C C . ALA B 1 147 ? 7.516 -21.062 9.219 1 97.88 147 ALA B C 1
ATOM 5871 O O . ALA B 1 147 ? 7.945 -22.203 9.062 1 97.88 147 ALA B O 1
ATOM 5872 N N . VAL B 1 148 ? 6.312 -20.75 9 1 98.06 148 VAL B N 1
ATOM 5873 C CA . VAL B 1 148 ? 5.445 -21.453 8.07 1 98.06 148 VAL B CA 1
ATOM 5874 C C . VAL B 1 148 ? 5.422 -20.734 6.727 1 98.06 148 VAL B C 1
ATOM 5876 O O . VAL B 1 148 ? 5.152 -19.531 6.668 1 98.06 148 VAL B O 1
ATOM 5879 N N . ILE B 1 149 ? 5.738 -21.391 5.664 1 98.19 149 ILE B N 1
ATOM 5880 C CA . ILE B 1 149 ? 5.781 -20.797 4.336 1 98.19 149 ILE B CA 1
ATOM 5881 C C . ILE B 1 149 ? 4.688 -21.391 3.459 1 98.19 149 ILE B C 1
ATOM 5883 O O . ILE B 1 149 ? 4.457 -22.609 3.49 1 98.19 149 ILE B O 1
ATOM 5887 N N . THR B 1 150 ? 4.031 -20.562 2.758 1 97.5 150 THR B N 1
ATOM 5888 C CA . THR B 1 150 ? 2.947 -21.031 1.904 1 97.5 150 THR B CA 1
ATOM 5889 C C . THR B 1 150 ? 3.463 -21.359 0.504 1 97.5 150 THR B C 1
ATOM 5891 O O . THR B 1 150 ? 4.473 -20.797 0.066 1 97.5 150 THR B O 1
ATOM 5894 N N . VAL B 1 151 ? 2.805 -22.25 -0.154 1 95.81 151 VAL B N 1
ATOM 5895 C CA . VAL B 1 151 ? 3.109 -22.625 -1.53 1 95.81 151 VAL B CA 1
ATOM 5896 C C . VAL B 1 151 ? 1.812 -22.812 -2.314 1 95.81 151 VAL B C 1
ATOM 5898 O O . VAL B 1 151 ? 0.763 -23.094 -1.733 1 95.81 151 VAL B O 1
ATOM 5901 N N . PRO B 1 152 ? 1.896 -22.578 -3.648 1 94.19 152 PRO B N 1
ATOM 5902 C CA . PRO B 1 152 ? 0.715 -22.906 -4.453 1 94.19 152 PRO B CA 1
ATOM 5903 C C . PRO B 1 152 ? 0.267 -24.359 -4.277 1 94.19 152 PRO B C 1
ATOM 5905 O O . PRO B 1 152 ? 1.103 -25.25 -4.117 1 94.19 152 PRO B O 1
ATOM 5908 N N . ALA B 1 153 ? -1.008 -24.625 -4.312 1 91.19 153 ALA B N 1
ATOM 5909 C CA . ALA B 1 153 ? -1.539 -25.969 -4.102 1 91.19 153 ALA B CA 1
ATOM 5910 C C . ALA B 1 153 ? -1.075 -26.922 -5.203 1 91.19 153 ALA B C 1
ATOM 5912 O O . ALA B 1 153 ? -0.918 -28.125 -4.969 1 91.19 153 ALA B O 1
ATOM 5913 N N . TYR B 1 154 ? -0.808 -26.406 -6.363 1 88.44 154 TYR B N 1
ATOM 5914 C CA . TYR B 1 154 ? -0.513 -27.234 -7.52 1 88.44 154 TYR B CA 1
ATOM 5915 C C . TYR B 1 154 ? 0.991 -27.406 -7.699 1 88.44 154 TYR B C 1
ATOM 5917 O O . TYR B 1 154 ? 1.446 -27.906 -8.734 1 88.44 154 TYR B O 1
ATOM 5925 N N . PHE B 1 155 ? 1.811 -26.969 -6.734 1 89.69 155 PHE B N 1
ATOM 5926 C CA . PHE B 1 155 ? 3.248 -27.219 -6.746 1 89.69 155 PHE B CA 1
ATOM 5927 C C . PHE B 1 155 ? 3.553 -28.703 -6.66 1 89.69 155 PHE B C 1
ATOM 5929 O O . PHE B 1 155 ? 2.914 -29.422 -5.891 1 89.69 155 PHE B O 1
ATOM 5936 N N . ASN B 1 156 ? 4.492 -29.156 -7.371 1 86.31 156 ASN B N 1
ATOM 5937 C CA . ASN B 1 156 ? 4.934 -30.547 -7.281 1 86.31 156 ASN B CA 1
ATOM 5938 C C . ASN B 1 156 ? 5.965 -30.734 -6.172 1 86.31 156 ASN B C 1
ATOM 5940 O O . ASN B 1 156 ? 6.27 -29.797 -5.434 1 86.31 156 ASN B O 1
ATOM 5944 N N . ASP B 1 157 ? 6.387 -31.906 -6.02 1 86.75 157 ASP B N 1
ATOM 5945 C CA . ASP B 1 157 ? 7.297 -32.281 -4.934 1 86.75 157 ASP B CA 1
ATOM 5946 C C . ASP B 1 157 ? 8.602 -31.484 -5.027 1 86.75 157 ASP B C 1
ATOM 5948 O O . ASP B 1 157 ? 9.102 -30.984 -4.016 1 86.75 157 ASP B O 1
ATOM 5952 N N . SER B 1 158 ? 9.164 -31.391 -6.207 1 85.94 158 SER B N 1
ATOM 5953 C CA . SER B 1 158 ? 10.43 -30.688 -6.402 1 85.94 158 SER B CA 1
ATOM 5954 C C . SER B 1 158 ? 10.297 -29.219 -6.043 1 85.94 158 SER B C 1
ATOM 5956 O O . SER B 1 158 ? 11.203 -28.625 -5.449 1 85.94 158 SER B O 1
ATOM 5958 N N . GLN B 1 159 ? 9.266 -28.641 -6.441 1 91.06 159 GLN B N 1
ATOM 5959 C CA . GLN B 1 159 ? 9.008 -27.234 -6.164 1 91.06 159 GLN B CA 1
ATOM 5960 C C . GLN B 1 159 ? 8.836 -26.984 -4.664 1 91.06 159 GLN B C 1
ATOM 5962 O O . GLN B 1 159 ? 9.336 -26 -4.129 1 91.06 159 GLN B O 1
ATOM 5967 N N . ARG B 1 160 ? 8.172 -27.844 -4.02 1 92.25 160 ARG B N 1
ATOM 5968 C CA . ARG B 1 160 ? 7.977 -27.75 -2.574 1 92.25 160 ARG B CA 1
ATOM 5969 C C . ARG B 1 160 ? 9.305 -27.875 -1.833 1 92.25 160 ARG B C 1
ATOM 5971 O O . ARG B 1 160 ? 9.609 -27.062 -0.951 1 92.25 160 ARG B O 1
ATOM 5978 N N . GLN B 1 161 ? 10.016 -28.891 -2.197 1 90.12 161 GLN B N 1
ATOM 5979 C CA . GLN B 1 161 ? 11.32 -29.078 -1.562 1 90.12 161 GLN B CA 1
ATOM 5980 C C . GLN B 1 161 ? 12.227 -27.875 -1.791 1 90.12 161 GLN B C 1
ATOM 5982 O O . GLN B 1 161 ? 12.914 -27.438 -0.873 1 90.12 161 GLN B O 1
ATOM 5987 N N . ALA B 1 162 ? 12.242 -27.406 -3.049 1 93.62 162 ALA B N 1
ATOM 5988 C CA . ALA B 1 162 ? 13.062 -26.234 -3.375 1 93.62 162 ALA B CA 1
ATOM 5989 C C . ALA B 1 162 ? 12.656 -25.031 -2.537 1 93.62 162 ALA B C 1
ATOM 5991 O O . ALA B 1 162 ? 13.508 -24.234 -2.139 1 93.62 162 ALA B O 1
ATOM 5992 N N . THR B 1 163 ? 11.367 -24.828 -2.305 1 95.81 163 THR B N 1
ATOM 5993 C CA . THR B 1 163 ? 10.891 -23.734 -1.468 1 95.81 163 THR B CA 1
ATOM 5994 C C . THR B 1 163 ? 11.375 -23.906 -0.03 1 95.81 163 THR B C 1
ATOM 5996 O O . THR B 1 163 ? 11.773 -22.938 0.612 1 95.81 163 THR B O 1
ATOM 5999 N N . LYS B 1 164 ? 11.258 -25.125 0.484 1 94.38 164 LYS B N 1
ATOM 6000 C CA . LYS B 1 164 ? 11.766 -25.406 1.823 1 94.38 164 LYS B CA 1
ATOM 6001 C C . LYS B 1 164 ? 13.258 -25.094 1.923 1 94.38 164 LYS B C 1
ATOM 6003 O O . LYS B 1 164 ? 13.711 -24.5 2.908 1 94.38 164 LYS B O 1
ATOM 6008 N N . ASP B 1 165 ? 14.008 -25.5 0.875 1 94.62 165 ASP B N 1
ATOM 6009 C CA . ASP B 1 165 ? 15.438 -25.203 0.827 1 94.62 165 ASP B CA 1
ATOM 6010 C C . ASP B 1 165 ? 15.695 -23.703 0.846 1 94.62 165 ASP B C 1
ATOM 6012 O O . ASP B 1 165 ? 16.625 -23.234 1.507 1 94.62 165 ASP B O 1
ATOM 6016 N N . ALA B 1 166 ? 14.93 -22.969 0.063 1 96.94 166 ALA B N 1
ATOM 6017 C CA . ALA B 1 166 ? 15.055 -21.516 0.067 1 96.94 166 ALA B CA 1
ATOM 6018 C C . ALA B 1 166 ? 14.875 -20.953 1.475 1 96.94 166 ALA B C 1
ATOM 6020 O O . ALA B 1 166 ? 15.57 -20.016 1.868 1 96.94 166 ALA B O 1
ATOM 6021 N N . GLY B 1 167 ? 13.914 -21.5 2.199 1 97.25 167 GLY B N 1
ATOM 6022 C CA . GLY B 1 167 ? 13.734 -21.109 3.588 1 97.25 167 GLY B CA 1
ATOM 6023 C C . GLY B 1 167 ? 14.961 -21.375 4.445 1 97.25 167 GLY B C 1
ATOM 6024 O O . GLY B 1 167 ? 15.367 -20.516 5.227 1 97.25 167 GLY B O 1
ATOM 6025 N N . THR B 1 168 ? 15.508 -22.516 4.254 1 95.06 168 THR B N 1
ATOM 6026 C CA . THR B 1 168 ? 16.703 -22.891 5.004 1 95.06 168 THR B CA 1
ATOM 6027 C C . THR B 1 168 ? 17.859 -21.953 4.676 1 95.06 168 THR B C 1
ATOM 6029 O O . THR B 1 168 ? 18.594 -21.531 5.57 1 95.06 168 THR B O 1
ATOM 6032 N N . ILE B 1 169 ? 18.047 -21.688 3.4 1 95.5 169 ILE B N 1
ATOM 6033 C CA . ILE B 1 169 ? 19.109 -20.781 2.947 1 95.5 169 ILE B CA 1
ATOM 6034 C C . ILE B 1 169 ? 18.938 -19.422 3.596 1 95.5 169 ILE B C 1
ATOM 6036 O O . ILE B 1 169 ? 19.922 -18.75 3.934 1 95.5 169 ILE B O 1
ATOM 6040 N N . ALA B 1 170 ? 17.688 -19 3.836 1 96.38 170 ALA B N 1
ATOM 6041 C CA . ALA B 1 170 ? 17.375 -17.703 4.426 1 96.38 170 ALA B CA 1
ATOM 6042 C C . ALA B 1 170 ? 17.609 -17.719 5.934 1 96.38 170 ALA B C 1
ATOM 6044 O O . ALA B 1 170 ? 17.453 -16.688 6.602 1 96.38 170 ALA B O 1
ATOM 6045 N N . GLY B 1 171 ? 17.953 -18.875 6.484 1 93.75 171 GLY B N 1
ATOM 6046 C CA . GLY B 1 171 ? 18.156 -19 7.918 1 93.75 171 GLY B CA 1
ATOM 6047 C C . GLY B 1 171 ? 16.875 -19.297 8.68 1 93.75 171 GLY B C 1
ATOM 6048 O O . GLY B 1 171 ? 16.781 -19.016 9.875 1 93.75 171 GLY B O 1
ATOM 6049 N N . LEU B 1 172 ? 15.898 -19.797 8.016 1 96.44 172 LEU B N 1
ATOM 6050 C CA . LEU B 1 172 ? 14.625 -20.125 8.641 1 96.44 172 LEU B CA 1
ATOM 6051 C C . LEU B 1 172 ? 14.477 -21.625 8.82 1 96.44 172 LEU B C 1
ATOM 6053 O O . LEU B 1 172 ? 14.906 -22.406 7.961 1 96.44 172 LEU B O 1
ATOM 6057 N N . ASN B 1 173 ? 13.969 -21.938 9.938 1 96.31 173 ASN B N 1
ATOM 6058 C CA . ASN B 1 173 ? 13.469 -23.297 10.133 1 96.31 173 ASN B CA 1
ATOM 6059 C C . ASN B 1 173 ? 12.016 -23.438 9.68 1 96.31 173 ASN B C 1
ATOM 6061 O O . ASN B 1 173 ? 11.102 -23.016 10.383 1 96.31 173 ASN B O 1
ATOM 6065 N N . VAL B 1 174 ? 11.867 -24.047 8.531 1 96.25 174 VAL B N 1
ATOM 6066 C CA . VAL B 1 174 ? 10.523 -24.188 7.996 1 96.25 174 VAL B CA 1
ATOM 6067 C C . VAL B 1 174 ? 9.789 -25.312 8.734 1 96.25 174 VAL B C 1
ATOM 6069 O O . VAL B 1 174 ? 9.938 -26.484 8.383 1 96.25 174 VAL B O 1
ATOM 6072 N N . ILE B 1 175 ? 8.945 -24.953 9.617 1 95.31 175 ILE B N 1
ATOM 6073 C CA . ILE B 1 175 ? 8.336 -25.938 10.5 1 95.31 175 ILE B CA 1
ATOM 6074 C C . ILE B 1 175 ? 7.148 -26.594 9.805 1 95.31 175 ILE B C 1
ATOM 6076 O O . ILE B 1 175 ? 6.738 -27.703 10.172 1 95.31 175 ILE B O 1
ATOM 6080 N N . ARG B 1 176 ? 6.625 -25.859 8.859 1 95 176 ARG B N 1
ATOM 6081 C CA . ARG B 1 176 ? 5.508 -26.391 8.094 1 95 176 ARG B CA 1
ATOM 6082 C C . ARG B 1 176 ? 5.328 -25.625 6.785 1 95 176 ARG B C 1
ATOM 6084 O O . ARG B 1 176 ? 5.609 -24.422 6.715 1 95 176 ARG B O 1
ATOM 6091 N N . MET B 1 177 ? 4.965 -26.328 5.785 1 95.25 177 MET B N 1
ATOM 6092 C CA . MET B 1 177 ? 4.488 -25.719 4.547 1 95.25 177 MET B CA 1
ATOM 6093 C C . MET B 1 177 ? 2.982 -25.906 4.391 1 95.25 177 MET B C 1
ATOM 6095 O O . MET B 1 177 ? 2.449 -26.969 4.727 1 95.25 177 MET B O 1
ATOM 6099 N N . ILE B 1 178 ? 2.332 -24.922 3.918 1 95.19 178 ILE B N 1
ATOM 6100 C CA . ILE B 1 178 ? 0.884 -25.016 3.762 1 95.19 178 ILE B CA 1
ATOM 6101 C C . ILE B 1 178 ? 0.479 -24.469 2.393 1 95.19 178 ILE B C 1
ATOM 6103 O O . ILE B 1 178 ? 1.138 -23.578 1.848 1 95.19 178 ILE B O 1
ATOM 6107 N N . ASN B 1 179 ? -0.549 -25.125 1.832 1 95.19 179 ASN B N 1
ATOM 6108 C CA . ASN B 1 179 ? -1.055 -24.641 0.551 1 95.19 179 ASN B CA 1
ATOM 6109 C C . ASN B 1 179 ? -1.7 -23.266 0.684 1 95.19 179 ASN B C 1
ATOM 6111 O O . ASN B 1 179 ? -2.439 -23.016 1.637 1 95.19 179 ASN B O 1
ATOM 6115 N N . GLU B 1 180 ? -1.407 -22.406 -0.278 1 96.06 180 GLU B N 1
ATOM 6116 C CA . GLU B 1 180 ? -1.893 -21.016 -0.274 1 96.06 180 GLU B CA 1
ATOM 6117 C C . GLU B 1 180 ? -3.412 -20.969 -0.136 1 96.06 180 GLU B C 1
ATOM 6119 O O . GLU B 1 180 ? -3.938 -20.312 0.758 1 96.06 180 GLU B O 1
ATOM 6124 N N . PRO B 1 181 ? -4.219 -21.688 -0.926 1 95.31 181 PRO B N 1
ATOM 6125 C CA . PRO B 1 181 ? -5.672 -21.609 -0.754 1 95.31 181 PRO B CA 1
ATOM 6126 C C . PRO B 1 181 ? -6.133 -22.141 0.607 1 95.31 181 PRO B C 1
ATOM 6128 O O . PRO B 1 181 ? -7.102 -21.625 1.173 1 95.31 181 PRO B O 1
ATOM 6131 N N . THR B 1 182 ? -5.449 -23.172 1.136 1 94.75 182 THR B N 1
ATOM 6132 C CA . THR B 1 182 ? -5.793 -23.703 2.453 1 94.75 182 THR B CA 1
ATOM 6133 C C . THR B 1 182 ? -5.574 -22.641 3.529 1 94.75 182 THR B C 1
ATOM 6135 O O . THR B 1 182 ? -6.41 -22.469 4.422 1 94.75 182 THR B O 1
ATOM 6138 N N . ALA B 1 183 ? -4.43 -21.984 3.41 1 96.06 183 ALA B N 1
ATOM 6139 C CA . ALA B 1 183 ? -4.152 -20.891 4.344 1 96.06 183 ALA B CA 1
ATOM 6140 C C . ALA B 1 183 ? -5.246 -19.828 4.297 1 96.06 183 ALA B C 1
ATOM 6142 O O . ALA B 1 183 ? -5.695 -19.344 5.336 1 96.06 183 ALA B O 1
ATOM 6143 N N . ALA B 1 184 ? -5.668 -19.469 3.131 1 95 184 ALA B N 1
ATOM 6144 C CA . ALA B 1 184 ? -6.715 -18.469 2.957 1 95 184 ALA B CA 1
ATOM 6145 C C . ALA B 1 184 ? -8.031 -18.938 3.566 1 95 184 ALA B C 1
ATOM 6147 O O . ALA B 1 184 ? -8.773 -18.141 4.152 1 95 184 ALA B O 1
ATOM 6148 N N . ALA B 1 185 ? -8.32 -20.203 3.436 1 93.38 185 ALA B N 1
ATOM 6149 C CA . ALA B 1 185 ? -9.539 -20.766 4.004 1 93.38 185 ALA B CA 1
ATOM 6150 C C . ALA B 1 185 ? -9.516 -20.703 5.527 1 93.38 185 ALA B C 1
ATOM 6152 O O . ALA B 1 185 ? -10.539 -20.469 6.164 1 93.38 185 ALA B O 1
ATOM 6153 N N . ILE B 1 186 ? -8.359 -21.016 6.043 1 92.38 186 ILE B N 1
ATOM 6154 C CA . ILE B 1 186 ? -8.195 -20.938 7.492 1 92.38 186 ILE B CA 1
ATOM 6155 C C . ILE B 1 186 ? -8.5 -19.516 7.973 1 92.38 186 ILE B C 1
ATOM 6157 O O . ILE B 1 186 ? -9.18 -19.328 8.984 1 92.38 186 ILE B O 1
ATOM 6161 N N . ALA B 1 187 ? -7.977 -18.531 7.273 1 89.75 187 ALA B N 1
ATOM 6162 C CA . ALA B 1 187 ? -8.242 -17.141 7.613 1 89.75 187 ALA B CA 1
ATOM 6163 C C . ALA B 1 187 ? -9.734 -16.859 7.621 1 89.75 187 ALA B C 1
ATOM 6165 O O . ALA B 1 187 ? -10.25 -16.234 8.555 1 89.75 187 ALA B O 1
ATOM 6166 N N . TYR B 1 188 ? -10.43 -17.297 6.629 1 87.94 188 TYR B N 1
ATOM 6167 C CA . TYR B 1 188 ? -11.875 -17.125 6.527 1 87.94 188 TYR B CA 1
ATOM 6168 C C . TYR B 1 188 ? -12.586 -17.812 7.68 1 87.94 188 TYR B C 1
ATOM 6170 O O . TYR B 1 188 ? -13.492 -17.25 8.297 1 87.94 188 TYR B O 1
ATOM 6178 N N . GLY B 1 189 ? -12.273 -19.031 7.977 1 84.62 189 GLY B N 1
ATOM 6179 C CA . GLY B 1 189 ? -12.93 -19.844 8.984 1 84.62 189 GLY B CA 1
ATOM 6180 C C . GLY B 1 189 ? -12.805 -19.281 10.391 1 84.62 189 GLY B C 1
ATOM 6181 O O . GLY B 1 189 ? -13.758 -19.328 11.164 1 84.62 189 GLY B O 1
ATOM 6182 N N . LEU B 1 190 ? -11.711 -18.797 10.656 1 78.5 190 LEU B N 1
ATOM 6183 C CA . LEU B 1 190 ? -11.484 -18.266 11.992 1 78.5 190 LEU B CA 1
ATOM 6184 C C . LEU B 1 190 ? -12.281 -16.984 12.211 1 78.5 190 LEU B C 1
ATOM 6186 O O . LEU B 1 190 ? -12.828 -16.766 13.297 1 78.5 190 LEU B O 1
ATOM 6190 N N . ASP B 1 191 ? -12.305 -16.188 11.219 1 73.5 191 ASP B N 1
ATOM 6191 C CA . ASP B 1 191 ? -13 -14.906 11.336 1 73.5 191 ASP B CA 1
ATOM 6192 C C . ASP B 1 191 ? -14.516 -15.109 11.406 1 73.5 191 ASP B C 1
ATOM 6194 O O . ASP B 1 191 ? -15.227 -14.297 11.992 1 73.5 191 ASP B O 1
ATOM 6198 N N . ASN B 1 192 ? -14.961 -16.203 10.812 1 74.12 192 ASN B N 1
ATOM 6199 C CA . ASN B 1 192 ? -16.406 -16.438 10.727 1 74.12 192 ASN B CA 1
ATOM 6200 C C . ASN B 1 192 ? -16.812 -17.672 11.531 1 74.12 192 ASN B C 1
ATOM 6202 O O . ASN B 1 192 ? -17.859 -18.266 11.266 1 74.12 192 ASN B O 1
ATOM 6206 N N . GLN B 1 193 ? -16.062 -18.078 12.359 1 71.94 193 GLN B N 1
ATOM 6207 C CA . GLN B 1 193 ? -16.281 -19.328 13.094 1 71.94 193 GLN B CA 1
ATOM 6208 C C . GLN B 1 193 ? -17.672 -19.344 13.719 1 71.94 193 GLN B C 1
ATOM 6210 O O . GLN B 1 193 ? -18.359 -20.375 13.688 1 71.94 193 GLN B O 1
ATOM 6215 N N . SER B 1 194 ? -18.062 -18.219 14.219 1 68.25 194 SER B N 1
ATOM 6216 C CA . SER B 1 194 ? -19.359 -18.156 14.898 1 68.25 194 SER B CA 1
ATOM 6217 C C . SER B 1 194 ? -20.5 -18.312 13.914 1 68.25 194 SER B C 1
ATOM 6219 O O . SER B 1 194 ? -21.594 -18.734 14.297 1 68.25 194 SER B O 1
ATOM 6221 N N . ASP B 1 195 ? -20.188 -18.094 12.719 1 70.62 195 ASP B N 1
ATOM 6222 C CA . ASP B 1 195 ? -21.25 -18.094 11.711 1 70.62 195 ASP B CA 1
ATOM 6223 C C . ASP B 1 195 ? -21.344 -19.453 11.023 1 70.62 195 ASP B C 1
ATOM 6225 O O . ASP B 1 195 ? -22.359 -19.75 10.375 1 70.62 195 ASP B O 1
ATOM 6229 N N . ILE B 1 196 ? -20.344 -20.219 11.227 1 76.88 196 ILE B N 1
ATOM 6230 C CA . ILE B 1 196 ? -20.328 -21.5 10.531 1 76.88 196 ILE B CA 1
ATOM 6231 C C . ILE B 1 196 ? -21 -22.562 11.398 1 76.88 196 ILE B C 1
ATOM 6233 O O . ILE B 1 196 ? -20.484 -22.938 12.453 1 76.88 196 ILE B O 1
ATOM 6237 N N . VAL B 1 197 ? -22.281 -22.828 11 1 79.25 197 VAL B N 1
ATOM 6238 C CA . VAL B 1 197 ? -23.047 -23.859 11.672 1 79.25 197 VAL B CA 1
ATOM 6239 C C . VAL B 1 197 ? -23 -25.156 10.852 1 79.25 197 VAL B C 1
ATOM 6241 O O . VAL B 1 197 ? -23.422 -25.172 9.695 1 79.25 197 VAL B O 1
ATOM 6244 N N . GLY B 1 198 ? -22.406 -26.219 11.352 1 84.38 198 GLY B N 1
ATOM 6245 C CA . GLY B 1 198 ? -22.297 -27.484 10.648 1 84.38 198 GLY B CA 1
ATOM 6246 C C . GLY B 1 198 ? -21.172 -27.516 9.641 1 84.38 198 GLY B C 1
ATOM 6247 O O . GLY B 1 198 ? -20.031 -27.156 9.953 1 84.38 198 GLY B O 1
ATOM 6248 N N . LYS B 1 199 ? -21.516 -28.109 8.438 1 91.19 199 LYS B N 1
ATOM 6249 C CA . LYS B 1 199 ? -20.531 -28.234 7.375 1 91.19 199 LYS B CA 1
ATOM 6250 C C . LYS B 1 199 ? -20.859 -27.297 6.211 1 91.19 199 LYS B C 1
ATOM 6252 O O . LYS B 1 199 ? -22.016 -27.156 5.828 1 91.19 199 LYS B O 1
ATOM 6257 N N . ILE B 1 200 ? -19.828 -26.609 5.812 1 93.31 200 ILE B N 1
ATOM 6258 C CA . ILE B 1 200 ? -20.016 -25.766 4.648 1 93.31 200 ILE B CA 1
ATOM 6259 C C . ILE B 1 200 ? -18.938 -26.047 3.613 1 93.31 200 ILE B C 1
ATOM 6261 O O . ILE B 1 200 ? -17.781 -26.297 3.969 1 93.31 200 ILE B O 1
ATOM 6265 N N . ASN B 1 201 ? -19.344 -26.109 2.359 1 95.38 201 ASN B N 1
ATOM 6266 C CA . ASN B 1 201 ? -18.375 -26.234 1.265 1 95.38 201 ASN B CA 1
ATOM 6267 C C . ASN B 1 201 ? -17.938 -24.875 0.732 1 95.38 201 ASN B C 1
ATOM 6269 O O . ASN B 1 201 ? -18.781 -24.031 0.415 1 95.38 201 ASN B O 1
ATOM 6273 N N . VAL B 1 202 ? -16.641 -24.75 0.741 1 94.88 202 VAL B N 1
ATOM 6274 C CA . VAL B 1 202 ? -16.078 -23.484 0.33 1 94.88 202 VAL B CA 1
ATOM 6275 C C . VAL B 1 202 ? -15.117 -23.688 -0.84 1 94.88 202 VAL B C 1
ATOM 6277 O O . VAL B 1 202 ? -14.336 -24.656 -0.846 1 94.88 202 VAL B O 1
ATOM 6280 N N . LEU B 1 203 ? -15.242 -22.859 -1.857 1 97.19 203 LEU B N 1
ATOM 6281 C CA . LEU B 1 203 ? -14.297 -22.844 -2.965 1 97.19 203 LEU B CA 1
ATOM 6282 C C . LEU B 1 203 ? -13.344 -21.656 -2.852 1 97.19 203 LEU B C 1
ATOM 6284 O O . LEU B 1 203 ? -13.789 -20.516 -2.744 1 97.19 203 LEU B O 1
ATOM 6288 N N . VAL B 1 204 ? -12.07 -21.953 -2.801 1 96.88 204 VAL B N 1
ATOM 6289 C CA . VAL B 1 204 ? -11.07 -20.891 -2.777 1 96.88 204 VAL B CA 1
ATOM 6290 C C . VAL B 1 204 ? -10.5 -20.688 -4.18 1 96.88 204 VAL B C 1
ATOM 6292 O O . VAL B 1 204 ? -9.891 -21.609 -4.746 1 96.88 204 VAL B O 1
ATOM 6295 N N . PHE B 1 205 ? -10.805 -19.578 -4.758 1 97.5 205 PHE B N 1
ATOM 6296 C CA . PHE B 1 205 ? -10.305 -19.172 -6.066 1 97.5 205 PHE B CA 1
ATOM 6297 C C . PHE B 1 205 ? -9.117 -18.234 -5.93 1 97.5 205 PHE B C 1
ATOM 6299 O O . PHE B 1 205 ? -9.289 -17.047 -5.641 1 97.5 205 PHE B O 1
ATOM 6306 N N . ASP B 1 206 ? -7.883 -18.766 -6.148 1 96.88 206 ASP B N 1
ATOM 6307 C CA . ASP B 1 206 ? -6.648 -18.031 -5.906 1 96.88 206 ASP B CA 1
ATOM 6308 C C . ASP B 1 206 ? -5.961 -17.656 -7.223 1 96.88 206 ASP B C 1
ATOM 6310 O O . ASP B 1 206 ? -5.258 -18.484 -7.809 1 96.88 206 ASP B O 1
ATOM 6314 N N . LEU B 1 207 ? -6.207 -16.469 -7.664 1 97.19 207 LEU B N 1
ATOM 6315 C CA . LEU B 1 207 ? -5.594 -15.953 -8.875 1 97.19 207 LEU B CA 1
ATOM 6316 C C . LEU B 1 207 ? -4.617 -14.82 -8.547 1 97.19 207 LEU B C 1
ATOM 6318 O O . LEU B 1 207 ? -5.02 -13.656 -8.461 1 97.19 207 LEU B O 1
ATOM 6322 N N . GLY B 1 208 ? -3.311 -15.188 -8.508 1 95.06 208 GLY B N 1
ATOM 6323 C CA . GLY B 1 208 ? -2.279 -14.242 -8.117 1 95.06 208 GLY B CA 1
ATOM 6324 C C . GLY B 1 208 ? -1.516 -13.664 -9.289 1 95.06 208 GLY B C 1
ATOM 6325 O O . GLY B 1 208 ? -2.076 -13.492 -10.375 1 95.06 208 GLY B O 1
ATOM 6326 N N . GLY B 1 209 ? -0.304 -13.312 -8.992 1 93.19 209 GLY B N 1
ATOM 6327 C CA . GLY B 1 209 ? 0.521 -12.719 -10.031 1 93.19 209 GLY B CA 1
ATOM 6328 C C . GLY B 1 209 ? 1.037 -13.734 -11.039 1 93.19 209 GLY B C 1
ATOM 6329 O O . GLY B 1 209 ? 1.133 -13.445 -12.227 1 93.19 209 GLY B O 1
ATOM 6330 N N . GLY B 1 210 ? 1.394 -14.914 -10.469 1 93.25 210 GLY B N 1
ATOM 6331 C CA . GLY B 1 210 ? 2.027 -15.828 -11.398 1 93.25 210 GLY B CA 1
ATOM 6332 C C . GLY B 1 210 ? 1.385 -17.203 -11.414 1 93.25 210 GLY B C 1
ATOM 6333 O O . GLY B 1 210 ? 1.696 -18.031 -12.273 1 93.25 210 GLY B O 1
ATOM 6334 N N . THR B 1 211 ? 0.527 -17.438 -10.508 1 94.25 211 THR B N 1
ATOM 6335 C CA . THR B 1 211 ? -0.061 -18.766 -10.391 1 94.25 211 THR B CA 1
ATOM 6336 C C . THR B 1 211 ? -1.572 -18.672 -10.203 1 94.25 211 THR B C 1
ATOM 6338 O O . THR B 1 211 ? -2.088 -17.641 -9.781 1 94.25 211 THR B O 1
ATOM 6341 N N . PHE B 1 212 ? -2.211 -19.75 -10.617 1 96.38 212 PHE B N 1
ATOM 6342 C CA . PHE B 1 212 ? -3.646 -19.922 -10.414 1 96.38 212 PHE B CA 1
ATOM 6343 C C . PHE B 1 212 ? -3.959 -21.25 -9.766 1 96.38 212 PHE B C 1
ATOM 6345 O O . PHE B 1 212 ? -3.469 -22.297 -10.203 1 96.38 212 PHE B O 1
ATOM 6352 N N . ASP B 1 213 ? -4.738 -21.141 -8.609 1 95.44 213 ASP B N 1
ATOM 6353 C CA . ASP B 1 213 ? -5.152 -22.328 -7.879 1 95.44 213 ASP B CA 1
ATOM 6354 C C . ASP B 1 213 ? -6.641 -22.266 -7.535 1 95.44 213 ASP B C 1
ATOM 6356 O O . ASP B 1 213 ? -7.176 -21.188 -7.258 1 95.44 213 ASP B O 1
ATOM 6360 N N . VAL B 1 214 ? -7.227 -23.406 -7.637 1 96.56 214 VAL B N 1
ATOM 6361 C CA . VAL B 1 214 ? -8.586 -23.578 -7.125 1 96.56 214 VAL B CA 1
ATOM 6362 C C . VAL B 1 214 ? -8.633 -24.766 -6.164 1 96.56 214 VAL B C 1
ATOM 6364 O O . VAL B 1 214 ? -8.109 -25.844 -6.469 1 96.56 214 VAL B O 1
ATOM 6367 N N . SER B 1 215 ? -9.148 -24.516 -5.004 1 96.88 215 SER B N 1
ATOM 6368 C CA . SER B 1 215 ? -9.297 -25.578 -4.012 1 96.88 215 SER B CA 1
ATOM 6369 C C . SER B 1 215 ? -10.727 -25.625 -3.471 1 96.88 215 SER B C 1
ATOM 6371 O O . SER B 1 215 ? -11.297 -24.594 -3.117 1 96.88 215 SER B O 1
ATOM 6373 N N . LEU B 1 216 ? -11.242 -26.781 -3.514 1 96.75 216 LEU B N 1
ATOM 6374 C CA . LEU B 1 216 ? -12.539 -27.031 -2.881 1 96.75 216 LEU B CA 1
ATOM 6375 C C . LEU B 1 216 ? -12.352 -27.672 -1.505 1 96.75 216 LEU B C 1
ATOM 6377 O O . LEU B 1 216 ? -11.672 -28.688 -1.371 1 96.75 216 LEU B O 1
ATOM 6381 N N . MET B 1 217 ? -12.992 -27 -0.53 1 95.69 217 MET B N 1
ATOM 6382 C CA . MET B 1 217 ? -12.797 -27.453 0.844 1 95.69 217 MET B CA 1
ATOM 6383 C C . MET B 1 217 ? -14.125 -27.531 1.583 1 95.69 217 MET B C 1
ATOM 6385 O O . MET B 1 217 ? -15.078 -26.828 1.245 1 95.69 217 MET B O 1
ATOM 6389 N N . THR B 1 218 ? -14.133 -28.422 2.547 1 94.94 218 THR B N 1
ATOM 6390 C CA . THR B 1 218 ? -15.234 -28.5 3.502 1 94.94 218 THR B CA 1
ATOM 6391 C C . THR B 1 218 ? -14.781 -28.047 4.887 1 94.94 218 THR B C 1
ATOM 6393 O O . THR B 1 218 ? -13.773 -28.516 5.406 1 94.94 218 THR B O 1
ATOM 6396 N N . ILE B 1 219 ? -15.414 -27.062 5.371 1 92.69 219 ILE B N 1
ATOM 6397 C CA . ILE B 1 219 ? -15.141 -26.562 6.711 1 92.69 219 ILE B CA 1
ATOM 6398 C C . ILE B 1 219 ? -16.234 -27.031 7.672 1 92.69 219 ILE B C 1
ATOM 6400 O O . ILE B 1 219 ? -17.422 -26.844 7.41 1 92.69 219 ILE B O 1
ATOM 6404 N N . GLU B 1 220 ? -15.875 -27.703 8.641 1 89.25 220 GLU B N 1
ATOM 6405 C CA . GLU B 1 220 ? -16.812 -28.156 9.656 1 89.25 220 GLU B CA 1
ATOM 6406 C C . GLU B 1 220 ? -16.719 -27.297 10.914 1 89.25 220 GLU B C 1
ATOM 6408 O O . GLU B 1 220 ? -15.641 -26.859 11.297 1 89.25 220 GLU B O 1
ATOM 6413 N N . GLY B 1 221 ? -17.953 -27.156 11.516 1 79.88 221 GLY B N 1
ATOM 6414 C CA . GLY B 1 221 ? -18.016 -26.406 12.758 1 79.88 221 GLY B CA 1
ATOM 6415 C C . GLY B 1 221 ? -17.062 -26.938 13.82 1 79.88 221 GLY B C 1
ATOM 6416 O O . GLY B 1 221 ? -16.844 -28.141 13.914 1 79.88 221 GLY B O 1
ATOM 6417 N N . GLY B 1 222 ? -16.062 -26.25 14.406 1 76 222 GLY B N 1
ATOM 6418 C CA . GLY B 1 222 ? -15.086 -26.672 15.398 1 76 222 GLY B CA 1
ATOM 6419 C C . GLY B 1 222 ? -13.656 -26.5 14.938 1 76 222 GLY B C 1
ATOM 6420 O O . GLY B 1 222 ? -12.719 -26.734 15.695 1 76 222 GLY B O 1
ATOM 6421 N N . GLY B 1 223 ? -13.547 -26.234 13.727 1 82.75 223 GLY B N 1
ATOM 6422 C CA . GLY B 1 223 ? -12.211 -25.891 13.273 1 82.75 223 GLY B CA 1
ATOM 6423 C C . GLY B 1 223 ? -11.578 -26.953 12.406 1 82.75 223 GLY B C 1
ATOM 6424 O O . GLY B 1 223 ? -10.352 -27.125 12.414 1 82.75 223 GLY B O 1
ATOM 6425 N N . ILE B 1 224 ? -12.375 -27.859 11.727 1 89.06 224 ILE B N 1
ATOM 6426 C CA . ILE B 1 224 ? -11.859 -28.906 10.852 1 89.06 224 ILE B CA 1
ATOM 6427 C C . ILE B 1 224 ? -11.906 -28.438 9.398 1 89.06 224 ILE B C 1
ATOM 6429 O O . ILE B 1 224 ? -12.969 -28.047 8.898 1 89.06 224 ILE B O 1
ATOM 6433 N N . PHE B 1 225 ? -10.789 -28.5 8.75 1 92.69 225 PHE B N 1
ATOM 6434 C CA . PHE B 1 225 ? -10.656 -28.109 7.352 1 92.69 225 PHE B CA 1
ATOM 6435 C C . PHE B 1 225 ? -10.219 -29.297 6.504 1 92.69 225 PHE B C 1
ATOM 6437 O O . PHE B 1 225 ? -9.156 -29.875 6.73 1 92.69 225 PHE B O 1
ATOM 6444 N N . GLU B 1 226 ? -11.047 -29.641 5.574 1 93.5 226 GLU B N 1
ATOM 6445 C CA . GLU B 1 226 ? -10.75 -30.781 4.715 1 93.5 226 GLU B CA 1
ATOM 6446 C C . GLU B 1 226 ? -10.734 -30.375 3.244 1 93.5 226 GLU B C 1
ATOM 6448 O O . GLU B 1 226 ? -11.742 -29.891 2.717 1 93.5 226 GLU B O 1
ATOM 6453 N N . VAL B 1 227 ? -9.625 -30.609 2.6 1 94.5 227 VAL B N 1
ATOM 6454 C CA . VAL B 1 227 ? -9.531 -30.344 1.17 1 94.5 227 VAL B CA 1
ATOM 6455 C C . VAL B 1 227 ? -10.117 -31.516 0.38 1 94.5 227 VAL B C 1
ATOM 6457 O O . VAL B 1 227 ? -9.734 -32.656 0.593 1 94.5 227 VAL B O 1
ATOM 6460 N N . LYS B 1 228 ? -11 -31.203 -0.526 1 94.44 228 LYS B N 1
ATOM 6461 C CA . LYS B 1 228 ? -11.672 -32.219 -1.311 1 94.44 228 LYS B CA 1
ATOM 6462 C C . LYS B 1 228 ? -10.992 -32.438 -2.664 1 94.44 228 LYS B C 1
ATOM 6464 O O . LYS B 1 228 ? -10.906 -33.531 -3.17 1 94.44 228 LYS B O 1
ATOM 6469 N N . ALA B 1 229 ? -10.625 -31.344 -3.225 1 94.56 229 ALA B N 1
ATOM 6470 C CA . ALA B 1 229 ? -9.977 -31.391 -4.535 1 94.56 229 ALA B CA 1
ATOM 6471 C C . ALA B 1 229 ? -9.164 -30.125 -4.789 1 94.56 229 ALA B C 1
ATOM 6473 O O . ALA B 1 229 ? -9.469 -29.062 -4.242 1 94.56 229 ALA B O 1
ATOM 6474 N N . VAL B 1 230 ? -8.18 -30.297 -5.598 1 94.19 230 VAL B N 1
ATOM 6475 C CA . VAL B 1 230 ? -7.316 -29.172 -5.965 1 94.19 230 VAL B CA 1
ATOM 6476 C C . VAL B 1 230 ? -7.02 -29.219 -7.465 1 94.19 230 VAL B C 1
ATOM 6478 O O . VAL B 1 230 ? -6.887 -30.297 -8.039 1 94.19 230 VAL B O 1
ATOM 6481 N N . ALA B 1 231 ? -7.012 -28.094 -8.102 1 93.94 231 ALA B N 1
ATOM 6482 C CA . ALA B 1 231 ? -6.57 -27.906 -9.477 1 93.94 231 ALA B CA 1
ATOM 6483 C C . ALA B 1 231 ? -5.84 -26.562 -9.641 1 93.94 231 ALA B C 1
ATOM 6485 O O . ALA B 1 231 ? -5.977 -25.672 -8.805 1 93.94 231 ALA B O 1
ATOM 6486 N N . GLY B 1 232 ? -5.012 -26.516 -10.68 1 93.44 232 GLY B N 1
ATOM 6487 C CA . GLY B 1 232 ? -4.316 -25.25 -10.828 1 93.44 232 GLY B CA 1
ATOM 6488 C C . GLY B 1 232 ? -3.4 -25.203 -12.031 1 93.44 232 GLY B C 1
ATOM 6489 O O . GLY B 1 232 ? -3.387 -26.125 -12.844 1 93.44 232 GLY B O 1
ATOM 6490 N N . ASP B 1 233 ? -2.824 -24.047 -12.234 1 91.25 233 ASP B N 1
ATOM 6491 C CA . ASP B 1 233 ? -1.838 -23.703 -13.266 1 91.25 233 ASP B CA 1
ATOM 6492 C C . ASP B 1 233 ? -0.749 -22.797 -12.703 1 91.25 233 ASP B C 1
ATOM 6494 O O . ASP B 1 233 ? -1.024 -21.656 -12.305 1 91.25 233 ASP B O 1
ATOM 6498 N N . THR B 1 234 ? 0.46 -23.25 -12.727 1 87 234 THR B N 1
ATOM 6499 C CA . THR B 1 234 ? 1.549 -22.531 -12.07 1 87 234 THR B CA 1
ATOM 6500 C C . THR B 1 234 ? 2.107 -21.453 -12.984 1 87 234 THR B C 1
ATOM 6502 O O . THR B 1 234 ? 3.053 -20.75 -12.609 1 87 234 THR B O 1
ATOM 6505 N N . HIS B 1 235 ? 1.602 -21.25 -14.242 1 90.38 235 HIS B N 1
ATOM 6506 C CA . HIS B 1 235 ? 2.035 -20.203 -15.164 1 90.38 235 HIS B CA 1
ATOM 6507 C C . HIS B 1 235 ? 0.847 -19.422 -15.703 1 90.38 235 HIS B C 1
ATOM 6509 O O . HIS B 1 235 ? 0.766 -19.156 -16.906 1 90.38 235 HIS B O 1
ATOM 6515 N N . LEU B 1 236 ? -0.013 -19.172 -14.898 1 93.56 236 LEU B N 1
ATOM 6516 C CA . LEU B 1 236 ? -1.185 -18.359 -15.211 1 93.56 236 LEU B CA 1
ATOM 6517 C C . LEU B 1 236 ? -1.474 -17.375 -14.086 1 93.56 236 LEU B C 1
ATOM 6519 O O . LEU B 1 236 ? -1.706 -17.781 -12.945 1 93.56 236 LEU B O 1
ATOM 6523 N N . GLY B 1 237 ? -1.418 -16.125 -14.445 1 95 237 GLY B N 1
ATOM 6524 C CA . GLY B 1 237 ? -1.702 -15.109 -13.445 1 95 237 GLY B CA 1
ATOM 6525 C C . GLY B 1 237 ? -1.582 -13.695 -13.984 1 95 237 GLY B C 1
ATOM 6526 O O . GLY B 1 237 ? -1.601 -13.484 -15.195 1 95 237 GLY B O 1
ATOM 6527 N N . GLY B 1 238 ? -1.525 -12.742 -13.086 1 95.5 238 GLY B N 1
ATOM 6528 C CA . GLY B 1 238 ? -1.513 -11.336 -13.445 1 95.5 238 GLY B CA 1
ATOM 6529 C C . GLY B 1 238 ? -0.365 -10.961 -14.359 1 95.5 238 GLY B C 1
ATOM 6530 O O . GLY B 1 238 ? -0.505 -10.07 -15.203 1 95.5 238 GLY B O 1
ATOM 6531 N N . GLU B 1 239 ? 0.772 -11.602 -14.195 1 94.06 239 GLU B N 1
ATOM 6532 C CA . GLU B 1 239 ? 1.939 -11.328 -15.031 1 94.06 239 GLU B CA 1
ATOM 6533 C C . GLU B 1 239 ? 1.662 -11.664 -16.5 1 94.06 239 GLU B C 1
ATOM 6535 O O . GLU B 1 239 ? 2.16 -10.984 -17.391 1 94.06 239 GLU B O 1
ATOM 6540 N N . ASP B 1 240 ? 0.937 -12.648 -16.672 1 95.69 240 ASP B N 1
ATOM 6541 C CA . ASP B 1 240 ? 0.586 -13.039 -18.031 1 95.69 240 ASP B CA 1
ATOM 6542 C C . ASP B 1 240 ? -0.346 -12.008 -18.672 1 95.69 240 ASP B C 1
ATOM 6544 O O . ASP B 1 240 ? -0.234 -11.719 -19.859 1 95.69 240 ASP B O 1
ATOM 6548 N N . PHE B 1 241 ? -1.221 -11.477 -17.844 1 97.44 241 PHE B N 1
ATOM 6549 C CA . PHE B 1 241 ? -2.115 -10.43 -18.328 1 97.44 241 PHE B CA 1
ATOM 6550 C C . PHE B 1 241 ? -1.33 -9.18 -18.703 1 97.44 241 PHE B C 1
ATOM 6552 O O . PHE B 1 241 ? -1.616 -8.547 -19.734 1 97.44 241 PHE B O 1
ATOM 6559 N N . ASP B 1 242 ? -0.357 -8.859 -17.891 1 95.94 242 ASP B N 1
ATOM 6560 C CA . ASP B 1 242 ? 0.498 -7.711 -18.156 1 95.94 242 ASP B CA 1
ATOM 6561 C C . ASP B 1 242 ? 1.245 -7.879 -19.469 1 95.94 242 ASP B C 1
ATOM 6563 O O . ASP B 1 242 ? 1.342 -6.934 -20.266 1 95.94 242 ASP B O 1
ATOM 6567 N N . ASN B 1 243 ? 1.726 -9.055 -19.688 1 94.38 243 ASN B N 1
ATOM 6568 C CA . ASN B 1 243 ? 2.52 -9.32 -20.891 1 94.38 243 ASN B CA 1
ATOM 6569 C C . ASN B 1 243 ? 1.686 -9.164 -22.156 1 94.38 243 ASN B C 1
ATOM 6571 O O . ASN B 1 243 ? 2.18 -8.68 -23.172 1 94.38 243 ASN B O 1
ATOM 6575 N N . ARG B 1 244 ? 0.47 -9.602 -22.109 1 96.31 244 ARG B N 1
ATOM 6576 C CA . ARG B 1 244 ? -0.395 -9.453 -23.281 1 96.31 244 ARG B CA 1
ATOM 6577 C C . ARG B 1 244 ? -0.672 -7.98 -23.578 1 96.31 244 ARG B C 1
ATOM 6579 O O . ARG B 1 244 ? -0.782 -7.578 -24.734 1 96.31 244 ARG B O 1
ATOM 6586 N N . MET B 1 245 ? -0.812 -7.234 -22.531 1 96.56 245 MET B N 1
ATOM 6587 C CA . MET B 1 245 ? -0.991 -5.793 -22.703 1 96.56 245 MET B CA 1
ATOM 6588 C C . MET B 1 245 ? 0.268 -5.152 -23.266 1 96.56 245 MET B C 1
ATOM 6590 O O . MET B 1 245 ? 0.186 -4.266 -24.125 1 96.56 245 MET B O 1
ATOM 6594 N N . VAL B 1 246 ? 1.411 -5.562 -22.781 1 95.62 246 VAL B N 1
ATOM 6595 C CA . VAL B 1 246 ? 2.682 -5.059 -23.297 1 95.62 246 VAL B CA 1
ATOM 6596 C C . VAL B 1 246 ? 2.793 -5.363 -24.781 1 95.62 246 VAL B C 1
ATOM 6598 O O . VAL B 1 246 ? 3.154 -4.488 -25.578 1 95.62 246 VAL B O 1
ATOM 6601 N N . ASP B 1 247 ? 2.428 -6.594 -25.125 1 95.44 247 ASP B N 1
ATOM 6602 C CA . ASP B 1 247 ? 2.469 -6.996 -26.531 1 95.44 247 ASP B CA 1
ATOM 6603 C C . ASP B 1 247 ? 1.558 -6.113 -27.391 1 95.44 247 ASP B C 1
ATOM 6605 O O . ASP B 1 247 ? 1.931 -5.711 -28.484 1 95.44 247 ASP B O 1
ATOM 6609 N N . HIS B 1 248 ? 0.423 -5.871 -26.875 1 96.69 248 HIS B N 1
ATOM 6610 C CA . HIS B 1 248 ? -0.521 -5.008 -27.578 1 96.69 248 HIS B CA 1
ATOM 6611 C C . HIS B 1 248 ? 0.056 -3.609 -27.781 1 96.69 248 HIS B C 1
ATOM 6613 O O . HIS B 1 248 ? -0.053 -3.041 -28.875 1 96.69 248 HIS B O 1
ATOM 6619 N N . CYS B 1 249 ? 0.643 -3.057 -26.75 1 96.88 249 CYS B N 1
ATOM 6620 C CA . CYS B 1 249 ? 1.225 -1.722 -26.828 1 96.88 249 CYS B CA 1
ATOM 6621 C C . CYS B 1 249 ? 2.387 -1.687 -27.812 1 96.88 249 CYS B C 1
ATOM 6623 O O . CYS B 1 249 ? 2.553 -0.711 -28.547 1 96.88 249 CYS B O 1
ATOM 6625 N N . VAL B 1 250 ? 3.18 -2.754 -27.844 1 95.94 250 VAL B N 1
ATOM 6626 C CA . VAL B 1 250 ? 4.309 -2.848 -28.766 1 95.94 250 VAL B CA 1
ATOM 6627 C C . VAL B 1 250 ? 3.803 -2.854 -30.203 1 95.94 250 VAL B C 1
ATOM 6629 O O . VAL B 1 250 ? 4.355 -2.166 -31.078 1 95.94 250 VAL B O 1
ATOM 6632 N N . GLN B 1 251 ? 2.76 -3.615 -30.438 1 96.31 251 GLN B N 1
ATOM 6633 C CA . GLN B 1 251 ? 2.174 -3.684 -31.781 1 96.31 251 GLN B CA 1
ATOM 6634 C C . GLN B 1 251 ? 1.6 -2.334 -32.188 1 96.31 251 GLN B C 1
ATOM 6636 O O . GLN B 1 251 ? 1.757 -1.914 -33.344 1 96.31 251 GLN B O 1
ATOM 6641 N N . GLU B 1 252 ? 0.93 -1.691 -31.266 1 96.19 252 GLU B N 1
ATOM 6642 C CA . GLU B 1 252 ? 0.378 -0.368 -31.531 1 96.19 252 GLU B CA 1
ATOM 6643 C C . GLU B 1 252 ? 1.482 0.636 -31.859 1 96.19 252 GLU B C 1
ATOM 6645 O O . GLU B 1 252 ? 1.323 1.485 -32.719 1 96.19 252 GLU B O 1
ATOM 6650 N N . PHE B 1 253 ? 2.529 0.571 -31.141 1 95.94 253 PHE B N 1
ATOM 6651 C CA . PHE B 1 253 ? 3.662 1.46 -31.375 1 95.94 253 PHE B CA 1
ATOM 6652 C C . PHE B 1 253 ? 4.25 1.233 -32.75 1 95.94 253 PHE B C 1
ATOM 6654 O O . PHE B 1 253 ? 4.551 2.189 -33.469 1 95.94 253 PHE B O 1
ATOM 6661 N N . LYS B 1 254 ? 4.41 -0.029 -33.125 1 95.56 254 LYS B N 1
ATOM 6662 C CA . LYS B 1 254 ? 4.941 -0.391 -34.438 1 95.56 254 LYS B CA 1
ATOM 6663 C C . LYS B 1 254 ? 4.023 0.092 -35.562 1 95.56 254 LYS B C 1
ATOM 6665 O O . LYS B 1 254 ? 4.492 0.608 -36.562 1 95.56 254 LYS B O 1
ATOM 6670 N N . MET B 1 255 ? 2.771 -0.043 -35.375 1 95.44 255 MET B N 1
ATOM 6671 C CA . MET B 1 255 ? 1.793 0.353 -36.375 1 95.44 255 MET B CA 1
ATOM 6672 C C . MET B 1 255 ? 1.78 1.867 -36.562 1 95.44 255 MET B C 1
ATOM 6674 O O . MET B 1 255 ? 1.703 2.361 -37.688 1 95.44 255 MET B O 1
ATOM 6678 N N . ARG B 1 256 ? 1.878 2.639 -35.5 1 94.12 256 ARG B N 1
ATOM 6679 C CA . ARG B 1 256 ? 1.745 4.09 -35.562 1 94.12 256 ARG B CA 1
ATOM 6680 C C . ARG B 1 256 ? 3.039 4.742 -36.031 1 94.12 256 ARG B C 1
ATOM 6682 O O . ARG B 1 256 ? 3.01 5.73 -36.781 1 94.12 256 ARG B O 1
ATOM 6689 N N . TRP B 1 257 ? 4.164 4.156 -35.625 1 94.69 257 TRP B N 1
ATOM 6690 C CA . TRP B 1 257 ? 5.414 4.859 -35.906 1 94.69 257 TRP B CA 1
ATOM 6691 C C . TRP B 1 257 ? 6.359 3.99 -36.719 1 94.69 257 TRP B C 1
ATOM 6693 O O . TRP B 1 257 ? 7.445 4.434 -37.094 1 94.69 257 TRP B O 1
ATOM 6703 N N . ASN B 1 258 ? 6.023 2.783 -37.094 1 93.69 258 ASN B N 1
ATOM 6704 C CA . ASN B 1 258 ? 6.805 1.843 -37.875 1 93.69 258 ASN B CA 1
ATOM 6705 C C . ASN B 1 258 ? 8.18 1.591 -37.25 1 93.69 258 ASN B C 1
ATOM 6707 O O . ASN B 1 258 ? 9.188 1.608 -37.969 1 93.69 258 ASN B O 1
ATOM 6711 N N . LYS B 1 259 ? 8.203 1.561 -35.938 1 93.81 259 LYS B N 1
ATOM 6712 C CA . LYS B 1 259 ? 9.414 1.272 -35.188 1 93.81 259 LYS B CA 1
ATOM 6713 C C . LYS B 1 259 ? 9.188 0.122 -34.219 1 93.81 259 LYS B C 1
ATOM 6715 O O . LYS B 1 259 ? 8.117 0.01 -33.594 1 93.81 259 LYS B O 1
ATOM 6720 N N . ASP B 1 260 ? 10.211 -0.715 -34.125 1 91.81 260 ASP B N 1
ATOM 6721 C CA . ASP B 1 260 ? 10.109 -1.879 -33.281 1 91.81 260 ASP B CA 1
ATOM 6722 C C . ASP B 1 260 ? 10.836 -1.636 -31.938 1 91.81 260 ASP B C 1
ATOM 6724 O O . ASP B 1 260 ? 12.055 -1.444 -31.922 1 91.81 260 ASP B O 1
ATOM 6728 N N . LEU B 1 261 ? 10.102 -1.647 -30.875 1 90.38 261 LEU B N 1
ATOM 6729 C CA . LEU B 1 261 ? 10.703 -1.352 -29.578 1 90.38 261 LEU B CA 1
ATOM 6730 C C . LEU B 1 261 ? 11.078 -2.637 -28.844 1 90.38 261 LEU B C 1
ATOM 6732 O O . LEU B 1 261 ? 11.602 -2.592 -27.734 1 90.38 261 LEU B O 1
ATOM 6736 N N . SER B 1 262 ? 11 -3.82 -29.422 1 87.38 262 SER B N 1
ATOM 6737 C CA . SER B 1 262 ? 11.211 -5.102 -28.766 1 87.38 262 SER B CA 1
ATOM 6738 C C . SER B 1 262 ? 12.68 -5.297 -28.391 1 87.38 262 SER B C 1
ATOM 6740 O O . SER B 1 262 ? 13 -6.055 -27.469 1 87.38 262 SER B O 1
ATOM 6742 N N . GLY B 1 263 ? 13.539 -4.582 -29.062 1 85.38 263 GLY B N 1
ATOM 6743 C CA . GLY B 1 263 ? 14.961 -4.719 -28.797 1 85.38 263 GLY B CA 1
ATOM 6744 C C . GLY B 1 263 ? 15.453 -3.789 -27.703 1 85.38 263 GLY B C 1
ATOM 6745 O O . GLY B 1 263 ? 16.594 -3.908 -27.234 1 85.38 263 GLY B O 1
ATOM 6746 N N . ASN B 1 264 ? 14.641 -2.896 -27.266 1 89.56 264 ASN B N 1
ATOM 6747 C CA . ASN B 1 264 ? 14.977 -1.93 -26.219 1 89.56 264 ASN B CA 1
ATOM 6748 C C . ASN B 1 264 ? 14.461 -2.371 -24.859 1 89.56 264 ASN B C 1
ATOM 6750 O O . ASN B 1 264 ? 13.336 -2.043 -24.484 1 89.56 264 ASN B O 1
ATOM 6754 N N . GLN B 1 265 ? 15.367 -2.932 -24.031 1 86.38 265 GLN B N 1
ATOM 6755 C CA . GLN B 1 265 ? 14.969 -3.527 -22.75 1 86.38 265 GLN B CA 1
ATOM 6756 C C . GLN B 1 265 ? 14.477 -2.463 -21.781 1 86.38 265 GLN B C 1
ATOM 6758 O O . GLN B 1 265 ? 13.57 -2.715 -20.984 1 86.38 265 GLN B O 1
ATOM 6763 N N . ARG B 1 266 ? 15.078 -1.395 -21.859 1 86.25 266 ARG B N 1
ATOM 6764 C CA . ARG B 1 266 ? 14.656 -0.311 -20.969 1 86.25 266 ARG B CA 1
ATOM 6765 C C . ARG B 1 266 ? 13.242 0.143 -21.312 1 86.25 266 ARG B C 1
ATOM 6767 O O . ARG B 1 266 ? 12.414 0.333 -20.422 1 86.25 266 ARG B O 1
ATOM 6774 N N . ALA B 1 267 ? 12.992 0.346 -22.578 1 91.44 267 ALA B N 1
ATOM 6775 C CA . ALA B 1 267 ? 11.664 0.744 -23.031 1 91.44 267 ALA B CA 1
ATOM 6776 C C . ALA B 1 267 ? 10.617 -0.301 -22.641 1 91.44 267 ALA B C 1
ATOM 6778 O O . ALA B 1 267 ? 9.531 0.043 -22.188 1 91.44 267 ALA B O 1
ATOM 6779 N N . LEU B 1 268 ? 10.984 -1.529 -22.781 1 91.19 268 LEU B N 1
ATOM 6780 C CA . LEU B 1 268 ? 10.07 -2.615 -22.453 1 91.19 268 LEU B CA 1
ATOM 6781 C C . LEU B 1 268 ? 9.797 -2.656 -20.953 1 91.19 268 LEU B C 1
ATOM 6783 O O . LEU B 1 268 ? 8.672 -2.941 -20.531 1 91.19 268 LEU B O 1
ATOM 6787 N N . GLY B 1 269 ? 10.867 -2.445 -20.203 1 88.38 269 GLY B N 1
ATOM 6788 C CA . GLY B 1 269 ? 10.688 -2.4 -18.766 1 88.38 269 GLY B CA 1
ATOM 6789 C C . GLY B 1 269 ? 9.727 -1.312 -18.312 1 88.38 269 GLY B C 1
ATOM 6790 O O . GLY B 1 269 ? 8.852 -1.553 -17.484 1 88.38 269 GLY B O 1
ATOM 6791 N N . ARG B 1 270 ? 9.883 -0.128 -18.859 1 89.81 270 ARG B N 1
ATOM 6792 C CA . ARG B 1 270 ? 8.992 0.99 -18.547 1 89.81 270 ARG B CA 1
ATOM 6793 C C . ARG B 1 270 ? 7.562 0.687 -18.969 1 89.81 270 ARG B C 1
ATOM 6795 O O . ARG B 1 270 ? 6.613 1 -18.25 1 89.81 270 ARG B O 1
ATOM 6802 N N . LEU B 1 271 ? 7.496 0.127 -20.109 1 93.44 271 LEU B N 1
ATOM 6803 C CA . LEU B 1 271 ? 6.184 -0.222 -20.641 1 93.44 271 LEU B CA 1
ATOM 6804 C C . LEU B 1 271 ? 5.496 -1.26 -19.75 1 93.44 271 LEU B C 1
ATOM 6806 O O . LEU B 1 271 ? 4.293 -1.172 -19.516 1 93.44 271 LEU B O 1
ATOM 6810 N N . ARG B 1 272 ? 6.215 -2.232 -19.281 1 92.19 272 ARG B N 1
ATOM 6811 C CA . ARG B 1 272 ? 5.664 -3.266 -18.406 1 92.19 272 ARG B CA 1
ATOM 6812 C C . ARG B 1 272 ? 5.113 -2.658 -17.125 1 92.19 272 ARG B C 1
ATOM 6814 O O . ARG B 1 272 ? 4.02 -3.02 -16.672 1 92.19 272 ARG B O 1
ATOM 6821 N N . PHE B 1 273 ? 5.84 -1.79 -16.578 1 89.44 273 PHE B N 1
ATOM 6822 C CA . PHE B 1 273 ? 5.406 -1.122 -15.352 1 89.44 273 PHE B CA 1
ATOM 6823 C C . PHE B 1 273 ? 4.129 -0.324 -15.594 1 89.44 273 PHE B C 1
ATOM 6825 O O . PHE B 1 273 ? 3.205 -0.356 -14.781 1 89.44 273 PHE B O 1
ATOM 6832 N N . ALA B 1 274 ? 4.086 0.358 -16.656 1 91.69 274 ALA B N 1
ATOM 6833 C CA . ALA B 1 274 ? 2.916 1.161 -17 1 91.69 274 ALA B CA 1
ATOM 6834 C C . ALA B 1 274 ? 1.698 0.277 -17.25 1 91.69 274 ALA B C 1
ATOM 6836 O O . ALA B 1 274 ? 0.574 0.644 -16.906 1 91.69 274 ALA B O 1
ATOM 6837 N N . CYS B 1 275 ? 1.94 -0.869 -17.859 1 95.31 275 CYS B N 1
ATOM 6838 C CA . CYS B 1 275 ? 0.851 -1.791 -18.172 1 95.31 275 CYS B CA 1
ATOM 6839 C C . CYS B 1 275 ? 0.298 -2.414 -16.891 1 95.31 275 CYS B C 1
ATOM 6841 O O . CYS B 1 275 ? -0.912 -2.613 -16.766 1 95.31 275 CYS B O 1
ATOM 6843 N N . GLU B 1 276 ? 1.175 -2.787 -15.992 1 92.88 276 GLU B N 1
ATOM 6844 C CA . GLU B 1 276 ? 0.715 -3.295 -14.703 1 92.88 276 GLU B CA 1
ATOM 6845 C C . GLU B 1 276 ? -0.172 -2.275 -13.992 1 92.88 276 GLU B C 1
ATOM 6847 O O . GLU B 1 276 ? -1.229 -2.627 -13.469 1 92.88 276 GLU B O 1
ATOM 6852 N N . LYS B 1 277 ? 0.268 -1.06 -14 1 90.25 277 LYS B N 1
ATOM 6853 C CA . LYS B 1 277 ? -0.513 0.012 -13.383 1 90.25 277 LYS B CA 1
ATOM 6854 C C . LYS B 1 277 ? -1.866 0.167 -14.07 1 90.25 277 LYS B C 1
ATOM 6856 O O . LYS B 1 277 ? -2.891 0.338 -13.406 1 90.25 277 LYS B O 1
ATOM 6861 N N . ALA B 1 278 ? -1.868 0.194 -15.359 1 94.25 278 ALA B N 1
ATOM 6862 C CA . ALA B 1 278 ? -3.102 0.321 -16.125 1 94.25 278 ALA B CA 1
ATOM 6863 C C . ALA B 1 278 ? -4.078 -0.801 -15.789 1 94.25 278 ALA B C 1
ATOM 6865 O O . ALA B 1 278 ? -5.281 -0.564 -15.648 1 94.25 278 ALA B O 1
ATOM 6866 N N . LYS B 1 279 ? -3.551 -2.014 -15.727 1 95.31 279 LYS B N 1
ATOM 6867 C CA . LYS B 1 279 ? -4.379 -3.158 -15.352 1 95.31 279 LYS B CA 1
ATOM 6868 C C . LYS B 1 279 ? -5.07 -2.926 -14.016 1 95.31 279 LYS B C 1
ATOM 6870 O O . LYS B 1 279 ? -6.27 -3.182 -13.875 1 95.31 279 LYS B O 1
ATOM 6875 N N . ARG B 1 280 ? -4.348 -2.492 -13.055 1 92.25 280 ARG B N 1
ATOM 6876 C CA . ARG B 1 280 ? -4.91 -2.25 -11.727 1 92.25 280 ARG B CA 1
ATOM 6877 C C . ARG B 1 280 ? -5.984 -1.169 -11.781 1 92.25 280 ARG B C 1
ATOM 6879 O O . ARG B 1 280 ? -7.039 -1.305 -11.156 1 92.25 280 ARG B O 1
ATOM 6886 N N . ILE B 1 281 ? -5.742 -0.154 -12.539 1 89.44 281 ILE B N 1
ATOM 6887 C CA . ILE B 1 281 ? -6.691 0.949 -12.656 1 89.44 281 ILE B CA 1
ATOM 6888 C C . ILE B 1 281 ? -7.965 0.462 -13.344 1 89.44 281 ILE B C 1
ATOM 6890 O O . ILE B 1 281 ? -9.07 0.833 -12.945 1 89.44 281 ILE B O 1
ATOM 6894 N N . LEU B 1 282 ? -7.785 -0.349 -14.32 1 93.19 282 LEU B N 1
ATOM 6895 C CA . LEU B 1 282 ? -8.906 -0.857 -15.094 1 93.19 282 LEU B CA 1
ATOM 6896 C C . LEU B 1 282 ? -9.797 -1.759 -14.242 1 93.19 282 LEU B C 1
ATOM 6898 O O . LEU B 1 282 ? -10.938 -2.051 -14.617 1 93.19 282 LEU B O 1
ATOM 6902 N N . SER B 1 283 ? -9.281 -2.229 -13.125 1 90.94 283 SER B N 1
ATOM 6903 C CA . SER B 1 283 ? -10.094 -3.039 -12.219 1 90.94 283 SER B CA 1
ATOM 6904 C C . SER B 1 283 ? -11.141 -2.189 -11.5 1 90.94 283 SER B C 1
ATOM 6906 O O . SER B 1 283 ? -12.125 -2.717 -10.984 1 90.94 283 SER B O 1
ATOM 6908 N N . CYS B 1 284 ? -10.969 -0.844 -11.562 1 83.62 284 CYS B N 1
ATOM 6909 C CA . CYS B 1 284 ? -11.906 0.026 -10.867 1 83.62 284 CYS B CA 1
ATOM 6910 C C . CYS B 1 284 ? -12.531 1.036 -11.82 1 83.62 284 CYS B C 1
ATOM 6912 O O . CYS B 1 284 ? -13.57 1.624 -11.516 1 83.62 284 CYS B O 1
ATOM 6914 N N . THR B 1 285 ? -11.914 1.177 -12.969 1 84.56 285 THR B N 1
ATOM 6915 C CA . THR B 1 285 ? -12.43 2.092 -13.977 1 84.56 285 THR B CA 1
ATOM 6916 C C . THR B 1 285 ? -12.578 1.384 -15.32 1 84.56 285 THR B C 1
ATOM 6918 O O . THR B 1 285 ? -12 0.315 -15.531 1 84.56 285 THR B O 1
ATOM 6921 N N . THR B 1 286 ? -13.344 2.012 -16.188 1 89.44 286 THR B N 1
ATOM 6922 C CA . THR B 1 286 ? -13.648 1.343 -17.438 1 89.44 286 THR B CA 1
ATOM 6923 C C . THR B 1 286 ? -12.617 1.702 -18.516 1 89.44 286 THR B C 1
ATOM 6925 O O . THR B 1 286 ? -12.547 1.053 -19.547 1 89.44 286 THR B O 1
ATOM 6928 N N . HIS B 1 287 ? -11.898 2.729 -18.266 1 88.94 287 HIS B N 1
ATOM 6929 C CA . HIS B 1 287 ? -10.867 3.102 -19.219 1 88.94 287 HIS B CA 1
ATOM 6930 C C . HIS B 1 287 ? -9.695 3.785 -18.516 1 88.94 287 HIS B C 1
ATOM 6932 O O . HIS B 1 287 ? -9.836 4.277 -17.391 1 88.94 287 HIS B O 1
ATOM 6938 N N . THR B 1 288 ? -8.555 3.709 -19.078 1 90.25 288 THR B N 1
ATOM 6939 C CA . THR B 1 288 ? -7.348 4.395 -18.641 1 90.25 288 THR B CA 1
ATOM 6940 C C . THR B 1 288 ? -6.402 4.637 -19.812 1 90.25 288 THR B C 1
ATOM 6942 O O . THR B 1 288 ? -6.758 4.391 -20.969 1 90.25 288 THR B O 1
ATOM 6945 N N . SER B 1 289 ? -5.301 5.348 -19.562 1 89.94 289 SER B N 1
ATOM 6946 C CA . SER B 1 289 ? -4.316 5.602 -20.609 1 89.94 289 SER B CA 1
ATOM 6947 C C . SER B 1 289 ? -2.918 5.195 -20.172 1 89.94 289 SER B C 1
ATOM 6949 O O . SER B 1 289 ? -2.564 5.34 -19 1 89.94 289 SER B O 1
ATOM 6951 N N . VAL B 1 290 ? -2.203 4.578 -21.016 1 92.75 290 VAL B N 1
ATOM 6952 C CA . VAL B 1 290 ? -0.78 4.305 -20.844 1 92.75 290 VAL B CA 1
ATOM 6953 C C . VAL B 1 290 ? 0.044 5.414 -21.484 1 92.75 290 VAL B C 1
ATOM 6955 O O . VAL B 1 290 ? 0.044 5.562 -22.703 1 92.75 290 VAL B O 1
ATOM 6958 N N . GLU B 1 291 ? 0.674 6.246 -20.656 1 89.06 291 GLU B N 1
ATOM 6959 C CA . GLU B 1 291 ? 1.442 7.387 -21.156 1 89.06 291 GLU B CA 1
ATOM 6960 C C . GLU B 1 291 ? 2.904 7.293 -20.734 1 89.06 291 GLU B C 1
ATOM 6962 O O . GLU B 1 291 ? 3.203 7.258 -19.531 1 89.06 291 GLU B O 1
ATOM 6967 N N . LEU B 1 292 ? 3.799 7.27 -21.688 1 90.06 292 LEU B N 1
ATOM 6968 C CA . LEU B 1 292 ? 5.234 7.211 -21.438 1 90.06 292 LEU B CA 1
ATOM 6969 C C . LEU B 1 292 ? 5.984 8.203 -22.312 1 90.06 292 LEU B C 1
ATOM 6971 O O . LEU B 1 292 ? 5.945 8.094 -23.547 1 90.06 292 LEU B O 1
ATOM 6975 N N . ASP B 1 293 ? 6.68 9.109 -21.703 1 86.38 293 ASP B N 1
ATOM 6976 C CA . ASP B 1 293 ? 7.461 10.094 -22.453 1 86.38 293 ASP B CA 1
ATOM 6977 C C . ASP B 1 293 ? 8.742 9.469 -23 1 86.38 293 ASP B C 1
ATOM 6979 O O . ASP B 1 293 ? 9.383 8.664 -22.312 1 86.38 293 ASP B O 1
ATOM 6983 N N . CYS B 1 294 ? 9.086 9.797 -24.219 1 87.69 294 CYS B N 1
ATOM 6984 C CA . CYS B 1 294 ? 10.328 9.375 -24.859 1 87.69 294 CYS B CA 1
ATOM 6985 C C . CYS B 1 294 ? 10.555 7.879 -24.672 1 87.69 294 CYS B C 1
ATOM 6987 O O . CYS B 1 294 ? 11.609 7.465 -24.188 1 87.69 294 CYS B O 1
ATOM 6989 N N . LEU B 1 295 ? 9.594 7.094 -25.031 1 90.88 295 LEU B N 1
ATOM 6990 C CA . LEU B 1 295 ? 9.641 5.652 -24.812 1 90.88 295 LEU B CA 1
ATOM 6991 C C . LEU B 1 295 ? 10.734 5.012 -25.656 1 90.88 295 LEU B C 1
ATOM 6993 O O . LEU B 1 295 ? 11.477 4.156 -25.172 1 90.88 295 LEU B O 1
ATOM 6997 N N . HIS B 1 296 ? 10.758 5.434 -26.969 1 90.31 296 HIS B N 1
ATOM 6998 C CA . HIS B 1 296 ? 11.734 4.883 -27.891 1 90.31 296 HIS B CA 1
ATOM 6999 C C . HIS B 1 296 ? 12.133 5.91 -28.953 1 90.31 296 HIS B C 1
ATOM 7001 O O . HIS B 1 296 ? 11.281 6.434 -29.672 1 90.31 296 HIS B O 1
ATOM 7007 N N . GLU B 1 297 ? 13.406 6.188 -29.031 1 88.56 297 GLU B N 1
ATOM 7008 C CA . GLU B 1 297 ? 13.961 7.109 -30.016 1 88.56 297 GLU B CA 1
ATOM 7009 C C . GLU B 1 297 ? 13.273 8.469 -29.953 1 88.56 297 GLU B C 1
ATOM 7011 O O . GLU B 1 297 ? 12.891 9.023 -30.984 1 88.56 297 GLU B O 1
ATOM 7016 N N . GLY B 1 298 ? 12.977 8.922 -28.703 1 85.06 298 GLY B N 1
ATOM 7017 C CA . GLY B 1 298 ? 12.445 10.258 -28.5 1 85.06 298 GLY B CA 1
ATOM 7018 C C . GLY B 1 298 ? 10.953 10.359 -28.75 1 85.06 298 GLY B C 1
ATOM 7019 O O . GLY B 1 298 ? 10.367 11.438 -28.641 1 85.06 298 GLY B O 1
ATOM 7020 N N . ILE B 1 299 ? 10.305 9.273 -29.062 1 90.88 299 ILE B N 1
ATOM 7021 C CA . ILE B 1 299 ? 8.883 9.281 -29.391 1 90.88 299 ILE B CA 1
ATOM 7022 C C . ILE B 1 299 ? 8.062 9.039 -28.125 1 90.88 299 ILE B C 1
ATOM 7024 O O . ILE B 1 299 ? 8.328 8.086 -27.375 1 90.88 299 ILE B O 1
ATOM 7028 N N . ASP B 1 300 ? 7.086 9.906 -27.891 1 90 300 ASP B N 1
ATOM 7029 C CA . ASP B 1 300 ? 6.145 9.719 -26.781 1 90 300 ASP B CA 1
ATOM 7030 C C . ASP B 1 300 ? 5.082 8.68 -27.141 1 90 300 ASP B C 1
ATOM 7032 O O . ASP B 1 300 ? 4.68 8.562 -28.297 1 90 300 ASP B O 1
ATOM 7036 N N . PHE B 1 301 ? 4.762 7.945 -26.188 1 92.88 301 PHE B N 1
ATOM 7037 C CA . PHE B 1 301 ? 3.738 6.93 -26.406 1 92.88 301 PHE B CA 1
ATOM 7038 C C . PHE B 1 301 ? 2.502 7.223 -25.562 1 92.88 301 PHE B C 1
ATOM 7040 O O . PHE B 1 301 ? 2.611 7.508 -24.359 1 92.88 301 PHE B O 1
ATOM 7047 N N . SER B 1 302 ? 1.346 7.301 -26.141 1 92.12 302 SER B N 1
ATOM 7048 C CA . SER B 1 302 ? 0.059 7.461 -25.469 1 92.12 302 SER B CA 1
ATOM 7049 C C . SER B 1 302 ? -1 6.551 -26.078 1 92.12 302 SER B C 1
ATOM 7051 O O . SER B 1 302 ? -1.239 6.598 -27.297 1 92.12 302 SER B O 1
ATOM 7053 N N . LEU B 1 303 ? -1.578 5.699 -25.281 1 94.56 303 LEU B N 1
ATOM 7054 C CA . LEU B 1 303 ? -2.605 4.777 -25.75 1 94.56 303 LEU B CA 1
ATOM 7055 C C . LEU B 1 303 ? -3.758 4.691 -24.75 1 94.56 303 LEU B C 1
ATOM 7057 O O . LEU B 1 303 ? -3.545 4.371 -23.578 1 94.56 303 LEU B O 1
ATOM 7061 N N . LYS B 1 304 ? -4.898 4.996 -25.219 1 91.62 304 LYS B N 1
ATOM 7062 C CA . LYS B 1 304 ? -6.098 4.789 -24.406 1 91.62 304 LYS B CA 1
ATOM 7063 C C . LYS B 1 304 ? -6.535 3.328 -24.438 1 91.62 304 LYS B C 1
ATOM 7065 O O . LYS B 1 304 ? -6.613 2.719 -25.5 1 91.62 304 LYS B O 1
ATOM 7070 N N . ILE B 1 305 ? -6.715 2.754 -23.297 1 94.69 305 ILE B N 1
ATOM 7071 C CA . ILE B 1 305 ? -7.117 1.354 -23.203 1 94.69 305 ILE B CA 1
ATOM 7072 C C . ILE B 1 305 ? -8.398 1.242 -22.391 1 94.69 305 ILE B C 1
ATOM 7074 O O . ILE B 1 305 ? -8.523 1.86 -21.328 1 94.69 305 ILE B O 1
ATOM 7078 N N . THR B 1 306 ? -9.344 0.502 -22.938 1 94.31 306 THR B N 1
ATOM 7079 C CA . THR B 1 306 ? -10.594 0.266 -22.219 1 94.31 306 THR B CA 1
ATOM 7080 C C . THR B 1 306 ? -10.555 -1.072 -21.484 1 94.31 306 THR B C 1
ATOM 7082 O O . THR B 1 306 ? -9.758 -1.947 -21.828 1 94.31 306 THR B O 1
ATOM 7085 N N . ARG B 1 307 ? -11.367 -1.226 -20.469 1 94.94 307 ARG B N 1
ATOM 7086 C CA . ARG B 1 307 ? -11.492 -2.498 -19.766 1 94.94 307 ARG B CA 1
ATOM 7087 C C . ARG B 1 307 ? -11.898 -3.613 -20.719 1 94.94 307 ARG B C 1
ATOM 7089 O O . ARG B 1 307 ? -11.383 -4.73 -20.625 1 94.94 307 ARG B O 1
ATOM 7096 N N . ALA B 1 308 ? -12.812 -3.297 -21.672 1 95.38 308 ALA B N 1
ATOM 7097 C CA . ALA B 1 308 ? -13.273 -4.281 -22.641 1 95.38 308 ALA B CA 1
ATOM 7098 C C . ALA B 1 308 ? -12.109 -4.793 -23.484 1 95.38 308 ALA B C 1
ATOM 7100 O O . ALA B 1 308 ? -12 -5.996 -23.75 1 95.38 308 ALA B O 1
ATOM 7101 N N . LYS B 1 309 ? -11.328 -3.844 -23.953 1 95.12 309 LYS B N 1
ATOM 7102 C CA . LYS B 1 309 ? -10.172 -4.242 -24.75 1 95.12 309 LYS B CA 1
ATOM 7103 C C . LYS B 1 309 ? -9.227 -5.125 -23.938 1 95.12 309 LYS B C 1
ATOM 7105 O O . LYS B 1 309 ? -8.758 -6.152 -24.438 1 95.12 309 LYS B O 1
ATOM 7110 N N . PHE B 1 310 ? -8.93 -4.715 -22.719 1 97.25 310 PHE B N 1
ATOM 7111 C CA . PHE B 1 310 ? -8.078 -5.492 -21.828 1 97.25 310 PHE B CA 1
ATOM 7112 C C . PHE B 1 310 ? -8.633 -6.895 -21.625 1 97.25 310 PHE B C 1
ATOM 7114 O O . PHE B 1 310 ? -7.898 -7.879 -21.703 1 97.25 310 PHE B O 1
ATOM 7121 N N . GLU B 1 311 ? -9.906 -6.977 -21.312 1 96.44 311 GLU B N 1
ATOM 7122 C CA . GLU B 1 311 ? -10.555 -8.266 -21.078 1 96.44 311 GLU B CA 1
ATOM 7123 C C . GLU B 1 311 ? -10.516 -9.141 -22.328 1 96.44 311 GLU B C 1
ATOM 7125 O O . GLU B 1 311 ? -10.289 -10.344 -22.234 1 96.44 311 GLU B O 1
ATOM 7130 N N . ASN B 1 312 ? -10.68 -8.516 -23.453 1 95.69 312 ASN B N 1
ATOM 7131 C CA . ASN B 1 312 ? -10.617 -9.266 -24.719 1 95.69 312 ASN B CA 1
ATOM 7132 C C . ASN B 1 312 ? -9.227 -9.844 -24.953 1 95.69 312 ASN B C 1
ATOM 7134 O O . ASN B 1 312 ? -9.094 -10.977 -25.422 1 95.69 312 ASN B O 1
ATOM 7138 N N . LEU B 1 313 ? -8.234 -9.023 -24.672 1 96.25 313 LEU B N 1
ATOM 7139 C CA . LEU B 1 313 ? -6.859 -9.469 -24.844 1 96.25 313 LEU B CA 1
ATOM 7140 C C . LEU B 1 313 ? -6.574 -10.703 -24 1 96.25 313 LEU B C 1
ATOM 7142 O O . LEU B 1 313 ? -5.723 -11.523 -24.359 1 96.25 313 LEU B O 1
ATOM 7146 N N . ASN B 1 314 ? -7.34 -10.859 -22.875 1 96.62 314 ASN B N 1
ATOM 7147 C CA . ASN B 1 314 ? -7.004 -11.898 -21.906 1 96.62 314 ASN B CA 1
ATOM 7148 C C . ASN B 1 314 ? -8.125 -12.922 -21.781 1 96.62 314 ASN B C 1
ATOM 7150 O O . ASN B 1 314 ? -8.141 -13.711 -20.828 1 96.62 314 ASN B O 1
ATOM 7154 N N . MET B 1 315 ? -9.031 -13 -22.688 1 95.38 315 MET B N 1
ATOM 7155 C CA . MET B 1 315 ? -10.211 -13.852 -22.594 1 95.38 315 MET B CA 1
ATOM 7156 C C . MET B 1 315 ? -9.812 -15.328 -22.562 1 95.38 315 MET B C 1
ATOM 7158 O O . MET B 1 315 ? -10.422 -16.125 -21.844 1 95.38 315 MET B O 1
ATOM 7162 N N . GLY B 1 316 ? -8.836 -15.641 -23.406 1 94.69 316 GLY B N 1
ATOM 7163 C CA . GLY B 1 316 ? -8.359 -17.016 -23.406 1 94.69 316 GLY B CA 1
ATOM 7164 C C . GLY B 1 316 ? -7.898 -17.469 -22.031 1 94.69 316 GLY B C 1
ATOM 7165 O O . GLY B 1 316 ? -8.227 -18.578 -21.609 1 94.69 316 GLY B O 1
ATOM 7166 N N . SER B 1 317 ? -7.191 -16.641 -21.359 1 95.94 317 SER B N 1
ATOM 7167 C CA . SER B 1 317 ? -6.684 -16.953 -20.016 1 95.94 317 SER B CA 1
ATOM 7168 C C . SER B 1 317 ? -7.816 -17.031 -19 1 95.94 317 SER B C 1
ATOM 7170 O O . SER B 1 317 ? -7.797 -17.891 -18.109 1 95.94 317 SER B O 1
ATOM 7172 N N . PHE B 1 318 ? -8.812 -16.141 -19.094 1 96.81 318 PHE B N 1
ATOM 7173 C CA . PHE B 1 318 ? -9.953 -16.172 -18.188 1 96.81 318 PHE B CA 1
ATOM 7174 C C . PHE B 1 318 ? -10.742 -17.469 -18.359 1 96.81 318 PHE B C 1
ATOM 7176 O O . PHE B 1 318 ? -11.148 -18.078 -17.359 1 96.81 318 PHE B O 1
ATOM 7183 N N . ASN B 1 319 ? -10.891 -17.875 -19.578 1 95.62 319 ASN B N 1
ATOM 7184 C CA . ASN B 1 319 ? -11.602 -19.125 -19.844 1 95.62 319 ASN B CA 1
ATOM 7185 C C . ASN B 1 319 ? -10.859 -20.328 -19.266 1 95.62 319 ASN B C 1
ATOM 7187 O O . ASN B 1 319 ? -11.477 -21.281 -18.781 1 95.62 319 ASN B O 1
ATOM 7191 N N . LYS B 1 320 ? -9.562 -20.25 -19.344 1 96.19 320 LYS B N 1
ATOM 7192 C CA . LYS B 1 320 ? -8.75 -21.312 -18.781 1 96.19 320 LYS B CA 1
ATOM 7193 C C . LYS B 1 320 ? -8.977 -21.453 -17.281 1 96.19 320 LYS B C 1
ATOM 7195 O O . LYS B 1 320 ? -8.938 -22.547 -16.734 1 96.19 320 LYS B O 1
ATOM 7200 N N . CYS B 1 321 ? -9.172 -20.344 -16.609 1 96.81 321 CYS B N 1
ATOM 7201 C CA . CYS B 1 321 ? -9.453 -20.375 -15.18 1 96.81 321 CYS B CA 1
ATOM 7202 C C . CYS B 1 321 ? -10.758 -21.109 -14.891 1 96.81 321 CYS B C 1
ATOM 7204 O O . CYS B 1 321 ? -10.828 -21.906 -13.961 1 96.81 321 CYS B O 1
ATOM 7206 N N . ILE B 1 322 ? -11.766 -20.875 -15.742 1 96.69 322 ILE B N 1
ATOM 7207 C CA . ILE B 1 322 ? -13.07 -21.484 -15.547 1 96.69 322 ILE B CA 1
ATOM 7208 C C . ILE B 1 322 ? -12.992 -22.984 -15.836 1 96.69 322 ILE B C 1
ATOM 7210 O O . ILE B 1 322 ? -13.602 -23.797 -15.141 1 96.69 322 ILE B O 1
ATOM 7214 N N . GLU B 1 323 ? -12.203 -23.297 -16.828 1 96.31 323 GLU B N 1
ATOM 7215 C CA . GLU B 1 323 ? -12.008 -24.703 -17.141 1 96.31 323 GLU B CA 1
ATOM 7216 C C . GLU B 1 323 ? -11.344 -25.438 -15.977 1 96.31 323 GLU B C 1
ATOM 7218 O O . GLU B 1 323 ? -11.719 -26.578 -15.664 1 96.31 323 GLU B O 1
ATOM 7223 N N . THR B 1 324 ? -10.414 -24.828 -15.375 1 95.75 324 THR B N 1
ATOM 7224 C CA . THR B 1 324 ? -9.719 -25.406 -14.227 1 95.75 324 THR B CA 1
ATOM 7225 C C . THR B 1 324 ? -10.68 -25.578 -13.055 1 95.75 324 THR B C 1
ATOM 7227 O O . THR B 1 324 ? -10.617 -26.578 -12.336 1 95.75 324 THR B O 1
ATOM 7230 N N . LEU B 1 325 ? -11.516 -24.594 -12.914 1 96.88 325 LEU B N 1
ATOM 7231 C CA . LEU B 1 325 ? -12.531 -24.656 -11.867 1 96.88 325 LEU B CA 1
ATOM 7232 C C . LEU B 1 325 ? -13.469 -25.828 -12.094 1 96.88 325 LEU B C 1
ATOM 7234 O O . LEU B 1 325 ? -13.797 -26.562 -11.156 1 96.88 325 LEU B O 1
ATOM 7238 N N . LYS B 1 326 ? -13.891 -26.094 -13.32 1 96.62 326 LYS B N 1
ATOM 7239 C CA . LYS B 1 326 ? -14.75 -27.219 -13.656 1 96.62 326 LYS B CA 1
ATOM 7240 C C . LYS B 1 326 ? -14.055 -28.547 -13.359 1 96.62 326 LYS B C 1
ATOM 7242 O O . LYS B 1 326 ? -14.688 -29.484 -12.852 1 96.62 326 LYS B O 1
ATOM 7247 N N . THR B 1 327 ? -12.797 -28.562 -13.656 1 94.38 327 THR B N 1
ATOM 7248 C CA . THR B 1 327 ? -12.008 -29.75 -13.375 1 94.38 327 THR B CA 1
ATOM 7249 C C . THR B 1 327 ? -11.992 -30.047 -11.883 1 94.38 327 THR B C 1
ATOM 7251 O O . THR B 1 327 ? -12.141 -31.203 -11.477 1 94.38 327 THR B O 1
ATOM 7254 N N . CYS B 1 328 ? -11.836 -29.016 -11.109 1 95.38 328 CYS B N 1
ATOM 7255 C CA . CYS B 1 328 ? -11.797 -29.172 -9.656 1 95.38 328 CYS B CA 1
ATOM 7256 C C . CYS B 1 328 ? -13.125 -29.688 -9.125 1 95.38 328 CYS B C 1
ATOM 7258 O O . CYS B 1 328 ? -13.148 -30.625 -8.312 1 95.38 328 CYS B O 1
ATOM 7260 N N . LEU B 1 329 ? -14.219 -29.156 -9.578 1 96.69 329 LEU B N 1
ATOM 7261 C CA . LEU B 1 329 ? -15.547 -29.594 -9.164 1 96.69 329 LEU B CA 1
ATOM 7262 C C . LEU B 1 329 ? -15.812 -31.031 -9.609 1 96.69 329 LEU B C 1
ATOM 7264 O O . LEU B 1 329 ? -16.391 -31.812 -8.859 1 96.69 329 LEU B O 1
ATOM 7268 N N . GLY B 1 330 ? -15.422 -31.297 -10.828 1 95.62 330 GLY B N 1
ATOM 7269 C CA . GLY B 1 330 ? -15.555 -32.656 -11.336 1 95.62 330 GLY B CA 1
ATOM 7270 C C . GLY B 1 330 ? -14.781 -33.688 -10.516 1 95.62 330 GLY B C 1
ATOM 7271 O O . GLY B 1 330 ? -15.289 -34.75 -10.234 1 95.62 330 GLY B O 1
ATOM 7272 N N . ASP B 1 331 ? -13.57 -33.312 -10.125 1 92.69 331 ASP B N 1
ATOM 7273 C CA . ASP B 1 331 ? -12.727 -34.219 -9.328 1 92.69 331 ASP B CA 1
ATOM 7274 C C . ASP B 1 331 ? -13.336 -34.469 -7.953 1 92.69 331 ASP B C 1
ATOM 7276 O O . ASP B 1 331 ? -13.195 -35.562 -7.406 1 92.69 331 ASP B O 1
ATOM 7280 N N . ALA B 1 332 ? -13.969 -33.469 -7.441 1 94.56 332 ALA B N 1
ATOM 7281 C CA . ALA B 1 332 ? -14.609 -33.594 -6.133 1 94.56 332 ALA B CA 1
ATOM 7282 C C . ALA B 1 332 ? -15.977 -34.25 -6.246 1 94.56 332 ALA B C 1
ATOM 7284 O O . ALA B 1 332 ? -16.578 -34.594 -5.234 1 94.56 332 ALA B O 1
ATOM 7285 N N . LYS B 1 333 ? -16.469 -34.406 -7.441 1 95 333 LYS B N 1
ATOM 7286 C CA . LYS B 1 333 ? -17.812 -34.938 -7.688 1 95 333 LYS B CA 1
ATOM 7287 C C . LYS B 1 333 ? -18.859 -34.125 -6.957 1 95 333 LYS B C 1
ATOM 7289 O O . LYS B 1 333 ? -19.734 -34.688 -6.289 1 95 333 LYS B O 1
ATOM 7294 N N . MET B 1 334 ? -18.672 -32.906 -6.992 1 94.75 334 MET B N 1
ATOM 7295 C CA . MET B 1 334 ? -19.578 -31.969 -6.332 1 94.75 334 MET B CA 1
ATOM 7296 C C . MET B 1 334 ? -20.25 -31.062 -7.348 1 94.75 334 MET B C 1
ATOM 7298 O O . MET B 1 334 ? -19.625 -30.594 -8.297 1 94.75 334 MET B O 1
ATOM 7302 N N . LYS B 1 335 ? -21.531 -30.891 -7.145 1 94.75 335 LYS B N 1
ATOM 7303 C CA . LYS B 1 335 ? -22.266 -29.938 -7.973 1 94.75 335 LYS B CA 1
ATOM 7304 C C . LYS B 1 335 ? -21.984 -28.5 -7.547 1 94.75 335 LYS B C 1
ATOM 7306 O O . LYS B 1 335 ? -21.703 -28.234 -6.379 1 94.75 335 LYS B O 1
ATOM 7311 N N . LYS B 1 336 ? -22.062 -27.641 -8.492 1 94.5 336 LYS B N 1
ATOM 7312 C CA . LYS B 1 336 ? -21.781 -26.234 -8.203 1 94.5 336 LYS B CA 1
ATOM 7313 C C . LYS B 1 336 ? -22.766 -25.688 -7.176 1 94.5 336 LYS B C 1
ATOM 7315 O O . LYS B 1 336 ? -22.422 -24.781 -6.402 1 94.5 336 LYS B O 1
ATOM 7320 N N . SER B 1 337 ? -23.969 -26.234 -7.082 1 94.88 337 SER B N 1
ATOM 7321 C CA . SER B 1 337 ? -24.984 -25.781 -6.141 1 94.88 337 SER B CA 1
ATOM 7322 C C . SER B 1 337 ? -24.594 -26.109 -4.703 1 94.88 337 SER B C 1
ATOM 7324 O O . SER B 1 337 ? -25.109 -25.516 -3.762 1 94.88 337 SER B O 1
ATOM 7326 N N . CYS B 1 338 ? -23.703 -27.016 -4.539 1 94.62 338 CYS B N 1
ATOM 7327 C CA . CYS B 1 338 ? -23.297 -27.453 -3.209 1 94.62 338 CYS B CA 1
ATOM 7328 C C . CYS B 1 338 ? -22.234 -26.516 -2.629 1 94.62 338 CYS B C 1
ATOM 7330 O O . CYS B 1 338 ? -21.953 -26.562 -1.431 1 94.62 338 CYS B O 1
ATOM 7332 N N . VAL B 1 339 ? -21.688 -25.734 -3.447 1 95.94 339 VAL B N 1
ATOM 7333 C CA . VAL B 1 339 ? -20.688 -24.781 -2.979 1 95.94 339 VAL B CA 1
ATOM 7334 C C . VAL B 1 339 ? -21.391 -23.594 -2.33 1 95.94 339 VAL B C 1
ATOM 7336 O O . VAL B 1 339 ? -22.109 -22.828 -3.006 1 95.94 339 VAL B O 1
ATOM 7339 N N . GLU B 1 340 ? -21.188 -23.328 -1.114 1 92.81 340 GLU B N 1
ATOM 7340 C CA . GLU B 1 340 ? -21.906 -22.297 -0.372 1 92.81 340 GLU B CA 1
ATOM 7341 C C . GLU B 1 340 ? -21.188 -20.953 -0.445 1 92.81 340 GLU B C 1
ATOM 7343 O O . GLU B 1 340 ? -21.828 -19.906 -0.421 1 92.81 340 GLU B O 1
ATOM 7348 N N . GLN B 1 341 ? -19.859 -21.047 -0.423 1 93.31 341 GLN B N 1
ATOM 7349 C CA . GLN B 1 341 ? -19.078 -19.812 -0.44 1 93.31 341 GLN B CA 1
ATOM 7350 C C . GLN B 1 341 ? -17.938 -19.891 -1.45 1 93.31 341 GLN B C 1
ATOM 7352 O O . GLN B 1 341 ? -17.312 -20.953 -1.6 1 93.31 341 GLN B O 1
ATOM 7357 N N . VAL B 1 342 ? -17.703 -18.812 -2.127 1 96.31 342 VAL B N 1
ATOM 7358 C CA . VAL B 1 342 ? -16.562 -18.656 -3.025 1 96.31 342 VAL B CA 1
ATOM 7359 C C . VAL B 1 342 ? -15.641 -17.547 -2.51 1 96.31 342 VAL B C 1
ATOM 7361 O O . VAL B 1 342 ? -16.016 -16.375 -2.512 1 96.31 342 VAL B O 1
ATOM 7364 N N . ILE B 1 343 ? -14.477 -17.953 -2.113 1 94.81 343 ILE B N 1
ATOM 7365 C CA . ILE B 1 343 ? -13.516 -17.016 -1.545 1 94.81 343 ILE B CA 1
ATOM 7366 C C . ILE B 1 343 ? -12.5 -16.609 -2.607 1 94.81 343 ILE B C 1
ATOM 7368 O O . ILE B 1 343 ? -11.859 -17.469 -3.219 1 94.81 343 ILE B O 1
ATOM 7372 N N . LEU B 1 344 ? -12.398 -15.32 -2.832 1 95.69 344 LEU B N 1
ATOM 7373 C CA . LEU B 1 344 ? -11.438 -14.789 -3.793 1 95.69 344 LEU B CA 1
ATOM 7374 C C . LEU B 1 344 ? -10.117 -14.453 -3.109 1 95.69 344 LEU B C 1
ATOM 7376 O O . LEU B 1 344 ? -10.102 -13.727 -2.107 1 95.69 344 LEU B O 1
ATOM 7380 N N . VAL B 1 345 ? -9.039 -15 -3.625 1 95.19 345 VAL B N 1
ATOM 7381 C CA . VAL B 1 345 ? -7.703 -14.766 -3.1 1 95.19 345 VAL B CA 1
ATOM 7382 C C . VAL B 1 345 ? -6.766 -14.367 -4.234 1 95.19 345 VAL B C 1
ATOM 7384 O O . VAL B 1 345 ? -6.898 -14.852 -5.359 1 95.19 345 VAL B O 1
ATOM 7387 N N . GLY B 1 346 ? -5.84 -13.445 -3.938 1 94.69 346 GLY B N 1
ATOM 7388 C CA . GLY B 1 346 ? -4.926 -12.961 -4.961 1 94.69 346 GLY B CA 1
ATOM 7389 C C . GLY B 1 346 ? -5.383 -11.664 -5.602 1 94.69 346 GLY B C 1
ATOM 7390 O O . GLY B 1 346 ? -6.574 -11.477 -5.852 1 94.69 346 GLY B O 1
ATOM 7391 N N . GLY B 1 347 ? -4.52 -10.867 -5.93 1 93.38 347 GLY B N 1
ATOM 7392 C CA . GLY B 1 347 ? -4.824 -9.531 -6.414 1 93.38 347 GLY B CA 1
ATOM 7393 C C . GLY B 1 347 ? -5.559 -9.531 -7.746 1 93.38 347 GLY B C 1
ATOM 7394 O O . GLY B 1 347 ? -6.383 -8.656 -8.008 1 93.38 347 GLY B O 1
ATOM 7395 N N . SER B 1 348 ? -5.293 -10.461 -8.586 1 96.25 348 SER B N 1
ATOM 7396 C CA . SER B 1 348 ? -5.863 -10.477 -9.922 1 96.25 348 SER B CA 1
ATOM 7397 C C . SER B 1 348 ? -7.344 -10.852 -9.891 1 96.25 348 SER B C 1
ATOM 7399 O O . SER B 1 348 ? -8.047 -10.695 -10.891 1 96.25 348 SER B O 1
ATOM 7401 N N . THR B 1 349 ? -7.852 -11.32 -8.75 1 95.94 349 THR B N 1
ATOM 7402 C CA . THR B 1 349 ? -9.273 -11.625 -8.633 1 95.94 349 THR B CA 1
ATOM 7403 C C . THR B 1 349 ? -10.102 -10.352 -8.609 1 95.94 349 THR B C 1
ATOM 7405 O O . THR B 1 349 ? -11.328 -10.391 -8.75 1 95.94 349 THR B O 1
ATOM 7408 N N . ARG B 1 350 ? -9.477 -9.211 -8.484 1 93.62 350 ARG B N 1
ATOM 7409 C CA . ARG B 1 350 ? -10.172 -7.93 -8.484 1 93.62 350 ARG B CA 1
ATOM 7410 C C . ARG B 1 350 ? -10.633 -7.555 -9.891 1 93.62 350 ARG B C 1
ATOM 7412 O O . ARG B 1 350 ? -11.469 -6.668 -10.062 1 93.62 350 ARG B O 1
ATOM 7419 N N . ILE B 1 351 ? -10.047 -8.219 -10.906 1 96 351 ILE B N 1
ATOM 7420 C CA . ILE B 1 351 ? -10.461 -7.957 -12.281 1 96 351 ILE B CA 1
ATOM 7421 C C . ILE B 1 351 ? -11.953 -8.234 -12.43 1 96 351 ILE B C 1
ATOM 7423 O O . ILE B 1 351 ? -12.414 -9.352 -12.164 1 96 351 ILE B O 1
ATOM 7427 N N . PRO B 1 352 ? -12.695 -7.305 -12.898 1 94.81 352 PRO B N 1
ATOM 7428 C CA . PRO B 1 352 ? -14.156 -7.438 -12.945 1 94.81 352 PRO B CA 1
ATOM 7429 C C . PRO B 1 352 ? -14.617 -8.617 -13.789 1 94.81 352 PRO B C 1
ATOM 7431 O O . PRO B 1 352 ? -15.555 -9.328 -13.414 1 94.81 352 PRO B O 1
ATOM 7434 N N . LYS B 1 353 ? -13.992 -8.844 -14.891 1 95.88 353 LYS B N 1
ATOM 7435 C CA . LYS B 1 353 ? -14.383 -9.945 -15.766 1 95.88 353 LYS B CA 1
ATOM 7436 C C . LYS B 1 353 ? -14.289 -11.281 -15.047 1 95.88 353 LYS B C 1
ATOM 7438 O O . LYS B 1 353 ? -15.141 -12.156 -15.227 1 95.88 353 LYS B O 1
ATOM 7443 N N . VAL B 1 354 ? -13.258 -11.477 -14.234 1 96.31 354 VAL B N 1
ATOM 7444 C CA . VAL B 1 354 ? -13.07 -12.703 -13.469 1 96.31 354 VAL B CA 1
ATOM 7445 C C . VAL B 1 354 ? -14.219 -12.875 -12.484 1 96.31 354 VAL B C 1
ATOM 7447 O O . VAL B 1 354 ? -14.805 -13.961 -12.383 1 96.31 354 VAL B O 1
ATOM 7450 N N . GLN B 1 355 ? -14.57 -11.859 -11.812 1 95.81 355 GLN B N 1
ATOM 7451 C CA . GLN B 1 355 ? -15.664 -11.898 -10.844 1 95.81 355 GLN B CA 1
ATOM 7452 C C . GLN B 1 355 ? -17 -12.195 -11.523 1 95.81 355 GLN B C 1
ATOM 7454 O O . GLN B 1 355 ? -17.781 -13.008 -11.039 1 95.81 355 GLN B O 1
ATOM 7459 N N . HIS B 1 356 ? -17.203 -11.555 -12.672 1 95.06 356 HIS B N 1
ATOM 7460 C CA . HIS B 1 356 ? -18.453 -11.75 -13.414 1 95.06 356 HIS B CA 1
ATOM 7461 C C . HIS B 1 356 ? -18.578 -13.195 -13.891 1 95.06 356 HIS B C 1
ATOM 7463 O O . HIS B 1 356 ? -19.656 -13.789 -13.789 1 95.06 356 HIS B O 1
ATOM 7469 N N . MET B 1 357 ? -17.531 -13.672 -14.398 1 95.94 357 MET B N 1
ATOM 7470 C CA . MET B 1 357 ? -17.547 -15.047 -14.898 1 95.94 357 MET B CA 1
ATOM 7471 C C . MET B 1 357 ? -17.812 -16.031 -13.773 1 95.94 357 MET B C 1
ATOM 7473 O O . MET B 1 357 ? -18.531 -17.016 -13.961 1 95.94 357 MET B O 1
ATOM 7477 N N . LEU B 1 358 ? -17.234 -15.805 -12.617 1 96.81 358 LEU B N 1
ATOM 7478 C CA . LEU B 1 358 ? -17.453 -16.672 -11.461 1 96.81 358 LEU B CA 1
ATOM 7479 C C . LEU B 1 358 ? -18.906 -16.594 -11 1 96.81 358 LEU B C 1
ATOM 7481 O O . LEU B 1 358 ? -19.516 -17.609 -10.68 1 96.81 358 LEU B O 1
ATOM 7485 N N . GLN B 1 359 ? -19.469 -15.383 -10.922 1 96.25 359 GLN B N 1
ATOM 7486 C CA . GLN B 1 359 ? -20.859 -15.203 -10.539 1 96.25 359 GLN B CA 1
ATOM 7487 C C . GLN B 1 359 ? -21.797 -15.914 -11.508 1 96.25 359 GLN B C 1
ATOM 7489 O O . GLN B 1 359 ? -22.766 -16.547 -11.094 1 96.25 359 GLN B O 1
ATOM 7494 N N . GLU B 1 360 ? -21.484 -15.742 -12.75 1 94.94 360 GLU B N 1
ATOM 7495 C CA . GLU B 1 360 ? -22.281 -16.406 -13.773 1 94.94 360 GLU B CA 1
ATOM 7496 C C . GLU B 1 360 ? -22.188 -17.922 -13.641 1 94.94 360 GLU B C 1
ATOM 7498 O O . GLU B 1 360 ? -23.188 -18.625 -13.742 1 94.94 360 GLU B O 1
ATOM 7503 N N . PHE B 1 361 ? -21 -18.406 -13.453 1 96.44 361 PHE B N 1
ATOM 7504 C CA . PHE B 1 361 ? -20.781 -19.844 -13.328 1 96.44 361 PHE B CA 1
ATOM 7505 C C . PHE B 1 361 ? -21.562 -20.406 -12.148 1 96.44 361 PHE B C 1
ATOM 7507 O O . PHE B 1 361 ? -22.109 -21.516 -12.234 1 96.44 361 PHE B O 1
ATOM 7514 N N . PHE B 1 362 ? -21.641 -19.656 -11.117 1 96.81 362 PHE B N 1
ATOM 7515 C CA . PHE B 1 362 ? -22.312 -20.125 -9.914 1 96.81 362 PHE B CA 1
ATOM 7516 C C . PHE B 1 362 ? -23.734 -19.578 -9.844 1 96.81 362 PHE B C 1
ATOM 7518 O O . PHE B 1 362 ? -24.281 -19.344 -8.758 1 96.81 362 PHE B O 1
ATOM 7525 N N . ASP B 1 363 ? -24.344 -19.219 -10.875 1 94.5 363 ASP B N 1
ATOM 7526 C CA . ASP B 1 363 ? -25.75 -18.859 -11.039 1 94.5 363 ASP B CA 1
ATOM 7527 C C . ASP B 1 363 ? -26.109 -17.625 -10.227 1 94.5 363 ASP B C 1
ATOM 7529 O O . ASP B 1 363 ? -27.125 -17.609 -9.531 1 94.5 363 ASP B O 1
ATOM 7533 N N . GLY B 1 364 ? -25.219 -16.703 -10.211 1 91.5 364 GLY B N 1
ATOM 7534 C CA . GLY B 1 364 ? -25.516 -15.406 -9.617 1 91.5 364 GLY B CA 1
ATOM 7535 C C . GLY B 1 364 ? -25.141 -15.32 -8.148 1 91.5 364 GLY B C 1
ATOM 7536 O O . GLY B 1 364 ? -25.453 -14.336 -7.48 1 91.5 364 GLY B O 1
ATOM 7537 N N . ARG B 1 365 ? -24.5 -16.281 -7.68 1 90.75 365 ARG B N 1
ATOM 7538 C CA . ARG B 1 365 ? -24.094 -16.281 -6.277 1 90.75 365 ARG B CA 1
ATOM 7539 C C . ARG B 1 365 ? -23.141 -15.141 -5.984 1 90.75 365 ARG B C 1
ATOM 7541 O O . ARG B 1 365 ? -22.25 -14.852 -6.789 1 90.75 365 ARG B O 1
ATOM 7548 N N . GLU B 1 366 ? -23.375 -14.531 -4.816 1 89.31 366 GLU B N 1
ATOM 7549 C CA . GLU B 1 366 ? -22.484 -13.445 -4.41 1 89.31 366 GLU B CA 1
ATOM 7550 C C . GLU B 1 366 ? -21.141 -13.992 -3.945 1 89.31 366 GLU B C 1
ATOM 7552 O O . GLU B 1 366 ? -21.078 -15.016 -3.264 1 89.31 366 GLU B O 1
ATOM 7557 N N . LEU B 1 367 ? -20.109 -13.398 -4.383 1 92.38 367 LEU B N 1
ATOM 7558 C CA . LEU B 1 367 ? -18.75 -13.789 -4.012 1 92.38 367 LEU B CA 1
ATOM 7559 C C . LEU B 1 367 ? -18.375 -13.234 -2.645 1 92.38 367 LEU B C 1
ATOM 7561 O O . LEU B 1 367 ? -18.859 -12.18 -2.244 1 92.38 367 LEU B O 1
ATOM 7565 N N . CYS B 1 368 ? -17.578 -13.977 -1.955 1 87.44 368 CYS B N 1
ATOM 7566 C CA . CYS B 1 368 ? -17.172 -13.57 -0.614 1 87.44 368 CYS B CA 1
ATOM 7567 C C . CYS B 1 368 ? -16.234 -12.375 -0.669 1 87.44 368 CYS B C 1
ATOM 7569 O O . CYS B 1 368 ? -15.172 -12.445 -1.303 1 87.44 368 CYS B O 1
ATOM 7571 N N . LYS B 1 369 ? -16.547 -11.281 -0.02 1 76.19 369 LYS B N 1
ATOM 7572 C CA . LYS B 1 369 ? -15.734 -10.078 -0.031 1 76.19 369 LYS B CA 1
ATOM 7573 C C . LYS B 1 369 ? -15.164 -9.789 1.354 1 76.19 369 LYS B C 1
ATOM 7575 O O . LYS B 1 369 ? -14.477 -8.781 1.552 1 76.19 369 LYS B O 1
ATOM 7580 N N . SER B 1 370 ? -15.266 -10.664 2.289 1 75.44 370 SER B N 1
ATOM 7581 C CA . SER B 1 370 ? -14.898 -10.398 3.676 1 75.44 370 SER B CA 1
ATOM 7582 C C . SER B 1 370 ? -13.414 -10.648 3.916 1 75.44 370 SER B C 1
ATOM 7584 O O . SER B 1 370 ? -12.883 -10.289 4.965 1 75.44 370 SER B O 1
ATOM 7586 N N . VAL B 1 371 ? -12.766 -11.234 2.992 1 83.38 371 VAL B N 1
ATOM 7587 C CA . VAL B 1 371 ? -11.352 -11.555 3.143 1 83.38 371 VAL B CA 1
ATOM 7588 C C . VAL B 1 371 ? -10.523 -10.672 2.215 1 83.38 371 VAL B C 1
ATOM 7590 O O . VAL B 1 371 ? -10.891 -10.461 1.056 1 83.38 371 VAL B O 1
ATOM 7593 N N . ASN B 1 372 ? -9.406 -10.047 2.771 1 86.75 372 ASN B N 1
ATOM 7594 C CA . ASN B 1 372 ? -8.5 -9.297 1.914 1 86.75 372 ASN B CA 1
ATOM 7595 C C . ASN B 1 372 ? -7.641 -10.234 1.059 1 86.75 372 ASN B C 1
ATOM 7597 O O . ASN B 1 372 ? -6.777 -10.938 1.579 1 86.75 372 ASN B O 1
ATOM 7601 N N . PRO B 1 373 ? -7.816 -10.188 -0.195 1 92.25 373 PRO B N 1
ATOM 7602 C CA . PRO B 1 373 ? -7.152 -11.141 -1.083 1 92.25 373 PRO B CA 1
ATOM 7603 C C . PRO B 1 373 ? -5.629 -11.055 -1.013 1 92.25 373 PRO B C 1
ATOM 7605 O O . PRO B 1 373 ? -4.938 -12.016 -1.364 1 92.25 373 PRO B O 1
ATOM 7608 N N . ASP B 1 374 ? -5.074 -9.992 -0.555 1 92.62 374 ASP B N 1
ATOM 7609 C CA . ASP B 1 374 ? -3.629 -9.812 -0.567 1 92.62 374 ASP B CA 1
ATOM 7610 C C . ASP B 1 374 ? -3.004 -10.281 0.745 1 92.62 374 ASP B C 1
ATOM 7612 O O . ASP B 1 374 ? -1.797 -10.516 0.813 1 92.62 374 ASP B O 1
ATOM 7616 N N . GLU B 1 375 ? -3.805 -10.422 1.759 1 93.81 375 GLU B N 1
ATOM 7617 C CA . GLU B 1 375 ? -3.256 -10.672 3.088 1 93.81 375 GLU B CA 1
ATOM 7618 C C . GLU B 1 375 ? -3.713 -12.023 3.627 1 93.81 375 GLU B C 1
ATOM 7620 O O . GLU B 1 375 ? -3.119 -12.555 4.566 1 93.81 375 GLU B O 1
ATOM 7625 N N . ALA B 1 376 ? -4.727 -12.625 3.068 1 94.06 376 ALA B N 1
ATOM 7626 C CA . ALA B 1 376 ? -5.398 -13.805 3.602 1 94.06 376 ALA B CA 1
ATOM 7627 C C . ALA B 1 376 ? -4.43 -14.977 3.746 1 94.06 376 ALA B C 1
ATOM 7629 O O . ALA B 1 376 ? -4.492 -15.727 4.723 1 94.06 376 ALA B O 1
ATOM 7630 N N . VAL B 1 377 ? -3.561 -15.055 2.791 1 97 377 VAL B N 1
ATOM 7631 C CA . VAL B 1 377 ? -2.652 -16.203 2.76 1 97 377 VAL B CA 1
ATOM 7632 C C . VAL B 1 377 ? -1.664 -16.109 3.92 1 97 377 VAL B C 1
ATOM 7634 O O . VAL B 1 377 ? -1.46 -17.078 4.648 1 97 377 VAL B O 1
ATOM 7637 N N . ALA B 1 378 ? -1.075 -14.938 4.086 1 97.62 378 ALA B N 1
ATOM 7638 C CA . ALA B 1 378 ? -0.154 -14.742 5.203 1 97.62 378 ALA B CA 1
ATOM 7639 C C . ALA B 1 378 ? -0.877 -14.883 6.539 1 97.62 378 ALA B C 1
ATOM 7641 O O . ALA B 1 378 ? -0.315 -15.398 7.504 1 97.62 378 ALA B O 1
ATOM 7642 N N . TYR B 1 379 ? -2.113 -14.406 6.605 1 94.88 379 TYR B N 1
ATOM 7643 C CA . TYR B 1 379 ? -2.949 -14.516 7.793 1 94.88 379 TYR B CA 1
ATOM 7644 C C . TYR B 1 379 ? -3.119 -15.977 8.211 1 94.88 379 TYR B C 1
ATOM 7646 O O . TYR B 1 379 ? -2.881 -16.328 9.367 1 94.88 379 TYR B O 1
ATOM 7654 N N . GLY B 1 380 ? -3.48 -16.812 7.277 1 95.88 380 GLY B N 1
ATOM 7655 C CA . GLY B 1 380 ? -3.648 -18.234 7.551 1 95.88 380 GLY B CA 1
ATOM 7656 C C . GLY B 1 380 ? -2.352 -18.922 7.93 1 95.88 380 GLY B C 1
ATOM 7657 O O . GLY B 1 380 ? -2.34 -19.797 8.805 1 95.88 380 GLY B O 1
ATOM 7658 N N . ALA B 1 381 ? -1.296 -18.547 7.227 1 97.56 381 ALA B N 1
ATOM 7659 C CA . ALA B 1 381 ? 0.009 -19.125 7.531 1 97.56 381 ALA B CA 1
ATOM 7660 C C . ALA B 1 381 ? 0.422 -18.828 8.969 1 97.56 381 ALA B C 1
ATOM 7662 O O . ALA B 1 381 ? 1.024 -19.656 9.641 1 97.56 381 ALA B O 1
ATOM 7663 N N . ALA B 1 382 ? 0.13 -17.609 9.422 1 96.81 382 ALA B N 1
ATOM 7664 C CA . ALA B 1 382 ? 0.471 -17.219 10.789 1 96.81 382 ALA B CA 1
ATOM 7665 C C . ALA B 1 382 ? -0.328 -18.031 11.812 1 96.81 382 ALA B C 1
ATOM 7667 O O . ALA B 1 382 ? 0.179 -18.359 12.883 1 96.81 382 ALA B O 1
ATOM 7668 N N . ILE B 1 383 ? -1.564 -18.312 11.516 1 94.19 383 ILE B N 1
ATOM 7669 C CA . ILE B 1 383 ? -2.381 -19.156 12.391 1 94.19 383 ILE B CA 1
ATOM 7670 C C . ILE B 1 383 ? -1.758 -20.547 12.5 1 94.19 383 ILE B C 1
ATOM 7672 O O . ILE B 1 383 ? -1.645 -21.094 13.602 1 94.19 383 ILE B O 1
ATOM 7676 N N . MET B 1 384 ? -1.353 -21.062 11.383 1 94.88 384 MET B N 1
ATOM 7677 C CA . MET B 1 384 ? -0.713 -22.375 11.383 1 94.88 384 MET B CA 1
ATOM 7678 C C . MET B 1 384 ? 0.59 -22.344 12.172 1 94.88 384 MET B C 1
ATOM 7680 O O . MET B 1 384 ? 0.915 -23.297 12.875 1 94.88 384 MET B O 1
ATOM 7684 N N . ALA B 1 385 ? 1.307 -21.25 11.969 1 96.19 385 ALA B N 1
ATOM 7685 C CA . ALA B 1 385 ? 2.553 -21.109 12.711 1 96.19 385 ALA B CA 1
ATOM 7686 C C . ALA B 1 385 ? 2.295 -21.109 14.219 1 96.19 385 ALA B C 1
ATOM 7688 O O . ALA B 1 385 ? 3.043 -21.719 14.984 1 96.19 385 ALA B O 1
ATOM 7689 N N . ALA B 1 386 ? 1.287 -20.438 14.617 1 93.56 386 ALA B N 1
ATOM 7690 C CA . ALA B 1 386 ? 0.913 -20.406 16.031 1 93.56 386 ALA B CA 1
ATOM 7691 C C . ALA B 1 386 ? 0.516 -21.797 16.516 1 93.56 386 ALA B C 1
ATOM 7693 O O . ALA B 1 386 ? 0.894 -22.203 17.625 1 93.56 386 ALA B O 1
ATOM 7694 N N . LYS B 1 387 ? -0.173 -22.516 15.781 1 92 387 LYS B N 1
ATOM 7695 C CA . LYS B 1 387 ? -0.629 -23.844 16.141 1 92 387 LYS B CA 1
ATOM 7696 C C . LYS B 1 387 ? 0.548 -24.797 16.312 1 92 387 LYS B C 1
ATOM 7698 O O . LYS B 1 387 ? 0.652 -25.484 17.344 1 92 387 LYS B O 1
ATOM 7703 N N . VAL B 1 388 ? 1.371 -24.812 15.289 1 92.25 388 VAL B N 1
ATOM 7704 C CA . VAL B 1 388 ? 2.479 -25.766 15.273 1 92.25 388 VAL B CA 1
ATOM 7705 C C . VAL B 1 388 ? 3.48 -25.406 16.375 1 92.25 388 VAL B C 1
ATOM 7707 O O . VAL B 1 388 ? 4.168 -26.281 16.906 1 92.25 388 VAL B O 1
ATOM 7710 N N . SER B 1 389 ? 3.49 -24.094 16.703 1 90.44 389 SER B N 1
ATOM 7711 C CA . SER B 1 389 ? 4.414 -23.641 17.734 1 90.44 389 SER B CA 1
ATOM 7712 C C . SER B 1 389 ? 3.828 -23.844 19.125 1 90.44 389 SER B C 1
ATOM 7714 O O . SER B 1 389 ? 4.488 -23.562 20.141 1 90.44 389 SER B O 1
ATOM 7716 N N . GLY B 1 390 ? 2.613 -24.234 19.281 1 84.69 390 GLY B N 1
ATOM 7717 C CA . GLY B 1 390 ? 2.043 -24.625 20.562 1 84.69 390 GLY B CA 1
ATOM 7718 C C . GLY B 1 390 ? 1.238 -23.516 21.219 1 84.69 390 GLY B C 1
ATOM 7719 O O . GLY B 1 390 ? 1.206 -23.406 22.453 1 84.69 390 GLY B O 1
ATOM 7720 N N . SER B 1 391 ? 0.67 -22.672 20.422 1 81.81 391 SER B N 1
ATOM 7721 C CA . SER B 1 391 ? -0.185 -21.641 21 1 81.81 391 SER B CA 1
ATOM 7722 C C . SER B 1 391 ? -1.346 -22.266 21.781 1 81.81 391 SER B C 1
ATOM 7724 O O . SER B 1 391 ? -1.899 -23.281 21.359 1 81.81 391 SER B O 1
ATOM 7726 N N . ASN B 1 392 ? -1.725 -21.609 22.938 1 78.75 392 ASN B N 1
ATOM 7727 C CA . ASN B 1 392 ? -2.768 -22.141 23.797 1 78.75 392 ASN B CA 1
ATOM 7728 C C . ASN B 1 392 ? -4.117 -21.484 23.531 1 78.75 392 ASN B C 1
ATOM 7730 O O . ASN B 1 392 ? -5.105 -21.766 24.203 1 78.75 392 ASN B O 1
ATOM 7734 N N . ASP B 1 393 ? -4.133 -20.734 22.609 1 79.44 393 ASP B N 1
ATOM 7735 C CA . ASP B 1 393 ? -5.414 -20.109 22.297 1 79.44 393 ASP B CA 1
ATOM 7736 C C . ASP B 1 393 ? -6.395 -21.141 21.719 1 79.44 393 ASP B C 1
ATOM 7738 O O . ASP B 1 393 ? -6.043 -21.906 20.828 1 79.44 393 ASP B O 1
ATOM 7742 N N . LYS B 1 394 ? -7.617 -21.234 22.359 1 73.75 394 LYS B N 1
ATOM 7743 C CA . LYS B 1 394 ? -8.602 -22.266 22.047 1 73.75 394 LYS B CA 1
ATOM 7744 C C . LYS B 1 394 ? -8.922 -22.297 20.562 1 73.75 394 LYS B C 1
ATOM 7746 O O . LYS B 1 394 ? -9.047 -23.375 19.969 1 73.75 394 LYS B O 1
ATOM 7751 N N . GLY B 1 395 ? -9.039 -21.047 19.828 1 75.5 395 GLY B N 1
ATOM 7752 C CA . GLY B 1 395 ? -9.367 -20.984 18.422 1 75.5 395 GLY B CA 1
ATOM 7753 C C . GLY B 1 395 ? -8.273 -21.547 17.531 1 75.5 395 GLY B C 1
ATOM 7754 O O . GLY B 1 395 ? -8.547 -22.094 16.453 1 75.5 395 GLY B O 1
ATOM 7755 N N . VAL B 1 396 ? -7.102 -21.578 17.953 1 84.12 396 VAL B N 1
ATOM 7756 C CA . VAL B 1 396 ? -5.945 -22.047 17.203 1 84.12 396 VAL B CA 1
ATOM 7757 C C . VAL B 1 396 ? -5.711 -23.531 17.484 1 84.12 396 VAL B C 1
ATOM 7759 O O . VAL B 1 396 ? -5.387 -24.297 16.562 1 84.12 396 VAL B O 1
ATOM 7762 N N . GLN B 1 397 ? -5.969 -23.938 18.625 1 83.75 397 GLN B N 1
ATOM 7763 C CA . GLN B 1 397 ? -5.684 -25.312 19.031 1 83.75 397 GLN B CA 1
ATOM 7764 C C . GLN B 1 397 ? -6.652 -26.281 18.375 1 83.75 397 GLN B C 1
ATOM 7766 O O . GLN B 1 397 ? -6.285 -27.422 18.078 1 83.75 397 GLN B O 1
ATOM 7771 N N . ASN B 1 398 ? -7.805 -25.891 18.125 1 84.31 398 ASN B N 1
ATOM 7772 C CA . ASN B 1 398 ? -8.828 -26.781 17.594 1 84.31 398 ASN B CA 1
ATOM 7773 C C . ASN B 1 398 ? -8.719 -26.938 16.078 1 84.31 398 ASN B C 1
ATOM 7775 O O . ASN B 1 398 ? -9.43 -27.75 15.477 1 84.31 398 ASN B O 1
ATOM 7779 N N . LEU B 1 399 ? -7.801 -26.328 15.523 1 89 399 LEU B N 1
ATOM 7780 C CA . LEU B 1 399 ? -7.652 -26.359 14.078 1 89 399 LEU B CA 1
ATOM 7781 C C . LEU B 1 399 ? -7.09 -27.703 13.617 1 89 399 LEU B C 1
ATOM 7783 O O . LEU B 1 399 ? -6.059 -28.141 14.125 1 89 399 LEU B O 1
ATOM 7787 N N . VAL B 1 400 ? -7.855 -28.438 12.82 1 88.5 400 VAL B N 1
ATOM 7788 C CA . VAL B 1 400 ? -7.41 -29.672 12.211 1 88.5 400 VAL B CA 1
ATOM 7789 C C . VAL B 1 400 ? -7.445 -29.547 10.688 1 88.5 400 VAL B C 1
ATOM 7791 O O . VAL B 1 400 ? -8.477 -29.188 10.109 1 88.5 400 VAL B O 1
ATOM 7794 N N . LEU B 1 401 ? -6.305 -29.844 10.07 1 91.06 401 LEU B N 1
ATOM 7795 C CA . LEU B 1 401 ? -6.184 -29.688 8.625 1 91.06 401 LEU B CA 1
ATOM 7796 C C . LEU B 1 401 ? -5.945 -31.031 7.953 1 91.06 401 LEU B C 1
ATOM 7798 O O . LEU B 1 401 ? -5.062 -31.781 8.359 1 91.06 401 LEU B O 1
ATOM 7802 N N . ARG B 1 402 ? -6.762 -31.297 7.023 1 89.12 402 ARG B N 1
ATOM 7803 C CA . ARG B 1 402 ? -6.578 -32.469 6.16 1 89.12 402 ARG B CA 1
ATOM 7804 C C . ARG B 1 402 ? -6.32 -32.031 4.715 1 89.12 402 ARG B C 1
ATOM 7806 O O . ARG B 1 402 ? -7.238 -31.594 4.023 1 89.12 402 ARG B O 1
ATOM 7813 N N . GLU B 1 403 ? -5.047 -32.281 4.246 1 91 403 GLU B N 1
ATOM 7814 C CA . GLU B 1 403 ? -4.645 -31.859 2.902 1 91 403 GLU B CA 1
ATOM 7815 C C . GLU B 1 403 ? -4.621 -33.062 1.947 1 91 403 GLU B C 1
ATOM 7817 O O . GLU B 1 403 ? -4.742 -34.188 2.375 1 91 403 GLU B O 1
ATOM 7822 N N . VAL B 1 404 ? -4.527 -32.719 0.69 1 89.69 404 VAL B N 1
ATOM 7823 C CA . VAL B 1 404 ? -4.453 -33.781 -0.32 1 89.69 404 VAL B CA 1
ATOM 7824 C C . VAL B 1 404 ? -3.273 -33.5 -1.255 1 89.69 404 VAL B C 1
ATOM 7826 O O . VAL B 1 404 ? -2.748 -32.375 -1.301 1 89.69 404 VAL B O 1
ATOM 7829 N N . THR B 1 405 ? -2.793 -34.5 -1.977 1 89.44 405 THR B N 1
ATOM 7830 C CA . THR B 1 405 ? -1.769 -34.312 -2.998 1 89.44 405 THR B CA 1
ATOM 7831 C C . THR B 1 405 ? -2.391 -33.844 -4.305 1 89.44 405 THR B C 1
ATOM 7833 O O . THR B 1 405 ? -3.416 -34.344 -4.742 1 89.44 405 THR B O 1
ATOM 7836 N N . PRO B 1 406 ? -1.831 -32.875 -4.91 1 86.06 406 PRO B N 1
ATOM 7837 C CA . PRO B 1 406 ? -2.449 -32.281 -6.094 1 86.06 406 PRO B CA 1
ATOM 7838 C C . PRO B 1 406 ? -2.236 -33.125 -7.355 1 86.06 406 PRO B C 1
ATOM 7840 O O . PRO B 1 406 ? -3.008 -33.031 -8.312 1 86.06 406 PRO B O 1
ATOM 7843 N N . LEU B 1 407 ? -1.127 -33.875 -7.383 1 88.81 407 LEU B N 1
ATOM 7844 C CA . LEU B 1 407 ? -0.756 -34.625 -8.57 1 88.81 407 LEU B CA 1
ATOM 7845 C C . LEU B 1 407 ? -0.521 -36.094 -8.227 1 88.81 407 LEU B C 1
ATOM 7847 O O . LEU B 1 407 ? -0.157 -36.406 -7.09 1 88.81 407 LEU B O 1
ATOM 7851 N N . SER B 1 408 ? -0.717 -36.906 -9.188 1 91.06 408 SER B N 1
ATOM 7852 C CA . SER B 1 408 ? -0.484 -38.344 -8.992 1 91.06 408 SER B CA 1
ATOM 7853 C C . SER B 1 408 ? 1.008 -38.656 -8.953 1 91.06 408 SER B C 1
ATOM 7855 O O . SER B 1 408 ? 1.81 -37.969 -9.594 1 91.06 408 SER B O 1
ATOM 7857 N N . LEU B 1 409 ? 1.314 -39.625 -8.156 1 92 409 LEU B N 1
ATOM 7858 C CA . LEU B 1 409 ? 2.684 -40.125 -8.047 1 92 409 LEU B CA 1
ATOM 7859 C C . LEU B 1 409 ? 2.771 -41.594 -8.484 1 92 409 LEU B C 1
ATOM 7861 O O . LEU B 1 409 ? 1.874 -42.375 -8.203 1 92 409 LEU B O 1
ATOM 7865 N N . GLY B 1 410 ? 3.791 -41.844 -9.297 1 92 410 GLY B N 1
ATOM 7866 C CA . GLY B 1 410 ? 3.904 -43.219 -9.781 1 92 410 GLY B CA 1
ATOM 7867 C C . GLY B 1 410 ? 5.285 -43.531 -10.32 1 92 410 GLY B C 1
ATOM 7868 O O . GLY B 1 410 ? 6.227 -42.75 -10.141 1 92 410 GLY B O 1
ATOM 7869 N N . VAL B 1 411 ? 5.406 -44.812 -10.875 1 91.94 411 VAL B N 1
ATOM 7870 C CA . VAL B 1 411 ? 6.664 -45.312 -11.414 1 91.94 411 VAL B CA 1
ATOM 7871 C C . VAL B 1 411 ? 6.5 -45.625 -12.898 1 91.94 411 VAL B C 1
ATOM 7873 O O . VAL B 1 411 ? 5.402 -45.969 -13.352 1 91.94 411 VAL B O 1
ATOM 7876 N N . GLU B 1 412 ? 7.598 -45.344 -13.578 1 92.19 412 GLU B N 1
ATOM 7877 C CA . GLU B 1 412 ? 7.594 -45.719 -14.984 1 92.19 412 GLU B CA 1
ATOM 7878 C C . GLU B 1 412 ? 7.676 -47.25 -15.133 1 92.19 412 GLU B C 1
ATOM 7880 O O . GLU B 1 412 ? 8.523 -47.906 -14.516 1 92.19 412 GLU B O 1
ATOM 7885 N N . VAL B 1 413 ? 6.793 -47.844 -15.914 1 90.62 413 VAL B N 1
ATOM 7886 C CA . VAL B 1 413 ? 6.82 -49.281 -16.203 1 90.62 413 VAL B CA 1
ATOM 7887 C C . VAL B 1 413 ? 7.059 -49.5 -17.688 1 90.62 413 VAL B C 1
ATOM 7889 O O . VAL B 1 413 ? 7.301 -48.531 -18.438 1 90.62 413 VAL B O 1
ATOM 7892 N N . ARG B 1 414 ? 7.102 -50.75 -18.047 1 85.94 414 ARG B N 1
ATOM 7893 C CA . ARG B 1 414 ? 7.395 -51.094 -19.438 1 85.94 414 ARG B CA 1
ATOM 7894 C C . ARG B 1 414 ? 6.461 -50.375 -20.391 1 85.94 414 ARG B C 1
ATOM 7896 O O . ARG B 1 414 ? 5.258 -50.25 -20.141 1 85.94 414 ARG B O 1
ATOM 7903 N N . GLY B 1 415 ? 7.012 -49.812 -21.422 1 84.75 415 GLY B N 1
ATOM 7904 C CA . GLY B 1 415 ? 6.238 -49.062 -22.391 1 84.75 415 GLY B CA 1
ATOM 7905 C C . GLY B 1 415 ? 6.164 -47.594 -22.094 1 84.75 415 GLY B C 1
ATOM 7906 O O . GLY B 1 415 ? 5.375 -46.875 -22.719 1 84.75 415 GLY B O 1
ATOM 7907 N N . GLU B 1 416 ? 6.898 -47.125 -21.141 1 90.44 416 GLU B N 1
ATOM 7908 C CA . GLU B 1 416 ? 6.953 -45.719 -20.766 1 90.44 416 GLU B CA 1
ATOM 7909 C C . GLU B 1 416 ? 5.594 -45.219 -20.266 1 90.44 416 GLU B C 1
ATOM 7911 O O . GLU B 1 416 ? 5.133 -44.156 -20.688 1 90.44 416 GLU B O 1
ATOM 7916 N N . VAL B 1 417 ? 5.023 -46.188 -19.625 1 90.81 417 VAL B N 1
ATOM 7917 C CA . VAL B 1 417 ? 3.721 -45.844 -19.047 1 90.81 417 VAL B CA 1
ATOM 7918 C C . VAL B 1 417 ? 3.877 -45.562 -17.547 1 90.81 417 VAL B C 1
ATOM 7920 O O . VAL B 1 417 ? 4.668 -46.219 -16.859 1 90.81 417 VAL B O 1
ATOM 7923 N N . LEU B 1 418 ? 3.15 -44.562 -17.094 1 92.31 418 LEU B N 1
ATOM 7924 C CA . LEU B 1 418 ? 3.162 -44.219 -15.68 1 92.31 418 LEU B CA 1
ATOM 7925 C C . LEU B 1 418 ? 2.193 -45.094 -14.906 1 92.31 418 LEU B C 1
ATOM 7927 O O . LEU B 1 418 ? 0.986 -45.094 -15.156 1 92.31 418 LEU B O 1
ATOM 7931 N N . ASP B 1 419 ? 2.699 -45.938 -14.055 1 93.88 419 ASP B N 1
ATOM 7932 C CA . ASP B 1 419 ? 1.867 -46.688 -13.117 1 93.88 419 ASP B CA 1
ATOM 7933 C C . ASP B 1 419 ? 1.653 -45.906 -11.828 1 93.88 419 ASP B C 1
ATOM 7935 O O . ASP B 1 419 ? 2.568 -45.781 -11.008 1 93.88 419 ASP B O 1
ATOM 7939 N N . ILE B 1 420 ? 0.421 -45.469 -11.609 1 94.19 420 ILE B N 1
ATOM 7940 C CA . ILE B 1 420 ? 0.098 -44.594 -10.5 1 94.19 420 ILE B CA 1
ATOM 7941 C C . ILE B 1 420 ? 0.065 -45.375 -9.195 1 94.19 420 ILE B C 1
ATOM 7943 O O . ILE B 1 420 ? -0.63 -46.406 -9.094 1 94.19 420 ILE B O 1
ATOM 7947 N N . VAL B 1 421 ? 0.843 -44.969 -8.156 1 94.75 421 VAL B N 1
ATOM 7948 C CA . VAL B 1 421 ? 0.863 -45.562 -6.824 1 94.75 421 VAL B CA 1
ATOM 7949 C C . VAL B 1 421 ? -0.008 -44.75 -5.875 1 94.75 421 VAL B C 1
ATOM 7951 O O . VAL B 1 421 ? -0.815 -45.312 -5.125 1 94.75 421 VAL B O 1
ATOM 7954 N N . ILE B 1 422 ? 0.155 -43.438 -5.926 1 94.06 422 ILE B N 1
ATOM 7955 C CA . ILE B 1 422 ? -0.68 -42.531 -5.168 1 94.06 422 ILE B CA 1
ATOM 7956 C C . ILE B 1 422 ? -1.431 -41.594 -6.125 1 94.06 422 ILE B C 1
ATOM 7958 O O . ILE B 1 422 ? -0.831 -40.719 -6.742 1 94.06 422 ILE B O 1
ATOM 7962 N N . PRO B 1 423 ? -2.689 -41.75 -6.234 1 92.19 423 PRO B N 1
ATOM 7963 C CA . PRO B 1 423 ? -3.469 -40.875 -7.137 1 92.19 423 PRO B CA 1
ATOM 7964 C C . PRO B 1 423 ? -3.605 -39.469 -6.625 1 92.19 423 PRO B C 1
ATOM 7966 O O . PRO B 1 423 ? -3.52 -39.219 -5.418 1 92.19 423 PRO B O 1
ATOM 7969 N N . ARG B 1 424 ? -3.824 -38.594 -7.57 1 90.06 424 ARG B N 1
ATOM 7970 C CA . ARG B 1 424 ? -4.082 -37.188 -7.215 1 90.06 424 ARG B CA 1
ATOM 7971 C C . ARG B 1 424 ? -5.273 -37.094 -6.27 1 90.06 424 ARG B C 1
ATOM 7973 O O . ARG B 1 424 ? -6.191 -37.906 -6.32 1 90.06 424 ARG B O 1
ATOM 7980 N N . ASN B 1 425 ? -5.277 -36.062 -5.348 1 88.44 425 ASN B N 1
ATOM 7981 C CA . ASN B 1 425 ? -6.316 -35.719 -4.379 1 88.44 425 ASN B CA 1
ATOM 7982 C C . ASN B 1 425 ? -6.402 -36.75 -3.258 1 88.44 425 ASN B C 1
ATOM 7984 O O . ASN B 1 425 ? -7.41 -36.812 -2.549 1 88.44 425 ASN B O 1
ATOM 7988 N N . THR B 1 426 ? -5.359 -37.562 -3.066 1 91.62 426 THR B N 1
ATOM 7989 C CA . THR B 1 426 ? -5.246 -38.469 -1.917 1 91.62 426 THR B CA 1
ATOM 7990 C C . THR B 1 426 ? -4.871 -37.688 -0.661 1 91.62 426 THR B C 1
ATOM 7992 O O . THR B 1 426 ? -3.979 -36.844 -0.694 1 91.62 426 THR B O 1
ATOM 7995 N N . PRO B 1 427 ? -5.598 -37.906 0.392 1 91.44 427 PRO B N 1
ATOM 7996 C CA . PRO B 1 427 ? -5.262 -37.219 1.638 1 91.44 427 PRO B CA 1
ATOM 7997 C C . PRO B 1 427 ? -3.826 -37.5 2.09 1 91.44 427 PRO B C 1
ATOM 7999 O O . PRO B 1 427 ? -3.324 -38.594 1.943 1 91.44 427 PRO B O 1
ATOM 8002 N N . ILE B 1 428 ? -3.195 -36.531 2.553 1 90.62 428 ILE B N 1
ATOM 8003 C CA . ILE B 1 428 ? -1.838 -36.688 3.066 1 90.62 428 ILE B CA 1
ATOM 8004 C C . ILE B 1 428 ? -1.812 -36.344 4.555 1 90.62 428 ILE B C 1
ATOM 8006 O O . ILE B 1 428 ? -2.619 -35.531 5.023 1 90.62 428 ILE B O 1
ATOM 8010 N N . PRO B 1 429 ? -0.947 -36.812 5.324 1 91.69 429 PRO B N 1
ATOM 8011 C CA . PRO B 1 429 ? 0.094 -37.75 4.945 1 91.69 429 PRO B CA 1
ATOM 8012 C C . PRO B 1 429 ? -0.471 -39.125 4.59 1 91.69 429 PRO B C 1
ATOM 8014 O O . PRO B 1 429 ? -1.572 -39.469 5.023 1 91.69 429 PRO B O 1
ATOM 8017 N N . THR B 1 430 ? 0.255 -39.812 3.756 1 93.25 430 THR B N 1
ATOM 8018 C CA . THR B 1 430 ? -0.194 -41.125 3.328 1 93.25 430 THR B CA 1
ATOM 8019 C C . THR B 1 430 ? 0.994 -42 2.93 1 93.25 430 THR B C 1
ATOM 8021 O O . THR B 1 430 ? 2.086 -41.5 2.67 1 93.25 430 THR B O 1
ATOM 8024 N N . SER B 1 431 ? 0.833 -43.312 3.102 1 93.31 431 SER B N 1
ATOM 8025 C CA . SER B 1 431 ? 1.811 -44.312 2.676 1 93.31 431 SER B CA 1
ATOM 8026 C C . SER B 1 431 ? 1.156 -45.406 1.837 1 93.31 431 SER B C 1
ATOM 8028 O O . SER B 1 431 ? 0.122 -45.938 2.221 1 93.31 431 SER B O 1
ATOM 8030 N N . ARG B 1 432 ? 1.654 -45.562 0.627 1 94.25 432 ARG B N 1
ATOM 8031 C CA . ARG B 1 432 ? 1.173 -46.625 -0.249 1 94.25 432 ARG B CA 1
ATOM 8032 C C . ARG B 1 432 ? 2.334 -47.438 -0.826 1 94.25 432 ARG B C 1
ATOM 8034 O O . ARG B 1 432 ? 3.408 -46.875 -1.082 1 94.25 432 ARG B O 1
ATOM 8041 N N . SER B 1 433 ? 2.102 -48.719 -0.947 1 91.94 433 SER B N 1
ATOM 8042 C CA . SER B 1 433 ? 3.141 -49.562 -1.494 1 91.94 433 SER B CA 1
ATOM 8043 C C . SER B 1 433 ? 2.615 -50.406 -2.666 1 91.94 433 SER B C 1
ATOM 8045 O O . SER B 1 433 ? 1.428 -50.719 -2.721 1 91.94 433 SER B O 1
ATOM 8047 N N . LYS B 1 434 ? 3.449 -50.656 -3.588 1 91.5 434 LYS B N 1
ATOM 8048 C CA . LYS B 1 434 ? 3.135 -51.469 -4.75 1 91.5 434 LYS B CA 1
ATOM 8049 C C . LYS B 1 434 ? 4.309 -52.375 -5.125 1 91.5 434 LYS B C 1
ATOM 8051 O O . LYS B 1 434 ? 5.469 -51.969 -4.977 1 91.5 434 LYS B O 1
ATOM 8056 N N . GLN B 1 435 ? 3.949 -53.5 -5.59 1 88.75 435 GLN B N 1
ATOM 8057 C CA . GLN B 1 435 ? 4.969 -54.469 -5.957 1 88.75 435 GLN B CA 1
ATOM 8058 C C . GLN B 1 435 ? 5.25 -54.438 -7.457 1 88.75 435 GLN B C 1
ATOM 8060 O O . GLN B 1 435 ? 4.328 -54.344 -8.266 1 88.75 435 GLN B O 1
ATOM 8065 N N . TYR B 1 436 ? 6.5 -54.531 -7.77 1 88.12 436 TYR B N 1
ATOM 8066 C CA . TYR B 1 436 ? 6.93 -54.594 -9.164 1 88.12 436 TYR B CA 1
ATOM 8067 C C . TYR B 1 436 ? 7.844 -55.781 -9.398 1 88.12 436 TYR B C 1
ATOM 8069 O O . TYR B 1 436 ? 8.484 -56.281 -8.469 1 88.12 436 TYR B O 1
ATOM 8077 N N . TYR B 1 437 ? 7.906 -56.156 -10.664 1 83.94 437 TYR B N 1
ATOM 8078 C CA . TYR B 1 437 ? 8.633 -57.375 -10.969 1 83.94 437 TYR B CA 1
ATOM 8079 C C . TYR B 1 437 ? 9.695 -57.125 -12.031 1 83.94 437 TYR B C 1
ATOM 8081 O O . TYR B 1 437 ? 9.609 -56.156 -12.789 1 83.94 437 TYR B O 1
ATOM 8089 N N . THR B 1 438 ? 10.688 -57.969 -12.047 1 83.94 438 THR B N 1
ATOM 8090 C CA . THR B 1 438 ? 11.734 -57.875 -13.055 1 83.94 438 THR B CA 1
ATOM 8091 C C . THR B 1 438 ? 11.172 -58.156 -14.445 1 83.94 438 THR B C 1
ATOM 8093 O O . THR B 1 438 ? 10.195 -58.906 -14.594 1 83.94 438 THR B O 1
ATOM 8096 N N . ILE B 1 439 ? 11.758 -57.625 -15.422 1 82.38 439 ILE B N 1
ATOM 8097 C CA . ILE B 1 439 ? 11.172 -57.688 -16.75 1 82.38 439 ILE B CA 1
ATOM 8098 C C . ILE B 1 439 ? 12.008 -58.594 -17.656 1 82.38 439 ILE B C 1
ATOM 8100 O O . ILE B 1 439 ? 11.609 -58.906 -18.766 1 82.38 439 ILE B O 1
ATOM 8104 N N . CYS B 1 440 ? 13.195 -58.969 -17.203 1 83.94 440 CYS B N 1
ATOM 8105 C CA . CYS B 1 440 ? 14.031 -59.844 -17.984 1 83.94 440 CYS B CA 1
ATOM 8106 C C . CYS B 1 440 ? 14.68 -60.906 -17.109 1 83.94 440 CYS B C 1
ATOM 8108 O O . CYS B 1 440 ? 14.766 -60.75 -15.898 1 83.94 440 CYS B O 1
ATOM 8110 N N . ASP B 1 441 ? 15.062 -61.969 -17.828 1 86.56 441 ASP B N 1
ATOM 8111 C CA . ASP B 1 441 ? 15.758 -63.062 -17.125 1 86.56 441 ASP B CA 1
ATOM 8112 C C . ASP B 1 441 ? 17.125 -62.625 -16.625 1 86.56 441 ASP B C 1
ATOM 8114 O O . ASP B 1 441 ? 17.875 -61.969 -17.375 1 86.56 441 ASP B O 1
ATOM 8118 N N . ASN B 1 442 ? 17.422 -62.938 -15.406 1 87 442 ASN B N 1
ATOM 8119 C CA . ASN B 1 442 ? 18.719 -62.656 -14.781 1 87 442 ASN B CA 1
ATOM 8120 C C . ASN B 1 442 ? 18.984 -61.156 -14.711 1 87 442 ASN B C 1
ATOM 8122 O O . ASN B 1 442 ? 20.125 -60.719 -14.914 1 87 442 ASN B O 1
ATOM 8126 N N . GLN B 1 443 ? 17.906 -60.438 -14.547 1 84.31 443 GLN B N 1
ATOM 8127 C CA . GLN B 1 443 ? 18.062 -59 -14.383 1 84.31 443 GLN B CA 1
ATOM 8128 C C . GLN B 1 443 ? 18.859 -58.656 -13.133 1 84.31 443 GLN B C 1
ATOM 8130 O O . GLN B 1 443 ? 18.5 -59.062 -12.023 1 84.31 443 GLN B O 1
ATOM 8135 N N . SER B 1 444 ? 20 -57.906 -13.281 1 81.5 444 SER B N 1
ATOM 8136 C CA . SER B 1 444 ? 20.906 -57.625 -12.164 1 81.5 444 SER B CA 1
ATOM 8137 C C . SER B 1 444 ? 20.656 -56.25 -11.555 1 81.5 444 SER B C 1
ATOM 8139 O O . SER B 1 444 ? 21.109 -55.969 -10.445 1 81.5 444 SER B O 1
ATOM 8141 N N . VAL B 1 445 ? 20.031 -55.438 -12.359 1 82.94 445 VAL B N 1
ATOM 8142 C CA . VAL B 1 445 ? 19.797 -54.062 -11.867 1 82.94 445 VAL B CA 1
ATOM 8143 C C . VAL B 1 445 ? 18.344 -53.688 -12.133 1 82.94 445 VAL B C 1
ATOM 8145 O O . VAL B 1 445 ? 17.797 -53.969 -13.203 1 82.94 445 VAL B O 1
ATOM 8148 N N . ILE B 1 446 ? 17.688 -53.188 -11.156 1 81.12 446 ILE B N 1
ATOM 8149 C CA . ILE B 1 446 ? 16.359 -52.625 -11.32 1 81.12 446 ILE B CA 1
ATOM 8150 C C . ILE B 1 446 ? 16.438 -51.094 -11.188 1 81.12 446 ILE B C 1
ATOM 8152 O O . ILE B 1 446 ? 16.766 -50.594 -10.117 1 81.12 446 ILE B O 1
ATOM 8156 N N . THR B 1 447 ? 16.156 -50.438 -12.273 1 82.88 447 THR B N 1
ATOM 8157 C CA . THR B 1 447 ? 16.125 -48.969 -12.273 1 82.88 447 THR B CA 1
ATOM 8158 C C . THR B 1 447 ? 14.688 -48.469 -12.219 1 82.88 447 THR B C 1
ATOM 8160 O O . THR B 1 447 ? 13.852 -48.844 -13.047 1 82.88 447 THR B O 1
ATOM 8163 N N . THR B 1 448 ? 14.438 -47.719 -11.18 1 85.62 448 THR B N 1
ATOM 8164 C CA . THR B 1 448 ? 13.102 -47.156 -10.992 1 85.62 448 THR B CA 1
ATOM 8165 C C . THR B 1 448 ? 13.102 -45.656 -11.227 1 85.62 448 THR B C 1
ATOM 8167 O O . THR B 1 448 ? 13.891 -44.938 -10.609 1 85.62 448 THR B O 1
ATOM 8170 N N . LYS B 1 449 ? 12.242 -45.188 -12.055 1 87.12 449 LYS B N 1
ATOM 8171 C CA . LYS B 1 449 ? 12.008 -43.781 -12.289 1 87.12 449 LYS B CA 1
ATOM 8172 C C . LYS B 1 449 ? 10.672 -43.344 -11.703 1 87.12 449 LYS B C 1
ATOM 8174 O O . LYS B 1 449 ? 9.617 -43.875 -12.07 1 87.12 449 LYS B O 1
ATOM 8179 N N . VAL B 1 450 ? 10.734 -42.406 -10.828 1 88.5 450 VAL B N 1
ATOM 8180 C CA . VAL B 1 450 ? 9.531 -41.906 -10.156 1 88.5 450 VAL B CA 1
ATOM 8181 C C . VAL B 1 450 ? 9.07 -40.594 -10.82 1 88.5 450 VAL B C 1
ATOM 8183 O O . VAL B 1 450 ? 9.875 -39.688 -11.039 1 88.5 450 VAL B O 1
ATOM 8186 N N . TYR B 1 451 ? 7.781 -40.531 -11.172 1 87.12 451 TYR B N 1
ATOM 8187 C CA . TYR B 1 451 ? 7.203 -39.375 -11.844 1 87.12 451 TYR B CA 1
ATOM 8188 C C . TYR B 1 451 ? 6.008 -38.844 -11.062 1 87.12 451 TYR B C 1
ATOM 8190 O O . TYR B 1 451 ? 5.43 -39.562 -10.234 1 87.12 451 TYR B O 1
ATOM 8198 N N . GLN B 1 452 ? 5.762 -37.625 -11.266 1 89.44 452 GLN B N 1
ATOM 8199 C CA . GLN B 1 452 ? 4.566 -36.938 -10.75 1 89.44 452 GLN B CA 1
ATOM 8200 C C . GLN B 1 452 ? 3.822 -36.219 -11.867 1 89.44 452 GLN B C 1
ATOM 8202 O O . GLN B 1 452 ? 4.426 -35.438 -12.625 1 89.44 452 GLN B O 1
ATOM 8207 N N . GLY B 1 453 ? 2.604 -36.5 -12.078 1 88.38 453 GLY B N 1
ATOM 8208 C CA . GLY B 1 453 ? 1.809 -35.875 -13.125 1 88.38 453 GLY B CA 1
ATOM 8209 C C . GLY B 1 453 ? 0.571 -36.688 -13.484 1 88.38 453 GLY B C 1
ATOM 8210 O O . GLY B 1 453 ? 0.277 -37.719 -12.859 1 88.38 453 GLY B O 1
ATOM 8211 N N . GLU B 1 454 ? -0.175 -36.25 -14.492 1 87.25 454 GLU B N 1
ATOM 8212 C CA . GLU B 1 454 ? -1.465 -36.875 -14.805 1 87.25 454 GLU B CA 1
ATOM 8213 C C . GLU B 1 454 ? -1.471 -37.438 -16.219 1 87.25 454 GLU B C 1
ATOM 8215 O O . GLU B 1 454 ? -2.486 -37.969 -16.672 1 87.25 454 GLU B O 1
ATOM 8220 N N . ARG B 1 455 ? -0.339 -37.375 -16.844 1 86.19 455 ARG B N 1
ATOM 8221 C CA . ARG B 1 455 ? -0.268 -37.906 -18.203 1 86.19 455 ARG B CA 1
ATOM 8222 C C . ARG B 1 455 ? 0.049 -39.406 -18.188 1 86.19 455 ARG B C 1
ATOM 8224 O O . ARG B 1 455 ? 0.726 -39.906 -17.281 1 86.19 455 ARG B O 1
ATOM 8231 N N . SER B 1 456 ? -0.425 -40.125 -19.141 1 87.81 456 SER B N 1
ATOM 8232 C CA . SER B 1 456 ? -0.226 -41.562 -19.219 1 87.81 456 SER B CA 1
ATOM 8233 C C . SER B 1 456 ? 1.224 -41.906 -19.547 1 87.81 456 SER B C 1
ATOM 8235 O O . SER B 1 456 ? 1.8 -42.812 -18.953 1 87.81 456 SER B O 1
ATOM 8237 N N . LYS B 1 457 ? 1.725 -41.156 -20.469 1 88.25 457 LYS B N 1
ATOM 8238 C CA . LYS B 1 457 ? 3.127 -41.344 -20.828 1 88.25 457 LYS B CA 1
ATOM 8239 C C . LYS B 1 457 ? 4.055 -40.781 -19.75 1 88.25 457 LYS B C 1
ATOM 8241 O O . LYS B 1 457 ? 3.945 -39.594 -19.406 1 88.25 457 LYS B O 1
ATOM 8246 N N . SER B 1 458 ? 4.918 -41.594 -19.188 1 87.94 458 SER B N 1
ATOM 8247 C CA . SER B 1 458 ? 5.77 -41.188 -18.078 1 87.94 458 SER B CA 1
ATOM 8248 C C . SER B 1 458 ? 6.621 -39.969 -18.438 1 87.94 458 SER B C 1
ATOM 8250 O O . SER B 1 458 ? 6.793 -39.062 -17.625 1 87.94 458 SER B O 1
ATOM 8252 N N . THR B 1 459 ? 7.043 -39.844 -19.688 1 83.06 459 THR B N 1
ATOM 8253 C CA . THR B 1 459 ? 7.98 -38.781 -20.094 1 83.06 459 THR B CA 1
ATOM 8254 C C . THR B 1 459 ? 7.277 -37.438 -20.188 1 83.06 459 THR B C 1
ATOM 8256 O O . THR B 1 459 ? 7.93 -36.406 -20.25 1 83.06 459 THR B O 1
ATOM 8259 N N . ASP B 1 460 ? 5.969 -37.531 -20.156 1 82.12 460 ASP B N 1
ATOM 8260 C CA . ASP B 1 460 ? 5.191 -36.312 -20.234 1 82.12 460 ASP B CA 1
ATOM 8261 C C . ASP B 1 460 ? 4.941 -35.719 -18.859 1 82.12 460 ASP B C 1
ATOM 8263 O O . ASP B 1 460 ? 4.359 -34.656 -18.719 1 82.12 460 ASP B O 1
ATOM 8267 N N . ASN B 1 461 ? 5.375 -36.438 -17.906 1 86.62 461 ASN B N 1
ATOM 8268 C CA . ASN B 1 461 ? 5.219 -36 -16.516 1 86.62 461 ASN B CA 1
ATOM 8269 C C . ASN B 1 461 ? 6.539 -35.5 -15.938 1 86.62 461 ASN B C 1
ATOM 8271 O O . ASN B 1 461 ? 7.555 -35.438 -16.641 1 86.62 461 ASN B O 1
ATOM 8275 N N . HIS B 1 462 ? 6.457 -35.031 -14.742 1 82.81 462 HIS B N 1
ATOM 8276 C CA . HIS B 1 462 ? 7.641 -34.5 -14.078 1 82.81 462 HIS B CA 1
ATOM 8277 C C . HIS B 1 462 ? 8.453 -35.594 -13.406 1 82.81 462 HIS B C 1
ATOM 8279 O O . HIS B 1 462 ? 7.961 -36.281 -12.5 1 82.81 462 HIS B O 1
ATOM 8285 N N . LEU B 1 463 ? 9.664 -35.75 -13.898 1 83.31 463 LEU B N 1
ATOM 8286 C CA . LEU B 1 463 ? 10.547 -36.719 -13.266 1 83.31 463 LEU B CA 1
ATOM 8287 C C . LEU B 1 463 ? 11.031 -36.219 -11.906 1 83.31 463 LEU B C 1
ATOM 8289 O O . LEU B 1 463 ? 11.633 -35.156 -11.812 1 83.31 463 LEU B O 1
ATOM 8293 N N . LEU B 1 464 ? 10.742 -36.938 -10.883 1 82.25 464 LEU B N 1
ATOM 8294 C CA . LEU B 1 464 ? 11.141 -36.531 -9.539 1 82.25 464 LEU B CA 1
ATOM 8295 C C . LEU B 1 464 ? 12.523 -37.094 -9.195 1 82.25 464 LEU B C 1
ATOM 8297 O O . LEU B 1 464 ? 13.305 -36.406 -8.516 1 82.25 464 LEU B O 1
ATOM 8301 N N . GLY B 1 465 ? 12.703 -38.344 -9.602 1 80.88 465 GLY B N 1
ATOM 8302 C CA . GLY B 1 465 ? 13.984 -38.938 -9.305 1 80.88 465 GLY B CA 1
ATOM 8303 C C . GLY B 1 465 ? 14.109 -40.375 -9.836 1 80.88 465 GLY B C 1
ATOM 8304 O O . GLY B 1 465 ? 13.117 -40.969 -10.281 1 80.88 465 GLY B O 1
ATOM 8305 N N . THR B 1 466 ? 15.406 -40.844 -9.961 1 81.75 466 THR B N 1
ATOM 8306 C CA . THR B 1 466 ? 15.727 -42.188 -10.422 1 81.75 466 THR B CA 1
ATOM 8307 C C . THR B 1 466 ? 16.641 -42.875 -9.43 1 81.75 466 THR B C 1
ATOM 8309 O O . THR B 1 466 ? 17.547 -42.281 -8.859 1 81.75 466 THR B O 1
ATOM 8312 N N . PHE B 1 467 ? 16.281 -44.062 -9.133 1 78.44 467 PHE B N 1
ATOM 8313 C CA . PHE B 1 467 ? 17.203 -44.844 -8.312 1 78.44 467 PHE B CA 1
ATOM 8314 C C . PHE B 1 467 ? 17.297 -46.281 -8.836 1 78.44 467 PHE B C 1
ATOM 8316 O O . PHE B 1 467 ? 16.406 -46.75 -9.555 1 78.44 467 PHE B O 1
ATOM 8323 N N . SER B 1 468 ? 18.484 -46.844 -8.531 1 80.12 468 SER B N 1
ATOM 8324 C CA . SER B 1 468 ? 18.75 -48.219 -9.023 1 80.12 468 SER B CA 1
ATOM 8325 C C . SER B 1 468 ? 19.109 -49.156 -7.875 1 80.12 468 SER B C 1
ATOM 8327 O O . SER B 1 468 ? 19.797 -48.75 -6.934 1 80.12 468 SER B O 1
ATOM 8329 N N . ILE B 1 469 ? 18.562 -50.281 -7.945 1 77.62 469 ILE B N 1
ATOM 8330 C CA . ILE B 1 469 ? 18.922 -51.375 -7.039 1 77.62 469 ILE B CA 1
ATOM 8331 C C . ILE B 1 469 ? 19.828 -52.375 -7.758 1 77.62 469 ILE B C 1
ATOM 8333 O O . ILE B 1 469 ? 19.469 -52.938 -8.797 1 77.62 469 ILE B O 1
ATOM 8337 N N . TYR B 1 470 ? 20.938 -52.469 -7.109 1 77.06 470 TYR B N 1
ATOM 8338 C CA . TYR B 1 470 ? 21.922 -53.344 -7.742 1 77.06 470 TYR B CA 1
ATOM 8339 C C . TYR B 1 470 ? 22.031 -54.688 -7.004 1 77.06 470 TYR B C 1
ATOM 8341 O O . TYR B 1 470 ? 21.594 -54.781 -5.859 1 77.06 470 TYR B O 1
ATOM 8349 N N . GLY B 1 471 ? 22.672 -55.719 -7.586 1 75.06 471 GLY B N 1
ATOM 8350 C CA . GLY B 1 471 ? 23.016 -56.969 -6.953 1 75.06 471 GLY B CA 1
ATOM 8351 C C . GLY B 1 471 ? 21.828 -57.906 -6.816 1 75.06 471 GLY B C 1
ATOM 8352 O O . GLY B 1 471 ? 21.719 -58.625 -5.824 1 75.06 471 GLY B O 1
ATOM 8353 N N . ILE B 1 472 ? 20.938 -57.812 -7.746 1 77.44 472 ILE B N 1
ATOM 8354 C CA . ILE B 1 472 ? 19.781 -58.688 -7.73 1 77.44 472 ILE B CA 1
ATOM 8355 C C . ILE B 1 472 ? 20.188 -60.094 -8.172 1 77.44 472 ILE B C 1
ATOM 8357 O O . ILE B 1 472 ? 20.828 -60.25 -9.211 1 77.44 472 ILE B O 1
ATOM 8361 N N . PRO B 1 473 ? 19.875 -61.094 -7.328 1 78.38 473 PRO B N 1
ATOM 8362 C CA . PRO B 1 473 ? 20.25 -62.438 -7.711 1 78.38 473 PRO B CA 1
ATOM 8363 C C . PRO B 1 473 ? 19.578 -62.906 -9.016 1 78.38 473 PRO B C 1
ATOM 8365 O O . PRO B 1 473 ? 18.453 -62.5 -9.305 1 78.38 473 PRO B O 1
ATOM 8368 N N . PRO B 1 474 ? 20.344 -63.688 -9.734 1 83.19 474 PRO B N 1
ATOM 8369 C CA . PRO B 1 474 ? 19.766 -64.188 -10.992 1 83.19 474 PRO B CA 1
ATOM 8370 C C . PRO B 1 474 ? 18.484 -65 -10.781 1 83.19 474 PRO B C 1
ATOM 8372 O O . PRO B 1 474 ? 18.438 -65.875 -9.914 1 83.19 474 PRO B O 1
ATOM 8375 N N . ALA B 1 475 ? 17.453 -64.625 -11.352 1 83.31 475 ALA B N 1
ATOM 8376 C CA . ALA B 1 475 ? 16.156 -65.312 -11.273 1 83.31 475 ALA B CA 1
ATOM 8377 C C . ALA B 1 475 ? 15.367 -65.125 -12.562 1 83.31 475 ALA B C 1
ATOM 8379 O O . ALA B 1 475 ? 15.695 -64.25 -13.383 1 83.31 475 ALA B O 1
ATOM 8380 N N . PRO B 1 476 ? 14.43 -66.062 -12.805 1 86.56 476 PRO B N 1
ATOM 8381 C CA . PRO B 1 476 ? 13.602 -65.875 -14 1 86.56 476 PRO B CA 1
ATOM 8382 C C . PRO B 1 476 ? 12.789 -64.562 -13.953 1 86.56 476 PRO B C 1
ATOM 8384 O O . PRO B 1 476 ? 12.562 -64 -12.875 1 86.56 476 PRO B O 1
ATOM 8387 N N . LYS B 1 477 ? 12.406 -64.188 -15.141 1 86.62 477 LYS B N 1
ATOM 8388 C CA . LYS B 1 477 ? 11.539 -63 -15.234 1 86.62 477 LYS B CA 1
ATOM 8389 C C . LYS B 1 477 ? 10.32 -63.156 -14.32 1 86.62 477 LYS B C 1
ATOM 8391 O O . LYS B 1 477 ? 9.734 -64.25 -14.219 1 86.62 477 LYS B O 1
ATOM 8396 N N . GLY B 1 478 ? 9.938 -62.094 -13.656 1 80.5 478 GLY B N 1
ATOM 8397 C CA . GLY B 1 478 ? 8.805 -62.125 -12.742 1 80.5 478 GLY B CA 1
ATOM 8398 C C . GLY B 1 478 ? 9.211 -62.406 -11.305 1 80.5 478 GLY B C 1
ATOM 8399 O O . GLY B 1 478 ? 8.398 -62.25 -10.391 1 80.5 478 GLY B O 1
ATOM 8400 N N . ALA B 1 479 ? 10.43 -62.906 -11.07 1 72.81 479 ALA B N 1
ATOM 8401 C CA . ALA B 1 479 ? 11.008 -63.156 -9.75 1 72.81 479 ALA B CA 1
ATOM 8402 C C . ALA B 1 479 ? 12.477 -62.75 -9.711 1 72.81 479 ALA B C 1
ATOM 8404 O O . ALA B 1 479 ? 13.219 -62.969 -10.664 1 72.81 479 ALA B O 1
ATOM 8405 N N . PRO B 1 480 ? 12.953 -61.906 -8.68 1 73.38 480 PRO B N 1
ATOM 8406 C CA . PRO B 1 480 ? 12.297 -61.438 -7.453 1 73.38 480 PRO B CA 1
ATOM 8407 C C . PRO B 1 480 ? 11.422 -60.188 -7.684 1 73.38 480 PRO B C 1
ATOM 8409 O O . PRO B 1 480 ? 11.5 -59.562 -8.742 1 73.38 480 PRO B O 1
ATOM 8412 N N . SER B 1 481 ? 10.633 -60 -6.75 1 79.75 481 SER B N 1
ATOM 8413 C CA . SER B 1 481 ? 9.773 -58.812 -6.785 1 79.75 481 SER B CA 1
ATOM 8414 C C . SER B 1 481 ? 10.305 -57.719 -5.871 1 79.75 481 SER B C 1
ATOM 8416 O O . SER B 1 481 ? 11.062 -58 -4.941 1 79.75 481 SER B O 1
ATOM 8418 N N . SER B 1 482 ? 10.227 -56.5 -6.34 1 82.88 482 SER B N 1
ATOM 8419 C CA . SER B 1 482 ? 10.594 -55.344 -5.523 1 82.88 482 SER B CA 1
ATOM 8420 C C . SER B 1 482 ? 9.352 -54.594 -5.043 1 82.88 482 SER B C 1
ATOM 8422 O O . SER B 1 482 ? 8.422 -54.375 -5.816 1 82.88 482 SER B O 1
ATOM 8424 N N . MET B 1 483 ? 9.352 -54.406 -3.754 1 86.31 483 MET B N 1
ATOM 8425 C CA . MET B 1 483 ? 8.281 -53.594 -3.17 1 86.31 483 MET B CA 1
ATOM 8426 C C . MET B 1 483 ? 8.695 -52.125 -3.055 1 86.31 483 MET B C 1
ATOM 8428 O O . MET B 1 483 ? 9.758 -51.812 -2.508 1 86.31 483 MET B O 1
ATOM 8432 N N . LYS B 1 484 ? 7.945 -51.312 -3.689 1 87.94 484 LYS B N 1
ATOM 8433 C CA . LYS B 1 484 ? 8.203 -49.875 -3.602 1 87.94 484 LYS B CA 1
ATOM 8434 C C . LYS B 1 484 ? 7.16 -49.188 -2.723 1 87.94 484 LYS B C 1
ATOM 8436 O O . LYS B 1 484 ? 5.957 -49.312 -2.953 1 87.94 484 LYS B O 1
ATOM 8441 N N . CYS B 1 485 ? 7.656 -48.469 -1.715 1 89.19 485 CYS B N 1
ATOM 8442 C CA . CYS B 1 485 ? 6.793 -47.781 -0.777 1 89.19 485 CYS B CA 1
ATOM 8443 C C . CYS B 1 485 ? 6.887 -46.281 -0.978 1 89.19 485 CYS B C 1
ATOM 8445 O O . CYS B 1 485 ? 7.977 -45.688 -0.914 1 89.19 485 CYS B O 1
ATOM 8447 N N . PHE B 1 486 ? 5.762 -45.625 -1.267 1 90.56 486 PHE B N 1
ATOM 8448 C CA . PHE B 1 486 ? 5.641 -44.188 -1.412 1 90.56 486 PHE B CA 1
ATOM 8449 C C . PHE B 1 486 ? 5.09 -43.562 -0.137 1 90.56 486 PHE B C 1
ATOM 8451 O O . PHE B 1 486 ? 3.963 -43.844 0.271 1 90.56 486 PHE B O 1
ATOM 8458 N N . ASP B 1 487 ? 5.93 -42.688 0.453 1 90.25 487 ASP B N 1
ATOM 8459 C CA . ASP B 1 487 ? 5.516 -42 1.665 1 90.25 487 ASP B CA 1
ATOM 8460 C C . ASP B 1 487 ? 5.484 -40.5 1.444 1 90.25 487 ASP B C 1
ATOM 8462 O O . ASP B 1 487 ? 6.508 -39.875 1.115 1 90.25 487 ASP B O 1
ATOM 8466 N N . ILE B 1 488 ? 4.301 -39.844 1.61 1 89.25 488 ILE B N 1
ATOM 8467 C CA . ILE B 1 488 ? 4.164 -38.406 1.56 1 89.25 488 ILE B CA 1
ATOM 8468 C C . ILE B 1 488 ? 3.889 -37.875 2.961 1 89.25 488 ILE B C 1
ATOM 8470 O O . ILE B 1 488 ? 2.957 -38.312 3.635 1 89.25 488 ILE B O 1
ATOM 8474 N N . ASP B 1 489 ? 4.645 -36.938 3.387 1 89.31 489 ASP B N 1
ATOM 8475 C CA . ASP B 1 489 ? 4.477 -36.375 4.727 1 89.31 489 ASP B CA 1
ATOM 8476 C C . ASP B 1 489 ? 3.477 -35.219 4.723 1 89.31 489 ASP B C 1
ATOM 8478 O O . ASP B 1 489 ? 2.803 -35 3.719 1 89.31 489 ASP B O 1
ATOM 8482 N N . ALA B 1 490 ? 3.373 -34.562 5.879 1 85.75 490 ALA B N 1
ATOM 8483 C CA . ALA B 1 490 ? 2.381 -33.5 6.066 1 85.75 490 ALA B CA 1
ATOM 8484 C C . ALA B 1 490 ? 2.727 -32.281 5.234 1 85.75 490 ALA B C 1
ATOM 8486 O O . ALA B 1 490 ? 1.861 -31.438 4.965 1 85.75 490 ALA B O 1
ATOM 8487 N N . ASN B 1 491 ? 3.951 -32.156 4.785 1 85.19 491 ASN B N 1
ATOM 8488 C CA . ASN B 1 491 ? 4.379 -31.031 3.959 1 85.19 491 ASN B CA 1
ATOM 8489 C C . ASN B 1 491 ? 4.184 -31.312 2.473 1 85.19 491 ASN B C 1
ATOM 8491 O O . ASN B 1 491 ? 4.438 -30.453 1.631 1 85.19 491 ASN B O 1
ATOM 8495 N N . GLY B 1 492 ? 3.764 -32.531 2.18 1 82.81 492 GLY B N 1
ATOM 8496 C CA . GLY B 1 492 ? 3.568 -32.938 0.796 1 82.81 492 GLY B CA 1
ATOM 8497 C C . GLY B 1 492 ? 4.852 -33.375 0.117 1 82.81 492 GLY B C 1
ATOM 8498 O O . GLY B 1 492 ? 4.965 -33.312 -1.109 1 82.81 492 GLY B O 1
ATOM 8499 N N . ILE B 1 493 ? 5.754 -33.75 0.862 1 83.62 493 ILE B N 1
ATOM 8500 C CA . ILE B 1 493 ? 7.043 -34.156 0.318 1 83.62 493 ILE B CA 1
ATOM 8501 C C . ILE B 1 493 ? 7.125 -35.688 0.281 1 83.62 493 ILE B C 1
ATOM 8503 O O . ILE B 1 493 ? 6.801 -36.344 1.264 1 83.62 493 ILE B O 1
ATOM 8507 N N . LEU B 1 494 ? 7.598 -36.25 -0.741 1 86.94 494 LEU B N 1
ATOM 8508 C CA . LEU B 1 494 ? 7.578 -37.688 -1.022 1 86.94 494 LEU B CA 1
ATOM 8509 C C . LEU B 1 494 ? 8.906 -38.312 -0.642 1 86.94 494 LEU B C 1
ATOM 8511 O O . LEU B 1 494 ? 9.969 -37.75 -0.871 1 86.94 494 LEU B O 1
ATOM 8515 N N . THR B 1 495 ? 8.781 -39.469 -0.016 1 85.25 495 THR B N 1
ATOM 8516 C CA . THR B 1 495 ? 9.898 -40.375 0.18 1 85.25 495 THR B CA 1
ATOM 8517 C C . THR B 1 495 ? 9.578 -41.75 -0.393 1 85.25 495 THR B C 1
ATOM 8519 O O . THR B 1 495 ? 8.539 -42.312 -0.083 1 85.25 495 THR B O 1
ATOM 8522 N N . VAL B 1 496 ? 10.406 -42.25 -1.304 1 87.5 496 VAL B N 1
ATOM 8523 C CA . VAL B 1 496 ? 10.18 -43.562 -1.896 1 87.5 496 VAL B CA 1
ATOM 8524 C C . VAL B 1 496 ? 11.227 -44.531 -1.382 1 87.5 496 VAL B C 1
ATOM 8526 O O . VAL B 1 496 ? 12.43 -44.25 -1.432 1 87.5 496 VAL B O 1
ATOM 8529 N N . THR B 1 497 ? 10.742 -45.625 -0.843 1 85.12 497 THR B N 1
ATOM 8530 C CA . THR B 1 497 ? 11.617 -46.688 -0.374 1 85.12 497 THR B CA 1
ATOM 8531 C C . THR B 1 497 ? 11.344 -47.969 -1.138 1 85.12 497 THR B C 1
ATOM 8533 O O . THR B 1 497 ? 10.203 -48.25 -1.503 1 85.12 497 THR B O 1
ATOM 8536 N N . ALA B 1 498 ? 12.445 -48.75 -1.468 1 84.06 498 ALA B N 1
ATOM 8537 C CA . ALA B 1 498 ? 12.289 -50 -2.191 1 84.06 498 ALA B CA 1
ATOM 8538 C C . ALA B 1 498 ? 12.898 -51.156 -1.407 1 84.06 498 ALA B C 1
ATOM 8540 O O . ALA B 1 498 ? 13.93 -51 -0.751 1 84.06 498 ALA B O 1
ATOM 8541 N N . ALA B 1 499 ? 12.156 -52.219 -1.288 1 79.12 499 ALA B N 1
ATOM 8542 C CA . ALA B 1 499 ? 12.625 -53.438 -0.657 1 79.12 499 ALA B CA 1
ATOM 8543 C C . ALA B 1 499 ? 12.547 -54.625 -1.625 1 79.12 499 ALA B C 1
ATOM 8545 O O . ALA B 1 499 ? 11.594 -54.719 -2.398 1 79.12 499 ALA B O 1
ATOM 8546 N N . ILE B 1 500 ? 13.719 -55.375 -1.625 1 76.69 500 ILE B N 1
ATOM 8547 C CA . ILE B 1 500 ? 13.719 -56.562 -2.49 1 76.69 500 ILE B CA 1
ATOM 8548 C C . ILE B 1 500 ? 13.508 -57.812 -1.651 1 76.69 500 ILE B C 1
ATOM 8550 O O . ILE B 1 500 ? 13.945 -57.875 -0.501 1 76.69 500 ILE B O 1
ATOM 8554 N N . SER B 1 501 ? 12.648 -58.688 -2.035 1 66.75 501 SER B N 1
ATOM 8555 C CA . SER B 1 501 ? 12.312 -59.938 -1.339 1 66.75 501 SER B CA 1
ATOM 8556 C C . SER B 1 501 ? 13.57 -60.688 -0.933 1 66.75 501 SER B C 1
ATOM 8558 O O . SER B 1 501 ? 13.508 -61.625 -0.107 1 66.75 501 SER B O 1
ATOM 8560 N N . THR B 1 502 ? 14.695 -60.562 -1.595 1 58.41 502 THR B N 1
ATOM 8561 C CA . THR B 1 502 ? 15.836 -61.375 -1.181 1 58.41 502 THR B CA 1
ATOM 8562 C C . THR B 1 502 ? 16.422 -60.844 0.131 1 58.41 502 THR B C 1
ATOM 8564 O O . THR B 1 502 ? 17.516 -61.219 0.517 1 58.41 502 THR B O 1
ATOM 8567 N N . GLY B 1 503 ? 15.656 -60.094 0.867 1 54.34 503 GLY B N 1
ATOM 8568 C CA . GLY B 1 503 ? 16.016 -59.688 2.219 1 54.34 503 GLY B CA 1
ATOM 8569 C C . GLY B 1 503 ? 16.672 -58.344 2.281 1 54.34 503 GLY B C 1
ATOM 8570 O O . GLY B 1 503 ? 16.969 -57.844 3.367 1 54.34 503 GLY B O 1
ATOM 8571 N N . LYS B 1 504 ? 17.25 -57.844 1.24 1 52.19 504 LYS B N 1
ATOM 8572 C CA . LYS B 1 504 ? 17.984 -56.625 1.424 1 52.19 504 LYS B CA 1
ATOM 8573 C C . LYS B 1 504 ? 17.094 -55.406 1.16 1 52.19 504 LYS B C 1
ATOM 8575 O O . LYS B 1 504 ? 16.484 -55.281 0.093 1 52.19 504 LYS B O 1
ATOM 8580 N N . MET B 1 505 ? 16.516 -54.875 2.154 1 52.94 505 MET B N 1
ATOM 8581 C CA . MET B 1 505 ? 15.727 -53.625 2.096 1 52.94 505 MET B CA 1
ATOM 8582 C C . MET B 1 505 ? 16.609 -52.438 1.763 1 52.94 505 MET B C 1
ATOM 8584 O O . MET B 1 505 ? 17.609 -52.188 2.447 1 52.94 505 MET B O 1
ATOM 8588 N N . GLU B 1 506 ? 16.844 -52.156 0.466 1 50.78 506 GLU B N 1
ATOM 8589 C CA . GLU B 1 506 ? 17.562 -50.906 0.275 1 50.78 506 GLU B CA 1
ATOM 8590 C C . GLU B 1 506 ? 16.594 -49.719 0.32 1 50.78 506 GLU B C 1
ATOM 8592 O O . GLU B 1 506 ? 15.547 -49.719 -0.333 1 50.78 506 GLU B O 1
ATOM 8597 N N . LYS B 1 507 ? 16.5 -49.188 1.536 1 49.91 507 LYS B N 1
ATOM 8598 C CA . LYS B 1 507 ? 15.758 -47.938 1.722 1 49.91 507 LYS B CA 1
ATOM 8599 C C . LYS B 1 507 ? 16.234 -46.875 0.761 1 49.91 507 LYS B C 1
ATOM 8601 O O . LYS B 1 507 ? 17.422 -46.531 0.75 1 49.91 507 LYS B O 1
ATOM 8606 N N . LEU B 1 508 ? 15.938 -46.938 -0.516 1 47.94 508 LEU B N 1
ATOM 8607 C CA . LEU B 1 508 ? 16.406 -45.812 -1.315 1 47.94 508 LEU B CA 1
ATOM 8608 C C . LEU B 1 508 ? 15.477 -44.594 -1.141 1 47.94 508 LEU B C 1
ATOM 8610 O O . LEU B 1 508 ? 14.266 -44.719 -1.289 1 47.94 508 LEU B O 1
ATOM 8614 N N . ILE B 1 509 ? 15.789 -43.75 -0.279 1 50.56 509 ILE B N 1
ATOM 8615 C CA . ILE B 1 509 ? 15.18 -42.438 -0.153 1 50.56 509 ILE B CA 1
ATOM 8616 C C . ILE B 1 509 ? 15.266 -41.719 -1.488 1 50.56 509 ILE B C 1
ATOM 8618 O O . ILE B 1 509 ? 16.328 -41.656 -2.117 1 50.56 509 ILE B O 1
ATOM 8622 N N . ILE B 1 510 ? 14.312 -41.625 -2.236 1 51.25 510 ILE B N 1
ATOM 8623 C CA . ILE B 1 510 ? 14.32 -40.75 -3.4 1 51.25 510 ILE B CA 1
ATOM 8624 C C . ILE B 1 510 ? 15.352 -39.656 -3.207 1 51.25 510 ILE B C 1
ATOM 8626 O O . ILE B 1 510 ? 15.195 -38.781 -2.334 1 51.25 510 ILE B O 1
ATOM 8630 N N . SER B 1 511 ? 16.578 -39.875 -2.832 1 45.91 511 SER B N 1
ATOM 8631 C CA . SER B 1 511 ? 17.516 -38.75 -2.945 1 45.91 511 SER B CA 1
ATOM 8632 C C . SER B 1 511 ? 17.297 -37.969 -4.23 1 45.91 511 SER B C 1
ATOM 8634 O O . SER B 1 511 ? 17.438 -38.531 -5.328 1 45.91 511 SER B O 1
ATOM 8636 N N . ASN B 1 512 ? 16.219 -37.375 -4.348 1 45.59 512 ASN B N 1
ATOM 8637 C CA . ASN B 1 512 ? 15.938 -36.469 -5.457 1 45.59 512 ASN B CA 1
ATOM 8638 C C . ASN B 1 512 ? 17.203 -35.812 -5.969 1 45.59 512 ASN B C 1
ATOM 8640 O O . ASN B 1 512 ? 17.547 -34.688 -5.543 1 45.59 512 ASN B O 1
ATOM 8644 N N . GLU B 1 513 ? 18.25 -36.531 -6.066 1 46.31 513 GLU B N 1
ATOM 8645 C CA . GLU B 1 513 ? 19.484 -35.906 -6.551 1 46.31 513 GLU B CA 1
ATOM 8646 C C . GLU B 1 513 ? 19.234 -35.094 -7.805 1 46.31 513 GLU B C 1
ATOM 8648 O O . GLU B 1 513 ? 19.859 -34.031 -8 1 46.31 513 GLU B O 1
ATOM 8653 N N . SER B 1 514 ? 18.391 -35.625 -8.758 1 49.19 514 SER B N 1
ATOM 8654 C CA . SER B 1 514 ? 18.469 -34.906 -10.031 1 49.19 514 SER B CA 1
ATOM 8655 C C . SER B 1 514 ? 17.609 -33.656 -10.023 1 49.19 514 SER B C 1
ATOM 8657 O O . SER B 1 514 ? 16.391 -33.719 -9.859 1 49.19 514 SER B O 1
ATOM 8659 N N . GLY B 1 515 ? 18.312 -32.469 -9.852 1 58 515 GLY B N 1
ATOM 8660 C CA . GLY B 1 515 ? 17.781 -31.125 -9.945 1 58 515 GLY B CA 1
ATOM 8661 C C . GLY B 1 515 ? 17.562 -30.469 -8.602 1 58 515 GLY B C 1
ATOM 8662 O O . GLY B 1 515 ? 17.266 -29.281 -8.523 1 58 515 GLY B O 1
ATOM 8663 N N . ARG B 1 516 ? 17.672 -31.469 -7.535 1 68.62 516 ARG B N 1
ATOM 8664 C CA . ARG B 1 516 ? 17.547 -30.891 -6.199 1 68.62 516 ARG B CA 1
ATOM 8665 C C . ARG B 1 516 ? 18.906 -30.5 -5.648 1 68.62 516 ARG B C 1
ATOM 8667 O O . ARG B 1 516 ? 19.938 -31.062 -6.043 1 68.62 516 ARG B O 1
ATOM 8674 N N . LEU B 1 517 ? 18.875 -29.516 -4.836 1 75.25 517 LEU B N 1
ATOM 8675 C CA . LEU B 1 517 ? 20.094 -29.078 -4.184 1 75.25 517 LEU B CA 1
ATOM 8676 C C . LEU B 1 517 ? 20.562 -30.109 -3.162 1 75.25 517 LEU B C 1
ATOM 8678 O O . LEU B 1 517 ? 19.75 -30.672 -2.422 1 75.25 517 LEU B O 1
ATOM 8682 N N . SER B 1 518 ? 21.812 -30.484 -3.238 1 76.69 518 SER B N 1
ATOM 8683 C CA . SER B 1 518 ? 22.406 -31.375 -2.238 1 76.69 518 SER B CA 1
ATOM 8684 C C . SER B 1 518 ? 22.562 -30.656 -0.898 1 76.69 518 SER B C 1
ATOM 8686 O O . SER B 1 518 ? 22.453 -29.438 -0.822 1 76.69 518 SER B O 1
ATOM 8688 N N . LYS B 1 519 ? 22.75 -31.453 0.146 1 81.31 519 LYS B N 1
ATOM 8689 C CA . LYS B 1 519 ? 22.984 -30.875 1.463 1 81.31 519 LYS B CA 1
ATOM 8690 C C . LYS B 1 519 ? 24.219 -29.969 1.45 1 81.31 519 LYS B C 1
ATOM 8692 O O . LYS B 1 519 ? 24.234 -28.922 2.102 1 81.31 519 LYS B O 1
ATOM 8697 N N . GLU B 1 520 ? 25.219 -30.391 0.702 1 81.62 520 GLU B N 1
ATOM 8698 C CA . GLU B 1 520 ? 26.438 -29.609 0.598 1 81.62 520 GLU B CA 1
ATOM 8699 C C . GLU B 1 520 ? 26.188 -28.297 -0.132 1 81.62 520 GLU B C 1
ATOM 8701 O O . GLU B 1 520 ? 26.719 -27.25 0.26 1 81.62 520 GLU B O 1
ATOM 8706 N N . GLU B 1 521 ? 25.391 -28.453 -1.134 1 85.88 521 GLU B N 1
ATOM 8707 C CA . GLU B 1 521 ? 25.062 -27.234 -1.873 1 85.88 521 GLU B CA 1
ATOM 8708 C C . GLU B 1 521 ? 24.25 -26.266 -1.01 1 85.88 521 GLU B C 1
ATOM 8710 O O . GLU B 1 521 ? 24.484 -25.062 -1.05 1 85.88 521 GLU B O 1
ATOM 8715 N N . ILE B 1 522 ? 23.359 -26.828 -0.282 1 87.12 522 ILE B N 1
ATOM 8716 C CA . ILE B 1 522 ? 22.531 -26 0.602 1 87.12 522 ILE B CA 1
ATOM 8717 C C . ILE B 1 522 ? 23.422 -25.328 1.646 1 87.12 522 ILE B C 1
ATOM 8719 O O . ILE B 1 522 ? 23.281 -24.141 1.915 1 87.12 522 ILE B O 1
ATOM 8723 N N . GLU B 1 523 ? 24.266 -26.062 2.219 1 87.88 523 GLU B N 1
ATOM 8724 C CA . GLU B 1 523 ? 25.188 -25.5 3.211 1 87.88 523 GLU B CA 1
ATOM 8725 C C . GLU B 1 523 ? 26.031 -24.391 2.604 1 87.88 523 GLU B C 1
ATOM 8727 O O . GLU B 1 523 ? 26.281 -23.359 3.242 1 87.88 523 GLU B O 1
ATOM 8732 N N . LYS B 1 524 ? 26.516 -24.672 1.41 1 88.75 524 LYS B N 1
ATOM 8733 C CA . LYS B 1 524 ? 27.266 -23.641 0.712 1 88.75 524 LYS B CA 1
ATOM 8734 C C . LYS B 1 524 ? 26.422 -22.391 0.487 1 88.75 524 LYS B C 1
ATOM 8736 O O . LYS B 1 524 ? 26.906 -21.266 0.683 1 88.75 524 LYS B O 1
ATOM 8741 N N . MET B 1 525 ? 25.219 -22.625 0.079 1 88.31 525 MET B N 1
ATOM 8742 C CA . MET B 1 525 ? 24.328 -21.5 -0.2 1 88.31 525 MET B CA 1
ATOM 8743 C C . MET B 1 525 ? 23.969 -20.75 1.083 1 88.31 525 MET B C 1
ATOM 8745 O O . MET B 1 525 ? 23.781 -19.531 1.065 1 88.31 525 MET B O 1
ATOM 8749 N N . VAL B 1 526 ? 23.859 -21.5 2.133 1 89.38 526 VAL B N 1
ATOM 8750 C CA . VAL B 1 526 ? 23.641 -20.875 3.43 1 89.38 526 VAL B CA 1
ATOM 8751 C C . VAL B 1 526 ? 24.828 -20 3.787 1 89.38 526 VAL B C 1
ATOM 8753 O O . VAL B 1 526 ? 24.672 -18.859 4.242 1 89.38 526 VAL B O 1
ATOM 8756 N N . ASN B 1 527 ? 26.016 -20.5 3.584 1 89.06 527 ASN B N 1
ATOM 8757 C CA . ASN B 1 527 ? 27.219 -19.734 3.857 1 89.06 527 ASN B CA 1
ATOM 8758 C C . ASN B 1 527 ? 27.344 -18.531 2.943 1 89.06 527 ASN B C 1
ATOM 8760 O O . ASN B 1 527 ? 27.734 -17.453 3.385 1 89.06 527 ASN B O 1
ATOM 8764 N N . ASP B 1 528 ? 27.031 -18.766 1.731 1 89.38 528 ASP B N 1
ATOM 8765 C CA . ASP B 1 528 ? 27.047 -17.656 0.792 1 89.38 528 ASP B CA 1
ATOM 8766 C C . ASP B 1 528 ? 26.047 -16.578 1.189 1 89.38 528 ASP B C 1
ATOM 8768 O O . ASP B 1 528 ? 26.344 -15.375 1.091 1 89.38 528 ASP B O 1
ATOM 8772 N N . ALA B 1 529 ? 24.875 -17.062 1.521 1 87.38 529 ALA B N 1
ATOM 8773 C CA . ALA B 1 529 ? 23.844 -16.125 1.958 1 87.38 529 ALA B CA 1
ATOM 8774 C C . ALA B 1 529 ? 24.328 -15.312 3.158 1 87.38 529 ALA B C 1
ATOM 8776 O O . ALA B 1 529 ? 24.062 -14.109 3.246 1 87.38 529 ALA B O 1
ATOM 8777 N N . GLU B 1 530 ? 24.953 -15.93 4.055 1 89.06 530 GLU B N 1
ATOM 8778 C CA . GLU B 1 530 ? 25.516 -15.234 5.215 1 89.06 530 GLU B CA 1
ATOM 8779 C C . GLU B 1 530 ? 26.594 -14.25 4.805 1 89.06 530 GLU B C 1
ATOM 8781 O O . GLU B 1 530 ? 26.688 -13.148 5.352 1 89.06 530 GLU B O 1
ATOM 8786 N N . LYS B 1 531 ? 27.359 -14.711 3.873 1 88.81 531 LYS B N 1
ATOM 8787 C CA . LYS B 1 531 ? 28.406 -13.828 3.354 1 88.81 531 LYS B CA 1
ATOM 8788 C C . LYS B 1 531 ? 27.797 -12.57 2.734 1 88.81 531 LYS B C 1
ATOM 8790 O O . LYS B 1 531 ? 28.266 -11.461 2.988 1 88.81 531 LYS B O 1
ATOM 8795 N N . TYR B 1 532 ? 26.828 -12.805 1.916 1 86.19 532 TYR B N 1
ATOM 8796 C CA . TYR B 1 532 ? 26.156 -11.664 1.296 1 86.19 532 TYR B CA 1
ATOM 8797 C C . TYR B 1 532 ? 25.516 -10.773 2.348 1 86.19 532 TYR B C 1
ATOM 8799 O O . TYR B 1 532 ? 25.531 -9.539 2.223 1 86.19 532 TYR B O 1
ATOM 8807 N N . ARG B 1 533 ? 24.922 -11.391 3.293 1 86.31 533 ARG B N 1
ATOM 8808 C CA . ARG B 1 533 ? 24.328 -10.625 4.387 1 86.31 533 ARG B CA 1
ATOM 8809 C C . ARG B 1 533 ? 25.375 -9.758 5.086 1 86.31 533 ARG B C 1
ATOM 8811 O O . ARG B 1 533 ? 25.109 -8.586 5.371 1 86.31 533 ARG B O 1
ATOM 8818 N N . LEU B 1 534 ? 26.5 -10.297 5.352 1 87.62 534 LEU B N 1
ATOM 8819 C CA . LEU B 1 534 ? 27.578 -9.57 6.012 1 87.62 534 LEU B CA 1
ATOM 8820 C C . LEU B 1 534 ? 28.094 -8.445 5.121 1 87.62 534 LEU B C 1
ATOM 8822 O O . LEU B 1 534 ? 28.406 -7.352 5.609 1 87.62 534 LEU B O 1
ATOM 8826 N N . GLU B 1 535 ? 28.188 -8.805 3.867 1 87.12 535 GLU B N 1
ATOM 8827 C CA . GLU B 1 535 ? 28.609 -7.773 2.92 1 87.12 535 GLU B CA 1
ATOM 8828 C C . GLU B 1 535 ? 27.609 -6.621 2.879 1 87.12 535 GLU B C 1
ATOM 8830 O O . GLU B 1 535 ? 28 -5.457 2.801 1 87.12 535 GLU B O 1
ATOM 8835 N N . ASP B 1 536 ? 26.406 -7.043 2.895 1 86.12 536 ASP B N 1
ATOM 8836 C CA . ASP B 1 536 ? 25.359 -6.023 2.916 1 86.12 536 ASP B CA 1
ATOM 8837 C C . ASP B 1 536 ? 25.469 -5.16 4.172 1 86.12 536 ASP B C 1
ATOM 8839 O O . ASP B 1 536 ? 25.281 -3.943 4.113 1 86.12 536 ASP B O 1
ATOM 8843 N N . GLN B 1 537 ? 25.688 -5.777 5.266 1 86.81 537 GLN B N 1
ATOM 8844 C CA . GLN B 1 537 ? 25.828 -5.055 6.527 1 86.81 537 GLN B CA 1
ATOM 8845 C C . GLN B 1 537 ? 27.031 -4.121 6.504 1 86.81 537 GLN B C 1
ATOM 8847 O O . GLN B 1 537 ? 26.953 -2.996 7 1 86.81 537 GLN B O 1
ATOM 8852 N N . GLU B 1 538 ? 28.062 -4.633 5.949 1 87.06 538 GLU B N 1
ATOM 8853 C CA . GLU B 1 538 ? 29.266 -3.814 5.84 1 87.06 538 GLU B CA 1
ATOM 8854 C C . GLU B 1 538 ? 29.031 -2.607 4.938 1 87.06 538 GLU B C 1
ATOM 8856 O O . GLU B 1 538 ? 29.5 -1.507 5.227 1 87.06 538 GLU B O 1
ATOM 8861 N N . PHE B 1 539 ? 28.422 -2.912 3.924 1 86.69 539 PHE B N 1
ATOM 8862 C CA . PHE B 1 539 ? 28.094 -1.812 3.023 1 86.69 539 PHE B CA 1
ATOM 8863 C C . PHE B 1 539 ? 27.203 -0.788 3.717 1 86.69 539 PHE B C 1
ATOM 8865 O O . PHE B 1 539 ? 27.422 0.419 3.58 1 86.69 539 PHE B O 1
ATOM 8872 N N . LYS B 1 540 ? 26.219 -1.305 4.336 1 86.81 540 LYS B N 1
ATOM 8873 C CA . LYS B 1 540 ? 25.312 -0.416 5.055 1 86.81 540 LYS B CA 1
ATOM 8874 C C . LYS B 1 540 ? 26.078 0.433 6.074 1 86.81 540 LYS B C 1
ATOM 8876 O O . LYS B 1 540 ? 25.812 1.631 6.207 1 86.81 540 LYS B O 1
ATOM 8881 N N . LYS B 1 541 ? 26.969 -0.156 6.773 1 88.94 541 LYS B N 1
ATOM 8882 C CA . LYS B 1 541 ? 27.781 0.564 7.754 1 88.94 541 LYS B CA 1
ATOM 8883 C C . LYS B 1 541 ? 28.625 1.645 7.082 1 88.94 541 LYS B C 1
ATOM 8885 O O . LYS B 1 541 ? 28.734 2.762 7.59 1 88.94 541 LYS B O 1
ATOM 8890 N N . LYS B 1 542 ? 29.172 1.207 5.973 1 90.31 542 LYS B N 1
ATOM 8891 C CA . LYS B 1 542 ? 29.984 2.154 5.215 1 90.31 542 LYS B CA 1
ATOM 8892 C C . LYS B 1 542 ? 29.141 3.32 4.707 1 90.31 542 LYS B C 1
ATOM 8894 O O . LYS B 1 542 ? 29.547 4.48 4.812 1 90.31 542 LYS B O 1
ATOM 8899 N N . ALA B 1 543 ? 28.047 2.941 4.121 1 88.75 543 ALA B N 1
ATOM 8900 C CA . ALA B 1 543 ? 27.141 3.965 3.596 1 88.75 543 ALA B CA 1
ATOM 8901 C C . ALA B 1 543 ? 26.656 4.887 4.707 1 88.75 543 ALA B C 1
ATOM 8903 O O . ALA B 1 543 ? 26.547 6.102 4.512 1 88.75 543 ALA B O 1
ATOM 8904 N N . GLU B 1 544 ? 26.359 4.344 5.859 1 91.25 544 GLU B N 1
ATOM 8905 C CA . GLU B 1 544 ? 25.922 5.129 7.016 1 91.25 544 GLU B CA 1
ATOM 8906 C C . GLU B 1 544 ? 27.047 6.043 7.508 1 91.25 544 GLU B C 1
ATOM 8908 O O . GLU B 1 544 ? 26.797 7.18 7.91 1 91.25 544 GLU B O 1
ATOM 8913 N N . ALA B 1 545 ? 28.234 5.5 7.535 1 92.94 545 ALA B N 1
ATOM 8914 C CA . ALA B 1 545 ? 29.391 6.305 7.945 1 92.94 545 ALA B CA 1
ATOM 8915 C C . ALA B 1 545 ? 29.609 7.473 6.984 1 92.94 545 ALA B C 1
ATOM 8917 O O . ALA B 1 545 ? 29.922 8.578 7.41 1 92.94 545 ALA B O 1
ATOM 8918 N N . ARG B 1 546 ? 29.516 7.117 5.734 1 92.62 546 ARG B N 1
ATOM 8919 C CA . ARG B 1 546 ? 29.641 8.172 4.738 1 92.62 546 ARG B CA 1
ATOM 8920 C C . ARG B 1 546 ? 28.562 9.242 4.93 1 92.62 546 ARG B C 1
ATOM 8922 O O . ARG B 1 546 ? 28.859 10.438 4.867 1 92.62 546 ARG B O 1
ATOM 8929 N N . ASN B 1 547 ? 27.391 8.789 5.113 1 92 547 ASN B N 1
ATOM 8930 C CA . ASN B 1 547 ? 26.281 9.703 5.375 1 92 547 ASN B CA 1
ATOM 8931 C C . ASN B 1 547 ? 26.531 10.523 6.637 1 92 547 ASN B C 1
ATOM 8933 O O . ASN B 1 547 ? 26.203 11.719 6.676 1 92 547 ASN B O 1
ATOM 8937 N N . ALA B 1 548 ? 27.016 9.906 7.625 1 93.31 548 ALA B N 1
ATOM 8938 C CA . ALA B 1 548 ? 27.297 10.594 8.883 1 93.31 548 ALA B CA 1
ATOM 8939 C C . ALA B 1 548 ? 28.359 11.68 8.68 1 93.31 548 ALA B C 1
ATOM 8941 O O . ALA B 1 548 ? 28.266 12.758 9.258 1 93.31 548 ALA B O 1
ATOM 8942 N N . LEU B 1 549 ? 29.391 11.289 7.898 1 94.81 549 LEU B N 1
ATOM 8943 C CA . LEU B 1 549 ? 30.422 12.266 7.59 1 94.81 549 LEU B CA 1
ATOM 8944 C C . LEU B 1 549 ? 29.844 13.445 6.805 1 94.81 549 LEU B C 1
ATOM 8946 O O . LEU B 1 549 ? 30.141 14.602 7.105 1 94.81 549 LEU B O 1
ATOM 8950 N N . GLU B 1 550 ? 29.094 13.086 5.797 1 94.31 550 GLU B N 1
ATOM 8951 C CA . GLU B 1 550 ? 28.469 14.133 5.004 1 94.31 550 GLU B CA 1
ATOM 8952 C C . GLU B 1 550 ? 27.562 15.008 5.867 1 94.31 550 GLU B C 1
ATOM 8954 O O . GLU B 1 550 ? 27.547 16.234 5.727 1 94.31 550 GLU B O 1
ATOM 8959 N N . ASP B 1 551 ? 26.891 14.406 6.703 1 93.38 551 ASP B N 1
ATOM 8960 C CA . ASP B 1 551 ? 26.016 15.109 7.641 1 93.38 551 ASP B CA 1
ATOM 8961 C C . ASP B 1 551 ? 26.828 16.031 8.555 1 93.38 551 ASP B C 1
ATOM 8963 O O . ASP B 1 551 ? 26.406 17.156 8.844 1 93.38 551 ASP B O 1
ATOM 8967 N N . CYS B 1 552 ? 27.906 15.508 9 1 94.38 552 CYS B N 1
ATOM 8968 C CA . CYS B 1 552 ? 28.812 16.297 9.844 1 94.38 552 CYS B CA 1
ATOM 8969 C C . CYS B 1 552 ? 29.312 17.531 9.109 1 94.38 552 CYS B C 1
ATOM 8971 O O . CYS B 1 552 ? 29.328 18.625 9.664 1 94.38 552 CYS B O 1
ATOM 8973 N N . ILE B 1 553 ? 29.688 17.297 7.883 1 95.19 553 ILE B N 1
ATOM 8974 C CA . ILE B 1 553 ? 30.172 18.391 7.051 1 95.19 553 ILE B CA 1
ATOM 8975 C C . ILE B 1 553 ? 29.094 19.469 6.941 1 95.19 553 ILE B C 1
ATOM 8977 O O . ILE B 1 553 ? 29.359 20.656 7.176 1 95.19 553 ILE B O 1
ATOM 8981 N N . TYR B 1 554 ? 27.906 19.078 6.633 1 92.81 554 TYR B N 1
ATOM 8982 C CA . TYR B 1 554 ? 26.812 20.031 6.48 1 92.81 554 TYR B CA 1
ATOM 8983 C C . TYR B 1 554 ? 26.516 20.75 7.793 1 92.81 554 TYR B C 1
ATOM 8985 O O . TYR B 1 554 ? 26.281 21.953 7.809 1 92.81 554 TYR B O 1
ATOM 8993 N N . ASN B 1 555 ? 26.531 20.016 8.875 1 91.31 555 ASN B N 1
ATOM 8994 C CA . ASN B 1 555 ? 26.281 20.594 10.195 1 91.31 555 ASN B CA 1
ATOM 8995 C C . ASN B 1 555 ? 27.312 21.672 10.539 1 91.31 555 ASN B C 1
ATOM 8997 O O . ASN B 1 555 ? 26.969 22.719 11.07 1 91.31 555 ASN B O 1
ATOM 9001 N N . MET B 1 556 ? 28.562 21.359 10.203 1 93.75 556 MET B N 1
ATOM 9002 C CA . MET B 1 556 ? 29.641 22.297 10.477 1 93.75 556 MET B CA 1
ATOM 9003 C C . MET B 1 556 ? 29.531 23.531 9.586 1 93.75 556 MET B C 1
ATOM 9005 O O . MET B 1 556 ? 29.781 24.656 10.031 1 93.75 556 MET B O 1
ATOM 9009 N N . LYS B 1 557 ? 29.172 23.281 8.359 1 92.5 557 LYS B N 1
ATOM 9010 C CA . LYS B 1 557 ? 29 24.391 7.43 1 92.5 557 LYS B CA 1
ATOM 9011 C C . LYS B 1 557 ? 27.906 25.344 7.895 1 92.5 557 LYS B C 1
ATOM 9013 O O . LYS B 1 557 ? 28.031 26.562 7.785 1 92.5 557 LYS B O 1
ATOM 9018 N N . ASN B 1 558 ? 26.859 24.797 8.461 1 89.62 558 ASN B N 1
ATOM 9019 C CA . ASN B 1 558 ? 25.734 25.578 8.93 1 89.62 558 ASN B CA 1
ATOM 9020 C C . ASN B 1 558 ? 26.062 26.328 10.219 1 89.62 558 ASN B C 1
ATOM 9022 O O . ASN B 1 558 ? 25.656 27.484 10.398 1 89.62 558 ASN B O 1
ATOM 9026 N N . LYS B 1 559 ? 26.828 25.688 11.055 1 89.94 559 LYS B N 1
ATOM 9027 C CA . LYS B 1 559 ? 27.156 26.266 12.352 1 89.94 559 LYS B CA 1
ATOM 9028 C C . LYS B 1 559 ? 28.156 27.422 12.195 1 89.94 559 LYS B C 1
ATOM 9030 O O . LYS B 1 559 ? 28.094 28.406 12.922 1 89.94 559 LYS B O 1
ATOM 9035 N N . ILE B 1 560 ? 29.062 27.266 11.234 1 90.81 560 ILE B N 1
ATOM 9036 C CA . ILE B 1 560 ? 30.141 28.234 11.07 1 90.81 560 ILE B CA 1
ATOM 9037 C C . ILE B 1 560 ? 29.562 29.562 10.594 1 90.81 560 ILE B C 1
ATOM 9039 O O . ILE B 1 560 ? 30.125 30.625 10.875 1 90.81 560 ILE B O 1
ATOM 9043 N N . VAL B 1 561 ? 28.422 29.516 9.898 1 87.62 561 VAL B N 1
ATOM 9044 C CA . VAL B 1 561 ? 27.844 30.734 9.32 1 87.62 561 VAL B CA 1
ATOM 9045 C C . VAL B 1 561 ? 26.922 31.391 10.336 1 87.62 561 VAL B C 1
ATOM 9047 O O . VAL B 1 561 ? 26.531 32.562 10.172 1 87.62 561 VAL B O 1
ATOM 9050 N N . GLU B 1 562 ? 26.656 30.688 11.391 1 87.75 562 GLU B N 1
ATOM 9051 C CA . GLU B 1 562 ? 25.781 31.25 12.414 1 87.75 562 GLU B CA 1
ATOM 9052 C C . GLU B 1 562 ? 26.422 32.469 13.086 1 87.75 562 GLU B C 1
ATOM 9054 O O . GLU B 1 562 ? 27.609 32.438 13.406 1 87.75 562 GLU B O 1
ATOM 9059 N N . HIS B 1 563 ? 25.688 33.438 13.352 1 81.88 563 HIS B N 1
ATOM 9060 C CA . HIS B 1 563 ? 26.156 34.688 13.93 1 81.88 563 HIS B CA 1
ATOM 9061 C C . HIS B 1 563 ? 26.688 34.5 15.344 1 81.88 563 HIS B C 1
ATOM 9063 O O . HIS B 1 563 ? 27.656 35.125 15.742 1 81.88 563 HIS B O 1
ATOM 9069 N N . SER B 1 564 ? 26.047 33.625 15.984 1 85.38 564 SER B N 1
ATOM 9070 C CA . SER B 1 564 ? 26.453 33.406 17.359 1 85.38 564 SER B CA 1
ATOM 9071 C C . SER B 1 564 ? 27.859 32.812 17.438 1 85.38 564 SER B C 1
ATOM 9073 O O . SER B 1 564 ? 28.609 33.094 18.359 1 85.38 564 SER B O 1
ATOM 9075 N N . VAL B 1 565 ? 28.25 32.031 16.422 1 87.25 565 VAL B N 1
ATOM 9076 C CA . VAL B 1 565 ? 29.547 31.375 16.391 1 87.25 565 VAL B CA 1
ATOM 9077 C C . VAL B 1 565 ? 30.609 32.375 15.93 1 87.25 565 VAL B C 1
ATOM 9079 O O . VAL B 1 565 ? 31.734 32.375 16.453 1 87.25 565 VAL B O 1
ATOM 9082 N N . LYS B 1 566 ? 30.25 33.188 14.953 1 85.25 566 LYS B N 1
ATOM 9083 C CA . LYS B 1 566 ? 31.203 34.188 14.422 1 85.25 566 LYS B CA 1
ATOM 9084 C C . LYS B 1 566 ? 31.641 35.156 15.508 1 85.25 566 LYS B C 1
ATOM 9086 O O . LYS B 1 566 ? 32.75 35.656 15.477 1 85.25 566 LYS B O 1
ATOM 9091 N N . LYS B 1 567 ? 30.766 35.375 16.531 1 84.81 567 LYS B N 1
ATOM 9092 C CA . LYS B 1 567 ? 31.062 36.281 17.625 1 84.81 567 LYS B CA 1
ATOM 9093 C C . LYS B 1 567 ? 31.922 35.594 18.688 1 84.81 567 LYS B C 1
ATOM 9095 O O . LYS B 1 567 ? 32.688 36.25 19.406 1 84.81 567 LYS B O 1
ATOM 9100 N N . ARG B 1 568 ? 31.828 34.375 18.766 1 88.69 568 ARG B N 1
ATOM 9101 C CA . ARG B 1 568 ? 32.438 33.656 19.875 1 88.69 568 ARG B CA 1
ATOM 9102 C C . ARG B 1 568 ? 33.812 33.094 19.469 1 88.69 568 ARG B C 1
ATOM 9104 O O . ARG B 1 568 ? 34.656 32.844 20.328 1 88.69 568 ARG B O 1
ATOM 9111 N N . VAL B 1 569 ? 34 32.75 18.188 1 89.88 569 VAL B N 1
ATOM 9112 C CA . VAL B 1 569 ? 35.219 32.062 17.734 1 89.88 569 VAL B CA 1
ATOM 9113 C C . VAL B 1 569 ? 36.125 33.031 17.016 1 89.88 569 VAL B C 1
ATOM 9115 O O . VAL B 1 569 ? 35.656 33.875 16.25 1 89.88 569 VAL B O 1
ATOM 9118 N N . GLN B 1 570 ? 37.438 32.969 17.281 1 90.31 570 GLN B N 1
ATOM 9119 C CA . GLN B 1 570 ? 38.438 33.812 16.656 1 90.31 570 GLN B CA 1
ATOM 9120 C C . GLN B 1 570 ? 38.469 33.625 15.148 1 90.31 570 GLN B C 1
ATOM 9122 O O . GLN B 1 570 ? 38.312 32.5 14.664 1 90.31 570 GLN B O 1
ATOM 9127 N N . PRO B 1 571 ? 38.719 34.688 14.438 1 90.31 571 PRO B N 1
ATOM 9128 C CA . PRO B 1 571 ? 38.688 34.625 12.969 1 90.31 571 PRO B CA 1
ATOM 9129 C C . PRO B 1 571 ? 39.688 33.625 12.391 1 90.31 571 PRO B C 1
ATOM 9131 O O . PRO B 1 571 ? 39.406 32.969 11.383 1 90.31 571 PRO B O 1
ATOM 9134 N N . ASP B 1 572 ? 40.844 33.562 13.047 1 90.56 572 ASP B N 1
ATOM 9135 C CA . ASP B 1 572 ? 41.875 32.656 12.539 1 90.56 572 ASP B CA 1
ATOM 9136 C C . ASP B 1 572 ? 41.438 31.219 12.664 1 90.56 572 ASP B C 1
ATOM 9138 O O . ASP B 1 572 ? 41.656 30.406 11.773 1 90.56 572 ASP B O 1
ATOM 9142 N N . ILE B 1 573 ? 40.812 30.969 13.789 1 92.62 573 ILE B N 1
ATOM 9143 C CA . ILE B 1 573 ? 40.312 29.625 14.039 1 92.62 573 ILE B CA 1
ATOM 9144 C C . ILE B 1 573 ? 39.156 29.312 13.078 1 92.62 573 ILE B C 1
ATOM 9146 O O . ILE B 1 573 ? 39.031 28.188 12.586 1 92.62 573 ILE B O 1
ATOM 9150 N N . LEU B 1 574 ? 38.406 30.281 12.828 1 93.31 574 LEU B N 1
ATOM 9151 C CA . LEU B 1 574 ? 37.281 30.125 11.914 1 93.31 574 LEU B CA 1
ATOM 9152 C C . LEU B 1 574 ? 37.781 29.797 10.508 1 93.31 574 LEU B C 1
ATOM 9154 O O . LEU B 1 574 ? 37.188 28.938 9.828 1 93.31 574 LEU B O 1
ATOM 9158 N N . LYS B 1 575 ? 38.781 30.469 10.141 1 93 575 LYS B N 1
ATOM 9159 C CA . LYS B 1 575 ? 39.344 30.234 8.82 1 93 575 LYS B CA 1
ATOM 9160 C C . LYS B 1 575 ? 39.938 28.812 8.727 1 93 575 LYS B C 1
ATOM 9162 O O . LYS B 1 575 ? 39.844 28.172 7.676 1 93 575 LYS B O 1
ATOM 9167 N N . GLN B 1 576 ? 40.5 28.422 9.805 1 93.31 576 GLN B N 1
ATOM 9168 C CA . GLN B 1 576 ? 41.031 27.062 9.852 1 93.31 576 GLN B CA 1
ATOM 9169 C C . GLN B 1 576 ? 39.938 26.016 9.727 1 93.31 576 GLN B C 1
ATOM 9171 O O . GLN B 1 576 ? 40.094 25 9.055 1 93.31 576 GLN B O 1
ATOM 9176 N N . MET B 1 577 ? 38.875 26.281 10.391 1 94.44 577 MET B N 1
ATOM 9177 C CA . MET B 1 577 ? 37.75 25.344 10.336 1 94.44 577 MET B CA 1
ATOM 9178 C C . MET B 1 577 ? 37.094 25.328 8.953 1 94.44 577 MET B C 1
ATOM 9180 O O . MET B 1 577 ? 36.719 24.266 8.445 1 94.44 577 MET B O 1
ATOM 9184 N N . GLU B 1 578 ? 37 26.484 8.367 1 94.62 578 GLU B N 1
ATOM 9185 C CA . GLU B 1 578 ? 36.469 26.562 7.012 1 94.62 578 GLU B CA 1
ATOM 9186 C C . GLU B 1 578 ? 37.312 25.781 6.027 1 94.62 578 GLU B C 1
ATOM 9188 O O . GLU B 1 578 ? 36.812 25.125 5.129 1 94.62 578 GLU B O 1
ATOM 9193 N N . LYS B 1 579 ? 38.594 25.953 6.234 1 94.75 579 LYS B N 1
ATOM 9194 C CA . LYS B 1 579 ? 39.531 25.219 5.379 1 94.75 579 LYS B CA 1
ATOM 9195 C C . LYS B 1 579 ? 39.406 23.703 5.59 1 94.75 579 LYS B C 1
ATOM 9197 O O . LYS B 1 579 ? 39.406 22.938 4.629 1 94.75 579 LYS B O 1
ATOM 9202 N N . ALA B 1 580 ? 39.281 23.297 6.844 1 95.31 580 ALA B N 1
ATOM 9203 C CA . ALA B 1 580 ? 39.125 21.891 7.164 1 95.31 580 ALA B CA 1
ATOM 9204 C C . ALA B 1 580 ? 37.844 21.312 6.562 1 95.31 580 ALA B C 1
ATOM 9206 O O . ALA B 1 580 ? 37.844 20.188 6.066 1 95.31 580 ALA B O 1
ATOM 9207 N N . ILE B 1 581 ? 36.781 22.062 6.648 1 96.25 581 ILE B N 1
ATOM 9208 C CA . ILE B 1 581 ? 35.5 21.656 6.105 1 96.25 581 ILE B CA 1
ATOM 9209 C C . ILE B 1 581 ? 35.594 21.516 4.586 1 96.25 581 ILE B C 1
ATOM 9211 O O . ILE B 1 581 ? 35.125 20.547 4.012 1 96.25 581 ILE B O 1
ATOM 9215 N N . ALA B 1 582 ? 36.25 22.453 3.98 1 95.5 582 ALA B N 1
ATOM 9216 C CA . ALA B 1 582 ? 36.406 22.438 2.529 1 95.5 582 ALA B CA 1
ATOM 9217 C C . ALA B 1 582 ? 37.281 21.25 2.088 1 95.5 582 ALA B C 1
ATOM 9219 O O . ALA B 1 582 ? 37 20.594 1.086 1 95.5 582 ALA B O 1
ATOM 9220 N N . GLU B 1 583 ? 38.312 21.031 2.832 1 95.06 583 GLU B N 1
ATOM 9221 C CA . GLU B 1 583 ? 39.219 19.922 2.512 1 95.06 583 GLU B CA 1
ATOM 9222 C C . GLU B 1 583 ? 38.5 18.578 2.693 1 95.06 583 GLU B C 1
ATOM 9224 O O . GLU B 1 583 ? 38.688 17.656 1.892 1 95.06 583 GLU B O 1
ATOM 9229 N N . THR B 1 584 ? 37.75 18.5 3.746 1 96 584 THR B N 1
ATOM 9230 C CA . THR B 1 584 ? 37.031 17.266 3.998 1 96 584 THR B CA 1
ATOM 9231 C C . THR B 1 584 ? 35.938 17.047 2.936 1 96 584 THR B C 1
ATOM 9233 O O . THR B 1 584 ? 35.688 15.914 2.521 1 96 584 THR B O 1
ATOM 9236 N N . THR B 1 585 ? 35.312 18.109 2.535 1 94.88 585 THR B N 1
ATOM 9237 C CA . THR B 1 585 ? 34.312 18.031 1.479 1 94.88 585 THR B CA 1
ATOM 9238 C C . THR B 1 585 ? 34.938 17.547 0.174 1 94.88 585 THR B C 1
ATOM 9240 O O . THR B 1 585 ? 34.375 16.688 -0.504 1 94.88 585 THR B O 1
ATOM 9243 N N . LYS B 1 586 ? 36.031 18.094 -0.095 1 94.5 586 LYS B N 1
ATOM 9244 C CA . LYS B 1 586 ? 36.75 17.672 -1.293 1 94.5 586 LYS B CA 1
ATOM 9245 C C . LYS B 1 586 ? 37.25 16.234 -1.176 1 94.5 586 LYS B C 1
ATOM 9247 O O . LYS B 1 586 ? 37.156 15.469 -2.143 1 94.5 586 LYS B O 1
ATOM 9252 N N . TRP B 1 587 ? 37.656 15.93 -0.004 1 94.81 587 TRP B N 1
ATOM 9253 C CA . TRP B 1 587 ? 38.125 14.57 0.241 1 94.81 587 TRP B CA 1
ATOM 9254 C C . TRP B 1 587 ? 36.969 13.57 0.016 1 94.81 587 TRP B C 1
ATOM 9256 O O . TRP B 1 587 ? 37.188 12.508 -0.581 1 94.81 587 TRP B O 1
ATOM 9266 N N . LEU B 1 588 ? 35.844 13.852 0.522 1 93.94 588 LEU B N 1
ATOM 9267 C CA . LEU B 1 588 ? 34.688 12.969 0.407 1 93.94 588 LEU B CA 1
ATOM 9268 C C . LEU B 1 588 ? 34.281 12.789 -1.053 1 93.94 588 LEU B C 1
ATOM 9270 O O . LEU B 1 588 ? 33.906 11.688 -1.461 1 93.94 588 LEU B O 1
ATOM 9274 N N . LYS B 1 589 ? 34.406 13.805 -1.826 1 90.5 589 LYS B N 1
ATOM 9275 C CA . LYS B 1 589 ? 34.062 13.742 -3.246 1 90.5 589 LYS B CA 1
ATOM 9276 C C . LYS B 1 589 ? 35.062 12.891 -4.012 1 90.5 589 LYS B C 1
ATOM 9278 O O . LYS B 1 589 ? 34.719 12.156 -4.926 1 90.5 589 LYS B O 1
ATOM 9283 N N . ASP B 1 590 ? 36.312 13.008 -3.537 1 90.44 590 ASP B N 1
ATOM 9284 C CA . ASP B 1 590 ? 37.406 12.344 -4.254 1 90.44 590 ASP B CA 1
ATOM 9285 C C . ASP B 1 590 ? 37.5 10.875 -3.836 1 90.44 590 ASP B C 1
ATOM 9287 O O . ASP B 1 590 ? 38.062 10.055 -4.574 1 90.44 590 ASP B O 1
ATOM 9291 N N . ASN B 1 591 ? 36.969 10.625 -2.596 1 89.38 591 ASN B N 1
ATOM 9292 C CA . ASN B 1 591 ? 37.094 9.266 -2.068 1 89.38 591 ASN B CA 1
ATOM 9293 C C . ASN B 1 591 ? 35.719 8.602 -1.914 1 89.38 591 ASN B C 1
ATOM 9295 O O . ASN B 1 591 ? 35.312 8.266 -0.802 1 89.38 591 ASN B O 1
ATOM 9299 N N . GLN B 1 592 ? 35.156 8.25 -2.975 1 82.19 592 GLN B N 1
ATOM 9300 C CA . GLN B 1 592 ? 33.812 7.684 -2.982 1 82.19 592 GLN B CA 1
ATOM 9301 C C . GLN B 1 592 ? 33.812 6.266 -2.422 1 82.19 592 GLN B C 1
ATOM 9303 O O . GLN B 1 592 ? 32.812 5.824 -1.846 1 82.19 592 GLN B O 1
ATOM 9308 N N . GLY B 1 593 ? 34.969 5.66 -2.441 1 82.38 593 GLY B N 1
ATOM 9309 C CA . GLY B 1 593 ? 35.031 4.281 -1.981 1 82.38 593 GLY B CA 1
ATOM 9310 C C . GLY B 1 593 ? 35.844 4.117 -0.709 1 82.38 593 GLY B C 1
ATOM 9311 O O . GLY B 1 593 ? 36.344 3.029 -0.428 1 82.38 593 GLY B O 1
ATOM 9312 N N . ALA B 1 594 ? 35.906 5.188 0.074 1 90.75 594 ALA B N 1
ATOM 9313 C CA . ALA B 1 594 ? 36.688 5.133 1.295 1 90.75 594 ALA B CA 1
ATOM 9314 C C . ALA B 1 594 ? 36.125 4.113 2.277 1 90.75 594 ALA B C 1
ATOM 9316 O O . ALA B 1 594 ? 34.906 3.967 2.395 1 90.75 594 ALA B O 1
ATOM 9317 N N . PRO B 1 595 ? 37.031 3.361 2.883 1 91.56 595 PRO B N 1
ATOM 9318 C CA . PRO B 1 595 ? 36.562 2.375 3.865 1 91.56 595 PRO B CA 1
ATOM 9319 C C . PRO B 1 595 ? 35.938 3.021 5.105 1 91.56 595 PRO B C 1
ATOM 9321 O O . PRO B 1 595 ? 36.156 4.215 5.344 1 91.56 595 PRO B O 1
ATOM 9324 N N . PHE B 1 596 ? 35.344 2.203 5.82 1 92.12 596 PHE B N 1
ATOM 9325 C CA . PHE B 1 596 ? 34.594 2.633 7.012 1 92.12 596 PHE B CA 1
ATOM 9326 C C . PHE B 1 596 ? 35.531 3.355 7.98 1 92.12 596 PHE B C 1
ATOM 9328 O O . PHE B 1 596 ? 35.188 4.426 8.484 1 92.12 596 PHE B O 1
ATOM 9335 N N . THR B 1 597 ? 36.656 2.822 8.227 1 93.25 597 THR B N 1
ATOM 9336 C CA . THR B 1 597 ? 37.594 3.342 9.227 1 93.25 597 THR B CA 1
ATOM 9337 C C . THR B 1 597 ? 38.062 4.746 8.852 1 93.25 597 THR B C 1
ATOM 9339 O O . THR B 1 597 ? 38.125 5.629 9.703 1 93.25 597 THR B O 1
ATOM 9342 N N . MET B 1 598 ? 38.281 4.879 7.562 1 94.06 598 MET B N 1
ATOM 9343 C CA . MET B 1 598 ? 38.75 6.184 7.098 1 94.06 598 MET B CA 1
ATOM 9344 C C . MET B 1 598 ? 37.625 7.223 7.207 1 94.06 598 MET B C 1
ATOM 9346 O O . MET B 1 598 ? 37.875 8.375 7.555 1 94.06 598 MET B O 1
ATOM 9350 N N . LEU B 1 599 ? 36.469 6.77 6.836 1 94.94 599 LEU B N 1
ATOM 9351 C CA . LEU B 1 599 ? 35.312 7.664 6.93 1 94.94 599 LEU B CA 1
ATOM 9352 C C . LEU B 1 599 ? 35.094 8.094 8.375 1 94.94 599 LEU B C 1
ATOM 9354 O O . LEU B 1 599 ? 34.875 9.273 8.641 1 94.94 599 LEU B O 1
ATOM 9358 N N . HIS B 1 600 ? 35.219 7.141 9.25 1 94.06 600 HIS B N 1
ATOM 9359 C CA . HIS B 1 600 ? 35 7.398 10.672 1 94.06 600 HIS B CA 1
ATOM 9360 C C . HIS B 1 600 ? 36.062 8.305 11.234 1 94.06 600 HIS B C 1
ATOM 9362 O O . HIS B 1 600 ? 35.781 9.242 11.984 1 94.06 600 HIS B O 1
ATOM 9368 N N . LEU B 1 601 ? 37.281 8.031 10.867 1 93.62 601 LEU B N 1
ATOM 9369 C CA . LEU B 1 601 ? 38.406 8.82 11.359 1 93.62 601 LEU B CA 1
ATOM 9370 C C . LEU B 1 601 ? 38.344 10.25 10.828 1 93.62 601 LEU B C 1
ATOM 9372 O O . LEU B 1 601 ? 38.656 11.203 11.547 1 93.62 601 LEU B O 1
ATOM 9376 N N . THR B 1 602 ? 38.062 10.281 9.539 1 95.06 602 THR B N 1
ATOM 9377 C CA . THR B 1 602 ? 37.938 11.609 8.938 1 95.06 602 THR B CA 1
ATOM 9378 C C . THR B 1 602 ? 36.844 12.422 9.648 1 95.06 602 THR B C 1
ATOM 9380 O O . THR B 1 602 ? 37 13.625 9.859 1 95.06 602 THR B O 1
ATOM 9383 N N . LYS B 1 603 ? 35.75 11.773 9.984 1 95.44 603 LYS B N 1
ATOM 9384 C CA . LYS B 1 603 ? 34.656 12.438 10.703 1 95.44 603 LYS B CA 1
ATOM 9385 C C . LYS B 1 603 ? 35.125 12.906 12.078 1 95.44 603 LYS B C 1
ATOM 9387 O O . LYS B 1 603 ? 34.875 14.047 12.469 1 95.44 603 LYS B O 1
ATOM 9392 N N . VAL B 1 604 ? 35.844 12.039 12.781 1 94.62 604 VAL B N 1
ATOM 9393 C CA . VAL B 1 604 ? 36.312 12.344 14.125 1 94.62 604 VAL B CA 1
ATOM 9394 C C . VAL B 1 604 ? 37.312 13.5 14.07 1 94.62 604 VAL B C 1
ATOM 9396 O O . VAL B 1 604 ? 37.281 14.391 14.922 1 94.62 604 VAL B O 1
ATOM 9399 N N . HIS B 1 605 ? 38.125 13.43 13.086 1 94.5 605 HIS B N 1
ATOM 9400 C CA . HIS B 1 605 ? 39.125 14.5 12.891 1 94.5 605 HIS B CA 1
ATOM 9401 C C . HIS B 1 605 ? 38.438 15.836 12.641 1 94.5 605 HIS B C 1
ATOM 9403 O O . HIS B 1 605 ? 38.812 16.859 13.219 1 94.5 605 HIS B O 1
ATOM 9409 N N . LEU B 1 606 ? 37.469 15.797 11.758 1 95.75 606 LEU B N 1
ATOM 9410 C CA . LEU B 1 606 ? 36.75 17.031 11.469 1 95.75 606 LEU B CA 1
ATOM 9411 C C . LEU B 1 606 ? 36.062 17.547 12.727 1 95.75 606 LEU B C 1
ATOM 9413 O O . LEU B 1 606 ? 36.031 18.75 12.977 1 95.75 606 LEU B O 1
ATOM 9417 N N . GLU B 1 607 ? 35.469 16.656 13.5 1 94.75 607 GLU B N 1
ATOM 9418 C CA . GLU B 1 607 ? 34.812 17.031 14.742 1 94.75 607 GLU B CA 1
ATOM 9419 C C . GLU B 1 607 ? 35.781 17.641 15.734 1 94.75 607 GLU B C 1
ATOM 9421 O O . GLU B 1 607 ? 35.438 18.578 16.469 1 94.75 607 GLU B O 1
ATOM 9426 N N . PHE B 1 608 ? 36.969 17.062 15.664 1 93.12 608 PHE B N 1
ATOM 9427 C CA . PHE B 1 608 ? 38 17.547 16.562 1 93.12 608 PHE B CA 1
ATOM 9428 C C . PHE B 1 608 ? 38.438 18.969 16.172 1 93.12 608 PHE B C 1
ATOM 9430 O O . PHE B 1 608 ? 38.562 19.844 17.031 1 93.12 608 PHE B O 1
ATOM 9437 N N . VAL B 1 609 ? 38.594 19.156 14.938 1 93.12 609 VAL B N 1
ATOM 9438 C CA . VAL B 1 609 ? 39.062 20.453 14.43 1 93.12 609 VAL B CA 1
ATOM 9439 C C . VAL B 1 609 ? 37.969 21.5 14.656 1 93.12 609 VAL B C 1
ATOM 9441 O O . VAL B 1 609 ? 38.25 22.672 14.938 1 93.12 609 VAL B O 1
ATOM 9444 N N . CYS B 1 610 ? 36.688 21.078 14.594 1 93.94 610 CYS B N 1
ATOM 9445 C CA . CYS B 1 610 ? 35.562 22.016 14.672 1 93.94 610 CYS B CA 1
ATOM 9446 C C . CYS B 1 610 ? 34.969 22.031 16.078 1 93.94 610 CYS B C 1
ATOM 9448 O O . CYS B 1 610 ? 33.844 22.531 16.266 1 93.94 610 CYS B O 1
ATOM 9450 N N . LYS B 1 611 ? 35.594 21.516 17 1 90.19 611 LYS B N 1
ATOM 9451 C CA . LYS B 1 611 ? 35.125 21.453 18.375 1 90.19 611 LYS B CA 1
ATOM 9452 C C . LYS B 1 611 ? 34.75 22.844 18.891 1 90.19 611 LYS B C 1
ATOM 9454 O O . LYS B 1 611 ? 33.781 22.984 19.656 1 90.19 611 LYS B O 1
ATOM 9459 N N . PRO B 1 612 ? 35.5 23.812 18.438 1 86.5 612 PRO B N 1
ATOM 9460 C CA . PRO B 1 612 ? 35.188 25.156 18.938 1 86.5 612 PRO B CA 1
ATOM 9461 C C . PRO B 1 612 ? 33.812 25.656 18.5 1 86.5 612 PRO B C 1
ATOM 9463 O O . PRO B 1 612 ? 33.312 26.641 19.031 1 86.5 612 PRO B O 1
ATOM 9466 N N . LEU B 1 613 ? 33.188 25.031 17.562 1 87.94 613 LEU B N 1
ATOM 9467 C CA . LEU B 1 613 ? 31.875 25.453 17.078 1 87.94 613 LEU B CA 1
ATOM 9468 C C . LEU B 1 613 ? 30.797 25.125 18.094 1 87.94 613 LEU B C 1
ATOM 9470 O O . LEU B 1 613 ? 29.688 25.656 18.016 1 87.94 613 LEU B O 1
ATOM 9474 N N . PHE B 1 614 ? 30.984 24.25 19.016 1 80.5 614 PHE B N 1
ATOM 9475 C CA . PHE B 1 614 ? 29.969 23.812 19.969 1 80.5 614 PHE B CA 1
ATOM 9476 C C . PHE B 1 614 ? 30.281 24.328 21.359 1 80.5 614 PHE B C 1
ATOM 9478 O O . PHE B 1 614 ? 29.359 24.672 22.109 1 80.5 614 PHE B O 1
#

Radius of gyration: 33.92 Å; Cα contacts (8 Å, |Δi|>4): 2546; chains: 2; bounding box: 78×123×85 Å

Solvent-accessible surface area (backbone atoms only — not comparable to full-atom values): 62558 Å² total; per-residue (Å²): 131,88,80,80,74,86,69,62,54,38,30,3,30,23,70,38,34,49,46,22,26,36,16,30,63,55,92,95,37,80,41,74,48,47,44,99,85,64,38,58,60,35,41,34,25,40,18,44,44,69,86,47,78,33,61,20,64,64,8,56,70,37,29,42,83,38,32,49,28,31,48,60,47,41,63,70,47,34,49,46,46,38,79,37,68,69,48,53,58,49,52,75,71,47,72,38,50,72,46,78,40,78,71,41,22,45,25,40,42,33,57,46,68,92,33,82,42,75,40,44,32,38,55,56,49,10,51,51,50,31,50,46,49,50,44,50,21,65,67,66,74,43,72,60,39,39,29,16,39,38,38,65,56,64,57,52,49,54,29,49,52,33,52,49,48,12,34,42,37,40,60,32,44,67,77,42,48,43,38,32,52,57,18,31,48,48,38,52,45,66,78,40,46,90,71,47,75,52,72,44,32,34,34,29,43,29,29,23,37,36,30,28,33,33,34,36,30,38,40,35,56,73,41,38,40,36,50,54,21,52,31,57,40,71,85,37,30,41,54,56,52,29,49,52,48,38,51,50,51,50,51,50,44,24,70,76,66,73,44,80,59,86,83,38,60,49,40,45,33,46,44,42,54,45,34,46,50,45,55,59,48,33,40,79,33,58,54,48,67,46,74,39,66,50,48,57,96,73,37,66,44,76,46,82,44,41,35,36,58,54,47,60,74,38,40,72,59,55,50,50,53,53,53,40,46,50,49,24,33,59,71,46,70,48,59,73,86,62,48,75,41,40,38,50,25,25,66,49,46,55,32,53,68,57,47,49,51,51,20,58,73,50,75,63,46,76,68,49,70,84,56,55,35,78,48,27,35,12,50,14,24,7,50,49,18,33,36,78,71,60,47,82,50,71,82,46,55,44,52,42,82,40,46,47,36,50,51,19,31,26,35,51,42,87,86,48,29,44,46,71,69,42,57,50,48,38,60,41,54,42,75,45,71,50,77,43,58,43,88,40,67,48,46,42,62,51,76,46,41,34,30,40,40,88,51,58,44,32,84,74,26,45,74,49,30,70,49,69,48,71,82,42,67,75,31,56,54,59,38,63,43,34,38,37,35,43,34,31,41,79,64,56,45,71,39,37,32,37,31,36,73,90,69,55,64,47,72,42,59,55,60,42,56,70,61,43,81,47,73,66,51,44,51,49,45,29,51,49,45,50,49,51,49,50,50,49,50,49,43,48,50,31,47,48,35,47,35,48,33,49,35,48,48,54,52,48,58,56,46,62,70,33,67,73,41,57,73,71,45,56,68,70,59,48,50,50,37,53,49,49,50,51,50,50,52,51,46,53,70,74,40,78,78,59,51,52,68,56,35,48,47,52,37,51,50,50,49,59,68,42,47,83,78,112,130,88,79,78,75,87,68,64,54,38,30,2,30,23,71,38,34,50,46,22,27,36,15,30,62,54,93,94,36,79,42,75,48,47,43,99,84,65,36,58,59,36,42,33,24,41,16,43,43,71,85,47,78,31,60,19,64,65,8,57,70,36,28,42,83,36,31,48,28,30,48,60,46,40,63,72,47,35,50,44,45,36,80,37,67,68,49,53,57,51,52,74,71,47,71,38,51,72,45,75,39,78,72,41,21,44,25,40,42,34,58,46,69,89,33,80,42,76,39,43,33,36,55,56,48,11,52,50,50,31,51,48,48,51,43,49,20,67,67,68,75,46,72,61,40,36,29,16,41,36,38,64,55,63,55,51,50,53,30,49,52,34,51,51,49,13,34,44,37,41,59,33,43,66,78,42,49,44,37,33,51,58,18,29,47,49,37,52,45,66,76,40,45,90,72,46,75,53,73,46,32,35,32,30,43,29,29,23,37,36,31,28,35,36,34,36,29,39,40,35,56,74,40,40,39,36,52,54,22,51,30,58,39,71,83,36,29,42,54,56,53,28,48,51,49,38,51,50,52,49,51,51,45,25,70,75,66,73,44,82,58,87,81,37,60,50,40,47,34,44,45,44,54,44,33,46,51,44,53,60,48,34,42,79,34,59,55,49,65,45,75,40,64,48,46,58,95,73,38,66,43,77,47,80,44,41,35,33,57,55,48,60,74,38,41,70,60,56,50,48,52,52,52,39,46,51,49,23,33,58,71,47,70,47,59,72,85,61,48,75,42,41,39,50,24,25,67,49,46,56,32,53,67,58,46,49,52,51,20,57,73,51,74,63,46,78,68,50,70,85,57,55,33,77,49,27,35,11,48,15,24,7,50,51,19,33,36,77,71,62,48,82,48,69,84,46,56,44,52,40,80,40,44,47,37,52,52,19,30,27,35,52,43,88,88,49,29,44,48,73,69,43,58,50,47,37,60,41,55,41,74,43,70,50,77,44,57,43,86,41,67,50,45,41,62,51,75,45,41,33,31,40,40,87,50,59,44,32,83,75,27,44,74,50,30,67,50,72,48,72,82,42,67,75,30,55,55,59,39,62,42,36,38,38,34,43,34,31,41,78,65,58,44,72,38,36,33,36,32,36,74,89,69,54,64,49,74,42,59,57,60,38,56,70,59,43,80,47,73,68,52,44,52,50,45,27,51,47,44,50,48,51,50,50,49,50,49,49,43,49,50,30,47,49,36,48,34,49,33,49,35,48,49,53,52,50,57,55,48,61,70,33,66,73,40,57,73,72,45,56,68,70,60,49,52,50,37,50,49,50,48,51,49,49,52,52,45,52,69,74,40,78,78,58,51,50,67,56,34,48,48,51,37,51,49,52,50,61,68,42,46,82,77,111

Sequence (1228 aa):
MAGSGNHAPAIGIDLGTTYSCVAVWKHNRIEIIPNDQGNRTTPSSVAFVDEERLIGDGAKNQAPMNPANTIFDAKRLIGRRFSDSKVQEDIKLWPFKIIQGPADTPKIVVTYKGKEKKFSAEEISSMVLGKMKETAEAYLGKVVKNAVITVPAYFNDSQRQATKDAGTIAGLNVIRMINEPTAAAIAYGLDNQSDIVGKINVLVFDLGGGTFDVSLMTIEGGGIFEVKAVAGDTHLGGEDFDNRMVDHCVQEFKMRWNKDLSGNQRALGRLRFACEKAKRILSCTTHTSVELDCLHEGIDFSLKITRAKFENLNMGSFNKCIETLKTCLGDAKMKKSCVEQVILVGGSTRIPKVQHMLQEFFDGRELCKSVNPDEAVAYGAAIMAAKVSGSNDKGVQNLVLREVTPLSLGVEVRGEVLDIVIPRNTPIPTSRSKQYYTICDNQSVITTKVYQGERSKSTDNHLLGTFSIYGIPPAPKGAPSSMKCFDIDANGILTVTAAISTGKMEKLIISNESGRLSKEEIEKMVNDAEKYRLEDQEFKKKAEARNALEDCIYNMKNKIVEHSVKKRVQPDILKQMEKAIAETTKWLKDNQGAPFTMLHLTKVHLEFVCKPLFMAGSGNHAPAIGIDLGTTYSCVAVWKHNRIEIIPNDQGNRTTPSSVAFVDEERLIGDGAKNQAPMNPANTIFDAKRLIGRRFSDSKVQEDIKLWPFKIIQGPADTPKIVVTYKGKEKKFSAEEISSMVLGKMKETAEAYLGKVVKNAVITVPAYFNDSQRQATKDAGTIAGLNVIRMINEPTAAAIAYGLDNQSDIVGKINVLVFDLGGGTFDVSLMTIEGGGIFEVKAVAGDTHLGGEDFDNRMVDHCVQEFKMRWNKDLSGNQRALGRLRFACEKAKRILSCTTHTSVELDCLHEGIDFSLKITRAKFENLNMGSFNKCIETLKTCLGDAKMKKSCVEQVILVGGSTRIPKVQHMLQEFFDGRELCKSVNPDEAVAYGAAIMAAKVSGSNDKGVQNLVLREVTPLSLGVEVRGEVLDIVIPRNTPIPTSRSKQYYTICDNQSVITTKVYQGERSKSTDNHLLGTFSIYGIPPAPKGAPSSMKCFDIDANGILTVTAAISTGKMEKLIISNESGRLSKEEIEKMVNDAEKYRLEDQEFKKKAEARNALEDCIYNMKNKIVEHSVKKRVQPDILKQMEKAIAETTKWLKDNQGAPFTMLHLTKVHLEFVCKPLF

=== Feature glossary ===
A reading guide for the features in this record.

Start from the sequence.

  · Sequence gives the chain of amino acids in standard one-letter code (A=alanine, C=cysteine, …, Y=tyrosine), read N→C. It is the only feature that is directly encoded by the gene; all structural features are derived from the folded form of this sequence.

Fold it, and you get atomic coordinates and the backbone conformation that goes with them.

  · Structure coordinates are given as an mmCIF _atom_site loop: one row per atom with element, residue name, chain id, sequence number, and x/y/z position in Å. Only the four main-chain atoms per residue are included here; side chains are omitted to keep the record compact.

  · Backbone dihedral angles. Every residue except chain termini has a φ (preceding-C → N → Cα → C) and a ψ (N → Cα → C → next-N). They are reported in degrees following the IUPAC sign convention. Secondary structure is essentially a statement about which (φ, ψ) basin each residue occupies.

  · Eight-state secondary structure (DSSP): H is the canonical α-helix, G the tighter 3₁₀-helix, I the wider π-helix; E/B are β-structure, T and S are turns and bends, and '-' is everything else. DSSP derives these from the pattern of main-chain N–H···O=C hydrogen bonds, not from the sequence.

  · SS3 is a coarse helix/strand/coil call (letters a/b/c) made by the P-SEA algorithm from inter-Cα distances and dihedrals. It is less detailed than DSSP but needs only Cα positions.

Summarize the fold with a handful of shape descriptors and a per-residue structural alphabet.

  · Radius of gyration (Rg) is the root-mean-square distance of Cα atoms from their centroid — a single number for overall size and compactness. A globular domain of N residues has Rg ≈ 2.2·N^0.38 Å; an extended or disordered chain has a much larger Rg. The Cα contact count is the number of residue pairs whose Cα atoms are within 8 Å and are more than four positions apart in sequence — a standard proxy for tertiary packing density. The bounding box is the smallest axis-aligned box enclosing all Cα atoms.

  · 3Di is Foldseek's structural alphabet. Each residue is assigned one of twenty discrete states based on how its Cα sits relative to its spatial (not sequential) neighbors. Aligning 3Di strings finds structural homologs roughly as well as full 3D superposition, but orders of magnitude faster.

  · Solvent-accessible surface area (SASA) is the area in Å² traced out by the centre of a 1.4 Å probe sphere (a water molecule) rolled over the protein's van der Waals surface (Shrake–Rupley / Lee–Richards construction). Buried residues have near-zero SASA; fully exposed residues can exceed 200 Å². The total SASA scales roughly with the number of surface residues.

Ask how reliable the model is.

  · For AlphaFold models, the B-factor field carries pLDDT — the model's own estimate of local accuracy on a 0–100 scale. Regions with pLDDT<50 should be treated as essentially unmodeled; they often correspond to intrinsically disordered segments.

  · For experimental (PDB) structures, the B-factor (temperature factor) quantifies the positional spread of each atom in the crystal — a combination of thermal vibration and static disorder — in units of Å². High B-factors mark flexible loops or poorly resolved regions; low B-factors mark the rigid, well-ordered core.

  · Predicted Aligned Error (PAE) is an AlphaFold confidence matrix: entry (i, j) is the expected error in the position of residue j, in ångströms, when the prediction is superimposed on the true structure at residue i. Low PAE within a block of residues means that block is internally rigid and well-predicted; high PAE between two blocks means their relative placement is uncertain even if each block individually is confident.

Place it in context: what it resembles, what it is annotated as, and how it looks.

  · Structural nearest neighbors (via Foldseek easy-search vs the PDB). Reported per hit: target PDB id, E-value, and alignment TM-score. A TM-score above ~0.5 is the conventional threshold for 'same fold'.

  · Functional annotations link the protein to curated databases. InterPro entries identify conserved domains and families by matching the sequence against member-database signatures (Pfam, PROSITE, CDD, …). Gene Ontology (GO) terms describe molecular function, biological process, and cellular component in a controlled vocabulary. CATH places the structure in a hierarchical fold classification (Class/Architecture/Topology/Homologous-superfamily). The organism is the source species.

  · The contact map is a binary N×N matrix image: pixel (i, j) is dark where Cα_i and Cα_j are within 8 Å and |i−j|>4. Because the |i−j|>4 filter removes local helical contacts, off-diagonal stripes parallel to the main diagonal indicate parallel β-sheets; stripes perpendicular to it indicate antiparallel β-sheets. The Ramachandran plot scatters every residue's (φ, ψ) pair against the sterically allowed regions. The PAE heatmap renders the predicted-aligned-error matrix.

  · Six rendered views show the 3D structure from the faces of a cube — i.e. along ±x, ±y, ±z. Rendering representation is drawn randomly per protein from cartoon (secondary-structure ribbons), sticks (backbone bonds), or molecular surface; coloring is either N→C rainbow (blue at the N-terminus through red at the C-terminus) or one color per chain.